Protein AF-0000000084790887 (afdb_homodimer)

Nearest PDB structures (foldseek):
  4cgv-assembly3_C  TM=9.618E-01  e=1.051E-05  Homo sapiens
  2vyi-assembly2_B  TM=9.750E-01  e=2.375E-05  Homo sapiens
  6fd7-assembly1_A  TM=9.585E-01  e=3.428E-05  Homo sapiens
  6q3q-assembly1_B  TM=9.574E-01  e=3.874E-05  Arabidopsis
  6hpg-assembly1_A  TM=9.596E-01  e=4.203E-05  Arabidopsis thaliana

Secondary structure (DSSP, 8-state):
-------HHHHHHHHH-S-GGGS-HHHHHHHHHHHT-HHHHHHHHHHH-TT---HHHHHHH-EETTEEHHHHTTTT--HHHHHIIIIIS---TTPPPSSS---HHHHHHHTT-HHHHHHHHHTT--TT-EETTEEHHHHHHHTT-HHHHHHHHHTT--TT--BTTB-HHHHHHHHT-HHHHHHHHHTT--TT---SS--HHHHHHHTT-HHHHHHHHHTT---S-SSTT--HHHHHHHTT-HHHHHHHHHTT--TT---TTS--HHHHHHHHS-HHHHHHHGGGSPPPTT-SS-SHHHHHHHHHHHHHHTT-HHHHHHHHHHHHHHHHHHHHTT-HHHHHHHHHHHHHH-TT-HHHHHHHHHHHHHTT-HHHHHHHHHHHHHH-TT-HHHHHHHHHHHHHTT-HHHHHHHHHHHHHH-TT-HHHHHHHHHHHHH-/-------HHHHHHHHH-S-GGGS-HHHHHHHHHHHT-HHHHHHHHHHH-TT---HHHHHHH-EETTEEHHHHTTTT--HHHHHIIIIIS---TTPPPSSS---HHHHHHHTT-HHHHHHHHHTT--TT-EETTEEHHHHHHHTT-HHHHHHHHHTT--TT--BTTB-HHHHHHHHT-HHHHHHHHHTT--TT---SS--HHHHHHHTT-HHHHHHHHHTT---S-SSTT--HHHHHHHTT-HHHHHHHHHTT--TT---TTS--HHHHHHHHS-HHHHHHHGGGSPPPTT-SS-SHHHHHHHHHHHHHHTT-HHHHHHHHHHHHHHHHHHHHTT-HHHHHHHHHHHHHH-TT-HHHHHHHHHHHHHTT-HHHHHHHHHHHHHH-TT-HHHHHHHHHHHHHTT-HHHHHHHHHHHHHH-TT-HHHHHHHHHHHHH-

InterPro domains:
  IPR002110 Ankyrin repeat [PF12796] (29-128)
  IPR002110 Ankyrin repeat [PF12796] (134-193)
  IPR002110 Ankyrin repeat [PF12796] (208-282)
  IPR002110 Ankyrin repeat [PR01415] (101-116)
  IPR002110 Ankyrin repeat [PR01415] (148-162)
  IPR002110 Ankyrin repeat [PS50088] (100-132)
  IPR002110 Ankyrin repeat [PS50088] (132-164)
  IPR002110 Ankyrin repeat [PS50088] (164-196)
  IPR002110 Ankyrin repeat [PS50088] (228-260)
  IPR002110 Ankyrin repeat [SM00248] (65-95)
  IPR002110 Ankyrin repeat [SM00248] (100-129)
  IPR002110 Ankyrin repeat [SM00248] (132-161)
  IPR002110 Ankyrin repeat [SM00248] (164-193)
  IPR002110 Ankyrin repeat [SM00248] (196-225)
  IPR002110 Ankyrin repeat [SM00248] (228-257)
  IPR011990 Tetratricopeptide-like helical domain superfamily [G3DSA:1.25.40.10] (318-431)
  IPR011990 Tetratricopeptide-like helical domain superfamily [SSF48452] (320-431)
  IPR019734 Tetratricopeptide repeat [PS50005] (388-421)
  IPR019734 Tetratricopeptide repeat [SM00028] (320-353)
  IPR019734 Tetratricopeptide repeat [SM00028] (354-387)

Radius of gyration: 31.39 Å; Cα contacts (8 Å, |Δi|>4): 1514; chains: 2; bounding box: 66×92×74 Å

Structure (mmCIF, N/CA/C/O backbone):
data_AF-0000000084790887-model_v1
#
loop_
_entity.id
_entity.type
_entity.pdbx_description
1 polymer 'Uncharacterized protein'
#
loop_
_atom_site.group_PDB
_atom_site.id
_atom_site.type_symbol
_atom_site.label_atom_id
_atom_site.label_alt_id
_atom_site.label_comp_id
_atom_site.label_asym_id
_atom_site.label_entity_id
_atom_site.label_seq_id
_atom_site.pdbx_PDB_ins_code
_atom_site.Cartn_x
_atom_site.Cartn_y
_atom_site.Cartn_z
_atom_site.occupancy
_atom_site.B_iso_or_equiv
_atom_site.auth_seq_id
_atom_site.auth_comp_id
_atom_site.auth_asym_id
_atom_site.auth_atom_id
_atom_site.pdbx_PDB_model_num
ATOM 1 N N . MET A 1 1 ? -5.734 0.261 8.133 1 23.77 1 MET A N 1
ATOM 2 C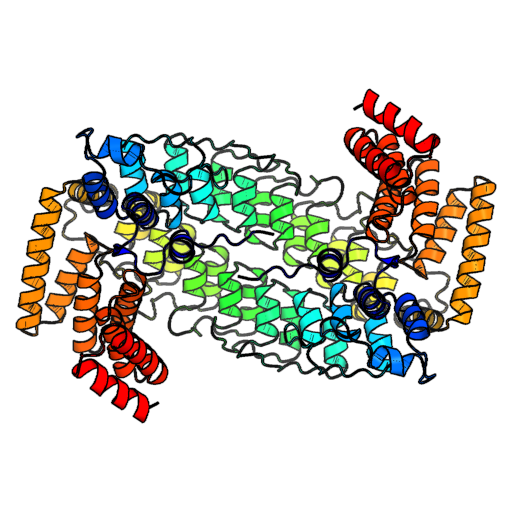 CA . MET A 1 1 ? -4.531 -0.519 8.414 1 23.77 1 MET A CA 1
ATOM 3 C C . MET A 1 1 ? -4.613 -1.898 7.766 1 23.77 1 MET A C 1
ATOM 5 O O . MET A 1 1 ? -5.441 -2.723 8.164 1 23.77 1 MET A O 1
ATOM 9 N N . GLY A 1 2 ? -4.672 -2.01 6.555 1 31.83 2 GLY A N 1
ATOM 10 C CA . GLY A 1 2 ? -5.02 -3.297 5.977 1 31.83 2 GLY A CA 1
ATOM 11 C C . GLY A 1 2 ? -4.152 -4.434 6.48 1 31.83 2 GLY A C 1
ATOM 12 O O . GLY A 1 2 ? -2.926 -4.379 6.375 1 31.83 2 GLY A O 1
ATOM 13 N N . SER A 1 3 ? -4.398 -4.969 7.512 1 35.38 3 SER A N 1
ATOM 14 C CA . SER A 1 3 ? -3.83 -6.234 7.965 1 35.38 3 SER A CA 1
ATOM 15 C C . SER A 1 3 ? -3.561 -7.172 6.793 1 35.38 3 SER A C 1
ATOM 17 O O . SER A 1 3 ? -4.469 -7.492 6.027 1 35.38 3 SER A O 1
ATOM 19 N N . ARG A 1 4 ? -2.645 -6.895 6.137 1 44.56 4 ARG A N 1
ATOM 20 C CA . ARG A 1 4 ? -2.445 -7.973 5.176 1 44.56 4 ARG A CA 1
ATOM 21 C C . ARG A 1 4 ? -2.738 -9.328 5.805 1 44.56 4 ARG A C 1
ATOM 23 O O . ARG A 1 4 ? -2.094 -9.719 6.781 1 44.56 4 ARG A O 1
ATOM 30 N N . GLU A 1 5 ? -3.951 -9.672 5.637 1 58.62 5 GLU A N 1
ATOM 31 C CA . GLU A 1 5 ? -4.461 -10.992 6.016 1 58.62 5 GLU A CA 1
ATOM 32 C C . GLU A 1 5 ? -3.549 -12.102 5.5 1 58.62 5 GLU A C 1
ATOM 34 O O . GLU A 1 5 ? -3.072 -12.047 4.367 1 58.62 5 GLU A O 1
ATOM 39 N N . TYR A 1 6 ? -2.83 -12.625 6.348 1 70.81 6 TYR A N 1
ATOM 40 C CA . TYR A 1 6 ? -2.088 -13.844 6.043 1 70.81 6 TYR A CA 1
ATOM 41 C C . TYR A 1 6 ? -2.881 -14.75 5.109 1 70.81 6 TYR A C 1
ATOM 43 O O . TYR A 1 6 ? -4.098 -14.883 5.25 1 70.81 6 TYR A O 1
ATOM 51 N N . PRO A 1 7 ? -2.113 -15.109 4.066 1 77.81 7 PRO A N 1
ATOM 52 C CA . PRO A 1 7 ? -2.812 -16.125 3.27 1 77.81 7 PRO A CA 1
ATOM 53 C C . PRO A 1 7 ? -3.363 -17.266 4.121 1 77.81 7 PRO A C 1
ATOM 55 O O . PRO A 1 7 ? -2.787 -17.594 5.16 1 77.81 7 PRO A O 1
ATOM 58 N N . LEU A 1 8 ? -4.414 -17.781 3.713 1 82.88 8 LEU A N 1
ATOM 59 C CA . LEU A 1 8 ? -5.18 -18.766 4.465 1 82.88 8 LEU A CA 1
ATOM 60 C C . LEU A 1 8 ? -4.293 -19.922 4.914 1 82.88 8 LEU A C 1
ATOM 62 O O . LEU A 1 8 ? -4.301 -20.297 6.086 1 82.88 8 LEU A O 1
ATOM 66 N N . PRO A 1 9 ? -3.418 -20.469 4.031 1 76.88 9 PRO A N 1
ATOM 67 C CA . PRO A 1 9 ? -2.588 -21.594 4.496 1 76.88 9 PRO A CA 1
ATOM 68 C C . PRO A 1 9 ? -1.619 -21.188 5.602 1 76.88 9 PRO A C 1
ATOM 70 O O . PRO A 1 9 ? -1.329 -21.984 6.496 1 76.88 9 PRO A O 1
ATOM 73 N N . LEU A 1 10 ? -1.149 -20 5.477 1 82.06 10 LEU A N 1
ATOM 74 C CA . LEU A 1 10 ? -0.258 -19.516 6.527 1 82.06 10 LEU A CA 1
ATOM 75 C C . LEU A 1 10 ? -1.007 -19.359 7.848 1 82.06 10 LEU A C 1
ATOM 77 O O . LEU A 1 10 ? -0.46 -19.656 8.914 1 82.06 10 LEU A O 1
ATOM 81 N N . CYS A 1 11 ? -2.18 -18.906 7.773 1 84.81 11 CYS A N 1
ATOM 82 C CA . CYS A 1 11 ? -3.01 -18.812 8.969 1 84.81 11 CYS A CA 1
ATOM 83 C C . CYS A 1 11 ? -3.211 -20.188 9.602 1 84.81 11 CYS A C 1
ATOM 85 O O . CYS A 1 11 ? -3.131 -20.328 10.82 1 84.81 11 CYS A O 1
ATOM 87 N N . PHE A 1 12 ? -3.422 -21.234 8.734 1 89.75 12 PHE A N 1
ATOM 88 C CA . PHE A 1 12 ? -3.621 -22.578 9.227 1 89.75 12 PHE A CA 1
ATOM 89 C C . PHE A 1 12 ? -2.334 -23.141 9.828 1 89.75 12 PHE A C 1
ATOM 91 O O . PHE A 1 12 ? -2.369 -23.844 10.828 1 89.75 12 PHE A O 1
ATOM 98 N N . ASP A 1 13 ? -1.249 -22.766 9.195 1 87.25 13 ASP A N 1
ATOM 99 C CA . ASP A 1 13 ? 0.04 -23.188 9.734 1 87.25 13 ASP A CA 1
ATOM 100 C C . ASP A 1 13 ? 0.243 -22.656 11.148 1 87.25 13 ASP A C 1
ATOM 102 O O . ASP A 1 13 ? 0.751 -23.359 12.016 1 87.25 13 ASP A O 1
ATOM 106 N N . LEU A 1 14 ? -0.068 -21.422 11.328 1 86.25 14 LEU A N 1
ATOM 107 C CA . LEU A 1 14 ? 0.117 -20.75 12.609 1 86.25 14 LEU A CA 1
ATOM 108 C C . LEU A 1 14 ? -0.82 -21.344 13.664 1 86.25 14 LEU A C 1
ATOM 110 O O . LEU A 1 14 ? -0.446 -21.469 14.836 1 86.25 14 LEU A O 1
ATOM 114 N N . LEU A 1 15 ? -2.006 -21.812 13.281 1 88.38 15 LEU A N 1
ATOM 115 C CA . LEU A 1 15 ? -3.027 -22.281 14.211 1 88.38 15 LEU A CA 1
ATOM 116 C C . LEU A 1 15 ? -2.877 -23.781 14.469 1 88.38 15 LEU A C 1
ATOM 118 O O . LEU A 1 15 ? -3.082 -24.25 15.586 1 88.38 15 LEU A O 1
ATOM 122 N N . LEU A 1 16 ? -2.516 -24.578 13.359 1 91.75 16 LEU A N 1
ATOM 123 C CA . LEU A 1 16 ? -2.594 -26.031 13.445 1 91.75 16 LEU A CA 1
ATOM 124 C C . LEU A 1 16 ? -1.202 -26.656 13.383 1 91.75 16 LEU A C 1
ATOM 126 O O . LEU A 1 16 ? -1.039 -27.859 13.648 1 91.75 16 LEU A O 1
ATOM 130 N N . GLY A 1 17 ? -0.258 -25.812 13.109 1 86.94 17 GLY A N 1
ATOM 131 C CA . GLY A 1 17 ? 1.091 -26.328 12.938 1 86.94 17 GLY A CA 1
ATOM 132 C C . GLY A 1 17 ? 1.452 -26.609 11.492 1 86.94 17 GLY A C 1
ATOM 133 O O . GLY A 1 17 ? 0.574 -26.656 10.625 1 86.94 17 GLY A O 1
ATOM 134 N N . LYS A 1 18 ? 2.646 -26.938 11.211 1 84.38 18 LYS A N 1
ATOM 135 C CA . LYS A 1 18 ? 3.166 -27.047 9.852 1 84.38 18 LYS A CA 1
ATOM 136 C C . LYS A 1 18 ? 3.041 -28.469 9.32 1 84.38 18 LYS A C 1
ATOM 138 O O . LYS A 1 18 ? 3.297 -28.719 8.141 1 84.38 18 LYS A O 1
ATOM 143 N N . ASP A 1 19 ? 2.639 -29.375 10.148 1 84.44 19 ASP A N 1
ATOM 144 C CA . ASP A 1 19 ? 2.354 -30.719 9.672 1 84.44 19 ASP A CA 1
ATOM 145 C C . ASP A 1 19 ? 0.948 -30.812 9.078 1 84.44 19 ASP A C 1
ATOM 147 O O . ASP A 1 19 ? 0.016 -31.266 9.75 1 84.44 19 ASP A O 1
ATOM 151 N N . ARG A 1 20 ? 0.774 -30.656 7.875 1 86 20 ARG A N 1
ATOM 152 C CA . ARG A 1 20 ? -0.508 -30.453 7.207 1 86 20 ARG A CA 1
ATOM 153 C C . ARG A 1 20 ? -1.265 -31.766 7.066 1 86 20 ARG A C 1
ATOM 155 O O . ARG A 1 20 ? -2.486 -31.781 6.902 1 86 20 ARG A O 1
ATOM 162 N N . ASP A 1 21 ? -0.528 -32.875 7.117 1 82.94 21 ASP A N 1
ATOM 163 C CA . ASP A 1 21 ?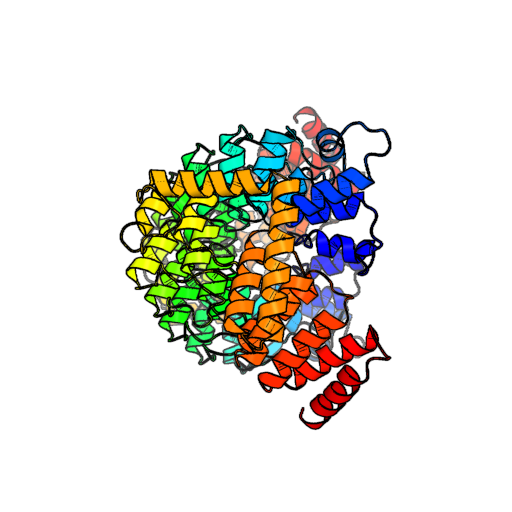 -1.175 -34.156 7.047 1 82.94 21 ASP A CA 1
ATOM 164 C C . ASP A 1 21 ? -1.979 -34.438 8.312 1 82.94 21 ASP A C 1
ATOM 166 O O . ASP A 1 21 ? -2.871 -35.312 8.312 1 82.94 21 ASP A O 1
ATOM 170 N N . ARG A 1 22 ? -1.662 -33.719 9.352 1 89 22 ARG A N 1
ATOM 171 C CA . ARG A 1 22 ? -2.328 -33.938 10.633 1 89 22 ARG A CA 1
ATOM 172 C C . ARG A 1 22 ? -3.475 -32.969 10.836 1 89 22 ARG A C 1
ATOM 174 O O . ARG A 1 22 ? -4.184 -33.031 11.844 1 89 22 ARG A O 1
ATOM 181 N N . TRP A 1 23 ? -3.678 -32.094 9.812 1 93.62 23 TRP A N 1
ATOM 182 C CA . TRP A 1 23 ? -4.797 -31.172 9.906 1 93.62 23 TRP A CA 1
ATOM 183 C C . TRP A 1 23 ? -6.129 -31.906 9.859 1 93.62 23 TRP A C 1
ATOM 185 O O . TRP A 1 23 ? -6.227 -32.969 9.258 1 93.62 23 TRP A O 1
ATOM 195 N N . PRO A 1 24 ? -7.133 -31.359 10.562 1 95 24 PRO A N 1
ATOM 196 C CA . PRO A 1 24 ? -8.461 -31.938 10.359 1 95 24 PRO A CA 1
ATOM 197 C C . PRO A 1 24 ? -8.891 -31.938 8.898 1 95 24 PRO A C 1
ATOM 199 O O . PRO A 1 24 ? -8.516 -31.031 8.141 1 95 24 PRO A O 1
ATOM 202 N N . PRO A 1 25 ? -9.664 -32.906 8.516 1 95.5 25 PRO A N 1
ATOM 203 C CA . PRO A 1 25 ? -10.062 -33 7.109 1 95.5 25 PRO A CA 1
ATOM 204 C C . PRO A 1 25 ? -10.781 -31.75 6.605 1 95.5 25 PRO A C 1
ATOM 206 O O . PRO A 1 25 ? -10.664 -31.406 5.43 1 95.5 25 PRO A O 1
ATOM 209 N N . GLU A 1 26 ? -11.547 -31.109 7.473 1 96.5 26 GLU A N 1
ATOM 210 C CA . GLU A 1 26 ? -12.219 -29.875 7.066 1 96.5 26 GLU A CA 1
ATOM 211 C C . GLU A 1 26 ? -11.211 -28.812 6.621 1 96.5 26 GLU A C 1
ATOM 213 O O . GLU A 1 26 ? -11.398 -28.172 5.59 1 96.5 26 GLU A O 1
ATOM 218 N N . ALA A 1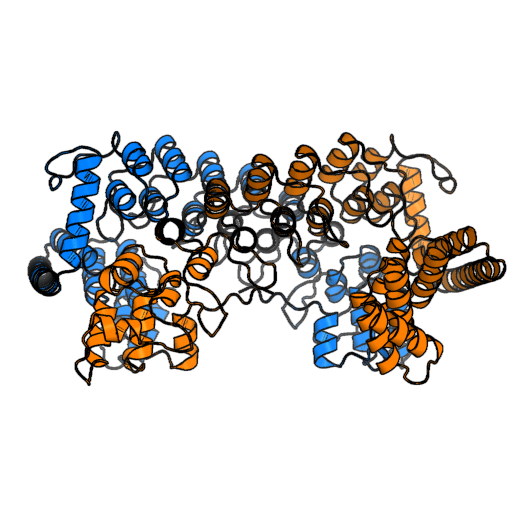 27 ? -10.164 -28.703 7.414 1 96.31 27 ALA A N 1
ATOM 219 C CA . ALA A 1 27 ? -9.125 -27.719 7.105 1 96.31 27 ALA A CA 1
ATOM 220 C C . ALA A 1 27 ? -8.398 -28.094 5.812 1 96.31 27 ALA A C 1
ATOM 222 O O . ALA A 1 27 ? -8.047 -27.203 5.023 1 96.31 27 ALA A O 1
ATOM 223 N N . ARG A 1 28 ? -8.156 -29.312 5.66 1 94.75 28 ARG A N 1
ATOM 224 C CA . ARG A 1 28 ? -7.484 -29.781 4.453 1 94.75 28 ARG A CA 1
ATOM 225 C C . ARG A 1 28 ? -8.344 -29.547 3.215 1 94.75 28 ARG A C 1
ATOM 227 O O . ARG A 1 28 ? -7.828 -29.188 2.154 1 94.75 28 ARG A O 1
ATOM 234 N N . LEU A 1 29 ? -9.617 -29.75 3.387 1 96.88 29 LEU A N 1
ATOM 235 C CA . LEU A 1 29 ? -10.539 -29.5 2.289 1 96.88 29 LEU A CA 1
ATOM 236 C C . LEU A 1 29 ? -10.531 -28.031 1.9 1 96.88 29 LEU A C 1
ATOM 238 O O . LEU A 1 29 ? -10.477 -27.688 0.714 1 96.88 29 LEU A O 1
ATOM 242 N N . ILE A 1 30 ? -10.562 -27.156 2.896 1 96.94 30 ILE A N 1
ATOM 243 C CA . ILE A 1 30 ? -10.57 -25.719 2.66 1 96.94 30 ILE A CA 1
ATOM 244 C C . ILE A 1 30 ? -9.258 -25.281 2.01 1 96.94 30 ILE A C 1
ATOM 246 O O . ILE A 1 30 ? -9.242 -24.438 1.111 1 96.94 30 ILE A O 1
ATOM 250 N N . ARG A 1 31 ? -8.188 -25.828 2.441 1 93.44 31 ARG A N 1
ATOM 251 C CA . ARG A 1 31 ? -6.895 -25.547 1.827 1 93.44 31 ARG A CA 1
ATOM 252 C C . ARG A 1 31 ? -6.879 -25.969 0.365 1 93.44 31 ARG A C 1
ATOM 254 O O . ARG A 1 31 ? -6.336 -25.266 -0.49 1 93.44 31 ARG A O 1
ATOM 261 N N . ALA A 1 32 ? -7.359 -27.156 0.119 1 92.31 32 ALA A N 1
ATOM 262 C CA . ALA A 1 32 ? -7.438 -27.641 -1.258 1 92.31 32 ALA A CA 1
ATOM 263 C C . ALA A 1 32 ? -8.227 -26.672 -2.133 1 92.31 32 ALA A C 1
ATOM 265 O O . ALA A 1 32 ? -7.852 -26.422 -3.279 1 92.31 32 ALA A O 1
ATOM 266 N N . ALA A 1 33 ? -9.312 -26.141 -1.572 1 95.44 33 ALA A N 1
ATOM 267 C CA . ALA A 1 33 ? -10.125 -25.172 -2.293 1 95.44 33 ALA A CA 1
ATOM 268 C C . ALA A 1 33 ? -9.328 -23.891 -2.562 1 95.44 33 ALA A C 1
ATOM 270 O O . ALA A 1 33 ? -9.43 -23.312 -3.645 1 95.44 33 ALA A O 1
ATOM 271 N N . HIS A 1 34 ? -8.57 -23.484 -1.608 1 93.62 34 HIS A N 1
ATOM 272 C CA . HIS A 1 34 ? -7.715 -22.312 -1.746 1 93.62 34 HIS A CA 1
ATOM 273 C C . HIS A 1 34 ? -6.777 -22.438 -2.939 1 93.62 34 HIS A C 1
ATOM 275 O O . HIS A 1 34 ? -6.598 -21.484 -3.703 1 93.62 34 HIS A O 1
ATOM 281 N N . TYR A 1 35 ? -6.262 -23.625 -3.104 1 88.81 35 TYR A N 1
ATOM 282 C CA . TYR A 1 35 ? -5.285 -23.859 -4.164 1 88.81 35 TYR A CA 1
ATOM 283 C C . TYR A 1 35 ? -5.98 -24.203 -5.477 1 88.81 35 TYR A C 1
ATOM 285 O O . TYR A 1 35 ? -5.348 -24.219 -6.535 1 88.81 35 TYR A O 1
ATOM 293 N N . GLY A 1 36 ? -7.246 -24.453 -5.438 1 89.31 36 GLY A N 1
ATOM 294 C CA . GLY A 1 36 ? -7.98 -24.875 -6.621 1 89.31 36 GLY A CA 1
ATOM 295 C C . GLY A 1 36 ? -7.812 -26.344 -6.941 1 89.31 36 GLY A C 1
ATOM 296 O O . GLY A 1 36 ? -7.914 -26.734 -8.102 1 89.31 36 GLY A O 1
ATOM 297 N N . ASP A 1 37 ? -7.492 -27.156 -5.941 1 87.31 37 ASP A N 1
ATOM 298 C CA . ASP A 1 37 ? -7.281 -28.594 -6.078 1 87.31 37 ASP A CA 1
ATOM 299 C C . ASP A 1 37 ? -8.602 -29.344 -5.953 1 87.31 37 ASP A C 1
ATOM 301 O O . ASP A 1 37 ? -8.922 -29.875 -4.883 1 87.31 37 ASP A O 1
ATOM 305 N N . ILE A 1 38 ? -9.289 -29.516 -7.031 1 89.62 38 ILE A N 1
ATOM 306 C CA . ILE A 1 38 ? -10.609 -30.141 -7.047 1 89.62 38 ILE A CA 1
ATOM 307 C C . ILE A 1 38 ? -10.5 -31.594 -6.578 1 89.62 38 ILE A C 1
ATOM 309 O O . ILE A 1 38 ? -11.359 -32.062 -5.84 1 89.62 38 ILE A O 1
ATOM 313 N N . ARG A 1 39 ? -9.453 -32.25 -6.996 1 86.44 39 ARG A N 1
ATOM 314 C CA . ARG A 1 39 ? -9.25 -33.656 -6.574 1 86.44 39 ARG A CA 1
ATOM 315 C C . ARG A 1 39 ? -9.094 -33.719 -5.059 1 86.44 39 ARG A C 1
ATOM 317 O O . ARG A 1 39 ? -9.656 -34.625 -4.426 1 86.44 39 ARG A O 1
ATOM 324 N N . GLY A 1 40 ? -8.25 -32.844 -4.602 1 89.38 40 GLY A N 1
ATOM 325 C CA . GLY A 1 40 ? -8.086 -32.781 -3.156 1 89.38 40 GLY A CA 1
ATOM 326 C C . GLY A 1 40 ? -9.383 -32.5 -2.42 1 89.38 40 GLY A C 1
ATOM 327 O O . GLY A 1 40 ? -9.656 -33.125 -1.384 1 89.38 40 GLY A O 1
ATOM 328 N N . ILE A 1 41 ? -10.234 -31.625 -2.965 1 93.81 41 ILE A N 1
ATOM 329 C CA . ILE A 1 41 ? -11.531 -31.328 -2.375 1 93.81 41 ILE A CA 1
ATOM 330 C C . ILE A 1 41 ? -12.375 -32.594 -2.301 1 93.81 41 ILE A C 1
ATOM 332 O O . ILE A 1 41 ? -12.93 -32.906 -1.248 1 93.81 41 ILE A O 1
ATOM 336 N N . LYS A 1 42 ? -12.445 -33.312 -3.387 1 91.69 42 LYS A N 1
ATOM 337 C CA . LYS A 1 42 ? -13.266 -34.5 -3.451 1 91.69 42 LYS A CA 1
ATOM 338 C C . LYS A 1 42 ? -12.719 -35.594 -2.525 1 91.69 42 LYS A C 1
ATOM 340 O O . LYS A 1 42 ? -13.484 -36.312 -1.877 1 91.69 42 LYS A O 1
ATOM 345 N N . LYS A 1 43 ? -11.43 -35.688 -2.486 1 90 43 LYS A N 1
ATOM 346 C CA . LYS A 1 43 ? -10.789 -36.688 -1.623 1 90 43 LYS A CA 1
ATOM 347 C C . LYS A 1 43 ? -11.148 -36.438 -0.158 1 90 43 LYS A C 1
ATOM 349 O O . LYS A 1 43 ? -11.562 -37.375 0.542 1 90 43 LYS A O 1
ATOM 354 N N . PHE A 1 44 ? -10.984 -35.281 0.262 1 95.31 44 PHE A N 1
ATOM 355 C CA . PHE A 1 44 ? -11.219 -34.969 1.67 1 95.31 44 PHE A CA 1
ATOM 356 C C . PHE A 1 44 ? -12.711 -35 1.98 1 95.31 44 PHE A C 1
ATOM 358 O O . PHE A 1 44 ? -13.117 -35.344 3.086 1 95.31 44 PHE A O 1
ATOM 365 N N . ALA A 1 45 ? -13.562 -34.625 0.987 1 96.56 45 ALA A N 1
ATOM 366 C CA . ALA A 1 45 ? -15.008 -34.719 1.155 1 96.56 45 ALA A CA 1
ATOM 367 C C . ALA A 1 45 ? -15.43 -36.188 1.356 1 96.56 45 ALA A C 1
ATOM 369 O O . ALA A 1 45 ? -16.344 -36.469 2.127 1 96.56 45 ALA A O 1
ATOM 370 N N . LYS A 1 46 ? -14.789 -37.062 0.63 1 94.5 46 LYS A N 1
ATOM 371 C CA . LYS A 1 46 ? -15.078 -38.469 0.797 1 94.5 46 LYS A CA 1
ATOM 372 C C . LYS A 1 46 ? -14.75 -38.938 2.213 1 94.5 46 LYS A C 1
ATOM 374 O O . LYS A 1 46 ? -15.5 -39.719 2.803 1 94.5 46 LYS A O 1
ATOM 379 N N . GLU A 1 47 ? -13.641 -38.469 2.727 1 95.19 47 GLU A N 1
ATOM 380 C CA . GLU A 1 47 ? -13.258 -38.781 4.102 1 95.19 47 GLU A CA 1
ATOM 381 C C . GLU A 1 47 ? -14.281 -38.25 5.098 1 95.19 47 GLU A C 1
ATOM 383 O O . GLU A 1 47 ? -14.492 -38.844 6.156 1 95.19 47 GLU A O 1
ATOM 388 N N . LEU A 1 48 ? -14.898 -37.156 4.754 1 96.56 48 LEU A N 1
ATOM 389 C CA . LEU A 1 48 ? -15.812 -36.469 5.656 1 96.56 48 LEU A CA 1
ATOM 390 C C . LEU A 1 48 ? -17.219 -37.031 5.523 1 96.56 48 LEU A C 1
ATOM 392 O O . LEU A 1 48 ? -18.047 -36.844 6.418 1 96.56 48 LEU A O 1
ATOM 396 N N . ASP A 1 49 ? -17.5 -37.688 4.418 1 95.94 49 ASP A N 1
ATOM 397 C CA . ASP A 1 49 ? -18.844 -38.188 4.137 1 95.94 49 ASP A CA 1
ATOM 398 C C . ASP A 1 49 ? -19.109 -39.5 4.875 1 95.94 49 ASP A C 1
ATOM 400 O O . ASP A 1 49 ? -19.391 -40.5 4.25 1 95.94 49 ASP A O 1
ATOM 404 N N . VAL A 1 50 ? -19.234 -39.5 6.113 1 92.88 50 VAL A N 1
ATOM 405 C CA . VAL A 1 50 ? -19.438 -40.688 6.938 1 92.88 50 VAL A CA 1
ATOM 406 C C . VAL A 1 50 ? -20.906 -41.125 6.836 1 92.88 50 VAL A C 1
ATOM 408 O O . VAL A 1 50 ? -21.219 -42.312 6.992 1 92.88 50 VAL A O 1
ATOM 411 N N . GLN A 1 51 ? -21.844 -40.281 6.613 1 92.75 51 GLN A N 1
ATOM 412 C CA . GLN A 1 51 ? -23.266 -40.594 6.594 1 92.75 51 GLN A CA 1
ATOM 413 C C . GLN A 1 51 ? -23.734 -40.969 5.188 1 92.75 51 GLN A C 1
ATOM 415 O O . GLN A 1 51 ? -24.891 -41.344 4.992 1 92.75 51 GLN A O 1
ATOM 420 N N . GLY A 1 52 ? -22.906 -40.812 4.203 1 93.06 52 GLY A N 1
ATOM 421 C CA . GLY A 1 52 ? -23.234 -41.219 2.844 1 93.06 52 GLY A CA 1
ATOM 422 C C . GLY A 1 52 ? -24.141 -40.219 2.141 1 93.06 52 GLY A C 1
ATOM 423 O O . GLY A 1 52 ? -25.031 -40.594 1.382 1 93.06 52 GLY A O 1
ATOM 424 N N . ASN A 1 53 ? -24.062 -38.969 2.447 1 93.75 53 ASN A N 1
ATOM 425 C CA . ASN A 1 53 ? -24.859 -37.938 1.828 1 93.75 53 ASN A CA 1
ATOM 426 C C . ASN A 1 53 ? -24.391 -37.625 0.406 1 93.75 53 ASN A C 1
ATOM 428 O O . ASN A 1 53 ? -25.125 -37.031 -0.376 1 93.75 53 ASN A O 1
ATOM 432 N N . GLY A 1 54 ? -23.156 -38.062 0.143 1 95.44 54 GLY A N 1
ATOM 433 C CA . GLY A 1 54 ? -22.594 -37.75 -1.167 1 95.44 54 GLY A CA 1
ATOM 434 C C . GLY A 1 54 ? -21.547 -36.656 -1.142 1 95.44 54 GLY A C 1
ATOM 435 O O . GLY A 1 54 ? -21.594 -35.781 -0.281 1 95.44 54 GLY A O 1
ATOM 436 N N . ILE A 1 55 ? -20.719 -36.594 -2.109 1 94.31 55 ILE A N 1
ATOM 437 C CA . ILE A 1 55 ? -19.547 -35.719 -2.148 1 94.31 55 ILE A CA 1
ATOM 438 C C . ILE A 1 55 ? -20 -34.281 -2.328 1 94.31 55 ILE A C 1
ATOM 440 O O . ILE A 1 55 ? -19.609 -33.406 -1.563 1 94.31 55 ILE A O 1
ATOM 444 N N . PRO A 1 56 ? -20.906 -34 -3.293 1 95.5 56 PRO A N 1
ATOM 445 C CA . PRO A 1 56 ? -21.297 -32.594 -3.488 1 95.5 56 PRO A CA 1
ATOM 446 C C . PRO A 1 56 ? -21.938 -31.984 -2.244 1 95.5 56 PRO A C 1
ATOM 448 O O . PRO A 1 56 ? -21.641 -30.844 -1.89 1 95.5 56 PRO A O 1
ATOM 451 N N . VAL A 1 57 ? -22.75 -32.781 -1.574 1 96.62 57 VAL A N 1
ATOM 452 C CA . VAL A 1 57 ? -23.438 -32.281 -0.38 1 96.62 57 VAL A CA 1
ATOM 453 C C . VAL A 1 57 ? -22.422 -32.031 0.734 1 96.62 57 VAL A C 1
ATOM 455 O O . VAL A 1 57 ? -22.484 -31.047 1.454 1 96.62 57 VAL A O 1
ATOM 458 N N . THR A 1 58 ? -21.516 -32.906 0.854 1 97.25 58 THR A N 1
ATOM 459 C CA . THR A 1 58 ? -20.484 -32.781 1.873 1 97.25 58 THR A CA 1
ATOM 460 C C . THR A 1 58 ? -19.609 -31.562 1.618 1 97.25 58 THR A C 1
ATOM 462 O O . THR A 1 58 ? -19.281 -30.828 2.549 1 97.25 58 THR A O 1
ATOM 465 N N . VAL A 1 59 ? -19.219 -31.344 0.382 1 97.69 59 VAL A N 1
ATOM 466 C CA . VAL A 1 59 ? -18.406 -30.188 0.015 1 97.69 59 VAL A CA 1
ATOM 467 C C . VAL A 1 59 ? -19.156 -28.906 0.361 1 97.69 59 VAL A C 1
ATOM 469 O O . VAL A 1 59 ? -18.594 -28 0.979 1 97.69 59 VAL A O 1
ATOM 472 N N . ALA A 1 60 ? -20.391 -28.844 0.048 1 96.88 60 ALA A N 1
ATOM 473 C CA . ALA A 1 60 ? -21.203 -27.641 0.228 1 96.88 60 ALA A CA 1
ATOM 474 C C . ALA A 1 60 ? -21.375 -27.312 1.708 1 96.88 60 ALA A C 1
ATOM 476 O O . ALA A 1 60 ? -21.484 -26.141 2.08 1 96.88 60 ALA A O 1
ATOM 477 N N . ASN A 1 61 ? -21.281 -28.328 2.496 1 95.5 61 ASN A N 1
ATOM 478 C CA . ASN A 1 61 ? -21.609 -28.125 3.904 1 95.5 61 ASN A CA 1
ATOM 479 C C . ASN A 1 61 ? -20.344 -28.062 4.762 1 95.5 61 ASN A C 1
ATOM 481 O O . ASN A 1 61 ? -20.422 -27.828 5.969 1 95.5 61 ASN A O 1
ATOM 485 N N . THR A 1 62 ? -19.219 -28.219 4.191 1 96.94 62 THR A N 1
ATOM 486 C CA . THR A 1 62 ? -17.969 -28.188 4.953 1 96.94 62 THR A CA 1
ATOM 487 C C . THR A 1 62 ? -17.484 -26.766 5.152 1 96.94 62 THR A C 1
ATOM 489 O O . THR A 1 62 ? -17.406 -25.984 4.191 1 96.94 62 THR A O 1
ATOM 492 N N . CYS A 1 63 ? -17.25 -26.406 6.363 1 96.06 63 CYS A N 1
ATOM 493 C CA . CYS A 1 63 ? -16.688 -25.109 6.73 1 96.06 63 CYS A CA 1
ATOM 494 C C . CYS A 1 63 ? -15.57 -25.25 7.746 1 96.06 63 CYS A C 1
ATOM 496 O O . CYS A 1 63 ? -15.539 -26.219 8.508 1 96.06 63 CYS A O 1
ATOM 498 N N . TYR A 1 64 ? -14.703 -24.391 7.695 1 95.38 64 TYR A N 1
ATOM 499 C CA . TYR A 1 64 ? -13.625 -24.328 8.68 1 95.38 64 TYR A CA 1
ATOM 500 C C . TYR A 1 64 ? -13.227 -22.891 8.953 1 95.38 64 TYR A C 1
ATOM 502 O O . TYR A 1 64 ? -12.969 -22.125 8.023 1 95.38 64 TYR A O 1
ATOM 510 N N . MET A 1 65 ? -13.242 -22.531 10.203 1 92.19 65 MET A N 1
ATOM 511 C CA . MET A 1 65 ? -12.922 -21.172 10.656 1 92.19 65 MET A CA 1
ATOM 512 C C . MET A 1 65 ? -13.766 -20.141 9.922 1 92.19 65 MET A C 1
ATOM 514 O O . MET A 1 65 ? -13.25 -19.125 9.461 1 92.19 65 MET A O 1
ATOM 518 N N . GLY A 1 66 ? -14.992 -20.5 9.617 1 93.06 66 GLY A N 1
ATOM 519 C CA . GLY A 1 66 ? -15.977 -19.562 9.086 1 93.06 66 GLY A CA 1
ATOM 520 C C . GLY A 1 66 ? -15.945 -19.453 7.574 1 93.06 66 GLY A C 1
ATOM 521 O O . GLY A 1 66 ? -16.672 -18.656 6.988 1 93.06 66 GLY A O 1
ATOM 522 N N . MET A 1 67 ? -15.133 -20.297 6.938 1 95.69 67 MET A N 1
ATOM 523 C CA . MET A 1 67 ? -15.031 -20.25 5.48 1 95.69 67 MET A CA 1
ATOM 524 C C . MET A 1 67 ? -15.422 -21.594 4.867 1 95.69 67 MET A C 1
ATOM 526 O O . MET A 1 67 ? -15.094 -22.641 5.414 1 95.69 67 MET A O 1
ATOM 530 N N . ASN A 1 68 ? -16.141 -21.547 3.873 1 97.5 68 ASN A N 1
ATOM 531 C CA . ASN A 1 68 ? -16.375 -22.75 3.08 1 97.5 68 ASN A CA 1
ATOM 532 C C . ASN A 1 68 ? -15.492 -22.781 1.841 1 97.5 68 ASN A C 1
ATOM 534 O O . ASN A 1 68 ? -14.617 -21.922 1.671 1 97.5 68 ASN A O 1
ATOM 538 N N . ALA A 1 69 ? -15.68 -23.734 1.022 1 97.94 69 ALA A N 1
ATOM 539 C CA . ALA A 1 69 ? -14.789 -23.984 -0.112 1 97.94 69 ALA A CA 1
ATOM 540 C C . ALA A 1 69 ? -14.867 -22.828 -1.117 1 97.94 69 ALA A C 1
ATOM 542 O O . ALA A 1 69 ? -13.852 -22.453 -1.7 1 97.94 69 ALA A O 1
ATOM 543 N N . LEU A 1 70 ? -16.031 -22.281 -1.278 1 97.94 70 LEU A N 1
ATOM 544 C CA . LEU A 1 70 ? -16.219 -21.234 -2.277 1 97.94 70 LEU A CA 1
ATOM 545 C C . LEU A 1 70 ? -15.531 -19.938 -1.841 1 97.94 70 LEU A C 1
ATOM 547 O O . LEU A 1 70 ? -15.008 -19.203 -2.676 1 97.94 70 LEU A O 1
ATOM 551 N N . HIS A 1 71 ? -15.547 -19.625 -0.554 1 97.44 71 HIS A N 1
ATOM 552 C CA . HIS A 1 71 ? -14.773 -18.516 -0.021 1 97.44 71 HIS A CA 1
ATOM 553 C C . HIS A 1 71 ? -13.281 -18.719 -0.233 1 97.44 71 HIS A C 1
ATOM 555 O O . HIS A 1 71 ? -12.586 -17.828 -0.731 1 97.44 71 HIS A O 1
ATOM 561 N N . ALA A 1 72 ? -12.812 -19.875 0.123 1 96.62 72 ALA A N 1
ATOM 562 C CA . ALA A 1 72 ? -11.391 -20.203 0.094 1 96.62 72 ALA A CA 1
ATOM 563 C C . ALA A 1 72 ? -10.852 -20.188 -1.333 1 96.62 72 ALA A C 1
ATOM 565 O O . ALA A 1 72 ? -9.672 -19.875 -1.556 1 96.62 72 ALA A O 1
ATOM 566 N N . ALA A 1 73 ? -11.672 -20.453 -2.301 1 95.94 73 ALA A N 1
ATOM 567 C CA . ALA A 1 73 ? -11.273 -20.469 -3.705 1 95.94 73 ALA A CA 1
ATOM 568 C C . ALA A 1 73 ? -10.734 -19.109 -4.145 1 95.94 73 ALA A C 1
ATOM 570 O O . ALA A 1 73 ? -9.977 -19.016 -5.113 1 95.94 73 ALA A O 1
ATOM 571 N N . GLY A 1 74 ? -11.109 -18.078 -3.443 1 93.94 74 GLY A N 1
ATOM 572 C CA . GLY A 1 74 ? -10.664 -16.734 -3.768 1 93.94 74 GLY A CA 1
ATOM 573 C C . GLY A 1 74 ? -9.188 -16.516 -3.529 1 93.94 74 GLY A C 1
ATOM 574 O O . GLY A 1 74 ? -8.617 -15.516 -3.963 1 93.94 74 GLY A O 1
ATOM 575 N N . GLY A 1 75 ? -8.547 -17.422 -2.869 1 90.12 75 GLY A N 1
ATOM 576 C CA . GLY A 1 75 ? -7.125 -17.312 -2.586 1 90.12 75 GLY A CA 1
ATOM 577 C C . GLY A 1 75 ? -6.273 -17.234 -3.838 1 90.12 75 GLY A C 1
ATOM 578 O O . GLY A 1 75 ? -5.605 -16.234 -4.078 1 90.12 75 GLY A O 1
ATOM 579 N N . LEU A 1 76 ? -6.418 -18.25 -4.656 1 88.81 76 LEU A N 1
ATOM 580 C CA . LEU A 1 76 ? -5.645 -18.234 -5.895 1 88.81 76 LEU A CA 1
ATOM 581 C C . LEU A 1 76 ? -6.551 -17.984 -7.094 1 88.81 76 LEU A C 1
ATOM 583 O O . LEU A 1 76 ? -6.066 -17.672 -8.188 1 88.81 76 LEU A O 1
ATOM 587 N N . GLY A 1 77 ? -7.758 -18.047 -6.895 1 91.12 77 GLY A N 1
ATOM 588 C CA . GLY A 1 77 ? -8.734 -17.609 -7.875 1 91.12 77 GLY A CA 1
ATOM 589 C C . GLY A 1 77 ? -8.727 -18.438 -9.141 1 91.12 77 GLY A C 1
ATOM 590 O O . GLY A 1 77 ? -8.992 -17.938 -10.234 1 91.12 77 GLY A O 1
ATOM 591 N N . ARG A 1 78 ? -8.43 -19.75 -9 1 88.69 78 ARG A N 1
ATOM 592 C CA . ARG A 1 78 ? -8.43 -20.594 -10.188 1 88.69 78 ARG A CA 1
ATOM 593 C C . ARG A 1 78 ? -9.852 -20.859 -10.68 1 88.69 78 ARG A C 1
ATOM 595 O O . ARG A 1 78 ? -10.711 -21.281 -9.906 1 88.69 78 ARG A O 1
ATOM 602 N N . LEU A 1 79 ? -10.078 -20.672 -11.898 1 90.56 79 LEU A N 1
ATOM 603 C CA . LEU A 1 79 ? -11.422 -20.641 -12.461 1 90.56 79 LEU A CA 1
ATOM 604 C C . LEU A 1 79 ? -12.07 -22.031 -12.383 1 90.56 79 LEU A C 1
ATOM 606 O O . LEU A 1 79 ? -13.242 -22.141 -12.031 1 90.56 79 LEU A O 1
ATOM 610 N N . PRO A 1 80 ? -11.359 -23.109 -12.625 1 87.56 80 PRO A N 1
ATOM 611 C CA . PRO A 1 80 ? -12.008 -24.422 -12.633 1 87.56 80 PRO A CA 1
ATOM 612 C C . PRO A 1 80 ? -12.648 -24.766 -11.289 1 87.56 80 PRO A C 1
ATOM 614 O O . PRO A 1 80 ? -13.688 -25.422 -11.25 1 87.56 80 PRO A O 1
ATOM 617 N N . VAL A 1 81 ? -12.055 -24.359 -10.258 1 92 81 VAL A N 1
ATOM 618 C CA . VAL A 1 81 ? -12.617 -24.688 -8.953 1 92 81 VAL A CA 1
ATOM 619 C C . VAL A 1 81 ? -13.938 -23.953 -8.758 1 92 81 VAL A C 1
ATOM 621 O O . VAL A 1 81 ? -14.875 -24.484 -8.156 1 92 81 VAL A O 1
ATOM 624 N N . TYR A 1 82 ? -14.031 -22.719 -9.266 1 95 82 TYR A N 1
ATOM 625 C CA . TYR A 1 82 ? -15.305 -22 -9.227 1 95 82 TYR A CA 1
ATOM 626 C C . TYR A 1 82 ? -16.375 -22.734 -10.031 1 95 82 TYR A C 1
ATOM 628 O O . TYR A 1 82 ? -17.516 -22.875 -9.578 1 95 82 TYR A O 1
ATOM 636 N N . GLN A 1 83 ? -15.992 -23.188 -11.18 1 92.31 83 GLN A N 1
ATOM 637 C CA . GLN A 1 83 ? -16.922 -23.906 -12.031 1 92.31 83 GLN A CA 1
ATOM 638 C C . GLN A 1 83 ? -17.438 -25.172 -11.344 1 92.31 83 GLN A C 1
ATOM 640 O O . GLN A 1 83 ? -18.641 -25.438 -11.352 1 92.31 83 GLN A O 1
ATOM 645 N N . TYR A 1 84 ? -16.594 -25.906 -10.703 1 92.5 84 TYR A N 1
ATOM 646 C CA . TYR A 1 84 ? -16.984 -27.109 -9.977 1 92.5 84 TYR A CA 1
ATOM 647 C C . TYR A 1 84 ? -17.922 -26.781 -8.82 1 92.5 84 TYR A C 1
ATOM 649 O O . TYR A 1 84 ? -18.984 -27.391 -8.68 1 92.5 84 TYR A O 1
ATOM 657 N N . LEU A 1 85 ? -17.562 -25.797 -8.062 1 96.56 85 LEU A N 1
ATOM 658 C CA . LEU A 1 85 ? -18.297 -25.484 -6.836 1 96.56 85 LEU A CA 1
ATOM 659 C C . LEU A 1 85 ? -19.641 -24.844 -7.145 1 96.56 85 LEU A C 1
ATOM 661 O O . LEU A 1 85 ? -20.641 -25.109 -6.465 1 96.56 85 LEU A O 1
ATOM 665 N N . VAL A 1 86 ? -19.703 -24 -8.203 1 97 86 VAL A N 1
ATOM 666 C CA . VAL A 1 86 ? -20.922 -23.25 -8.508 1 97 86 VAL A CA 1
ATOM 667 C C . VAL A 1 86 ? -21.844 -24.094 -9.375 1 97 86 VAL A C 1
ATOM 669 O O . VAL A 1 86 ? -23.062 -24.141 -9.141 1 97 86 VAL A O 1
ATOM 672 N N . GLU A 1 87 ? -21.312 -24.812 -10.352 1 94 87 GLU A N 1
ATOM 673 C CA . GLU A 1 87 ? -22.156 -25.484 -11.336 1 94 87 GLU A CA 1
ATOM 674 C C . GLU A 1 87 ? -22.469 -26.906 -10.906 1 94 87 GLU A C 1
ATOM 676 O O . GLU A 1 87 ? -23.594 -27.391 -11.117 1 94 87 GLU A O 1
ATOM 681 N N . GLU A 1 88 ? -21.547 -27.609 -10.328 1 92 88 GLU A N 1
ATOM 682 C CA . GLU A 1 88 ? -21.75 -29 -9.961 1 92 88 GLU A CA 1
ATOM 683 C C . GLU A 1 88 ? -22.234 -29.125 -8.516 1 92 88 GLU A C 1
ATOM 685 O O . GLU A 1 88 ? -23.219 -29.797 -8.242 1 92 88 GLU A O 1
ATOM 690 N N . VAL A 1 89 ? -21.547 -28.453 -7.637 1 96.06 89 VAL A N 1
ATOM 691 C CA . VAL A 1 89 ? -21.875 -28.562 -6.223 1 96.06 89 VAL A CA 1
ATOM 692 C C . VAL A 1 89 ? -23.047 -27.625 -5.895 1 96.06 89 VAL A C 1
ATOM 694 O O . VAL A 1 89 ? -23.766 -27.844 -4.918 1 96.06 89 VAL A O 1
ATOM 697 N N . LYS A 1 90 ? -23.266 -26.578 -6.734 1 96.69 90 LYS A N 1
ATOM 698 C CA . LYS A 1 90 ? -24.359 -25.625 -6.625 1 96.69 90 LYS A CA 1
ATOM 699 C C . LYS A 1 90 ? -24.281 -24.859 -5.316 1 96.69 90 LYS A C 1
ATOM 701 O O . LYS A 1 90 ? -25.281 -24.734 -4.605 1 96.69 90 LYS A O 1
ATOM 706 N N . MET A 1 91 ? -23.141 -24.406 -5.031 1 97.5 91 MET A N 1
ATOM 707 C CA . MET A 1 91 ? -22.953 -23.609 -3.82 1 97.5 91 MET A CA 1
ATOM 708 C C . MET A 1 91 ? -23.516 -22.203 -4.004 1 97.5 91 MET A C 1
ATOM 710 O O . MET A 1 91 ? -23.609 -21.703 -5.125 1 97.5 91 MET A O 1
ATOM 714 N N . ASP A 1 92 ? -23.875 -21.562 -2.873 1 96.88 92 ASP A N 1
ATOM 715 C CA . ASP A 1 92 ? -24.438 -20.219 -2.863 1 96.88 92 ASP A CA 1
ATOM 716 C C . ASP A 1 92 ? -23.359 -19.172 -3.049 1 96.88 92 ASP A C 1
ATOM 718 O O . ASP A 1 92 ? -22.547 -18.938 -2.146 1 96.88 92 ASP A O 1
ATOM 722 N N . ILE A 1 93 ? -23.359 -18.438 -4.129 1 97.06 93 ILE A N 1
ATOM 723 C CA . ILE A 1 93 ? -22.312 -17.484 -4.461 1 97.06 93 ILE A CA 1
ATOM 724 C C . ILE A 1 93 ? -22.531 -16.188 -3.689 1 97.06 93 ILE A C 1
ATOM 726 O O . ILE A 1 93 ? -21.656 -15.32 -3.656 1 97.06 93 ILE A O 1
ATOM 730 N N . HIS A 1 94 ? -23.672 -16.047 -2.945 1 96.44 94 HIS A N 1
ATOM 731 C CA . HIS A 1 94 ? -24.016 -14.805 -2.268 1 96.44 94 HIS A CA 1
ATOM 732 C C . HIS A 1 94 ? -23.688 -14.875 -0.78 1 96.44 94 HIS A C 1
ATOM 734 O O . HIS A 1 94 ? -23.688 -13.859 -0.088 1 96.44 94 HIS A O 1
ATOM 740 N N . LYS A 1 95 ? -23.375 -16.016 -0.287 1 95.44 95 LYS A N 1
ATOM 741 C CA . LYS A 1 95 ? -23.188 -16.203 1.149 1 95.44 95 LYS A CA 1
ATOM 742 C C . LYS A 1 95 ? -21.844 -15.648 1.614 1 95.44 95 LYS A C 1
ATOM 744 O O . LYS A 1 95 ? -20.797 -16.078 1.132 1 95.44 95 LYS A O 1
ATOM 749 N N . PRO A 1 96 ? -21.797 -14.68 2.559 1 95.25 96 PRO A N 1
ATOM 750 C CA . PRO A 1 96 ? -20.516 -14.203 3.111 1 95.25 96 PRO A CA 1
ATOM 751 C C . PRO A 1 96 ? -19.922 -15.172 4.125 1 95.25 96 PRO A C 1
ATOM 753 O O . PRO A 1 96 ? -20.641 -15.984 4.715 1 95.25 96 PRO A O 1
ATOM 756 N N . ASP A 1 97 ? -18.609 -15.148 4.266 1 93.94 97 ASP A N 1
ATOM 757 C CA . ASP A 1 97 ? -17.984 -15.922 5.332 1 93.94 97 ASP A CA 1
ATOM 758 C C . ASP A 1 97 ? -18.25 -15.289 6.695 1 93.94 97 ASP A C 1
ATOM 760 O O . ASP A 1 97 ? -18.797 -14.188 6.781 1 93.94 97 ASP A O 1
ATOM 764 N N . THR A 1 98 ? -17.938 -15.93 7.766 1 91.62 98 THR A N 1
ATOM 765 C CA . THR A 1 98 ? -18.25 -15.43 9.102 1 91.62 98 THR A CA 1
ATOM 766 C C . THR A 1 98 ? -17.016 -14.805 9.742 1 91.62 98 THR A C 1
ATOM 768 O O . THR A 1 98 ? -17.109 -14.188 10.805 1 91.62 98 THR A O 1
ATOM 771 N N . THR A 1 99 ? -15.914 -14.93 9.156 1 86.12 99 THR A N 1
ATOM 772 C CA . THR A 1 99 ? -14.68 -14.398 9.703 1 86.12 99 THR A CA 1
ATOM 773 C C . THR A 1 99 ? -14.531 -12.914 9.359 1 86.12 99 THR A C 1
ATOM 775 O O . THR A 1 99 ? -14.305 -12.086 10.242 1 86.12 99 THR A O 1
ATOM 778 N N . GLN A 1 100 ? -14.75 -12.57 8.102 1 86.44 100 GLN A N 1
ATOM 779 C CA . GLN A 1 100 ? -14.555 -11.203 7.629 1 86.44 100 GLN A CA 1
ATOM 780 C C . GLN A 1 100 ? -15.852 -10.609 7.09 1 86.44 100 GLN A C 1
ATOM 782 O O . GLN A 1 100 ? -15.969 -9.398 6.918 1 86.44 100 GLN A O 1
ATOM 787 N N . GLY A 1 101 ? -16.812 -11.539 6.809 1 91.44 101 GLY A N 1
ATOM 788 C CA . GLY A 1 101 ? -18.047 -11.094 6.199 1 91.44 101 GLY A CA 1
ATOM 789 C C . GLY A 1 101 ? -17.938 -10.883 4.703 1 91.44 101 GLY A C 1
ATOM 790 O O . GLY A 1 101 ? -18.688 -10.086 4.125 1 91.44 101 GLY A O 1
ATOM 791 N N . TYR A 1 102 ? -16.984 -11.531 4.035 1 94.38 102 TYR A N 1
ATOM 792 C CA . TYR A 1 102 ? -16.766 -11.375 2.602 1 94.38 102 TYR A CA 1
ATOM 793 C C . TYR A 1 102 ? -17.516 -12.445 1.816 1 94.38 102 TYR A C 1
ATOM 795 O O . TYR A 1 102 ? -17.547 -13.609 2.217 1 94.38 102 TYR A O 1
ATOM 803 N N . THR A 1 103 ? -18.172 -12.047 0.809 1 96.25 103 THR A N 1
ATOM 804 C CA . THR A 1 103 ? -18.688 -12.992 -0.172 1 96.25 103 THR A CA 1
ATOM 805 C C . THR A 1 103 ? -17.562 -13.57 -1.021 1 96.25 103 THR A C 1
ATOM 807 O O . THR A 1 103 ? -16.438 -13.047 -1.014 1 96.25 103 THR A O 1
ATOM 810 N N . PRO A 1 104 ? -17.797 -14.656 -1.765 1 97.19 104 PRO A N 1
ATOM 811 C CA . PRO A 1 104 ? -16.781 -15.18 -2.68 1 97.19 104 PRO A CA 1
ATOM 812 C C . PRO A 1 104 ? -16.281 -14.141 -3.682 1 97.19 104 PRO A C 1
ATOM 814 O O . PRO A 1 104 ? -15.094 -14.078 -3.98 1 97.19 104 PRO A O 1
ATOM 817 N N . LEU A 1 105 ? -17.203 -13.32 -4.141 1 97.38 105 LEU A N 1
ATOM 818 C CA . LEU A 1 105 ? -16.844 -12.266 -5.074 1 97.38 105 LEU A CA 1
ATOM 819 C C . LEU A 1 105 ? -15.859 -11.281 -4.434 1 97.38 105 LEU A C 1
ATOM 821 O O . LEU A 1 105 ? -14.875 -10.883 -5.051 1 97.38 105 LEU A O 1
ATOM 825 N N . GLU A 1 106 ? -16.125 -10.906 -3.223 1 95.94 106 GLU A N 1
ATOM 826 C CA . GLU A 1 106 ? -15.234 -9.984 -2.518 1 95.94 106 GLU A CA 1
ATOM 827 C C . GLU A 1 106 ? -13.852 -10.594 -2.318 1 95.94 106 GLU A C 1
ATOM 829 O O . GLU A 1 106 ? -12.836 -9.898 -2.424 1 95.94 106 GLU A O 1
ATOM 834 N N . HIS A 1 107 ? -13.805 -11.875 -1.997 1 95.88 107 HIS A N 1
ATOM 835 C CA . HIS A 1 107 ? -12.516 -12.547 -1.87 1 95.88 107 HIS A CA 1
ATOM 836 C C . HIS A 1 107 ? -11.742 -12.516 -3.186 1 95.88 107 HIS A C 1
ATOM 838 O O . HIS A 1 107 ? -10.539 -12.273 -3.193 1 95.88 107 HIS A O 1
ATOM 844 N N . ALA A 1 108 ? -12.406 -12.797 -4.246 1 96.81 108 ALA A N 1
ATOM 845 C CA . ALA A 1 108 ? -11.773 -12.789 -5.562 1 96.81 108 ALA A CA 1
ATOM 846 C C . ALA A 1 108 ? -11.234 -11.398 -5.906 1 96.81 108 ALA A C 1
ATOM 848 O O . ALA A 1 108 ? -10.148 -11.266 -6.465 1 96.81 108 ALA A O 1
ATOM 849 N N . ILE A 1 109 ? -11.992 -10.328 -5.574 1 96.81 109 ILE A N 1
ATOM 850 C CA . ILE A 1 109 ? -11.586 -8.953 -5.844 1 96.81 109 ILE A CA 1
ATOM 851 C C . ILE A 1 109 ? -10.398 -8.586 -4.961 1 96.81 109 ILE A C 1
ATOM 853 O O . ILE A 1 109 ? -9.414 -8.008 -5.438 1 96.81 109 ILE A O 1
ATOM 857 N N . ASN A 1 110 ? -10.5 -8.922 -3.684 1 94.38 110 ASN A N 1
ATOM 858 C CA . ASN A 1 110 ? -9.43 -8.617 -2.742 1 94.38 110 ASN A CA 1
ATOM 859 C C . ASN A 1 110 ? -8.094 -9.195 -3.201 1 94.38 110 ASN A C 1
ATOM 861 O O . ASN A 1 110 ? -7.043 -8.594 -2.977 1 94.38 110 ASN A O 1
ATOM 865 N N . ASN A 1 111 ? -8.172 -10.32 -3.865 1 93.62 111 ASN A N 1
ATOM 866 C CA . ASN A 1 111 ? -6.941 -11 -4.266 1 93.62 111 ASN A CA 1
ATOM 867 C C . ASN A 1 111 ? -6.613 -10.742 -5.734 1 93.62 111 ASN A C 1
ATOM 869 O O . ASN A 1 111 ? -5.637 -11.281 -6.258 1 93.62 111 ASN A O 1
ATOM 873 N N . GLY A 1 112 ? -7.383 -10.008 -6.41 1 94.81 112 GLY A N 1
ATOM 874 C CA . GLY A 1 112 ? -7.051 -9.484 -7.723 1 94.81 112 GLY A CA 1
ATOM 875 C C . GLY A 1 112 ? -7.215 -10.5 -8.836 1 94.81 112 GLY A C 1
ATOM 876 O O . GLY A 1 112 ? -6.441 -10.508 -9.797 1 94.81 112 GLY A O 1
ATOM 877 N N . HIS A 1 113 ? -8.133 -11.414 -8.766 1 96.12 113 HIS A N 1
ATOM 878 C CA . HIS A 1 113 ? -8.32 -12.461 -9.766 1 96.12 113 HIS A CA 1
ATOM 879 C C . HIS A 1 113 ? -9.445 -12.102 -10.734 1 96.12 113 HIS A C 1
ATOM 881 O O . HIS A 1 113 ? -10.578 -12.555 -10.578 1 96.12 113 HIS A O 1
ATOM 887 N N . LEU A 1 114 ? -9.102 -11.43 -11.781 1 97.31 114 LEU A N 1
ATOM 888 C CA . LEU A 1 114 ? -10.055 -10.867 -12.734 1 97.31 114 LEU A CA 1
ATOM 889 C C . LEU A 1 114 ? -10.914 -11.969 -13.352 1 97.31 114 LEU A C 1
ATOM 891 O O . LEU A 1 114 ? -12.133 -11.844 -13.422 1 97.31 114 LEU A O 1
ATOM 895 N N . PRO A 1 115 ? -10.352 -13.109 -13.789 1 96.38 115 PRO A N 1
ATOM 896 C CA . PRO A 1 115 ? -11.188 -14.156 -14.383 1 96.38 115 PRO A CA 1
ATOM 897 C C . PRO A 1 115 ? -12.25 -14.68 -13.422 1 96.38 115 PRO A C 1
ATOM 899 O O . PRO A 1 115 ? -13.398 -14.898 -13.82 1 96.38 115 PRO A O 1
ATOM 902 N N . ALA A 1 116 ? -11.836 -14.859 -12.18 1 97 116 ALA A N 1
ATOM 903 C CA . ALA A 1 116 ? -12.789 -15.312 -11.172 1 97 116 ALA A CA 1
ATOM 904 C C . ALA A 1 116 ? -13.875 -14.273 -10.938 1 97 116 ALA A C 1
ATOM 906 O O . ALA A 1 116 ? -15.055 -14.617 -10.789 1 97 116 ALA A O 1
ATOM 907 N N . VAL A 1 117 ? -13.508 -13 -10.875 1 97.81 117 VAL A N 1
ATOM 908 C CA . VAL A 1 117 ? -14.445 -11.898 -10.68 1 97.81 117 VAL A CA 1
ATOM 909 C C . VAL A 1 117 ? -15.469 -11.883 -11.82 1 97.81 117 VAL A C 1
ATOM 911 O O . VAL A 1 117 ? -16.672 -11.828 -11.57 1 97.81 117 VAL A O 1
ATOM 914 N N . SER A 1 118 ? -14.984 -11.922 -13.016 1 97.12 118 SER A N 1
ATOM 915 C CA . SER A 1 118 ? -15.859 -11.93 -14.188 1 97.12 118 SER A CA 1
ATOM 916 C C . SER A 1 118 ? -16.812 -13.117 -14.164 1 97.12 118 SER A C 1
ATOM 918 O O . SER A 1 118 ? -18 -12.969 -14.438 1 97.12 118 SER A O 1
ATOM 920 N N . TYR A 1 119 ? -16.328 -14.266 -13.836 1 96.5 119 TYR A N 1
ATOM 921 C CA . TYR A 1 119 ? -17.125 -15.484 -13.781 1 96.5 119 TYR A CA 1
ATOM 922 C C . TYR A 1 119 ? -18.266 -15.344 -12.773 1 96.5 119 TYR A C 1
ATOM 924 O O . TYR A 1 119 ? -19.406 -15.656 -13.078 1 96.5 119 TYR A O 1
ATOM 932 N N . LEU A 1 120 ? -17.922 -14.906 -11.555 1 97.75 120 LEU A N 1
ATOM 933 C CA . LEU A 1 120 ? -18.906 -14.812 -10.484 1 97.75 120 LEU A CA 1
ATOM 934 C C . LEU A 1 120 ? -19.984 -13.797 -10.828 1 97.75 120 LEU A C 1
ATOM 936 O O . LEU A 1 120 ? -21.172 -14.039 -10.609 1 97.75 120 LEU A O 1
ATOM 940 N N . ILE A 1 121 ? -19.609 -12.68 -11.422 1 97.44 121 ILE A N 1
ATOM 941 C CA . ILE A 1 121 ? -20.562 -11.656 -11.812 1 97.44 121 ILE A CA 1
ATOM 942 C C . ILE A 1 121 ? -21.469 -12.188 -12.914 1 97.44 121 ILE A C 1
ATOM 944 O O . ILE A 1 121 ? -22.688 -12.008 -12.867 1 97.44 121 ILE A O 1
ATOM 948 N N . ASP A 1 122 ? -20.938 -12.891 -13.883 1 96.12 122 ASP A N 1
ATOM 949 C CA . ASP A 1 122 ? -21.703 -13.461 -14.984 1 96.12 122 ASP A CA 1
ATOM 950 C C . ASP A 1 122 ? -22.656 -14.547 -14.484 1 96.12 122 ASP A C 1
ATOM 952 O O . ASP A 1 122 ? -23.641 -14.883 -15.156 1 96.12 122 ASP A O 1
ATOM 956 N N . HIS A 1 123 ? -22.422 -15.07 -13.328 1 96.69 123 HIS A N 1
ATOM 957 C CA . HIS A 1 123 ? -23.281 -16.125 -12.773 1 96.69 123 HIS A CA 1
ATOM 958 C C . HIS A 1 123 ? -24.188 -15.57 -11.688 1 96.69 123 HIS A C 1
ATOM 960 O O . HIS A 1 123 ? -24.719 -16.328 -10.875 1 96.69 123 HIS A O 1
ATOM 966 N N . GLY A 1 124 ? -24.203 -14.273 -11.594 1 96.06 124 GLY A N 1
ATOM 967 C CA . GLY A 1 124 ? -25.281 -13.672 -10.836 1 96.06 124 GLY A CA 1
ATOM 968 C C . GLY A 1 124 ? -24.828 -13.07 -9.523 1 96.06 124 GLY A C 1
ATOM 969 O O . GLY A 1 124 ? -25.641 -12.648 -8.703 1 96.06 124 GLY A O 1
ATOM 970 N N . ALA A 1 125 ? -23.516 -13.031 -9.25 1 96.81 125 ALA A N 1
ATOM 971 C CA . ALA A 1 125 ? -23.062 -12.352 -8.047 1 96.81 125 ALA A CA 1
ATOM 972 C C . ALA A 1 125 ? -23.484 -10.883 -8.055 1 96.81 125 ALA A C 1
ATOM 974 O O . ALA A 1 125 ? -23.609 -10.273 -9.117 1 96.81 125 ALA A O 1
ATOM 975 N N . ASP A 1 126 ? -23.703 -10.312 -6.91 1 95.31 126 ASP A N 1
ATOM 976 C CA . ASP A 1 126 ? -24.25 -8.969 -6.766 1 95.31 126 ASP A CA 1
ATOM 977 C C . ASP A 1 126 ? -23.172 -7.91 -6.918 1 95.31 126 ASP A C 1
ATOM 979 O O . ASP A 1 126 ? -22.375 -7.691 -6 1 95.31 126 ASP A O 1
ATOM 983 N N . LEU A 1 127 ? -23.188 -7.246 -7.977 1 94.12 127 LEU A N 1
ATOM 984 C CA . LEU A 1 127 ? -22.234 -6.191 -8.281 1 94.12 127 LEU A CA 1
ATOM 985 C C . LEU A 1 127 ? -22.406 -5.008 -7.34 1 94.12 127 LEU A C 1
ATOM 987 O O . LEU A 1 127 ? -21.453 -4.258 -7.098 1 94.12 127 LEU A O 1
ATOM 991 N N . HIS A 1 128 ? -23.594 -4.812 -6.848 1 92.19 128 HIS A N 1
ATOM 992 C CA . HIS A 1 128 ? -23.906 -3.619 -6.07 1 92.19 128 HIS A CA 1
ATOM 993 C C . HIS A 1 128 ? -23.906 -3.92 -4.574 1 92.19 128 HIS A C 1
ATOM 995 O O . HIS A 1 128 ? -24.5 -3.182 -3.789 1 92.19 128 HIS A O 1
ATOM 1001 N N . LEU A 1 129 ? -23.25 -4.973 -4.285 1 89.44 129 LEU A N 1
ATOM 1002 C CA . LEU A 1 129 ? -23.078 -5.344 -2.885 1 89.44 129 LEU A CA 1
ATOM 1003 C C . LEU A 1 129 ? -22.453 -4.203 -2.094 1 89.44 129 LEU A C 1
ATOM 1005 O O . LEU A 1 129 ? -21.516 -3.555 -2.568 1 89.44 129 LEU A O 1
ATOM 1009 N N . LEU A 1 130 ? -23.047 -3.861 -0.911 1 88 130 LEU A N 1
ATOM 1010 C CA . LEU A 1 130 ? -22.547 -2.834 -0 1 88 130 LEU A CA 1
ATOM 1011 C C . LEU A 1 130 ? -22.203 -3.432 1.358 1 88 130 LEU A C 1
ATOM 1013 O O . LEU A 1 130 ? -22.969 -4.223 1.907 1 88 130 LEU A O 1
ATOM 1017 N N . ARG A 1 131 ? -20.938 -3.227 1.77 1 86.81 131 ARG A N 1
ATOM 1018 C CA . ARG A 1 131 ? -20.531 -3.572 3.131 1 86.81 131 ARG A CA 1
ATOM 1019 C C . ARG A 1 131 ? -20.188 -2.324 3.932 1 86.81 131 ARG A C 1
ATOM 1021 O O . ARG A 1 131 ? -19.109 -1.747 3.752 1 86.81 131 ARG A O 1
ATOM 1028 N N . SER A 1 132 ? -20.938 -1.814 4.898 1 83.5 132 SER A N 1
ATOM 1029 C CA . SER A 1 132 ? -20.734 -0.594 5.668 1 83.5 132 SER A CA 1
ATOM 1030 C C . SER A 1 132 ? -20.375 0.579 4.762 1 83.5 132 SER A C 1
ATOM 1032 O O . SER A 1 132 ? -19.375 1.257 4.98 1 83.5 132 SER A O 1
ATOM 1034 N N . SER A 1 133 ? -21.016 0.774 3.623 1 87.12 133 SER A N 1
ATOM 1035 C CA . SER A 1 133 ? -20.922 1.873 2.668 1 87.12 133 SER A CA 1
ATOM 1036 C C . SER A 1 133 ? -19.781 1.639 1.674 1 87.12 133 SER A C 1
ATOM 1038 O O . SER A 1 133 ? -19.562 2.449 0.771 1 87.12 133 SER A O 1
ATOM 1040 N N . VAL A 1 134 ? -19.047 0.56 1.821 1 93.31 134 VAL A N 1
ATOM 1041 C CA . VAL A 1 134 ? -17.938 0.237 0.921 1 93.31 134 VAL A CA 1
ATOM 1042 C C . VAL A 1 134 ? -18.453 -0.631 -0.228 1 93.31 134 VAL A C 1
ATOM 1044 O O . VAL A 1 134 ? -19.047 -1.687 -0 1 93.31 134 VAL A O 1
ATOM 1047 N N . THR A 1 135 ? -18.266 -0.182 -1.4 1 96.38 135 THR A N 1
ATOM 1048 C CA . THR A 1 135 ? -18.656 -0.936 -2.586 1 96.38 135 THR A CA 1
ATOM 1049 C C . THR A 1 135 ? -17.516 -1.82 -3.068 1 96.38 135 THR A C 1
ATOM 1051 O O . THR A 1 135 ? -16.391 -1.697 -2.594 1 96.38 135 THR A O 1
ATOM 1054 N N . LEU A 1 136 ? -17.812 -2.697 -4.004 1 97.06 136 LEU A N 1
ATOM 1055 C CA . LEU A 1 136 ? -16.797 -3.547 -4.617 1 97.06 136 LEU A CA 1
ATOM 1056 C C . LEU A 1 136 ? -15.789 -2.711 -5.391 1 97.06 136 LEU A C 1
ATOM 1058 O O . LEU A 1 136 ? -14.609 -3.066 -5.457 1 97.06 136 LEU A O 1
ATOM 1062 N N . LEU A 1 137 ? -16.234 -1.585 -5.938 1 98 137 LEU A N 1
ATOM 1063 C CA . LEU A 1 137 ? -15.336 -0.674 -6.641 1 98 137 LEU A CA 1
ATOM 1064 C C . LEU A 1 137 ? -14.336 -0.05 -5.68 1 98 137 LEU A C 1
ATOM 1066 O O . LEU A 1 137 ? -13.156 0.099 -6.016 1 98 137 LEU A O 1
ATOM 1070 N N . HIS A 1 138 ? -14.797 0.313 -4.461 1 97.69 138 HIS A N 1
ATOM 1071 C CA . HIS A 1 138 ? -13.891 0.788 -3.422 1 97.69 138 HIS A CA 1
ATOM 1072 C C . HIS A 1 138 ? -12.812 -0.242 -3.123 1 97.69 138 HIS A C 1
ATOM 1074 O O . HIS A 1 138 ? -11.625 0.096 -3.061 1 97.69 138 HIS A O 1
ATOM 1080 N N . THR A 1 139 ? -13.227 -1.489 -3.008 1 95.88 139 THR A N 1
ATOM 1081 C CA . THR A 1 139 ? -12.312 -2.57 -2.65 1 95.88 139 THR A CA 1
ATOM 1082 C C . THR A 1 139 ? -11.273 -2.777 -3.742 1 95.88 139 THR A C 1
ATOM 1084 O O . THR A 1 139 ? -10.078 -2.881 -3.455 1 95.88 139 THR A O 1
ATOM 1087 N N . ALA A 1 140 ? -11.695 -2.887 -4.926 1 97.44 140 ALA A N 1
ATOM 1088 C CA . ALA A 1 140 ? -10.766 -3.064 -6.039 1 97.44 140 ALA A CA 1
ATOM 1089 C C . ALA A 1 140 ? -9.781 -1.903 -6.121 1 97.44 140 ALA A C 1
ATOM 1091 O O . ALA A 1 140 ? -8.602 -2.104 -6.422 1 97.44 140 ALA A O 1
ATOM 1092 N N . THR A 1 141 ? -10.242 -0.689 -5.828 1 97.56 141 THR A N 1
ATOM 1093 C CA . THR A 1 141 ? -9.438 0.524 -5.93 1 97.56 141 THR A CA 1
ATOM 1094 C C . THR A 1 141 ? -8.359 0.553 -4.852 1 97.56 141 THR A C 1
ATOM 1096 O O . THR A 1 141 ? -7.207 0.872 -5.129 1 97.56 141 THR A O 1
ATOM 1099 N N . VAL A 1 142 ? -8.75 0.213 -3.68 1 95.06 142 VAL A N 1
ATOM 1100 C CA . VAL A 1 142 ? -7.836 0.306 -2.551 1 95.06 142 VAL A CA 1
ATOM 1101 C C . VAL A 1 142 ? -6.672 -0.662 -2.748 1 95.06 142 VAL A C 1
ATOM 1103 O O . VAL A 1 142 ? -5.547 -0.39 -2.314 1 95.06 142 VAL A O 1
ATOM 1106 N N . HIS A 1 143 ? -6.859 -1.758 -3.527 1 93.75 143 HIS A N 1
ATOM 1107 C CA . HIS A 1 143 ? -5.82 -2.764 -3.719 1 93.75 143 HIS A CA 1
ATOM 1108 C C . HIS A 1 143 ? -5.094 -2.557 -5.043 1 93.75 143 HIS A C 1
ATOM 1110 O O . HIS A 1 143 ? -4.207 -3.338 -5.398 1 93.75 143 HIS A O 1
ATOM 1116 N N . GLY A 1 144 ? -5.477 -1.568 -5.699 1 95 144 GLY A N 1
ATOM 1117 C CA . GLY A 1 144 ? -4.746 -1.176 -6.895 1 95 144 GLY A CA 1
ATOM 1118 C C . GLY A 1 144 ? -5.051 -2.055 -8.094 1 95 144 GLY A C 1
ATOM 1119 O O . GLY A 1 144 ? -4.27 -2.1 -9.047 1 95 144 GLY A O 1
ATOM 1120 N N . HIS A 1 145 ? -6.133 -2.789 -8.156 1 96.25 145 HIS A N 1
ATOM 1121 C CA . HIS A 1 145 ? -6.465 -3.703 -9.242 1 96.25 145 HIS A CA 1
ATOM 1122 C C . HIS A 1 145 ? -7.145 -2.965 -10.391 1 96.25 145 HIS A C 1
ATOM 1124 O O . HIS A 1 145 ? -8.359 -3.045 -10.555 1 96.25 145 HIS A O 1
ATOM 1130 N N . SER A 1 146 ? -6.387 -2.32 -11.234 1 97.31 146 SER A N 1
ATOM 1131 C CA . SER A 1 146 ? -6.871 -1.424 -12.273 1 97.31 146 SER A CA 1
ATOM 1132 C C . SER A 1 146 ? -7.773 -2.16 -13.258 1 97.31 146 SER A C 1
ATOM 1134 O O . SER A 1 146 ? -8.797 -1.625 -13.695 1 97.31 146 SER A O 1
ATOM 1136 N N . GLU A 1 147 ? -7.457 -3.416 -13.586 1 96.75 147 GLU A N 1
ATOM 1137 C CA . GLU A 1 147 ? -8.25 -4.164 -14.562 1 96.75 147 GLU A CA 1
ATOM 1138 C C . GLU A 1 147 ? -9.602 -4.566 -13.984 1 96.75 147 GLU A C 1
ATOM 1140 O O . GLU A 1 147 ? -10.602 -4.602 -14.703 1 96.75 147 GLU A O 1
ATOM 1145 N N . ILE A 1 148 ? -9.594 -4.883 -12.75 1 98 148 ILE A N 1
ATOM 1146 C CA . ILE A 1 148 ? -10.859 -5.203 -12.102 1 98 148 ILE A CA 1
ATOM 1147 C C . ILE A 1 148 ? -11.727 -3.947 -12.008 1 98 148 ILE A C 1
ATOM 1149 O O . ILE A 1 148 ? -12.938 -4 -12.219 1 98 148 ILE A O 1
ATOM 1153 N N . VAL A 1 149 ? -11.094 -2.783 -11.688 1 98.44 149 VAL A N 1
ATOM 1154 C CA . VAL A 1 149 ? -11.797 -1.505 -11.648 1 98.44 149 VAL A CA 1
ATOM 1155 C C . VAL A 1 149 ? -12.461 -1.24 -13 1 98.44 149 VAL A C 1
ATOM 1157 O O . VAL A 1 149 ? -13.648 -0.918 -13.062 1 98.44 149 VAL A O 1
ATOM 1160 N N . LYS A 1 150 ? -11.727 -1.423 -14.062 1 97.44 150 LYS A N 1
ATOM 1161 C CA . LYS A 1 150 ? -12.25 -1.234 -15.406 1 97.44 150 LYS A CA 1
ATOM 1162 C C . LYS A 1 150 ? -13.438 -2.16 -15.664 1 97.44 150 LYS A C 1
ATOM 1164 O O . LYS A 1 150 ? -14.461 -1.733 -16.203 1 97.44 150 LYS A O 1
ATOM 1169 N N . PHE A 1 151 ? -13.289 -3.363 -15.289 1 97.69 151 PHE A N 1
ATOM 1170 C CA . PHE A 1 151 ? -14.328 -4.359 -15.5 1 97.69 151 PHE A CA 1
ATOM 1171 C C . PHE A 1 151 ? -15.594 -3.994 -14.742 1 97.69 151 PHE A C 1
ATOM 1173 O O . PHE A 1 151 ? -16.688 -4.012 -15.297 1 97.69 151 PHE A O 1
ATOM 1180 N N . LEU A 1 152 ? -15.453 -3.682 -13.453 1 98.19 152 LEU A N 1
ATOM 1181 C CA . LEU A 1 152 ? -16.609 -3.34 -12.633 1 98.19 152 LEU A CA 1
ATOM 1182 C C . LEU A 1 152 ? -17.344 -2.131 -13.203 1 98.19 152 LEU A C 1
ATOM 1184 O O . LEU A 1 152 ? -18.578 -2.104 -13.227 1 98.19 152 LEU A O 1
ATOM 1188 N N . LEU A 1 153 ? -16.594 -1.132 -13.672 1 98.31 153 LEU A N 1
ATOM 1189 C CA . LEU A 1 153 ? -17.188 0.06 -14.258 1 98.31 153 LEU A CA 1
ATOM 1190 C C . LEU A 1 153 ? -17.953 -0.287 -15.539 1 98.31 153 LEU A C 1
ATOM 1192 O O . LEU A 1 153 ? -19.047 0.232 -15.773 1 98.31 153 LEU A O 1
ATOM 1196 N N . SER A 1 154 ? -17.391 -1.193 -16.359 1 97.06 154 SER A N 1
ATOM 1197 C CA . SER A 1 154 ? -18.047 -1.609 -17.594 1 97.06 154 SER A CA 1
ATOM 1198 C C . SER A 1 154 ? -19.344 -2.352 -17.312 1 97.06 154 SER A C 1
ATOM 1200 O O . SER A 1 154 ? -20.219 -2.428 -18.172 1 97.06 154 SER A O 1
ATOM 1202 N N . ARG A 1 155 ? -19.469 -2.889 -16.141 1 97.31 155 ARG A N 1
ATOM 1203 C CA . ARG A 1 155 ? -20.656 -3.65 -15.766 1 97.31 155 ARG A CA 1
ATOM 1204 C C . ARG A 1 155 ? -21.625 -2.787 -14.977 1 97.31 155 ARG A C 1
ATOM 1206 O O . ARG A 1 155 ? -22.625 -3.289 -14.461 1 97.31 155 ARG A O 1
ATOM 1213 N N . GLY A 1 156 ? -21.312 -1.539 -14.805 1 96.56 156 GLY A N 1
ATOM 1214 C CA . GLY A 1 156 ? -22.297 -0.6 -14.281 1 96.56 156 GLY A CA 1
ATOM 1215 C C . GLY A 1 156 ? -22.078 -0.266 -12.812 1 96.56 156 GLY A C 1
ATOM 1216 O O . GLY A 1 156 ? -22.984 0.182 -12.133 1 96.56 156 GLY A O 1
ATOM 1217 N N . ALA A 1 157 ? -20.906 -0.499 -12.25 1 97.44 157 ALA A N 1
ATOM 1218 C CA . ALA A 1 157 ? -20.625 -0.078 -10.883 1 97.44 157 ALA A CA 1
ATOM 1219 C C . ALA A 1 157 ? -20.75 1.437 -10.742 1 97.44 157 ALA A C 1
ATOM 1221 O O . ALA A 1 157 ? -20.438 2.182 -11.672 1 97.44 157 ALA A O 1
ATOM 1222 N N . ASP A 1 158 ? -21.172 1.926 -9.602 1 96.81 158 ASP A N 1
ATOM 1223 C CA . ASP A 1 158 ? -21.312 3.354 -9.336 1 96.81 158 ASP A CA 1
ATOM 1224 C C . ASP A 1 158 ? -19.953 4.012 -9.117 1 96.81 158 ASP A C 1
ATOM 1226 O O . ASP A 1 158 ? -19.344 3.84 -8.062 1 96.81 158 ASP A O 1
ATOM 1230 N N . VAL A 1 159 ? -19.547 4.785 -10.039 1 97.69 159 VAL A N 1
ATOM 1231 C CA . VAL A 1 159 ? -18.219 5.375 -10.055 1 97.69 159 VAL A CA 1
ATOM 1232 C C . VAL A 1 159 ? -18.094 6.422 -8.945 1 97.69 159 VAL A C 1
ATOM 1234 O O . VAL A 1 159 ? -17 6.703 -8.461 1 97.69 159 VAL A O 1
ATOM 1237 N N . ASN A 1 160 ? -19.203 6.988 -8.445 1 97 160 ASN A N 1
ATOM 1238 C CA . ASN A 1 160 ? -19.203 8.07 -7.469 1 97 160 ASN A CA 1
ATOM 1239 C C . ASN A 1 160 ? -19.766 7.625 -6.129 1 97 160 ASN A C 1
ATOM 1241 O O . ASN A 1 160 ? -20.25 8.445 -5.348 1 97 160 ASN A O 1
ATOM 1245 N N . ALA A 1 161 ? -19.734 6.27 -5.926 1 95.62 161 ALA A N 1
ATOM 1246 C CA . ALA A 1 161 ? -20.203 5.766 -4.641 1 95.62 161 ALA A CA 1
ATOM 1247 C C . ALA A 1 161 ? -19.422 6.371 -3.486 1 95.62 161 ALA A C 1
ATOM 1249 O O . ALA A 1 161 ? -18.203 6.527 -3.576 1 95.62 161 ALA A O 1
ATOM 1250 N N . MET A 1 162 ? -20.094 6.75 -2.361 1 92.62 162 MET A N 1
ATOM 1251 C CA . MET A 1 162 ? -19.453 7.398 -1.217 1 92.62 162 MET A CA 1
ATOM 1252 C C . MET A 1 162 ? -19.344 6.434 -0.041 1 92.62 162 MET A C 1
ATOM 1254 O O . MET A 1 162 ? -20.312 5.742 0.298 1 92.62 162 MET A O 1
ATOM 1258 N N . SER A 1 163 ? -18.172 6.262 0.462 1 90.62 163 SER A N 1
ATOM 1259 C CA . SER A 1 163 ? -17.922 5.551 1.711 1 90.62 163 SER A CA 1
ATOM 1260 C C . SER A 1 163 ? -17.406 6.496 2.791 1 90.62 163 SER A C 1
ATOM 1262 O O . SER A 1 163 ? -17.297 7.703 2.568 1 90.62 163 SER A O 1
ATOM 1264 N N . ASP A 1 164 ? -17.094 6.031 3.939 1 83.56 164 ASP A N 1
ATOM 1265 C CA . ASP A 1 164 ? -16.531 6.836 5.027 1 83.56 164 ASP A CA 1
ATOM 1266 C C . ASP A 1 164 ? -15.156 7.379 4.664 1 83.56 164 ASP A C 1
ATOM 1268 O O . ASP A 1 164 ? -14.75 8.43 5.168 1 83.56 164 ASP A O 1
ATOM 1272 N N . LEU A 1 165 ? -14.555 6.723 3.744 1 85.62 165 LEU A N 1
ATOM 1273 C CA . LEU A 1 165 ? -13.203 7.129 3.369 1 85.62 165 LEU A CA 1
ATOM 1274 C C . LEU A 1 165 ? -13.227 7.977 2.1 1 85.62 165 LEU A C 1
ATOM 1276 O O . LEU A 1 165 ? -12.195 8.516 1.693 1 85.62 165 LEU A O 1
ATOM 1280 N N . GLY A 1 166 ? -14.406 8.078 1.503 1 92.5 166 GLY A N 1
ATOM 1281 C CA . GLY A 1 166 ? -14.531 8.875 0.296 1 92.5 166 GLY A CA 1
ATOM 1282 C C . GLY A 1 166 ? -14.945 8.062 -0.917 1 92.5 166 GLY A C 1
ATOM 1283 O O . GLY A 1 166 ? -15.453 6.949 -0.782 1 92.5 166 GLY A O 1
ATOM 1284 N N . THR A 1 167 ? -14.836 8.641 -2.057 1 96.69 167 THR A N 1
ATOM 1285 C CA . THR A 1 167 ? -15.156 7.984 -3.318 1 96.69 167 THR A CA 1
ATOM 1286 C C . THR A 1 167 ? -14.008 7.082 -3.773 1 96.69 167 THR A C 1
ATOM 1288 O O . THR A 1 167 ? -12.906 7.156 -3.229 1 96.69 167 THR A O 1
ATOM 1291 N N . PRO A 1 168 ? -14.258 6.191 -4.734 1 97.5 168 PRO A N 1
ATOM 1292 C CA . PRO A 1 168 ? -13.148 5.43 -5.301 1 97.5 168 PRO A CA 1
ATOM 1293 C C . PRO A 1 168 ? -12.023 6.324 -5.816 1 97.5 168 PRO A C 1
ATOM 1295 O O . PRO A 1 168 ? -10.844 5.992 -5.656 1 97.5 168 PRO A O 1
ATOM 1298 N N . LEU A 1 169 ? -12.414 7.453 -6.363 1 98.19 169 LEU A N 1
ATOM 1299 C CA . LEU A 1 169 ? -11.414 8.391 -6.859 1 98.19 169 LEU A CA 1
ATOM 1300 C C . LEU A 1 169 ? -10.555 8.922 -5.719 1 98.19 169 LEU A C 1
ATOM 1302 O O . LEU A 1 169 ? -9.336 9.008 -5.848 1 98.19 169 LEU A O 1
ATOM 1306 N N . ALA A 1 170 ? -11.195 9.281 -4.625 1 96.44 170 ALA A N 1
ATOM 1307 C CA . ALA A 1 170 ? -10.469 9.758 -3.451 1 96.44 170 ALA A CA 1
ATOM 1308 C C . ALA A 1 170 ? -9.516 8.688 -2.922 1 96.44 170 ALA A C 1
ATOM 1310 O O . ALA A 1 170 ? -8.383 8.992 -2.551 1 96.44 170 ALA A O 1
ATOM 1311 N N . LEU A 1 171 ? -9.961 7.477 -2.926 1 96.31 171 LEU A N 1
ATOM 1312 C CA . LEU A 1 171 ? -9.141 6.375 -2.441 1 96.31 171 LEU A CA 1
ATOM 1313 C C . LEU A 1 171 ? -7.945 6.141 -3.361 1 96.31 171 LEU A C 1
ATOM 1315 O O . LEU A 1 171 ? -6.832 5.902 -2.891 1 96.31 171 LEU A O 1
ATOM 1319 N N . ALA A 1 172 ? -8.195 6.105 -4.629 1 97.62 172 ALA A N 1
ATOM 1320 C CA . ALA A 1 172 ? -7.105 5.941 -5.59 1 97.62 172 ALA A CA 1
ATOM 1321 C C . ALA A 1 172 ? -6.047 7.027 -5.414 1 97.62 172 ALA A C 1
ATOM 1323 O O . ALA A 1 172 ? -4.848 6.75 -5.477 1 97.62 172 ALA A O 1
ATOM 1324 N N . ALA A 1 173 ? -6.469 8.273 -5.188 1 96.69 173 ALA A N 1
ATOM 1325 C CA . ALA A 1 173 ? -5.57 9.406 -4.973 1 96.69 173 ALA A CA 1
ATOM 1326 C C . ALA A 1 173 ? -4.77 9.234 -3.686 1 96.69 173 ALA A C 1
ATOM 1328 O O . ALA A 1 173 ? -3.582 9.555 -3.639 1 96.69 173 ALA A O 1
ATOM 1329 N N . LEU A 1 174 ? -5.465 8.797 -2.705 1 94.81 174 LEU A N 1
ATOM 1330 C CA . LEU A 1 174 ? -4.844 8.586 -1.403 1 94.81 174 LEU A CA 1
ATOM 1331 C C . LEU A 1 174 ? -3.75 7.523 -1.491 1 94.81 174 LEU A C 1
ATOM 1333 O O . LEU A 1 174 ? -2.736 7.609 -0.797 1 94.81 174 LEU A O 1
ATOM 1337 N N . LYS A 1 175 ? -3.922 6.52 -2.395 1 95.12 175 LYS A N 1
ATOM 1338 C CA . LYS A 1 175 ? -2.986 5.402 -2.492 1 95.12 175 LYS A CA 1
ATOM 1339 C C . LYS A 1 175 ? -1.938 5.656 -3.574 1 95.12 175 LYS A C 1
ATOM 1341 O O . LYS A 1 175 ? -0.957 4.918 -3.678 1 95.12 175 LYS A O 1
ATOM 1346 N N . GLY A 1 176 ? -2.127 6.66 -4.289 1 95.56 176 GLY A N 1
ATOM 1347 C CA . GLY A 1 176 ? -1.152 7.035 -5.305 1 95.56 176 GLY A CA 1
ATOM 1348 C C . GLY A 1 176 ? -1.223 6.168 -6.547 1 95.56 176 GLY A C 1
ATOM 1349 O O . GLY A 1 176 ? -0.203 5.914 -7.191 1 95.56 176 GLY A O 1
ATOM 1350 N N . TYR A 1 177 ? -2.346 5.59 -6.945 1 96.62 177 TYR A N 1
ATOM 1351 C CA . TYR A 1 177 ? -2.506 4.758 -8.133 1 96.62 177 TYR A CA 1
ATOM 1352 C C . TYR A 1 177 ? -2.922 5.598 -9.336 1 96.62 177 TYR A C 1
ATOM 1354 O O . TYR A 1 177 ? -4.113 5.711 -9.641 1 96.62 177 TYR A O 1
ATOM 1362 N N . ASP A 1 178 ? -2.004 6.035 -10.094 1 96.56 178 ASP A N 1
ATOM 1363 C CA . ASP A 1 178 ? -2.217 6.922 -11.234 1 96.56 178 ASP A CA 1
ATOM 1364 C C . ASP A 1 178 ? -3.15 6.285 -12.266 1 96.56 178 ASP A C 1
ATOM 1366 O O . ASP A 1 178 ? -4.051 6.945 -12.781 1 96.56 178 ASP A O 1
ATOM 1370 N N . SER A 1 179 ? -2.92 5.043 -12.5 1 96.88 179 SER A N 1
ATOM 1371 C CA . SER A 1 179 ? -3.689 4.355 -13.531 1 96.88 179 SER A CA 1
ATOM 1372 C C . SER A 1 179 ? -5.168 4.293 -13.172 1 96.88 179 SER A C 1
ATOM 1374 O O . SER A 1 179 ? -6.035 4.484 -14.023 1 96.88 179 SER A O 1
ATOM 1376 N N . ILE A 1 180 ? -5.438 4.027 -11.953 1 98.19 180 ILE A N 1
ATOM 1377 C CA . ILE A 1 180 ? -6.824 3.924 -11.516 1 98.19 180 ILE A CA 1
ATOM 1378 C C . ILE A 1 180 ? -7.469 5.305 -11.523 1 98.19 180 ILE A C 1
ATOM 1380 O O . ILE A 1 180 ? -8.633 5.453 -11.906 1 98.19 180 ILE A O 1
ATOM 1384 N N . VAL A 1 181 ? -6.727 6.379 -11.062 1 98.56 181 VAL A N 1
ATOM 1385 C CA . VAL A 1 181 ? -7.234 7.746 -11.133 1 98.56 181 VAL A CA 1
ATOM 1386 C C . VAL A 1 181 ? -7.641 8.078 -12.57 1 98.56 181 VAL A C 1
ATOM 1388 O O . VAL A 1 181 ? -8.734 8.602 -12.805 1 98.56 181 VAL A O 1
ATOM 1391 N N . LYS A 1 182 ? -6.801 7.734 -13.492 1 97.81 182 LYS A N 1
ATOM 1392 C CA . LYS A 1 182 ? -7.078 7.984 -14.906 1 97.81 182 LYS A CA 1
ATOM 1393 C C . LYS A 1 182 ? -8.328 7.238 -15.359 1 97.81 182 LYS A C 1
ATOM 1395 O O . LYS A 1 182 ? -9.195 7.816 -16.031 1 97.81 182 LYS A O 1
ATOM 1400 N N . ILE A 1 183 ? -8.422 5.965 -15.023 1 98.38 183 ILE A N 1
ATOM 1401 C CA . ILE A 1 183 ? -9.547 5.125 -15.422 1 98.38 183 ILE A CA 1
ATOM 1402 C C . ILE A 1 183 ? -10.844 5.703 -14.867 1 98.38 183 ILE A C 1
ATOM 1404 O O . ILE A 1 183 ? -11.844 5.816 -15.586 1 98.38 183 ILE A O 1
ATOM 1408 N N . LEU A 1 184 ? -10.844 6.055 -13.594 1 98.75 184 LEU A N 1
ATOM 1409 C CA . LEU A 1 184 ? -12.047 6.574 -12.953 1 98.75 184 LEU A CA 1
ATOM 1410 C C . LEU A 1 184 ? -12.477 7.891 -13.586 1 98.75 184 LEU A C 1
ATOM 1412 O O . LEU A 1 184 ? -13.664 8.102 -13.852 1 98.75 184 LEU A O 1
ATOM 1416 N N . LEU A 1 185 ? -11.516 8.773 -13.875 1 98.56 185 LEU A N 1
ATOM 1417 C CA . LEU A 1 185 ? -11.828 10.055 -14.516 1 98.56 185 LEU A CA 1
ATOM 1418 C C . LEU A 1 185 ? -12.391 9.836 -15.914 1 98.56 185 LEU A C 1
ATOM 1420 O O . LEU A 1 185 ? -13.305 10.539 -16.328 1 98.56 185 LEU A O 1
ATOM 1424 N N . GLN A 1 186 ? -11.852 8.875 -16.656 1 98.06 186 GLN A N 1
ATOM 1425 C CA . GLN A 1 186 ? -12.336 8.547 -17.984 1 98.06 186 GLN A CA 1
ATOM 1426 C C . GLN A 1 186 ? -13.766 8.008 -17.953 1 98.06 186 GLN A C 1
ATOM 1428 O O . GLN A 1 186 ? -14.484 8.07 -18.938 1 98.06 186 GLN A O 1
ATOM 1433 N N . HIS A 1 187 ? -14.141 7.516 -16.812 1 98.31 187 HIS A N 1
ATOM 1434 C CA . HIS A 1 187 ? -15.5 7.008 -16.641 1 98.31 187 HIS A CA 1
ATOM 1435 C C . HIS A 1 187 ? -16.375 8.008 -15.875 1 98.31 187 HIS A C 1
ATOM 1437 O O . HIS A 1 187 ? -17.297 7.613 -15.164 1 98.31 187 HIS A O 1
ATOM 1443 N N . ASN A 1 188 ? -15.992 9.289 -15.867 1 97.19 188 ASN A N 1
ATOM 1444 C CA . ASN A 1 188 ? -16.781 10.438 -15.422 1 97.19 188 ASN A CA 1
ATOM 1445 C C . ASN A 1 188 ? -16.891 10.492 -13.906 1 97.19 188 ASN A C 1
ATOM 1447 O O . ASN A 1 188 ? -17.938 10.844 -13.359 1 97.19 188 ASN A O 1
ATOM 1451 N N . ALA A 1 189 ? -15.906 9.969 -13.234 1 98.31 189 ALA A N 1
ATOM 1452 C CA . ALA A 1 189 ? -15.852 10.211 -11.789 1 98.31 189 ALA A CA 1
ATOM 1453 C C . ALA A 1 189 ? -15.797 11.711 -11.492 1 98.31 189 ALA A C 1
ATOM 1455 O O . ALA A 1 189 ? -15.117 12.461 -12.188 1 98.31 189 ALA A O 1
ATOM 1456 N N . ASP A 1 190 ? -16.484 12.156 -10.484 1 97.5 190 ASP A N 1
ATOM 1457 C CA . ASP A 1 190 ? -16.469 13.555 -10.07 1 97.5 190 ASP A CA 1
ATOM 1458 C C . ASP A 1 190 ? -15.266 13.859 -9.188 1 97.5 190 ASP A C 1
ATOM 1460 O O . ASP A 1 190 ? -15.211 13.445 -8.031 1 97.5 190 ASP A O 1
ATOM 1464 N N . PRO A 1 191 ? -14.305 14.594 -9.703 1 96.44 191 PRO A N 1
ATOM 1465 C CA . PRO A 1 191 ? -13.109 14.883 -8.906 1 96.44 191 PRO A CA 1
ATOM 1466 C C . PRO A 1 191 ? -13.375 15.828 -7.746 1 96.44 191 PRO A C 1
ATOM 1468 O O . PRO A 1 191 ? -12.508 16.031 -6.891 1 96.44 191 PRO A O 1
ATOM 1471 N N . ASN A 1 192 ? -14.586 16.375 -7.66 1 93.31 192 ASN A N 1
ATOM 1472 C CA . ASN A 1 192 ? -14.914 17.359 -6.621 1 93.31 192 ASN A CA 1
ATOM 1473 C C . ASN A 1 192 ? -15.883 16.781 -5.594 1 93.31 192 ASN A C 1
ATOM 1475 O O . ASN A 1 192 ? -16.281 17.469 -4.656 1 93.31 192 ASN A O 1
ATOM 1479 N N . LYS A 1 193 ? -16.25 15.539 -5.812 1 93.12 193 LYS A N 1
ATOM 1480 C CA . LYS A 1 193 ? -17.047 14.875 -4.797 1 93.12 193 LYS A CA 1
ATOM 1481 C C . LYS A 1 193 ? -16.203 14.438 -3.609 1 93.12 193 LYS A C 1
ATOM 1483 O O . LYS A 1 193 ? -15.266 13.648 -3.766 1 93.12 193 LYS A O 1
ATOM 1488 N N . ALA A 1 194 ? -16.453 15.055 -2.42 1 85.69 194 ALA A N 1
ATOM 1489 C CA . ALA A 1 194 ? -15.586 14.852 -1.262 1 85.69 194 ALA A CA 1
ATOM 1490 C C . ALA A 1 194 ? -16.406 14.656 0.011 1 85.69 194 ALA A C 1
ATOM 1492 O O . ALA A 1 194 ? -17.594 14.969 0.039 1 85.69 194 ALA A O 1
ATOM 1493 N N . THR A 1 195 ? -15.68 14.016 0.866 1 79.5 195 THR A N 1
ATOM 1494 C CA . THR A 1 195 ? -16.234 14.023 2.215 1 79.5 195 THR A CA 1
ATOM 1495 C C . THR A 1 195 ? -16.078 15.398 2.854 1 79.5 195 THR A C 1
ATOM 1497 O O . THR A 1 195 ? -15.586 16.328 2.215 1 79.5 195 THR A O 1
ATOM 1500 N N . ARG A 1 196 ? -16.5 15.516 4.016 1 67.81 196 ARG A N 1
ATOM 1501 C CA . ARG A 1 196 ? -16.422 16.797 4.715 1 67.81 196 ARG A CA 1
ATOM 1502 C C . ARG A 1 196 ? -14.969 17.188 4.977 1 67.81 196 ARG A C 1
ATOM 1504 O O . ARG A 1 196 ? -14.648 18.375 5.031 1 67.81 196 ARG A O 1
ATOM 1511 N N . MET A 1 197 ? -14.156 16.25 4.949 1 68.25 197 MET A N 1
ATOM 1512 C CA . MET A 1 197 ? -12.797 16.547 5.402 1 68.25 197 MET A CA 1
ATOM 1513 C C . MET A 1 197 ? -11.828 16.578 4.23 1 68.25 197 MET A C 1
ATOM 1515 O O . MET A 1 197 ? -10.945 17.438 4.168 1 68.25 197 MET A O 1
ATOM 1519 N N . PHE A 1 198 ? -12.039 15.641 3.336 1 77.06 198 PHE A N 1
ATOM 1520 C CA . PHE A 1 198 ? -10.984 15.516 2.338 1 77.06 198 PHE A CA 1
ATOM 1521 C C . PHE A 1 198 ? -11.57 15.164 0.975 1 77.06 198 PHE A C 1
ATOM 1523 O O . PHE A 1 198 ? -12.469 14.328 0.877 1 77.06 198 PHE A O 1
ATOM 1530 N N . GLY A 1 199 ? -11.133 15.922 -0.005 1 88.25 199 GLY A N 1
ATOM 1531 C CA . GLY A 1 199 ? -11.383 15.547 -1.388 1 88.25 199 GLY A CA 1
ATOM 1532 C C . GLY A 1 199 ? -10.211 14.844 -2.037 1 88.25 199 GLY A C 1
ATOM 1533 O O . GLY A 1 199 ? -9.148 14.711 -1.428 1 88.25 199 GLY A O 1
ATOM 1534 N N . PRO A 1 200 ? -10.422 14.32 -3.227 1 94.12 200 PRO A N 1
ATOM 1535 C CA . PRO A 1 200 ? -9.359 13.602 -3.926 1 94.12 200 PRO A CA 1
ATOM 1536 C C . PRO A 1 200 ? -8.078 14.43 -4.066 1 94.12 200 PRO A C 1
ATOM 1538 O O . PRO A 1 200 ? -6.98 13.914 -3.84 1 94.12 200 PRO A O 1
ATOM 1541 N N . LEU A 1 201 ? -8.219 15.727 -4.348 1 94.25 201 LEU A N 1
ATOM 1542 C CA . LEU A 1 201 ? -7.059 16.578 -4.551 1 94.25 201 LEU A CA 1
ATOM 1543 C C . LEU A 1 201 ? -6.293 16.781 -3.246 1 94.25 201 LEU A C 1
ATOM 1545 O O . LEU A 1 201 ? -5.062 16.703 -3.225 1 94.25 201 LEU A O 1
ATOM 1549 N N . ASP A 1 202 ? -7.008 16.984 -2.172 1 91 202 ASP A N 1
ATOM 1550 C CA . ASP A 1 202 ? -6.387 17.156 -0.861 1 91 202 ASP A CA 1
ATOM 1551 C C . ASP A 1 202 ? -5.621 15.906 -0.445 1 91 202 ASP A C 1
ATOM 1553 O O . ASP A 1 202 ? -4.523 16 0.106 1 91 202 ASP A O 1
ATOM 1557 N N . MET A 1 203 ? -6.223 14.828 -0.713 1 92.5 203 MET A N 1
ATOM 1558 C CA . MET A 1 203 ? -5.617 13.562 -0.333 1 92.5 203 MET A CA 1
ATOM 1559 C C . MET A 1 203 ? -4.328 13.32 -1.111 1 92.5 203 MET A C 1
ATOM 1561 O O . MET A 1 203 ? -3.32 12.891 -0.54 1 92.5 203 MET A O 1
ATOM 1565 N N . ALA A 1 204 ? -4.383 13.531 -2.389 1 95.5 204 ALA A N 1
ATOM 1566 C CA . ALA A 1 204 ? -3.193 13.375 -3.223 1 95.5 204 ALA A CA 1
ATOM 1567 C C . ALA A 1 204 ? -2.068 14.297 -2.752 1 95.5 204 ALA A C 1
ATOM 1569 O O . ALA A 1 204 ? -0.903 13.891 -2.715 1 95.5 204 ALA A O 1
ATOM 1570 N N . LEU A 1 205 ? -2.4 15.539 -2.365 1 93.88 205 LEU A N 1
ATOM 1571 C CA . LEU A 1 205 ? -1.416 16.516 -1.904 1 93.88 205 LEU A CA 1
ATOM 1572 C C . LEU A 1 205 ? -0.854 16.109 -0.544 1 93.88 205 LEU A C 1
ATOM 1574 O O . LEU A 1 205 ? 0.352 16.219 -0.31 1 93.88 205 LEU A O 1
ATOM 1578 N N . HIS A 1 206 ? -1.772 15.695 0.259 1 91.12 206 HIS A N 1
ATOM 1579 C CA . HIS A 1 206 ? -1.355 15.289 1.596 1 91.12 206 HIS A CA 1
ATOM 1580 C C . HIS A 1 206 ? -0.317 14.172 1.532 1 91.12 206 HIS A C 1
ATOM 1582 O O . HIS A 1 206 ? 0.629 14.148 2.324 1 91.12 206 HIS A O 1
ATOM 1588 N N . LYS A 1 207 ? -0.43 13.297 0.564 1 93.12 207 LYS A N 1
ATOM 1589 C CA . LYS A 1 207 ? 0.486 12.164 0.433 1 93.12 207 LYS A CA 1
ATOM 1590 C C . LYS A 1 207 ? 1.608 12.484 -0.552 1 93.12 207 LYS A C 1
ATOM 1592 O O . LYS A 1 207 ? 2.502 11.656 -0.768 1 93.12 207 LYS A O 1
ATOM 1597 N N . SER A 1 208 ? 1.585 13.633 -1.116 1 95.56 208 SER A N 1
ATOM 1598 C CA . SER A 1 208 ? 2.617 14.133 -2.018 1 95.56 208 SER A CA 1
ATOM 1599 C C . SER A 1 208 ? 2.67 13.32 -3.305 1 95.56 208 SER A C 1
ATOM 1601 O O . SER A 1 208 ? 3.754 13.031 -3.82 1 95.56 208 SER A O 1
ATOM 1603 N N . PHE A 1 209 ? 1.524 12.859 -3.783 1 96.25 209 PHE A N 1
ATOM 1604 C CA . PHE A 1 209 ? 1.454 12.148 -5.055 1 96.25 209 PHE A CA 1
ATOM 1605 C C . PHE A 1 209 ? 1.2 13.117 -6.203 1 96.25 209 PHE A C 1
ATOM 1607 O O . PHE A 1 209 ? 0.064 13.258 -6.66 1 96.25 209 PHE A O 1
ATOM 1614 N N . VAL A 1 210 ? 2.223 13.695 -6.719 1 97.31 210 VAL A N 1
ATOM 1615 C CA . VAL A 1 210 ? 2.186 14.797 -7.672 1 97.31 210 VAL A CA 1
ATOM 1616 C C . VAL A 1 210 ? 1.514 14.344 -8.969 1 97.31 210 VAL A C 1
ATOM 1618 O O . VAL A 1 210 ? 0.766 15.102 -9.586 1 97.31 210 VAL A O 1
ATOM 1621 N N . SER A 1 211 ? 1.773 13.086 -9.398 1 97.06 211 SER A N 1
ATOM 1622 C CA . SER A 1 211 ? 1.157 12.578 -10.617 1 97.06 211 SER A CA 1
ATOM 1623 C C . SER A 1 211 ? -0.362 12.531 -10.492 1 97.06 211 SER A C 1
ATOM 1625 O O . SER A 1 211 ? -1.078 12.891 -11.43 1 97.06 211 SER A O 1
ATOM 1627 N N . CYS A 1 212 ? -0.833 12.094 -9.352 1 97.81 212 CYS A N 1
ATOM 1628 C CA . CYS A 1 212 ? -2.271 12.078 -9.117 1 97.81 212 CYS A CA 1
ATOM 1629 C C . CYS A 1 212 ? -2.84 13.492 -9.086 1 97.81 212 CYS A C 1
ATOM 1631 O O . CYS A 1 212 ? -3.934 13.734 -9.594 1 97.81 212 CYS A O 1
ATOM 1633 N N . VAL A 1 213 ? -2.08 14.43 -8.492 1 97.62 213 VAL A N 1
ATOM 1634 C CA . VAL A 1 213 ? -2.494 15.828 -8.445 1 97.62 213 VAL A CA 1
ATOM 1635 C C . VAL A 1 213 ? -2.699 16.359 -9.867 1 97.62 213 VAL A C 1
ATOM 1637 O O . VAL A 1 213 ? -3.729 16.969 -10.164 1 97.62 213 VAL A O 1
ATOM 1640 N N . LYS A 1 214 ? -1.787 16.062 -10.734 1 97.62 214 LYS A N 1
ATOM 1641 C CA . LYS A 1 214 ? -1.853 16.516 -12.117 1 97.62 214 LYS A CA 1
ATOM 1642 C C . LYS A 1 214 ? -3.066 15.938 -12.836 1 97.62 214 LYS A C 1
ATOM 1644 O O . LYS A 1 214 ? -3.793 16.656 -13.523 1 97.62 214 LYS A O 1
ATOM 1649 N N . LEU A 1 215 ? -3.275 14.656 -12.625 1 98.12 215 LEU A N 1
ATOM 1650 C CA . LEU A 1 215 ? -4.395 13.977 -13.273 1 98.12 215 LEU A CA 1
ATOM 1651 C C . LEU A 1 215 ? -5.723 14.547 -12.789 1 98.12 215 LEU A C 1
ATOM 1653 O O . LEU A 1 215 ? -6.645 14.734 -13.594 1 98.12 215 LEU A O 1
ATOM 1657 N N . LEU A 1 216 ? -5.82 14.82 -11.5 1 97.94 216 LEU A N 1
ATOM 1658 C CA . LEU A 1 216 ? -7.055 15.344 -10.93 1 97.94 216 LEU A CA 1
ATOM 1659 C C . LEU A 1 216 ? -7.348 16.75 -11.461 1 97.94 216 LEU A C 1
ATOM 1661 O O . LEU A 1 216 ? -8.492 17.062 -11.789 1 97.94 216 LEU A O 1
ATOM 1665 N N . ILE A 1 217 ? -6.309 17.562 -11.586 1 97.38 217 ILE A N 1
ATOM 1666 C CA . ILE A 1 217 ? -6.473 18.922 -12.125 1 97.38 217 ILE A CA 1
ATOM 1667 C C . ILE A 1 217 ? -6.934 18.844 -13.578 1 97.38 217 ILE A C 1
ATOM 1669 O O . ILE A 1 217 ? -7.871 19.531 -13.977 1 97.38 217 ILE A O 1
ATOM 1673 N N . GLN A 1 218 ? -6.312 17.953 -14.32 1 97.25 218 GLN A N 1
ATOM 1674 C CA . GLN A 1 218 ? -6.711 17.734 -15.711 1 97.25 218 GLN A CA 1
ATOM 1675 C C . GLN A 1 218 ? -8.148 17.234 -15.797 1 97.25 218 GLN A C 1
ATOM 1677 O O . GLN A 1 218 ? -8.859 17.531 -16.766 1 97.25 218 GLN A O 1
ATOM 1682 N N . GLY A 1 219 ? -8.547 16.516 -14.773 1 97.25 219 GLY A N 1
ATOM 1683 C CA . GLY A 1 219 ? -9.891 15.953 -14.734 1 97.25 219 GLY A CA 1
ATOM 1684 C C . GLY A 1 219 ? -10.938 16.938 -14.258 1 97.25 219 GLY A C 1
ATOM 1685 O O . GLY A 1 219 ? -12.125 16.625 -14.219 1 97.25 219 GLY A O 1
ATOM 1686 N N . GLY A 1 220 ? -10.523 18.156 -13.867 1 95.31 220 GLY A N 1
ATOM 1687 C CA . GLY A 1 220 ? -11.477 19.188 -13.531 1 95.31 220 GLY A CA 1
ATOM 1688 C C . GLY A 1 220 ? -11.586 19.438 -12.039 1 95.31 220 GLY A C 1
ATOM 1689 O O . GLY A 1 220 ? -12.57 20.016 -11.57 1 95.31 220 GLY A O 1
ATOM 1690 N N . ALA A 1 221 ? -10.656 18.984 -11.258 1 94.88 221 ALA A N 1
ATOM 1691 C CA . ALA A 1 221 ? -10.68 19.266 -9.828 1 94.88 221 ALA A CA 1
ATOM 1692 C C . ALA A 1 221 ? -10.578 20.766 -9.562 1 94.88 221 ALA A C 1
ATOM 1694 O O . ALA A 1 221 ? -9.797 21.469 -10.219 1 94.88 221 ALA A O 1
ATOM 1695 N N . LYS A 1 222 ? -11.312 21.266 -8.688 1 91.25 222 LYS A N 1
ATOM 1696 C CA . LYS A 1 222 ? -11.242 22.688 -8.312 1 91.25 222 LYS A CA 1
ATOM 1697 C C . LYS A 1 222 ? -9.992 22.969 -7.488 1 91.25 222 LYS A C 1
ATOM 1699 O O . LYS A 1 222 ? -9.703 22.266 -6.516 1 91.25 222 LYS A O 1
ATOM 1704 N N . VAL A 1 223 ? -9.305 23.922 -7.957 1 91.19 223 VAL A N 1
ATOM 1705 C CA . VAL A 1 223 ? -8.023 24.219 -7.324 1 91.19 223 VAL A CA 1
ATOM 1706 C C . VAL A 1 223 ? -8.18 25.375 -6.352 1 91.19 223 VAL A C 1
ATOM 1708 O O . VAL A 1 223 ? -7.219 25.797 -5.703 1 91.19 223 VAL A O 1
ATOM 1711 N N . SER A 1 224 ? -9.406 26.047 -6.383 1 77.38 224 SER A N 1
ATOM 1712 C CA . SER A 1 224 ? -9.672 27.188 -5.52 1 77.38 224 SER A CA 1
ATOM 1713 C C . SER A 1 224 ? -10.062 26.734 -4.117 1 77.38 224 SER A C 1
ATOM 1715 O O . SER A 1 224 ? -10.961 25.906 -3.951 1 77.38 224 SER A O 1
ATOM 1717 N N . GLY A 1 225 ? -9.461 25.953 -3.434 1 56.66 225 GLY A N 1
ATOM 1718 C CA . GLY A 1 225 ? -9.781 25.438 -2.113 1 56.66 225 GLY A CA 1
ATOM 1719 C C . GLY A 1 225 ? -11.227 25.672 -1.71 1 56.66 225 GLY A C 1
ATOM 1720 O O . GLY A 1 225 ? -11.828 26.672 -2.105 1 56.66 225 GLY A O 1
ATOM 1721 N N . ALA A 1 226 ? -12.148 24.625 -1.729 1 50.09 226 ALA A N 1
ATOM 1722 C CA . ALA A 1 226 ? -13.539 24.734 -1.303 1 50.09 226 ALA A CA 1
ATOM 1723 C C . ALA A 1 226 ? -13.648 25.438 0.046 1 50.09 226 ALA A C 1
ATOM 1725 O O . ALA A 1 226 ? -14.633 26.125 0.317 1 50.09 226 ALA A O 1
ATOM 1726 N N . ASN A 1 227 ? -12.758 25.109 0.949 1 54.16 227 ASN A N 1
ATOM 1727 C CA . ASN A 1 227 ? -12.719 25.516 2.348 1 54.16 227 ASN A CA 1
ATOM 1728 C C . ASN A 1 227 ? -11.406 26.219 2.686 1 54.16 227 ASN A C 1
ATOM 1730 O O . ASN A 1 227 ? -10.359 25.906 2.117 1 54.16 227 ASN A O 1
ATOM 1734 N N . PRO A 1 228 ? -11.562 27.562 3.109 1 53.06 228 PRO A N 1
ATOM 1735 C CA . PRO A 1 228 ? -10.352 28.266 3.531 1 53.06 228 PRO A CA 1
ATOM 1736 C C . PRO A 1 228 ? -9.32 27.344 4.168 1 53.06 228 PRO A C 1
ATOM 1738 O O . PRO A 1 228 ? -8.125 27.656 4.168 1 53.06 228 PRO A O 1
ATOM 1741 N N . CYS A 1 229 ? -9.844 26.219 4.602 1 56.81 229 CYS A N 1
ATOM 1742 C CA . CYS A 1 229 ? -8.961 25.359 5.383 1 56.81 229 CYS A CA 1
ATOM 1743 C C . CYS A 1 229 ? -8.109 24.484 4.477 1 56.81 229 CYS A C 1
ATOM 1745 O O . CYS A 1 229 ? -7.188 23.812 4.941 1 56.81 229 CYS A O 1
ATOM 1747 N N . ASP A 1 230 ? -8.438 24.625 3.162 1 68 230 ASP A N 1
ATOM 1748 C CA . ASP A 1 230 ? -7.77 23.656 2.311 1 68 230 ASP A CA 1
ATOM 1749 C C . ASP A 1 230 ? -7.148 24.312 1.086 1 68 230 ASP A C 1
ATOM 1751 O O . ASP A 1 230 ? -7.617 24.125 -0.037 1 68 230 ASP A O 1
ATOM 1755 N N . ASN A 1 231 ? -6.266 25.156 1.377 1 85.62 231 ASN A N 1
ATOM 1756 C CA . ASN A 1 231 ? -5.535 25.766 0.263 1 85.62 231 ASN A CA 1
ATOM 1757 C C . ASN A 1 231 ? -4.523 24.797 -0.333 1 85.62 231 ASN A C 1
ATOM 1759 O O . ASN A 1 231 ? -3.469 24.547 0.256 1 85.62 231 ASN A O 1
ATOM 1763 N N . PRO A 1 232 ? -4.883 24.281 -1.519 1 91.75 232 PRO A N 1
ATOM 1764 C CA . PRO A 1 232 ? -3.994 23.297 -2.139 1 91.75 232 PRO A CA 1
ATOM 1765 C C . PRO A 1 232 ? -2.588 23.844 -2.381 1 91.75 232 PRO A C 1
ATOM 1767 O O . PRO A 1 232 ? -1.606 23.109 -2.244 1 91.75 232 PRO A O 1
ATOM 1770 N N . LEU A 1 233 ? -2.506 25.109 -2.686 1 93.94 233 LEU A N 1
ATOM 1771 C CA . LEU A 1 233 ? -1.198 25.703 -2.953 1 93.94 233 LEU A CA 1
ATOM 1772 C C . LEU A 1 233 ? -0.367 25.781 -1.677 1 93.94 233 LEU A C 1
ATOM 1774 O O . LEU A 1 233 ? 0.852 25.594 -1.712 1 93.94 233 LEU A O 1
ATOM 1778 N N . ALA A 1 234 ? -1.012 26.125 -0.61 1 93.44 234 ALA A N 1
ATOM 1779 C CA . ALA A 1 234 ? -0.313 26.156 0.672 1 93.44 234 ALA A CA 1
ATOM 1780 C C . ALA A 1 234 ? 0.228 24.781 1.035 1 93.44 234 ALA A C 1
ATOM 1782 O O . ALA A 1 234 ? 1.364 24.656 1.499 1 93.44 234 ALA A O 1
ATOM 1783 N N . LYS A 1 235 ? -0.594 23.781 0.822 1 92.69 235 LYS A N 1
ATOM 1784 C CA . LYS A 1 235 ? -0.176 22.422 1.12 1 92.69 235 LYS A CA 1
ATOM 1785 C C . LYS A 1 235 ? 0.984 21.984 0.226 1 92.69 235 LYS A C 1
ATOM 1787 O O . LYS A 1 235 ? 1.954 21.391 0.7 1 92.69 235 LYS A O 1
ATOM 1792 N N . ALA A 1 236 ? 0.888 22.219 -1.046 1 95.88 236 ALA A N 1
ATOM 1793 C CA . ALA A 1 236 ? 1.961 21.891 -1.981 1 95.88 236 ALA A CA 1
ATOM 1794 C C . ALA A 1 236 ? 3.262 22.594 -1.587 1 95.88 236 ALA A C 1
ATOM 1796 O O . ALA A 1 236 ? 4.336 22 -1.656 1 95.88 236 ALA A O 1
ATOM 1797 N N . ALA A 1 237 ? 3.146 23.875 -1.186 1 95.94 237 ALA A N 1
ATOM 1798 C CA . ALA A 1 237 ? 4.312 24.656 -0.782 1 95.94 237 ALA A CA 1
ATOM 1799 C C . ALA A 1 237 ? 4.945 24.078 0.483 1 95.94 237 ALA A C 1
ATOM 1801 O O . ALA A 1 237 ? 6.172 23.969 0.572 1 95.94 237 ALA A O 1
ATOM 1802 N N . GLU A 1 238 ? 4.098 23.781 1.396 1 93.19 238 GLU A N 1
ATOM 1803 C CA . GLU A 1 238 ? 4.562 23.219 2.662 1 93.19 238 GLU A CA 1
ATOM 1804 C C . GLU A 1 238 ? 5.301 21.906 2.447 1 93.19 238 GLU A C 1
ATOM 1806 O O . GLU A 1 238 ? 6.27 21.609 3.15 1 93.19 238 GLU A O 1
ATOM 1811 N N . LYS A 1 239 ? 4.902 21.141 1.475 1 95 239 LYS A N 1
ATOM 1812 C CA . LYS A 1 239 ? 5.473 19.828 1.216 1 95 239 LYS A CA 1
ATOM 1813 C C . LYS A 1 239 ? 6.605 19.906 0.195 1 95 239 LYS A C 1
ATOM 1815 O O . LYS A 1 239 ? 7.246 18.906 -0.11 1 95 239 LYS A O 1
ATOM 1820 N N . GLY A 1 240 ? 6.82 21.062 -0.308 1 95.06 240 GLY A N 1
ATOM 1821 C CA . GLY A 1 240 ? 7.902 21.266 -1.255 1 95.06 240 GLY A CA 1
ATOM 1822 C C . GLY A 1 240 ? 7.648 20.625 -2.6 1 95.06 240 GLY A C 1
ATOM 1823 O O . GLY A 1 240 ? 8.562 20.047 -3.199 1 95.06 240 GLY A O 1
ATOM 1824 N N . LEU A 1 241 ? 6.441 20.641 -3.074 1 97.06 241 LEU A N 1
ATOM 1825 C CA . LEU A 1 241 ? 6.074 19.969 -4.324 1 97.06 241 LEU A CA 1
ATOM 1826 C C . LEU A 1 241 ? 6.082 20.969 -5.484 1 97.06 241 LEU A C 1
ATOM 1828 O O . LEU A 1 241 ? 5.027 21.469 -5.887 1 97.06 241 LEU A O 1
ATOM 1832 N N . THR A 1 242 ? 7.18 21.203 -6.059 1 97.19 242 THR A N 1
ATOM 1833 C CA . THR A 1 242 ? 7.418 22.219 -7.07 1 97.19 242 THR A CA 1
ATOM 1834 C C . THR A 1 242 ? 6.496 22.016 -8.273 1 97.19 242 THR A C 1
ATOM 1836 O O . THR A 1 242 ? 5.812 22.953 -8.695 1 97.19 242 THR A O 1
ATOM 1839 N N . GLU A 1 243 ? 6.418 20.766 -8.758 1 96.56 243 GLU A N 1
ATOM 1840 C CA . GLU A 1 243 ? 5.625 20.5 -9.945 1 96.56 243 GLU A CA 1
ATOM 1841 C C . GLU A 1 243 ? 4.133 20.656 -9.664 1 96.56 243 GLU A C 1
ATOM 1843 O O . GLU A 1 243 ? 3.373 21.109 -10.523 1 96.56 243 GLU A O 1
ATOM 1848 N N . ALA A 1 244 ? 3.744 20.219 -8.492 1 97.31 244 ALA A N 1
ATOM 1849 C CA . ALA A 1 244 ? 2.344 20.391 -8.117 1 97.31 244 ALA A CA 1
ATOM 1850 C C . ALA A 1 244 ? 1.972 21.875 -8.055 1 97.31 244 ALA A C 1
ATOM 1852 O O . ALA A 1 244 ? 0.884 22.266 -8.477 1 97.31 244 ALA A O 1
ATOM 1853 N N . MET A 1 245 ? 2.859 22.719 -7.535 1 97.25 245 MET A N 1
ATOM 1854 C CA . MET A 1 245 ? 2.609 24.141 -7.438 1 97.25 245 MET A CA 1
ATOM 1855 C C . MET A 1 245 ? 2.432 24.766 -8.82 1 97.25 245 MET A C 1
ATOM 1857 O O . MET A 1 245 ? 1.522 25.562 -9.039 1 97.25 245 MET A O 1
ATOM 1861 N N . LYS A 1 246 ? 3.281 24.359 -9.727 1 97.12 246 LYS A N 1
ATOM 1862 C CA . LYS A 1 246 ? 3.184 24.859 -11.102 1 97.12 246 LYS A CA 1
ATOM 1863 C C . LYS A 1 246 ? 1.838 24.5 -11.719 1 97.12 246 LYS A C 1
ATOM 1865 O O . LYS A 1 246 ? 1.182 25.344 -12.328 1 97.12 246 LYS A O 1
ATOM 1870 N N . CYS A 1 247 ? 1.449 23.266 -11.5 1 97.12 247 CYS A N 1
ATOM 1871 C CA . CYS A 1 247 ? 0.189 22.797 -12.062 1 97.12 247 CYS A CA 1
ATOM 1872 C C . CYS A 1 247 ? -0.994 23.531 -11.453 1 97.12 247 CYS A C 1
ATOM 1874 O O . CYS A 1 247 ? -1.937 23.891 -12.156 1 97.12 247 CYS A O 1
ATOM 1876 N N . LEU A 1 248 ? -0.939 23.75 -10.18 1 97 248 LEU A N 1
ATOM 1877 C CA . LEU A 1 248 ? -2.014 24.453 -9.477 1 97 248 LEU A CA 1
ATOM 1878 C C . LEU A 1 248 ? -2.127 25.891 -9.961 1 97 248 LEU A C 1
ATOM 1880 O O . LEU A 1 248 ? -3.23 26.375 -10.219 1 97 248 LEU A O 1
ATOM 1884 N N . LEU A 1 249 ? -1.024 26.547 -10.164 1 96.38 249 LEU A N 1
ATOM 1885 C CA . LEU A 1 249 ? -1.01 27.922 -10.641 1 96.38 249 LEU A CA 1
ATOM 1886 C C . LEU A 1 249 ? -1.562 28.016 -12.062 1 96.38 249 LEU A C 1
ATOM 1888 O O . LEU A 1 249 ? -2.363 28.906 -12.359 1 96.38 249 LEU A O 1
ATOM 1892 N N . GLU A 1 250 ? -1.125 27.094 -12.844 1 96.44 250 GLU A N 1
ATOM 1893 C CA . GLU A 1 250 ? -1.598 27.062 -14.227 1 96.44 250 GLU A CA 1
ATOM 1894 C C . GLU A 1 250 ? -3.105 26.828 -14.289 1 96.44 250 GLU A C 1
ATOM 1896 O O . GLU A 1 250 ? -3.777 27.328 -15.195 1 96.44 250 GLU A O 1
ATOM 1901 N N . ALA A 1 251 ? -3.568 26.125 -13.312 1 96.06 251 ALA A N 1
ATOM 1902 C CA . ALA A 1 251 ? -4.992 25.812 -13.266 1 96.06 251 ALA A CA 1
ATOM 1903 C C . ALA A 1 251 ? -5.789 26.953 -12.625 1 96.06 251 ALA A C 1
ATOM 1905 O O . ALA A 1 251 ? -7.02 26.891 -12.562 1 96.06 251 ALA A O 1
ATOM 1906 N N . GLY A 1 252 ? -5.121 27.984 -12.086 1 93.44 252 GLY A N 1
ATOM 1907 C CA . GLY A 1 252 ? -5.801 29.172 -11.602 1 93.44 252 GLY A CA 1
ATOM 1908 C C . GLY A 1 252 ? -5.891 29.234 -10.094 1 93.44 252 GLY A C 1
ATOM 1909 O O . GLY A 1 252 ? -6.727 29.969 -9.547 1 93.44 252 GLY A O 1
ATOM 1910 N N . ALA A 1 253 ? -5.102 28.453 -9.422 1 94.19 253 ALA A N 1
ATOM 1911 C CA . ALA A 1 253 ? -5.109 28.531 -7.965 1 94.19 253 ALA A CA 1
ATOM 1912 C C . ALA A 1 253 ? -4.656 29.922 -7.484 1 94.19 253 ALA A C 1
ATOM 1914 O O . ALA A 1 253 ? -3.74 30.516 -8.062 1 94.19 253 ALA A O 1
ATOM 1915 N N . ASN A 1 254 ? -5.273 30.453 -6.461 1 92.5 254 ASN A N 1
ATOM 1916 C CA . ASN A 1 254 ? -4.953 31.766 -5.914 1 92.5 254 ASN A CA 1
ATOM 1917 C C . ASN A 1 254 ? -3.803 31.703 -4.91 1 92.5 254 ASN A C 1
ATOM 1919 O O . ASN A 1 254 ? -3.953 31.125 -3.83 1 92.5 254 ASN A O 1
ATOM 1923 N N . PRO A 1 255 ? -2.693 32.25 -5.184 1 93.94 255 PRO A N 1
ATOM 1924 C CA . PRO A 1 255 ? -1.541 32.188 -4.281 1 93.94 255 PRO A CA 1
ATOM 1925 C C . PRO A 1 255 ? -1.648 33.156 -3.111 1 93.94 255 PRO A C 1
ATOM 1927 O O . PRO A 1 255 ? -0.787 33.156 -2.229 1 93.94 255 PRO A O 1
ATOM 1930 N N . ASN A 1 256 ? -2.668 33.938 -3.055 1 93 256 ASN A N 1
ATOM 1931 C CA . ASN A 1 256 ? -2.816 34.969 -2.025 1 93 256 ASN A CA 1
ATOM 1932 C C . ASN A 1 256 ? -3.828 34.562 -0.962 1 93 256 ASN A C 1
ATOM 1934 O O . ASN A 1 256 ? -4.484 35.406 -0.358 1 93 256 ASN A O 1
ATOM 1938 N N . VAL A 1 257 ? -4.043 33.312 -0.849 1 90.19 257 VAL A N 1
ATOM 1939 C CA . VAL A 1 257 ? -4.902 32.781 0.201 1 90.19 257 VAL A CA 1
ATOM 1940 C C . VAL A 1 257 ? -4.043 32.219 1.333 1 90.19 257 VAL A C 1
ATOM 1942 O O . VAL A 1 257 ? -3.088 31.469 1.089 1 90.19 257 VAL A O 1
ATOM 1945 N N . LEU A 1 258 ? -4.395 32.531 2.531 1 88.44 258 LEU A N 1
ATOM 1946 C CA . LEU A 1 258 ? -3.625 32.156 3.713 1 88.44 258 LEU A CA 1
ATOM 1947 C C . LEU A 1 258 ? -3.941 30.719 4.133 1 88.44 258 LEU A C 1
ATOM 1949 O O . LEU A 1 258 ? -5.031 30.203 3.857 1 88.44 258 LEU A O 1
ATOM 1953 N N . ASP A 1 259 ? -2.979 30.062 4.738 1 88.62 259 ASP A N 1
ATOM 1954 C CA . ASP A 1 259 ? -3.254 28.766 5.344 1 88.62 259 ASP A CA 1
ATOM 1955 C C . ASP A 1 259 ? -3.916 28.922 6.711 1 88.62 259 ASP A C 1
ATOM 1957 O O . ASP A 1 259 ? -4.309 30.031 7.094 1 88.62 259 ASP A O 1
ATOM 1961 N N . THR A 1 260 ? -4.094 27.828 7.461 1 85.38 260 THR A N 1
ATOM 1962 C CA . THR A 1 260 ? -4.82 27.812 8.719 1 85.38 260 THR A CA 1
ATOM 1963 C C . THR A 1 260 ? -4.102 28.641 9.781 1 85.38 260 THR A C 1
ATOM 1965 O O . THR A 1 260 ? -4.715 29.094 10.75 1 85.38 260 THR A O 1
ATOM 1968 N N . PHE A 1 261 ? -2.795 28.922 9.562 1 88.81 261 PHE A N 1
ATOM 1969 C CA . PHE A 1 261 ? -2.008 29.656 10.547 1 88.81 261 PHE A CA 1
ATOM 1970 C C . PHE A 1 261 ? -1.635 31.031 10.023 1 88.81 261 PHE A C 1
ATOM 1972 O O . PHE A 1 261 ? -0.734 31.688 10.555 1 88.81 261 PHE A O 1
ATOM 1979 N N . GLY A 1 262 ? -2.213 31.406 8.922 1 86.69 262 GLY A N 1
ATOM 1980 C CA . GLY A 1 262 ? -2.066 32.781 8.43 1 86.69 262 GLY A CA 1
ATOM 1981 C C . GLY A 1 262 ? -0.841 32.969 7.559 1 86.69 262 GLY A C 1
ATOM 1982 O O . GLY A 1 262 ? -0.34 34.094 7.422 1 86.69 262 GLY A O 1
ATOM 1983 N N . ARG A 1 263 ? -0.346 31.969 6.98 1 92.38 263 ARG A N 1
ATOM 1984 C CA . ARG A 1 263 ? 0.824 32.094 6.113 1 92.38 263 ARG A CA 1
ATOM 1985 C C . ARG A 1 263 ? 0.432 31.969 4.645 1 92.38 263 ARG A C 1
ATOM 1987 O O . ARG A 1 263 ? -0.448 31.172 4.293 1 92.38 263 ARG A O 1
ATOM 1994 N N . LEU A 1 264 ? 1.111 32.688 3.881 1 93.62 264 LEU A N 1
ATOM 1995 C CA . LEU A 1 264 ? 0.918 32.625 2.439 1 93.62 264 LEU A CA 1
ATOM 1996 C C . LEU A 1 264 ? 1.748 31.469 1.851 1 93.62 264 LEU A C 1
ATOM 1998 O O . LEU A 1 264 ? 2.793 31.109 2.398 1 93.62 264 LEU A O 1
ATOM 2002 N N . PRO A 1 265 ? 1.323 30.891 0.704 1 95.31 265 PRO A N 1
ATOM 2003 C CA . PRO A 1 265 ? 2.1 29.828 0.049 1 95.31 265 PRO A CA 1
ATOM 2004 C C . PRO A 1 265 ? 3.557 30.234 -0.184 1 95.31 265 PRO A C 1
ATOM 2006 O O . PRO A 1 265 ? 4.461 29.406 -0.008 1 95.31 265 PRO A O 1
ATOM 2009 N N . ILE A 1 266 ? 3.76 31.484 -0.529 1 97.69 266 ILE A N 1
ATOM 2010 C CA . ILE A 1 266 ? 5.113 31.922 -0.843 1 97.69 266 ILE A CA 1
ATOM 2011 C C . ILE A 1 266 ? 5.965 31.922 0.424 1 97.69 266 ILE A C 1
ATOM 2013 O O . ILE A 1 266 ? 7.168 31.656 0.371 1 97.69 266 ILE A O 1
ATOM 2017 N N . GLU A 1 267 ? 5.41 32.281 1.563 1 96 267 GLU A N 1
ATOM 2018 C CA . GLU A 1 267 ? 6.121 32.188 2.836 1 96 267 GLU A CA 1
ATOM 2019 C C . GLU A 1 267 ? 6.465 30.75 3.186 1 96 267 GLU A C 1
ATOM 2021 O O . GLU A 1 267 ? 7.555 30.469 3.684 1 96 267 GLU A O 1
ATOM 2026 N N . LEU A 1 268 ? 5.488 29.859 2.938 1 95.25 268 LEU A N 1
ATOM 2027 C CA . LEU A 1 268 ? 5.715 28.438 3.174 1 95.25 268 LEU A CA 1
ATOM 2028 C C . LEU A 1 268 ? 6.836 27.906 2.283 1 95.25 268 LEU A C 1
ATOM 2030 O O . LEU A 1 268 ? 7.676 27.125 2.73 1 95.25 268 LEU A O 1
ATOM 2034 N N . SER A 1 269 ? 6.855 28.328 1.03 1 96.94 269 SER A N 1
ATOM 2035 C CA . SER A 1 269 ? 7.922 27.922 0.117 1 96.94 269 SER A CA 1
ATOM 2036 C C . SER A 1 269 ? 9.281 28.391 0.608 1 96.94 269 SER A C 1
ATOM 2038 O O . SER A 1 269 ? 10.289 27.703 0.446 1 96.94 269 SER A O 1
ATOM 2040 N N . ALA A 1 270 ? 9.281 29.594 1.151 1 96.19 270 ALA A N 1
ATOM 2041 C CA . ALA A 1 270 ? 10.531 30.141 1.675 1 96.19 270 ALA A CA 1
ATOM 2042 C C . ALA A 1 270 ? 11.016 29.344 2.881 1 96.19 270 ALA A C 1
ATOM 2044 O O . ALA A 1 270 ? 12.219 29.188 3.092 1 96.19 270 ALA A O 1
ATOM 2045 N N . GLU A 1 271 ? 10.117 28.906 3.617 1 92.62 271 GLU A N 1
ATOM 2046 C CA . GLU A 1 271 ? 10.445 28.188 4.84 1 92.62 271 GLU A CA 1
ATOM 2047 C C . GLU A 1 271 ? 10.781 26.719 4.543 1 92.62 271 GLU A C 1
ATOM 2049 O O . GLU A 1 271 ? 11.766 26.188 5.066 1 92.62 271 GLU A O 1
ATOM 2054 N N . TYR A 1 272 ? 9.977 26.047 3.711 1 91.88 272 TYR A N 1
ATOM 2055 C CA . TYR A 1 272 ? 10.055 24.594 3.547 1 91.88 272 TYR A CA 1
ATOM 2056 C C . TYR A 1 272 ? 10.594 24.219 2.17 1 91.88 272 TYR A C 1
ATOM 2058 O O . TYR A 1 272 ? 11.07 23.109 1.962 1 91.88 272 TYR A O 1
ATOM 2066 N N . GLY A 1 273 ? 10.469 25.109 1.214 1 91.31 273 GLY A N 1
ATOM 2067 C CA . GLY A 1 273 ? 10.773 24.812 -0.173 1 91.31 273 GLY A CA 1
ATOM 2068 C C . GLY A 1 273 ? 12.156 25.281 -0.597 1 91.31 273 GLY A C 1
ATOM 2069 O O . GLY A 1 273 ? 13.094 25.25 0.195 1 91.31 273 GLY A O 1
ATOM 2070 N N . THR A 1 274 ? 12.195 25.531 -1.885 1 92.69 274 THR A N 1
ATOM 2071 C CA . THR A 1 274 ? 13.438 26 -2.5 1 92.69 274 THR A CA 1
ATOM 2072 C C . THR A 1 274 ? 13.281 27.406 -3.043 1 92.69 274 THR A C 1
ATOM 2074 O O . THR A 1 274 ? 12.172 27.938 -3.082 1 92.69 274 THR A O 1
ATOM 2077 N N . ARG A 1 275 ? 14.398 27.969 -3.34 1 95.25 275 ARG A N 1
ATOM 2078 C CA . ARG A 1 275 ? 14.375 29.266 -4 1 95.25 275 ARG A CA 1
ATOM 2079 C C . ARG A 1 275 ? 13.508 29.234 -5.254 1 95.25 275 ARG A C 1
ATOM 2081 O O . ARG A 1 275 ? 12.781 30.188 -5.543 1 95.25 275 ARG A O 1
ATOM 2088 N N . GLU A 1 276 ? 13.578 28.125 -5.98 1 96.81 276 GLU A N 1
ATOM 2089 C CA . GLU A 1 276 ? 12.773 27.969 -7.188 1 96.81 276 GLU A CA 1
ATOM 2090 C C . GLU A 1 276 ? 11.281 28.062 -6.875 1 96.81 276 GLU A C 1
ATOM 2092 O O . GLU A 1 276 ? 10.523 28.672 -7.637 1 96.81 276 GLU A O 1
ATOM 2097 N N . ASP A 1 277 ? 10.906 27.516 -5.773 1 97.75 277 ASP A N 1
ATOM 2098 C CA . ASP A 1 277 ? 9.5 27.547 -5.367 1 97.75 277 ASP A CA 1
ATOM 2099 C C . ASP A 1 277 ? 9.031 28.969 -5.121 1 97.75 277 ASP A C 1
ATOM 2101 O O . ASP A 1 277 ? 7.914 29.344 -5.484 1 97.75 277 ASP A O 1
ATOM 2105 N N . VAL A 1 278 ? 9.898 29.75 -4.488 1 98.25 278 VAL A N 1
ATOM 2106 C CA . VAL A 1 278 ? 9.578 31.156 -4.23 1 98.25 278 VAL A CA 1
ATOM 2107 C C . VAL A 1 278 ? 9.484 31.906 -5.551 1 98.25 278 VAL A C 1
ATOM 2109 O O . VAL A 1 278 ? 8.57 32.719 -5.75 1 98.25 278 VAL A O 1
ATOM 2112 N N . GLU A 1 279 ? 10.344 31.625 -6.449 1 98.19 279 GLU A N 1
ATOM 2113 C CA . GLU A 1 279 ? 10.383 32.281 -7.754 1 98.19 279 GLU A CA 1
ATOM 2114 C C . GLU A 1 279 ? 9.125 31.984 -8.555 1 98.19 279 GLU A C 1
ATOM 2116 O O . GLU A 1 279 ? 8.625 32.844 -9.281 1 98.19 279 GLU A O 1
ATOM 2121 N N . ILE A 1 280 ? 8.617 30.812 -8.398 1 97.69 280 ILE A N 1
ATOM 2122 C CA . ILE A 1 280 ? 7.434 30.375 -9.133 1 97.69 280 ILE A CA 1
ATOM 2123 C C . ILE A 1 280 ? 6.211 31.156 -8.641 1 97.69 280 ILE A C 1
ATOM 2125 O O . ILE A 1 280 ? 5.352 31.531 -9.438 1 97.69 280 ILE A O 1
ATOM 2129 N N . LEU A 1 281 ? 6.148 31.422 -7.348 1 97.88 281 LEU A N 1
ATOM 2130 C CA . LEU A 1 281 ? 4.977 32.062 -6.746 1 97.88 281 LEU A CA 1
ATOM 2131 C C . LEU A 1 281 ? 5.078 33.562 -6.809 1 97.88 281 LEU A C 1
ATOM 2133 O O . LEU A 1 281 ? 4.062 34.281 -6.781 1 97.88 281 LEU A O 1
ATOM 2137 N N . PHE A 1 282 ? 6.223 34.125 -6.996 1 98.12 282 PHE A N 1
ATOM 2138 C CA . PHE A 1 282 ? 6.555 35.531 -6.812 1 98.12 282 PHE A CA 1
ATOM 2139 C C . PHE A 1 282 ? 5.73 36.406 -7.746 1 98.12 282 PHE A C 1
ATOM 2141 O O . PHE A 1 282 ? 5.102 37.375 -7.305 1 98.12 282 PHE A O 1
ATOM 2148 N N . PRO A 1 283 ? 5.613 36.062 -9.016 1 97.44 283 PRO A N 1
ATOM 2149 C CA . PRO A 1 283 ? 4.895 36.938 -9.938 1 97.44 283 PRO A CA 1
ATOM 2150 C C . PRO A 1 283 ? 3.398 37 -9.641 1 97.44 283 PRO A C 1
ATOM 2152 O O . PRO A 1 283 ? 2.729 37.938 -10.062 1 97.44 283 PRO A O 1
ATOM 2155 N N . PHE A 1 284 ? 2.912 36.094 -8.875 1 96.44 284 PHE A N 1
ATOM 2156 C CA . PHE A 1 284 ? 1.466 36 -8.711 1 96.44 284 PHE A CA 1
ATOM 2157 C C . PHE A 1 284 ? 1.062 36.375 -7.289 1 96.44 284 PHE A C 1
ATOM 2159 O O . PHE A 1 284 ? -0.126 36.375 -6.957 1 96.44 284 PHE A O 1
ATOM 2166 N N . THR A 1 285 ? 2.004 36.625 -6.477 1 96.81 285 THR A N 1
ATOM 2167 C CA . THR A 1 285 ? 1.723 36.938 -5.078 1 96.81 285 THR A CA 1
ATOM 2168 C C . THR A 1 285 ? 1.756 38.469 -4.844 1 96.81 285 THR A C 1
ATOM 2170 O O . THR A 1 285 ? 2.65 39.156 -5.336 1 96.81 285 THR A O 1
ATOM 2173 N N . SER A 1 286 ? 0.783 38.938 -4.129 1 95.88 286 SER A N 1
ATOM 2174 C CA . SER A 1 286 ? 0.765 40.344 -3.744 1 95.88 286 SER A CA 1
ATOM 2175 C C . SER A 1 286 ? 1.829 40.656 -2.695 1 95.88 286 SER A C 1
ATOM 2177 O O . SER A 1 286 ? 2.088 39.844 -1.813 1 95.88 286 SER A O 1
ATOM 2179 N N . PRO A 1 287 ? 2.375 41.812 -2.744 1 95.94 287 PRO A N 1
ATOM 2180 C CA . PRO A 1 287 ? 3.436 42.156 -1.794 1 95.94 287 PRO A CA 1
ATOM 2181 C C . PRO A 1 287 ? 2.975 42.094 -0.341 1 95.94 287 PRO A C 1
ATOM 2183 O O . PRO A 1 287 ? 1.854 42.5 -0.024 1 95.94 287 PRO A O 1
ATOM 2186 N N . ILE A 1 288 ? 3.82 41.562 0.432 1 94.25 288 ILE A N 1
ATOM 2187 C CA . ILE A 1 288 ? 3.602 41.469 1.872 1 94.25 288 ILE A CA 1
ATOM 2188 C C . ILE A 1 288 ? 4.164 42.719 2.562 1 94.25 288 ILE A C 1
ATOM 2190 O O . ILE A 1 288 ? 5.348 43.031 2.42 1 94.25 288 ILE A O 1
ATOM 2194 N N . SER A 1 289 ? 3.463 43.344 3.338 1 92.5 289 SER A N 1
ATOM 2195 C CA . SER A 1 289 ? 3.795 44.656 3.904 1 92.5 289 SER A CA 1
ATOM 2196 C C . SER A 1 289 ? 5 44.562 4.832 1 92.5 289 SER A C 1
ATOM 2198 O O . SER A 1 289 ? 5.773 45.5 4.957 1 92.5 289 SER A O 1
ATOM 2200 N N . THR A 1 290 ? 5.188 43.438 5.453 1 91.5 290 THR A N 1
ATOM 2201 C CA . THR A 1 290 ? 6.246 43.312 6.441 1 91.5 290 THR A CA 1
ATOM 2202 C C . THR A 1 290 ? 7.582 43 5.766 1 91.5 290 THR A C 1
ATOM 2204 O O . THR A 1 290 ? 8.633 43.031 6.414 1 91.5 290 THR A O 1
ATOM 2207 N N . VAL A 1 291 ? 7.496 42.719 4.488 1 95.31 291 VAL A N 1
ATOM 2208 C CA . VAL A 1 291 ? 8.727 42.469 3.75 1 95.31 291 VAL A CA 1
ATOM 2209 C C . VAL A 1 291 ? 9.281 43.781 3.209 1 95.31 291 VAL A C 1
ATOM 2211 O O . VAL A 1 291 ? 8.703 44.375 2.299 1 95.31 291 VAL A O 1
ATOM 2214 N N . GLU A 1 292 ? 10.398 44.25 3.693 1 92.19 292 GLU A N 1
ATOM 2215 C CA . GLU A 1 292 ? 10.969 45.562 3.354 1 92.19 292 GLU A CA 1
ATOM 2216 C C . GLU A 1 292 ? 11.383 45.625 1.886 1 92.19 292 GLU A C 1
ATOM 2218 O O . GLU A 1 292 ? 11.094 46.594 1.189 1 92.19 292 GLU A O 1
ATOM 2223 N N . ASN A 1 293 ? 12.133 44.625 1.453 1 93.56 293 ASN A N 1
ATOM 2224 C CA . ASN A 1 293 ? 12.555 44.5 0.062 1 93.56 293 ASN A CA 1
ATOM 2225 C C . ASN A 1 293 ? 11.789 43.375 -0.662 1 93.56 293 ASN A C 1
ATOM 2227 O O . ASN A 1 293 ? 12.18 42.219 -0.606 1 93.56 293 ASN A O 1
ATOM 2231 N N . TRP A 1 294 ? 10.75 43.844 -1.42 1 96.31 294 TRP A N 1
ATOM 2232 C CA . TRP A 1 294 ? 9.93 42.875 -2.111 1 96.31 294 TRP A CA 1
ATOM 2233 C C . TRP A 1 294 ? 10.688 42.25 -3.281 1 96.31 294 TRP A C 1
ATOM 2235 O O . TRP A 1 294 ? 10.602 42.719 -4.41 1 96.31 294 TRP A O 1
ATOM 2245 N N . SER A 1 295 ? 11.398 41.312 -2.988 1 97.44 295 SER A N 1
ATOM 2246 C CA . SER A 1 295 ? 12.18 40.5 -3.896 1 97.44 295 SER A CA 1
ATOM 2247 C C . SER A 1 295 ? 12.266 39.062 -3.395 1 97.44 295 SER A C 1
ATOM 2249 O O . SER A 1 295 ? 11.891 38.75 -2.258 1 97.44 295 SER A O 1
ATOM 2251 N N . VAL A 1 296 ? 12.602 38.188 -4.207 1 97.88 296 VAL A N 1
ATOM 2252 C CA . VAL A 1 296 ? 12.742 36.781 -3.822 1 97.88 296 VAL A CA 1
ATOM 2253 C C . VAL A 1 296 ? 13.68 36.656 -2.625 1 97.88 296 VAL A C 1
ATOM 2255 O O . VAL A 1 296 ? 13.352 36.031 -1.631 1 97.88 296 VAL A O 1
ATOM 2258 N N . ASP A 1 297 ? 14.844 37.312 -2.688 1 97.19 297 ASP A N 1
ATOM 2259 C CA . ASP A 1 297 ? 15.805 37.312 -1.593 1 97.19 297 ASP A CA 1
ATOM 2260 C C . ASP A 1 297 ? 15.219 37.969 -0.34 1 97.19 297 ASP A C 1
ATOM 2262 O O . ASP A 1 297 ? 15.469 37.5 0.777 1 97.19 297 ASP A O 1
ATOM 2266 N N . GLY A 1 298 ? 14.555 39.031 -0.6 1 96.94 298 GLY A N 1
ATOM 2267 C CA . GLY A 1 298 ? 13.938 39.75 0.517 1 96.94 298 GLY A CA 1
ATOM 2268 C C . GLY A 1 298 ? 12.938 38.875 1.273 1 96.94 298 GLY A C 1
ATOM 2269 O O . GLY A 1 298 ? 12.883 38.938 2.504 1 96.94 298 GLY A O 1
ATOM 2270 N N . ILE A 1 299 ? 12.141 38.156 0.562 1 97.5 299 ILE A N 1
ATOM 2271 C CA . ILE A 1 299 ? 11.125 37.281 1.159 1 97.5 299 ILE A CA 1
ATOM 2272 C C . ILE A 1 299 ? 11.797 36.188 1.969 1 97.5 299 ILE A C 1
ATOM 2274 O O . ILE A 1 299 ? 11.414 35.938 3.115 1 97.5 299 ILE A O 1
ATOM 2278 N N . ILE A 1 300 ? 12.75 35.5 1.4 1 96.38 300 ILE A N 1
ATOM 2279 C CA . ILE A 1 300 ? 13.469 34.406 2.055 1 96.38 300 ILE A CA 1
ATOM 2280 C C . ILE A 1 300 ? 14.125 34.906 3.334 1 96.38 300 ILE A C 1
ATOM 2282 O O . ILE A 1 300 ? 14.023 34.281 4.387 1 96.38 300 ILE A O 1
ATOM 2286 N N . SER A 1 301 ? 14.781 36.062 3.215 1 95.12 301 SER A N 1
ATOM 2287 C CA . SER A 1 301 ? 15.438 36.656 4.371 1 95.12 301 SER A CA 1
ATOM 2288 C C . SER A 1 301 ? 14.43 37 5.465 1 95.12 301 SER A C 1
ATOM 2290 O O . SER A 1 301 ? 14.695 36.781 6.648 1 95.12 301 SER A O 1
ATOM 2292 N N . HIS A 1 302 ? 13.383 37.594 5.02 1 95.25 302 HIS A N 1
ATOM 2293 C CA . HIS A 1 302 ? 12.336 37.969 5.957 1 95.25 302 HIS A CA 1
ATOM 2294 C C . HIS A 1 302 ? 11.82 36.75 6.734 1 95.25 302 HIS A C 1
ATOM 2296 O O . HIS A 1 302 ? 11.695 36.812 7.961 1 95.25 302 HIS A O 1
ATOM 2302 N N . VAL A 1 303 ? 11.477 35.656 6.035 1 93.62 303 VAL A N 1
ATOM 2303 C CA . VAL A 1 303 ? 10.938 34.469 6.656 1 93.62 303 VAL A CA 1
ATOM 2304 C C . VAL A 1 303 ? 11.977 33.875 7.598 1 93.62 303 VAL A C 1
ATOM 2306 O O . VAL A 1 303 ? 11.648 33.438 8.711 1 93.62 303 VAL A O 1
ATOM 2309 N N . ASN A 1 304 ? 13.242 33.844 7.199 1 88.31 304 ASN A N 1
ATOM 2310 C CA . ASN A 1 304 ? 14.312 33.344 8.047 1 88.31 304 ASN A CA 1
ATOM 2311 C C . ASN A 1 304 ? 14.445 34.156 9.336 1 88.31 304 ASN A C 1
ATOM 2313 O O . ASN A 1 304 ? 14.703 33.594 10.398 1 88.31 304 ASN A O 1
ATOM 2317 N N . MET A 1 305 ? 14.328 35.406 9.188 1 88.56 305 MET A N 1
ATOM 2318 C CA . MET A 1 305 ? 14.406 36.281 10.359 1 88.56 305 MET A CA 1
ATOM 2319 C C . MET A 1 305 ? 13.258 36 11.328 1 88.56 305 MET A C 1
ATOM 2321 O O . MET A 1 305 ? 13.461 35.969 12.539 1 88.56 305 MET A O 1
ATOM 2325 N N . GLU A 1 306 ? 12.086 35.812 10.812 1 87.12 306 GLU A N 1
ATOM 2326 C CA . GLU A 1 306 ? 10.93 35.5 11.648 1 87.12 306 GLU A CA 1
ATOM 2327 C C . GLU A 1 306 ? 11.141 34.188 12.406 1 87.12 306 GLU A C 1
ATOM 2329 O O . GLU A 1 306 ? 10.797 34.094 13.586 1 87.12 306 GLU A O 1
ATOM 2334 N N . ILE A 1 307 ? 11.641 33.25 11.727 1 83.25 307 ILE A N 1
ATOM 2335 C CA . ILE A 1 307 ? 11.898 31.953 12.336 1 83.25 307 ILE A CA 1
ATOM 2336 C C . ILE A 1 307 ? 12.922 32.094 13.461 1 83.25 307 ILE A C 1
ATOM 2338 O O . ILE A 1 307 ? 12.758 31.516 14.531 1 83.25 307 ILE A O 1
ATOM 2342 N N . LYS A 1 308 ? 13.93 32.906 13.234 1 79.38 308 LYS A N 1
ATOM 2343 C CA . LYS A 1 308 ? 14.969 33.125 14.234 1 79.38 308 LYS A CA 1
ATOM 2344 C C . LYS A 1 308 ? 14.398 33.812 15.461 1 79.38 308 LYS A C 1
ATOM 2346 O O . LYS A 1 308 ? 14.797 33.531 16.594 1 79.38 308 LYS A O 1
ATOM 2351 N N . GLN A 1 309 ? 13.5 34.719 15.203 1 82.81 309 GLN A N 1
ATOM 2352 C CA . GLN A 1 309 ? 12.875 35.438 16.312 1 82.81 309 GLN A CA 1
ATOM 2353 C C . GLN A 1 309 ? 12.07 34.5 17.203 1 82.81 309 GLN A C 1
ATOM 2355 O O . GLN A 1 309 ? 11.953 34.719 18.406 1 82.81 309 GLN A O 1
ATOM 2360 N N . LEU A 1 310 ? 11.523 33.5 16.641 1 81.62 310 LEU A N 1
ATOM 2361 C CA . LEU A 1 310 ? 10.695 32.562 17.375 1 81.62 310 LEU A CA 1
ATOM 2362 C C . LEU A 1 310 ? 11.547 31.656 18.266 1 81.62 310 LEU A C 1
ATOM 2364 O O . LEU A 1 310 ? 11.031 30.969 19.141 1 81.62 310 LEU A O 1
ATOM 2368 N N . GLU A 1 311 ? 12.836 31.672 18.062 1 73.12 311 GLU A N 1
ATOM 2369 C CA . GLU A 1 311 ? 13.758 30.906 18.906 1 73.12 311 GLU A CA 1
ATOM 2370 C C . GLU A 1 311 ? 14 31.609 20.234 1 73.12 311 GLU A C 1
ATOM 2372 O O . GLU A 1 311 ? 14.445 30.969 21.203 1 73.12 311 GLU A O 1
ATOM 2377 N N . ASP A 1 312 ? 13.75 32.906 20.25 1 77.94 312 ASP A N 1
ATOM 2378 C CA . ASP A 1 312 ? 13.883 33.656 21.484 1 77.94 312 ASP A CA 1
ATOM 2379 C C . ASP A 1 312 ? 12.68 33.438 22.391 1 77.94 312 ASP A C 1
ATOM 2381 O O . ASP A 1 312 ? 11.617 34.031 22.188 1 77.94 312 ASP A O 1
ATOM 2385 N N . GLY A 1 313 ? 12.867 32.75 23.453 1 78.31 313 GLY A N 1
ATOM 2386 C CA . GLY A 1 313 ? 11.789 32.375 24.359 1 78.31 313 GLY A CA 1
ATOM 2387 C C . GLY A 1 313 ? 11.109 33.562 25 1 78.31 313 GLY A C 1
ATOM 2388 O O . GLY A 1 313 ? 9.883 33.562 25.141 1 78.31 313 GLY A O 1
ATOM 2389 N N . LYS A 1 314 ? 11.906 34.5 25.406 1 82.88 314 LYS A N 1
ATOM 2390 C CA . LYS A 1 314 ? 11.352 35.688 26.047 1 82.88 314 LYS A CA 1
ATOM 2391 C C . LYS A 1 314 ? 10.492 36.5 25.078 1 82.88 314 LYS A C 1
ATOM 2393 O O . LYS A 1 314 ? 9.406 36.969 25.438 1 82.88 314 LYS A O 1
ATOM 2398 N N . PHE A 1 315 ? 10.992 36.688 23.891 1 84.94 315 PHE A N 1
ATOM 2399 C CA . PHE A 1 315 ? 10.242 37.375 22.859 1 84.94 315 PHE A CA 1
ATOM 2400 C C . PHE A 1 315 ? 8.914 36.688 22.594 1 84.94 315 PHE A C 1
ATOM 2402 O O . PHE A 1 315 ? 7.867 37.312 22.516 1 84.94 315 PHE A O 1
ATOM 2409 N N . VAL A 1 316 ? 8.914 35.469 22.375 1 87.56 316 VAL A N 1
ATOM 2410 C CA . VAL A 1 316 ? 7.734 34.688 22.047 1 87.56 316 VAL A CA 1
ATOM 2411 C C . VAL A 1 316 ? 6.715 34.781 23.188 1 87.56 316 VAL A C 1
ATOM 2413 O O . VAL A 1 316 ? 5.52 34.969 22.938 1 87.56 316 VAL A O 1
ATOM 2416 N N . LYS A 1 317 ? 7.191 34.625 24.406 1 87.19 317 LYS A N 1
ATOM 2417 C CA . LYS A 1 317 ? 6.297 34.688 25.562 1 87.19 317 LYS A CA 1
ATOM 2418 C C . LYS A 1 317 ? 5.566 36.031 25.609 1 87.19 317 LYS A C 1
ATOM 2420 O O . LYS A 1 317 ? 4.348 36.062 25.797 1 87.19 317 LYS A O 1
ATOM 2425 N N . ASN A 1 318 ? 6.301 37.031 25.469 1 91.94 318 ASN A N 1
ATOM 2426 C CA . ASN A 1 318 ? 5.723 38.375 25.547 1 91.94 318 ASN A CA 1
ATOM 2427 C C . ASN A 1 318 ? 4.773 38.625 24.375 1 91.94 318 ASN A C 1
ATOM 2429 O O . ASN A 1 318 ? 3.682 39.156 24.562 1 91.94 318 ASN A O 1
ATOM 2433 N N . ARG A 1 319 ? 5.207 38.312 23.234 1 92.19 319 ARG A N 1
ATOM 2434 C CA . ARG A 1 319 ? 4.387 38.531 22.047 1 92.19 319 ARG A CA 1
ATOM 2435 C C . ARG A 1 319 ? 3.098 37.719 22.109 1 92.19 319 ARG A C 1
ATOM 2437 O O . ARG A 1 319 ? 2.029 38.219 21.75 1 92.19 319 ARG A O 1
ATOM 2444 N N . MET A 1 320 ? 3.188 36.5 22.531 1 91.75 320 MET A N 1
ATOM 2445 C CA . MET A 1 320 ? 2.02 35.656 22.672 1 91.75 320 MET A CA 1
ATOM 2446 C C . MET A 1 320 ? 1.031 36.219 23.672 1 91.75 320 MET A C 1
ATOM 2448 O O . MET A 1 320 ? -0.178 36.219 23.438 1 91.75 320 MET A O 1
ATOM 2452 N N . ALA A 1 321 ? 1.58 36.625 24.781 1 93.12 321 ALA A N 1
ATOM 2453 C CA . ALA A 1 321 ? 0.734 37.219 25.812 1 93.12 321 ALA A CA 1
ATOM 2454 C C . ALA A 1 321 ? 0.007 38.469 25.297 1 93.12 321 ALA A C 1
ATOM 2456 O O . ALA A 1 321 ? -1.184 38.625 25.562 1 93.12 321 ALA A O 1
ATOM 2457 N N . ASP A 1 322 ? 0.718 39.219 24.625 1 95.88 322 ASP A N 1
ATOM 2458 C CA . ASP A 1 322 ? 0.151 40.469 24.062 1 95.88 322 ASP A CA 1
ATOM 2459 C C . ASP A 1 322 ? -0.947 40.156 23.062 1 95.88 322 ASP A C 1
ATOM 2461 O O . ASP A 1 322 ? -2.039 40.719 23.125 1 95.88 322 ASP A O 1
ATOM 2465 N N . LEU A 1 323 ? -0.704 39.281 22.078 1 96.25 323 LEU A N 1
ATOM 2466 C CA . LEU A 1 323 ? -1.66 38.906 21.047 1 96.25 323 LEU A CA 1
ATOM 2467 C C . LEU A 1 323 ? -2.912 38.281 21.656 1 96.25 323 LEU A C 1
ATOM 2469 O O . LEU A 1 323 ? -4.031 38.625 21.25 1 96.25 323 LEU A O 1
ATOM 2473 N N . LYS A 1 324 ? -2.709 37.406 22.594 1 95.12 324 LYS A N 1
ATOM 2474 C CA . LYS A 1 324 ? -3.848 36.75 23.234 1 95.12 324 LYS A CA 1
ATOM 2475 C C . LYS A 1 324 ? -4.723 37.781 23.969 1 95.12 324 LYS A C 1
ATOM 2477 O O . LYS A 1 324 ? -5.949 37.719 23.891 1 95.12 324 LYS A O 1
ATOM 2482 N N . GLN A 1 325 ? -4.062 38.656 24.672 1 96.31 325 GLN A N 1
ATOM 2483 C CA . GLN A 1 325 ? -4.793 39.688 25.406 1 96.31 325 GLN A CA 1
ATOM 2484 C C . GLN A 1 325 ? -5.609 40.562 24.453 1 96.31 325 GLN A C 1
ATOM 2486 O O . GLN A 1 325 ? -6.781 40.844 24.703 1 96.31 325 GLN A O 1
ATOM 2491 N N . GLN A 1 326 ? -5.012 41 23.406 1 97.69 326 GLN A N 1
ATOM 2492 C CA . GLN A 1 326 ? -5.703 41.812 22.406 1 97.69 326 GLN A CA 1
ATOM 2493 C C . GLN A 1 326 ? -6.859 41.031 21.781 1 97.69 326 GLN A C 1
ATOM 2495 O O . GLN A 1 326 ? -7.934 41.594 21.562 1 97.69 326 GLN A O 1
ATOM 2500 N N . ALA A 1 327 ? -6.625 39.781 21.469 1 97.88 327 ALA A N 1
ATOM 2501 C CA . ALA A 1 327 ? -7.66 38.938 20.875 1 97.88 327 ALA A CA 1
ATOM 2502 C C . ALA A 1 327 ? -8.844 38.781 21.812 1 97.88 327 ALA A C 1
ATOM 2504 O O . ALA A 1 327 ? -10 38.875 21.406 1 97.88 327 ALA A O 1
ATOM 2505 N N . ASP A 1 328 ? -8.539 38.531 23.078 1 97.12 328 ASP A N 1
ATOM 2506 C CA . ASP A 1 328 ? -9.586 38.375 24.094 1 97.12 328 ASP A CA 1
ATOM 2507 C C . ASP A 1 328 ? -10.414 39.656 24.219 1 97.12 328 ASP A C 1
ATOM 2509 O O . ASP A 1 328 ? -11.633 39.594 24.391 1 97.12 328 ASP A O 1
ATOM 2513 N N . GLU A 1 329 ? -9.727 40.719 24.203 1 97.81 329 GLU A N 1
ATOM 2514 C CA . GLU A 1 329 ? -10.414 42 24.297 1 97.81 329 GLU A CA 1
ATOM 2515 C C . GLU A 1 329 ? -11.328 42.219 23.094 1 97.81 329 GLU A C 1
ATOM 2517 O O . GLU A 1 329 ? -12.461 42.688 23.234 1 97.81 329 GLU A O 1
ATOM 2522 N N . ALA A 1 330 ? -10.805 41.969 21.938 1 98.12 330 ALA A N 1
ATOM 2523 C CA . ALA A 1 330 ? -11.609 42.062 20.719 1 98.12 330 ALA A CA 1
ATOM 2524 C C . ALA A 1 330 ? -12.836 41.156 20.797 1 98.12 330 ALA A C 1
ATOM 2526 O O . ALA A 1 330 ? -13.93 41.531 20.375 1 98.12 330 ALA A O 1
ATOM 2527 N N . PHE A 1 331 ? -12.664 39.969 21.25 1 97.38 331 PHE A N 1
ATOM 2528 C CA . PHE A 1 331 ? -13.758 39.031 21.391 1 97.38 331 PHE A CA 1
ATOM 2529 C C . PHE A 1 331 ? -14.828 39.562 22.344 1 97.38 331 PHE A C 1
ATOM 2531 O O . PHE A 1 331 ? -16.016 39.469 22.062 1 97.38 331 PHE A O 1
ATOM 2538 N N . LYS A 1 332 ? -14.391 40.125 23.469 1 97.12 332 LYS A N 1
ATOM 2539 C CA . LYS A 1 332 ? -15.305 40.719 24.453 1 97.12 332 LYS A CA 1
ATOM 2540 C C . LYS A 1 332 ? -16.109 41.844 23.859 1 97.12 332 LYS A C 1
ATOM 2542 O O . LYS A 1 332 ? -17.281 42.062 24.219 1 97.12 332 LYS A O 1
ATOM 2547 N N . LYS A 1 333 ? -15.492 42.531 22.938 1 97.75 333 LYS A N 1
ATOM 2548 C CA . LYS A 1 333 ? -16.156 43.656 22.266 1 97.75 333 LYS A CA 1
ATOM 2549 C C . LYS A 1 333 ? -17 43.156 21.078 1 97.75 333 LYS A C 1
ATOM 2551 O O . LYS A 1 333 ? -17.5 43.938 20.297 1 97.75 333 LYS A O 1
ATOM 2556 N N . GLN A 1 334 ? -16.953 41.844 20.859 1 97.19 334 GLN A N 1
ATOM 2557 C CA . GLN A 1 334 ? -17.734 41.188 19.828 1 97.19 334 GLN A CA 1
ATOM 2558 C C . GLN A 1 334 ? -17.188 41.469 18.438 1 97.19 334 GLN A C 1
ATOM 2560 O O . GLN A 1 334 ? -17.938 41.469 17.453 1 97.19 334 GLN A O 1
ATOM 2565 N N . ASP A 1 335 ? -16.031 41.969 18.469 1 97.88 335 ASP A N 1
ATOM 2566 C CA . ASP A 1 335 ? -15.312 42.062 17.219 1 97.88 335 ASP A CA 1
ATOM 2567 C C . ASP A 1 335 ? -14.641 40.75 16.844 1 97.88 335 ASP A C 1
ATOM 2569 O O . ASP A 1 335 ? -13.414 40.625 16.875 1 97.88 335 ASP A O 1
ATOM 2573 N N . TYR A 1 336 ? -15.406 39.781 16.438 1 97.5 336 TYR A N 1
ATOM 2574 C CA . TYR A 1 336 ? -14.961 38.406 16.234 1 97.5 336 TYR A CA 1
ATOM 2575 C C . TYR A 1 336 ? -13.977 38.312 15.086 1 97.5 336 TYR A C 1
ATOM 2577 O O . TYR A 1 336 ? -13.07 37.469 15.102 1 97.5 336 TYR A O 1
ATOM 2585 N N . LEU A 1 337 ? -14.141 39.125 14.133 1 96.06 337 LEU A N 1
ATOM 2586 C CA . LEU A 1 337 ? -13.211 39.125 13.008 1 96.06 337 LEU A CA 1
ATOM 2587 C C . LEU A 1 337 ? -11.797 39.469 13.461 1 96.06 337 LEU A C 1
ATOM 2589 O O . LEU A 1 337 ? -10.859 38.719 13.188 1 96.06 337 LEU A O 1
ATOM 2593 N N . ASN A 1 338 ? -11.781 40.594 14.164 1 96.94 338 ASN A N 1
ATOM 2594 C CA . ASN A 1 338 ? -10.469 41 14.656 1 96.94 338 ASN A CA 1
ATOM 2595 C C . ASN A 1 338 ? -9.898 40 15.648 1 96.94 338 ASN A C 1
ATOM 2597 O O . ASN A 1 338 ? -8.695 39.75 15.664 1 96.94 338 ASN A O 1
ATOM 2601 N N . ALA A 1 339 ? -10.68 39.469 16.5 1 98 339 ALA A N 1
ATOM 2602 C CA . ALA A 1 339 ? -10.242 38.438 17.438 1 98 339 ALA A CA 1
ATOM 2603 C C . ALA A 1 339 ? -9.641 37.219 16.703 1 98 339 ALA A C 1
ATOM 2605 O O . ALA A 1 339 ? -8.578 36.75 17.078 1 98 339 ALA A O 1
ATOM 2606 N N . SER A 1 340 ? -10.359 36.812 15.625 1 96.06 340 SER A N 1
ATOM 2607 C CA . SER A 1 340 ? -9.891 35.656 14.867 1 96.06 340 SER A CA 1
ATOM 2608 C C . SER A 1 340 ? -8.539 35.938 14.219 1 96.06 340 SER A C 1
ATOM 2610 O O . SER A 1 340 ? -7.68 35.031 14.156 1 96.06 340 SER A O 1
ATOM 2612 N N . VAL A 1 341 ? -8.336 37.125 13.734 1 95.06 341 VAL A N 1
ATOM 2613 C CA . VAL A 1 341 ? -7.07 37.5 13.109 1 95.06 341 VAL A CA 1
ATOM 2614 C C . VAL A 1 341 ? -5.949 37.438 14.141 1 95.06 341 VAL A C 1
ATOM 2616 O O . VAL A 1 341 ? -4.867 36.938 13.875 1 95.06 341 VAL A O 1
ATOM 2619 N N . LEU A 1 342 ? -6.262 38 15.297 1 96.81 342 LEU A N 1
ATOM 2620 C CA . LEU A 1 342 ? -5.266 38.062 16.359 1 96.81 342 LEU A CA 1
ATOM 2621 C C . LEU A 1 342 ? -4.957 36.656 16.891 1 96.81 342 LEU A C 1
ATOM 2623 O O . LEU A 1 342 ? -3.795 36.344 17.141 1 96.81 342 LEU A O 1
ATOM 2627 N N . TYR A 1 343 ? -5.957 35.812 17.062 1 97 343 TYR A N 1
ATOM 2628 C CA . TYR A 1 343 ? -5.715 34.438 17.453 1 97 343 TYR A CA 1
ATOM 2629 C C . TYR A 1 343 ? -4.887 33.688 16.406 1 97 343 TYR A C 1
ATOM 2631 O O . TYR A 1 343 ? -4.023 32.875 16.75 1 97 343 TYR A O 1
ATOM 2639 N N . THR A 1 344 ? -5.156 33.969 15.141 1 94.12 344 THR A N 1
ATOM 2640 C CA . THR A 1 344 ? -4.406 33.344 14.055 1 94.12 344 THR A CA 1
ATOM 2641 C C . THR A 1 344 ? -2.936 33.75 14.117 1 94.12 344 THR A C 1
ATOM 2643 O O . THR A 1 344 ? -2.047 32.938 13.922 1 94.12 344 THR A O 1
ATOM 2646 N N . GLU A 1 345 ? -2.697 35 14.406 1 93.12 345 GLU A N 1
ATOM 2647 C CA . GLU A 1 345 ? -1.324 35.469 14.555 1 93.12 345 GLU A CA 1
ATOM 2648 C C . GLU A 1 345 ? -0.622 34.781 15.719 1 93.12 345 GLU A C 1
ATOM 2650 O O . GLU A 1 345 ? 0.559 34.438 15.625 1 93.12 345 GLU A O 1
ATOM 2655 N N . ALA A 1 346 ? -1.314 34.625 16.75 1 94.31 346 ALA A N 1
ATOM 2656 C CA . ALA A 1 346 ? -0.762 33.906 17.906 1 94.31 346 ALA A CA 1
ATOM 2657 C C . ALA A 1 346 ? -0.48 32.438 17.562 1 94.31 346 ALA A C 1
ATOM 2659 O O . ALA A 1 346 ? 0.544 31.891 17.984 1 94.31 346 ALA A O 1
ATOM 2660 N N . LEU A 1 347 ? -1.389 31.875 16.75 1 92.38 347 LEU A N 1
ATOM 2661 C CA . LEU A 1 347 ? -1.257 30.469 16.375 1 92.38 347 LEU A CA 1
ATOM 2662 C C . LEU A 1 347 ? -0.102 30.281 15.391 1 92.38 347 LEU A C 1
ATOM 2664 O O . LEU A 1 347 ? 0.456 29.188 15.289 1 92.38 347 LEU A O 1
ATOM 2668 N N . LYS A 1 348 ? 0.215 31.281 14.672 1 88.75 348 LYS A N 1
ATOM 2669 C CA . LYS A 1 348 ? 1.391 31.234 13.812 1 88.75 348 LYS A CA 1
ATOM 2670 C C . LYS A 1 348 ? 2.662 31.016 14.625 1 88.75 348 LYS A C 1
ATOM 2672 O O . LYS A 1 348 ? 3.59 30.344 14.156 1 88.75 348 LYS A O 1
ATOM 2677 N N . ILE A 1 349 ? 2.611 31.531 15.82 1 87.31 349 ILE A N 1
ATOM 2678 C CA . ILE A 1 349 ? 3.756 31.438 16.719 1 87.31 349 ILE A CA 1
ATOM 2679 C C . ILE A 1 349 ? 3.738 30.078 17.422 1 87.31 349 ILE A C 1
ATOM 2681 O O . ILE A 1 349 ? 4.777 29.422 17.562 1 87.31 349 ILE A O 1
ATOM 2685 N N . ASP A 1 350 ? 2.562 29.688 17.859 1 85.94 350 ASP A N 1
ATOM 2686 C CA . ASP A 1 350 ? 2.385 28.406 18.531 1 85.94 350 ASP A CA 1
ATOM 2687 C C . ASP A 1 350 ? 1.237 27.609 17.906 1 85.94 350 ASP A C 1
ATOM 2689 O O . ASP A 1 350 ? 0.101 27.688 18.375 1 85.94 350 ASP A O 1
ATOM 2693 N N . ASN A 1 351 ? 1.606 26.75 16.969 1 86.25 351 ASN A N 1
ATOM 2694 C CA . ASN A 1 351 ? 0.619 26.016 16.188 1 86.25 351 ASN A CA 1
ATOM 2695 C C . ASN A 1 351 ? -0.07 24.938 17.047 1 86.25 351 ASN A C 1
ATOM 2697 O O . ASN A 1 351 ? -1.108 24.406 16.656 1 86.25 351 ASN A O 1
ATOM 2701 N N . PHE A 1 352 ? 0.453 24.703 18.25 1 84.81 352 PHE A N 1
ATOM 2702 C CA . PHE A 1 352 ? -0.019 23.562 19.016 1 84.81 352 PHE A CA 1
ATOM 2703 C C . PHE A 1 352 ? -0.752 24.016 20.266 1 84.81 352 PHE A C 1
ATOM 2705 O O . PHE A 1 352 ? -0.89 23.25 21.234 1 84.81 352 PHE A O 1
ATOM 2712 N N . ASN A 1 353 ? -1.143 25.219 20.297 1 88.12 353 ASN A N 1
ATOM 2713 C CA . ASN A 1 353 ? -1.869 25.75 21.438 1 88.12 353 ASN A CA 1
ATOM 2714 C C . ASN A 1 353 ? -3.363 25.453 21.344 1 88.12 353 ASN A C 1
ATOM 2716 O O . ASN A 1 353 ? -4.102 26.172 20.672 1 88.12 353 ASN A O 1
ATOM 2720 N N . ALA A 1 354 ? -3.816 24.453 22.078 1 90.94 354 ALA A N 1
ATOM 2721 C CA . ALA A 1 354 ? -5.203 24 22.016 1 90.94 354 ALA A CA 1
ATOM 2722 C C . ALA A 1 354 ? -6.156 25.109 22.469 1 90.94 354 ALA A C 1
ATOM 2724 O O . ALA A 1 354 ? -7.262 25.234 21.922 1 90.94 354 ALA A O 1
ATOM 2725 N N . THR A 1 355 ? -5.754 25.844 23.406 1 93.44 355 THR A N 1
ATOM 2726 C CA . THR A 1 355 ? -6.602 26.906 23.938 1 93.44 355 THR A CA 1
ATOM 2727 C C . THR A 1 355 ? -6.875 27.953 22.859 1 93.44 355 THR A C 1
ATOM 2729 O O . THR A 1 355 ? -8.008 28.406 22.688 1 93.44 355 THR A O 1
ATOM 2732 N N . LEU A 1 356 ? -5.82 28.344 22.188 1 94.81 356 LEU A N 1
ATOM 2733 C CA . LEU A 1 356 ? -5.977 29.312 21.109 1 94.81 356 LEU A CA 1
ATOM 2734 C C . LEU A 1 356 ? -6.859 28.766 20 1 94.81 356 LEU A C 1
ATOM 2736 O O . LEU A 1 356 ? -7.68 29.5 19.438 1 94.81 356 LEU A O 1
ATOM 2740 N N . LEU A 1 357 ? -6.719 27.5 19.656 1 95.44 357 LEU A N 1
ATOM 2741 C CA . LEU A 1 357 ? -7.566 26.859 18.656 1 95.44 357 LEU A CA 1
ATOM 2742 C C . LEU A 1 357 ? -9.031 26.875 19.094 1 95.44 357 LEU A C 1
ATOM 2744 O O . LEU A 1 357 ? -9.914 27.156 18.297 1 95.44 357 LEU A O 1
ATOM 2748 N N . SER A 1 358 ? -9.203 26.547 20.375 1 96.44 358 SER A N 1
ATOM 2749 C CA . SER A 1 358 ? -10.555 26.562 20.922 1 96.44 358 SER A CA 1
ATOM 2750 C C . SER A 1 358 ? -11.18 27.938 20.828 1 96.44 358 SER A C 1
ATOM 2752 O O . SER A 1 358 ? -12.336 28.078 20.422 1 96.44 358 SER A O 1
ATOM 2754 N N . ASN A 1 359 ? -10.438 28.938 21.188 1 96.75 359 ASN A N 1
ATOM 2755 C CA . ASN A 1 359 ? -10.938 30.312 21.141 1 96.75 359 ASN A CA 1
ATOM 2756 C C . ASN A 1 359 ? -11.242 30.75 19.719 1 96.75 359 ASN A C 1
ATOM 2758 O O . ASN A 1 359 ? -12.258 31.406 19.469 1 96.75 359 ASN A O 1
ATOM 2762 N N . ARG A 1 360 ? -10.375 30.453 18.828 1 96.38 360 ARG A N 1
ATOM 2763 C CA . ARG A 1 360 ? -10.609 30.812 17.438 1 96.38 360 ARG A CA 1
ATOM 2764 C C . ARG A 1 360 ? -11.82 30.062 16.875 1 96.38 360 ARG A C 1
ATOM 2766 O O . ARG A 1 360 ? -12.57 30.594 16.062 1 96.38 360 ARG A O 1
ATOM 2773 N N . SER A 1 361 ? -11.961 28.781 17.281 1 97 361 SER A N 1
ATOM 2774 C CA . SER A 1 361 ? -13.133 28.016 16.891 1 97 361 SER A CA 1
ATOM 2775 C C . SER A 1 361 ? -14.422 28.75 17.25 1 97 361 SER A C 1
ATOM 2777 O O . SER A 1 361 ? -15.352 28.812 16.453 1 97 361 SER A O 1
ATOM 2779 N N . LEU A 1 362 ? -14.453 29.266 18.453 1 96.75 362 LEU A N 1
ATOM 2780 C CA . LEU A 1 362 ? -15.625 30 18.922 1 96.75 362 LEU A CA 1
ATOM 2781 C C . LEU A 1 362 ? -15.852 31.266 18.078 1 96.75 362 LEU A C 1
ATOM 2783 O O . LEU A 1 362 ? -17 31.625 17.797 1 96.75 362 LEU A O 1
ATOM 2787 N N . CYS A 1 363 ? -14.82 31.969 17.719 1 97.19 363 CYS A N 1
ATOM 2788 C CA . CYS A 1 363 ? -14.945 33.125 16.859 1 97.19 363 CYS A CA 1
ATOM 2789 C C . CYS A 1 363 ? -15.586 32.781 15.531 1 97.19 363 CYS A C 1
ATOM 2791 O O . CYS A 1 363 ? -16.484 33.469 15.062 1 97.19 363 CYS A O 1
ATOM 2793 N N . TRP A 1 364 ? -15.102 31.672 14.938 1 94.94 364 TRP A N 1
ATOM 2794 C CA . TRP A 1 364 ? -15.664 31.203 13.68 1 94.94 364 TRP A CA 1
ATOM 2795 C C . TRP A 1 364 ? -17.156 30.938 13.82 1 94.94 364 TRP A C 1
ATOM 2797 O O . TRP A 1 364 ? -17.953 31.312 12.953 1 94.94 364 TRP A O 1
ATOM 2807 N N . LEU A 1 365 ? -17.453 30.25 14.891 1 95.94 365 LEU A N 1
ATOM 2808 C CA . LEU A 1 365 ? -18.859 29.906 15.117 1 95.94 365 LEU A CA 1
ATOM 2809 C C . LEU A 1 365 ? -19.719 31.172 15.195 1 95.94 365 LEU A C 1
ATOM 2811 O O . LEU A 1 365 ? -20.812 31.203 14.641 1 95.94 365 LEU A O 1
ATOM 2815 N N . ARG A 1 366 ? -19.219 32.125 15.844 1 96.81 366 ARG A N 1
ATOM 2816 C CA . ARG A 1 366 ? -19.953 33.375 16 1 96.81 366 ARG A CA 1
ATOM 2817 C C . ARG A 1 366 ? -20.062 34.125 14.68 1 96.81 366 ARG A C 1
ATOM 2819 O O . ARG A 1 366 ? -21.016 34.875 14.461 1 96.81 366 ARG A O 1
ATOM 2826 N N . MET A 1 367 ? -19.156 33.938 13.844 1 95.62 367 MET A N 1
ATOM 2827 C CA . MET A 1 367 ? -19.156 34.594 12.539 1 95.62 367 MET A CA 1
ATOM 2828 C C . MET A 1 367 ? -19.922 33.75 11.516 1 95.62 367 MET A C 1
ATOM 2830 O O . MET A 1 367 ? -20 34.125 10.344 1 95.62 367 MET A O 1
ATOM 2834 N N . GLY A 1 368 ? -20.391 32.625 11.93 1 93.5 368 GLY A N 1
ATOM 2835 C CA . GLY A 1 368 ? -21.234 31.797 11.07 1 93.5 368 GLY A CA 1
ATOM 2836 C C . GLY A 1 368 ? -20.453 30.828 10.195 1 93.5 368 GLY A C 1
ATOM 2837 O O . GLY A 1 368 ? -20.984 30.312 9.211 1 93.5 368 GLY A O 1
ATOM 2838 N N . ASP A 1 369 ? -19.281 30.672 10.492 1 91.56 369 ASP A N 1
ATOM 2839 C CA . ASP A 1 369 ? -18.469 29.734 9.734 1 91.56 369 ASP A CA 1
ATOM 2840 C C . ASP A 1 369 ? -18.281 28.422 10.5 1 91.56 369 ASP A C 1
ATOM 2842 O O . ASP A 1 369 ? -17.25 28.203 11.125 1 91.56 369 ASP A O 1
ATOM 2846 N N . GLY A 1 370 ? -19.156 27.5 10.305 1 90.69 370 GLY A N 1
ATOM 2847 C CA . GLY A 1 370 ? -19.188 26.25 11.039 1 90.69 370 GLY A CA 1
ATOM 2848 C C . GLY A 1 370 ? -18.062 25.312 10.648 1 90.69 370 GLY A C 1
ATOM 2849 O O . GLY A 1 370 ? -17.547 24.562 11.492 1 90.69 370 GLY A O 1
ATOM 2850 N N . GLU A 1 371 ? -17.656 25.375 9.414 1 87.5 371 GLU A N 1
ATOM 2851 C CA . GLU A 1 371 ? -16.625 24.469 8.914 1 87.5 371 GLU A CA 1
ATOM 2852 C C . GLU A 1 371 ? -15.266 24.766 9.555 1 87.5 371 GLU A C 1
ATOM 2854 O O . GLU A 1 371 ? -14.586 23.859 10.031 1 87.5 371 GLU A O 1
ATOM 2859 N N . ARG A 1 372 ? -14.898 25.969 9.609 1 90.25 372 ARG A N 1
ATOM 2860 C CA . ARG A 1 372 ? -13.625 26.344 10.227 1 90.25 372 ARG A CA 1
ATOM 2861 C C . ARG A 1 372 ? -13.656 26.094 11.734 1 90.25 372 ARG A C 1
ATOM 2863 O O . ARG A 1 372 ? -12.648 25.719 12.328 1 90.25 372 ARG A O 1
ATOM 2870 N N . ALA A 1 373 ? -14.828 26.375 12.25 1 93.94 373 ALA A N 1
ATOM 2871 C CA . ALA A 1 373 ? -14.984 26.109 13.672 1 93.94 373 ALA A CA 1
ATOM 2872 C C . ALA A 1 373 ? -14.781 24.625 13.984 1 93.94 373 ALA A C 1
ATOM 2874 O O . ALA A 1 373 ? -14.086 24.281 14.945 1 93.94 373 ALA A O 1
ATOM 2875 N N . PHE A 1 374 ? -15.352 23.844 13.133 1 92.94 374 PHE A N 1
ATOM 2876 C CA . PHE A 1 374 ? -15.234 22.406 13.305 1 92.94 374 PHE A CA 1
ATOM 2877 C C . PHE A 1 374 ? -13.789 21.969 13.172 1 92.94 374 PHE A C 1
ATOM 2879 O O . PHE A 1 374 ? -13.305 21.156 13.961 1 92.94 374 PHE A O 1
ATOM 2886 N N . ASN A 1 375 ? -13.125 22.453 12.172 1 89.94 375 ASN A N 1
ATOM 2887 C CA . ASN A 1 375 ? -11.734 22.078 11.938 1 89.94 375 ASN A CA 1
ATOM 2888 C C . ASN A 1 375 ? -10.844 22.438 13.125 1 89.94 375 ASN A C 1
ATOM 2890 O O . ASN A 1 375 ? -10.023 21.641 13.562 1 89.94 375 ASN A O 1
ATOM 2894 N N . ASP A 1 376 ? -11 23.609 13.656 1 93.19 376 ASP A N 1
ATOM 2895 C CA . ASP A 1 376 ? -10.242 24.047 14.828 1 93.19 376 ASP A CA 1
ATOM 2896 C C . ASP A 1 376 ? -10.539 23.156 16.031 1 93.19 376 ASP A C 1
ATOM 2898 O O . ASP A 1 376 ? -9.625 22.75 16.75 1 93.19 376 ASP A O 1
ATOM 2902 N N . ALA A 1 377 ? -11.805 22.875 16.172 1 95.38 377 ALA A N 1
ATOM 2903 C CA . ALA A 1 377 ? -12.211 22.047 17.312 1 95.38 377 ALA A CA 1
ATOM 2904 C C . ALA A 1 377 ? -11.648 20.641 17.188 1 95.38 377 ALA A C 1
ATOM 2906 O O . ALA A 1 377 ? -11.234 20.047 18.188 1 95.38 377 ALA A O 1
ATOM 2907 N N . THR A 1 378 ? -11.648 20.141 16.016 1 92.06 378 THR A N 1
ATOM 2908 C CA . THR A 1 378 ? -11.117 18.797 15.758 1 92.06 378 THR A CA 1
ATOM 2909 C C . THR A 1 378 ? -9.625 18.734 16.078 1 92.06 378 THR A C 1
ATOM 2911 O O . THR A 1 378 ? -9.156 17.781 16.688 1 92.06 378 THR A O 1
ATOM 2914 N N . GLU A 1 379 ? -8.938 19.719 15.617 1 90.25 379 GLU A N 1
ATOM 2915 C CA . GLU A 1 379 ? -7.512 19.766 15.938 1 90.25 379 GLU A CA 1
ATOM 2916 C C . GLU A 1 379 ? -7.289 19.859 17.438 1 90.25 379 GLU A C 1
ATOM 2918 O O . GLU A 1 379 ? -6.34 19.266 17.969 1 90.25 379 GLU A O 1
ATOM 2923 N N . CYS A 1 380 ? -8.141 20.562 18.109 1 92 380 CYS A N 1
ATOM 2924 C CA . CYS A 1 380 ? -8.078 20.688 19.562 1 92 380 CYS A CA 1
ATOM 2925 C C . CYS A 1 380 ? -8.211 19.312 20.219 1 92 380 CYS A C 1
ATOM 2927 O O . CYS A 1 380 ? -7.461 18.984 21.141 1 92 380 CYS A O 1
ATOM 2929 N N . THR A 1 381 ? -9.156 18.547 19.734 1 91.94 381 THR A N 1
ATOM 2930 C CA . THR A 1 381 ? -9.406 17.234 20.312 1 91.94 381 THR A CA 1
ATOM 2931 C C . THR A 1 381 ? -8.227 16.297 20.078 1 91.94 381 THR A C 1
ATOM 2933 O O . THR A 1 381 ? -7.949 15.422 20.891 1 91.94 381 THR A O 1
ATOM 2936 N N . LYS A 1 382 ? -7.535 16.5 19.016 1 86.25 382 LYS A N 1
ATOM 2937 C CA . LYS A 1 382 ? -6.355 15.695 18.719 1 86.25 382 LYS A CA 1
ATOM 2938 C C . LYS A 1 382 ? -5.207 16.047 19.672 1 86.25 382 LYS A C 1
ATOM 2940 O O . LYS A 1 382 ? -4.477 15.156 20.125 1 86.25 382 LYS A O 1
ATOM 2945 N N . LEU A 1 383 ? -5.066 17.312 19.938 1 85.19 383 LEU A N 1
ATOM 2946 C CA . LEU A 1 383 ? -3.982 17.781 20.781 1 85.19 383 LEU A CA 1
ATOM 2947 C C . LEU A 1 383 ? -4.246 17.438 22.25 1 85.19 383 LEU A C 1
ATOM 2949 O O . LEU A 1 383 ? -3.324 17.078 22.984 1 85.19 383 LEU A O 1
ATOM 2953 N N . ARG A 1 384 ? -5.539 17.531 22.656 1 87.69 384 ARG A N 1
ATOM 2954 C CA . ARG A 1 384 ? -5.957 17.234 24.016 1 87.69 384 ARG A CA 1
ATOM 2955 C C . ARG A 1 384 ? -7.219 16.375 24.031 1 87.69 384 ARG A C 1
ATOM 2957 O O . ARG A 1 384 ? -8.32 16.875 24.266 1 87.69 384 ARG A O 1
ATOM 2964 N N . PRO A 1 385 ? -7.039 15.117 23.938 1 88.5 385 PRO A N 1
ATOM 2965 C CA . PRO A 1 385 ? -8.203 14.242 23.828 1 88.5 385 PRO A CA 1
ATOM 2966 C C . PRO A 1 385 ? -9.039 14.18 25.094 1 88.5 385 PRO A C 1
ATOM 2968 O O . PRO A 1 385 ? -10.219 13.82 25.062 1 88.5 385 PRO A O 1
ATOM 2971 N N . LYS A 1 386 ? -8.531 14.523 26.25 1 89.38 386 LYS A N 1
ATOM 2972 C CA . LYS A 1 386 ? -9.273 14.445 27.5 1 89.38 386 LYS A CA 1
ATOM 2973 C C . LYS A 1 386 ? -9.719 15.828 27.969 1 89.38 386 LYS A C 1
ATOM 2975 O O . LYS A 1 386 ? -10.039 16.031 29.141 1 89.38 386 LYS A O 1
ATOM 2980 N N . TRP A 1 387 ? -9.719 16.797 27.141 1 92.31 387 TRP A N 1
ATOM 2981 C CA . TRP A 1 387 ? -10.188 18.141 27.438 1 92.31 387 TRP A CA 1
ATOM 2982 C C . TRP A 1 387 ? -11.656 18.312 27.047 1 92.31 387 TRP A C 1
ATOM 2984 O O . TRP A 1 387 ? -11.977 18.391 25.859 1 92.31 387 TRP A O 1
ATOM 2994 N N . ALA A 1 388 ? -12.531 18.391 27.969 1 94.88 388 ALA A N 1
ATOM 2995 C CA . ALA A 1 388 ? -13.977 18.422 27.75 1 94.88 388 ALA A CA 1
ATOM 2996 C C . ALA A 1 388 ? -14.359 19.578 26.828 1 94.88 388 ALA A C 1
ATOM 2998 O O . ALA A 1 388 ? -15.25 19.438 25.984 1 94.88 388 ALA A O 1
ATOM 2999 N N . LYS A 1 389 ? -13.711 20.703 27.016 1 95.31 389 LYS A N 1
ATOM 3000 C CA . LYS A 1 389 ? -14.047 21.891 26.234 1 95.31 389 LYS A CA 1
ATOM 3001 C C . LYS A 1 389 ? -13.773 21.672 24.75 1 95.31 389 LYS A C 1
ATOM 3003 O O . LYS A 1 389 ? -14.469 22.234 23.891 1 95.31 389 LYS A O 1
ATOM 3008 N N . ALA A 1 390 ? -12.758 20.969 24.422 1 95.56 390 ALA A N 1
ATOM 3009 C CA . ALA A 1 390 ? -12.445 20.641 23.031 1 95.56 390 ALA A CA 1
ATOM 3010 C C . ALA A 1 390 ? -13.602 19.891 22.375 1 95.56 390 ALA A C 1
ATOM 3012 O O . ALA A 1 390 ? -14 20.219 21.25 1 95.56 390 ALA A O 1
ATOM 3013 N N . HIS A 1 391 ? -14.102 18.969 23.078 1 96.75 391 HIS A N 1
ATOM 3014 C CA . HIS A 1 391 ? -15.211 18.188 22.562 1 96.75 391 HIS A CA 1
ATOM 3015 C C . HIS A 1 391 ? -16.5 19.016 22.5 1 96.75 391 HIS A C 1
ATOM 3017 O O . HIS A 1 391 ? -17.312 18.844 21.594 1 96.75 391 HIS A O 1
ATOM 3023 N N . TYR A 1 392 ? -16.609 19.797 23.531 1 97 392 TYR A N 1
ATOM 3024 C CA . TYR A 1 392 ? -17.734 20.719 23.531 1 97 392 TYR A CA 1
ATOM 3025 C C . TYR A 1 392 ? -17.703 21.609 22.281 1 97 392 TYR A C 1
ATOM 3027 O O . TYR A 1 392 ? -18.719 21.797 21.625 1 97 392 TYR A O 1
ATOM 3035 N N . ARG A 1 393 ? -16.547 22.203 21.922 1 97.56 393 ARG A N 1
ATOM 3036 C CA . ARG A 1 393 ? -16.406 23.078 20.766 1 97.56 393 ARG A CA 1
ATOM 3037 C C . ARG A 1 393 ? -16.719 22.312 19.469 1 97.56 393 ARG A C 1
ATOM 3039 O O . ARG A 1 393 ? -17.344 22.859 18.562 1 97.56 393 ARG A O 1
ATOM 3046 N N . ARG A 1 394 ? -16.266 21.062 19.391 1 96.88 394 ARG A N 1
ATOM 3047 C CA . ARG A 1 394 ? -16.547 20.234 18.234 1 96.88 394 ARG A CA 1
ATOM 3048 C C . ARG A 1 394 ? -18.031 19.984 18.062 1 96.88 394 ARG A C 1
ATOM 3050 O O . ARG A 1 394 ? -18.578 20.125 16.969 1 96.88 394 ARG A O 1
ATOM 3057 N N . GLY A 1 395 ? -18.719 19.688 19.172 1 97.12 395 GLY A N 1
ATOM 3058 C CA . GLY A 1 395 ? -20.156 19.484 19.141 1 97.12 395 GLY A CA 1
ATOM 3059 C C . GLY A 1 395 ? -20.922 20.734 18.75 1 97.12 395 GLY A C 1
ATOM 3060 O O . GLY A 1 395 ? -21.875 20.672 17.969 1 97.12 395 GLY A O 1
ATOM 3061 N N . ALA A 1 396 ? -20.5 21.812 19.312 1 96.81 396 ALA A N 1
ATOM 3062 C CA . ALA A 1 396 ? -21.156 23.078 19 1 96.81 396 ALA A CA 1
ATOM 3063 C C . ALA A 1 396 ? -21.047 23.391 17.5 1 96.81 396 ALA A C 1
ATOM 3065 O O . ALA A 1 396 ? -22.016 23.859 16.891 1 96.81 396 ALA A O 1
ATOM 3066 N N . ALA A 1 397 ? -19.859 23.234 16.969 1 96.19 397 ALA A N 1
ATOM 3067 C CA . ALA A 1 397 ? -19.672 23.453 15.539 1 96.19 397 ALA A CA 1
ATOM 3068 C C . ALA A 1 397 ? -20.562 22.516 14.727 1 96.19 397 ALA A C 1
ATOM 3070 O O . ALA A 1 397 ? -21.156 22.922 13.734 1 96.19 397 ALA A O 1
ATOM 3071 N N . GLN A 1 398 ? -20.625 21.266 15.172 1 95.69 398 GLN A N 1
ATOM 3072 C CA . GLN A 1 398 ? -21.438 20.266 14.477 1 95.69 398 GLN A CA 1
ATOM 3073 C C . GLN A 1 398 ? -22.922 20.609 14.586 1 95.69 398 GLN A C 1
ATOM 3075 O O . GLN A 1 398 ? -23.688 20.406 13.633 1 95.69 398 GLN A O 1
ATOM 3080 N N . MET A 1 399 ? -23.344 21.094 15.727 1 95.69 399 MET A N 1
ATOM 3081 C CA . MET A 1 399 ? -24.734 21.547 15.898 1 95.69 399 MET A CA 1
ATOM 3082 C C . MET A 1 399 ? -25.062 22.656 14.914 1 95.69 399 MET A C 1
ATOM 3084 O O . MET A 1 399 ? -26.141 22.672 14.32 1 95.69 399 MET A O 1
ATOM 3088 N N . PHE A 1 400 ? -24.141 23.547 14.805 1 94.88 400 PHE A N 1
ATOM 3089 C CA . PHE A 1 400 ? -24.312 24.688 13.906 1 94.88 400 PHE A CA 1
ATOM 3090 C C . PHE A 1 400 ? -24.469 24.203 12.461 1 94.88 400 PHE A C 1
ATOM 3092 O O . PHE A 1 400 ? -25.25 24.781 11.703 1 94.88 400 PHE A O 1
ATOM 3099 N N . MET A 1 401 ? -23.781 23.219 12.117 1 93.25 401 MET A N 1
ATOM 3100 C CA . MET A 1 401 ? -23.797 22.703 10.758 1 93.25 401 MET A CA 1
ATOM 3101 C C . MET A 1 401 ? -24.906 21.656 10.586 1 93.25 401 MET A C 1
ATOM 3103 O O . MET A 1 401 ? -24.953 20.969 9.562 1 93.25 401 MET A O 1
ATOM 3107 N N . LYS A 1 402 ? -25.688 21.375 11.594 1 94.06 402 LYS A N 1
ATOM 3108 C CA . LYS A 1 402 ? -26.828 20.469 11.609 1 94.06 402 LYS A CA 1
ATOM 3109 C C . LYS A 1 402 ? -26.406 19.016 11.445 1 94.06 402 LYS A C 1
ATOM 3111 O O . LYS A 1 402 ? -27.109 18.219 10.836 1 94.06 402 LYS A O 1
ATOM 3116 N N . GLU A 1 403 ? -25.281 18.781 11.852 1 93.19 403 GLU A N 1
ATOM 3117 C CA . GLU A 1 403 ? -24.797 17.406 11.961 1 93.19 403 GLU A CA 1
ATOM 3118 C C . GLU A 1 403 ? -25.062 16.828 13.352 1 93.19 403 GLU A C 1
ATOM 3120 O O . GLU A 1 403 ? -24.141 16.594 14.125 1 93.19 403 GLU A O 1
ATOM 3125 N N . TYR A 1 404 ? -26.188 16.453 13.555 1 95.06 404 TYR A N 1
ATOM 3126 C CA . TYR A 1 404 ? -26.672 16.203 14.906 1 95.06 404 TYR A CA 1
ATOM 3127 C C . TYR A 1 404 ? -26.094 14.906 15.469 1 95.06 404 TYR A C 1
ATOM 3129 O O . TYR A 1 404 ? -25.859 14.797 16.672 1 95.06 404 TYR A O 1
ATOM 3137 N N . ASP A 1 405 ? -25.859 13.922 14.625 1 93.19 405 ASP A N 1
ATOM 3138 C CA . ASP A 1 405 ? -25.266 12.68 15.109 1 93.19 405 ASP A CA 1
ATOM 3139 C C . ASP A 1 405 ? -23.859 12.93 15.656 1 93.19 405 ASP A C 1
ATOM 3141 O O . ASP A 1 405 ? -23.516 12.461 16.75 1 93.19 405 ASP A O 1
ATOM 3145 N N . GLY A 1 406 ? -23.156 13.617 14.82 1 94.06 406 GLY A N 1
ATOM 3146 C CA . GLY A 1 406 ? -21.828 13.961 15.273 1 94.06 406 GLY A CA 1
ATOM 3147 C C . GLY A 1 406 ? -21.812 14.805 16.531 1 94.06 406 GLY A C 1
ATOM 3148 O O . GLY A 1 406 ? -21 14.578 17.438 1 94.06 406 GLY A O 1
ATOM 3149 N N . ALA A 1 407 ? -22.734 15.695 16.609 1 96.62 407 ALA A N 1
ATOM 3150 C CA . ALA A 1 407 ? -22.844 16.562 17.766 1 96.62 407 ALA A CA 1
ATOM 3151 C C . ALA A 1 407 ? -23.156 15.766 19.031 1 96.62 407 ALA A C 1
ATOM 3153 O O . ALA A 1 407 ? -22.594 16.016 20.094 1 96.62 407 ALA A O 1
ATOM 3154 N N . TYR A 1 408 ? -24.047 14.852 18.828 1 96 408 TYR A N 1
ATOM 3155 C CA . TYR A 1 408 ? -24.438 14 19.938 1 96 408 TYR A CA 1
ATOM 3156 C C . TYR A 1 408 ? -23.234 13.273 20.531 1 96 408 TYR A C 1
ATOM 3158 O O . TYR A 1 408 ? -23.031 13.273 21.75 1 96 408 TYR A O 1
ATOM 3166 N N . HIS A 1 409 ? -22.453 12.711 19.688 1 95.94 409 HIS A N 1
ATOM 3167 C CA . HIS A 1 409 ? -21.297 11.969 20.141 1 95.94 409 HIS A CA 1
ATOM 3168 C C . HIS A 1 409 ? -20.266 12.891 20.781 1 95.94 409 HIS A C 1
ATOM 3170 O O . HIS A 1 409 ? -19.656 12.531 21.797 1 95.94 409 HIS A O 1
ATOM 3176 N N . ALA A 1 410 ? -20.047 14.016 20.203 1 96.88 410 ALA A N 1
ATOM 3177 C CA . ALA A 1 410 ? -19.094 14.977 20.734 1 96.88 410 ALA A CA 1
ATOM 3178 C C . ALA A 1 410 ? -19.516 15.461 22.125 1 96.88 410 ALA A C 1
ATOM 3180 O O . ALA A 1 410 ? -18.703 15.516 23.047 1 96.88 410 ALA A O 1
ATOM 3181 N N . PHE A 1 411 ? -20.781 15.781 22.281 1 97.06 411 PHE A N 1
ATOM 3182 C CA . PHE A 1 411 ? -21.297 16.25 23.562 1 97.06 411 PHE A CA 1
ATOM 3183 C C . PHE A 1 411 ? -21.281 15.125 24.594 1 97.06 411 PHE A C 1
ATOM 3185 O O . PHE A 1 411 ? -21.047 15.367 25.781 1 97.06 411 PHE A O 1
ATOM 3192 N N . SER A 1 412 ? -21.578 13.945 24.109 1 97 412 SER A N 1
ATOM 3193 C CA . SER A 1 412 ? -21.5 12.797 25 1 97 412 SER A CA 1
ATOM 3194 C C . SER A 1 412 ? -20.109 12.648 25.609 1 97 412 SER A C 1
ATOM 3196 O O . SER A 1 412 ? -19.969 12.445 26.812 1 97 412 SER A O 1
ATOM 3198 N N . ARG A 1 413 ? -19.172 12.727 24.75 1 96.12 413 ARG A N 1
ATOM 3199 C CA . ARG A 1 413 ? -17.797 12.633 25.219 1 96.12 413 ARG A CA 1
ATOM 3200 C C . ARG A 1 413 ? -17.453 13.797 26.141 1 96.12 413 ARG A C 1
ATOM 3202 O O . ARG A 1 413 ? -16.766 13.609 27.156 1 96.12 413 ARG A O 1
ATOM 3209 N N . ALA A 1 414 ? -17.859 15 25.844 1 97 414 ALA A N 1
ATOM 3210 C CA . ALA A 1 414 ? -17.625 16.172 26.672 1 97 414 ALA A CA 1
ATOM 3211 C C . ALA A 1 414 ? -18.219 15.984 28.078 1 97 414 ALA A C 1
ATOM 3213 O O . ALA A 1 414 ? -17.594 16.344 29.078 1 97 414 ALA A O 1
ATOM 3214 N N . LEU A 1 415 ? -19.344 15.383 28.109 1 95.75 415 LEU A N 1
ATOM 3215 C CA . LEU A 1 415 ? -20.047 15.164 29.375 1 95.75 415 LEU A CA 1
ATOM 3216 C C . LEU A 1 415 ? -19.359 14.078 30.188 1 95.75 415 LEU A C 1
ATOM 3218 O O . LEU A 1 415 ? -19.359 14.125 31.422 1 95.75 415 LEU A O 1
ATOM 3222 N N . GLU A 1 416 ? -18.891 13.07 29.5 1 95.75 416 GLU A N 1
ATOM 3223 C CA . GLU A 1 416 ? -18.125 12.039 30.188 1 95.75 416 GLU A CA 1
ATOM 3224 C C . GLU A 1 416 ? -16.922 12.633 30.906 1 95.75 416 GLU A C 1
ATOM 3226 O O . GLU A 1 416 ? -16.547 12.188 32 1 95.75 416 GLU A O 1
ATOM 3231 N N . LEU A 1 417 ? -16.312 13.617 30.281 1 94.62 417 LEU A N 1
ATOM 3232 C CA . LEU A 1 417 ? -15.086 14.219 30.797 1 94.62 417 LEU A CA 1
ATOM 3233 C C . LEU A 1 417 ? -15.406 15.297 31.828 1 94.62 417 LEU A C 1
ATOM 3235 O O . LEU A 1 417 ? -14.617 15.539 32.75 1 94.62 417 LEU A O 1
ATOM 3239 N N . ASP A 1 418 ? -16.547 16 31.656 1 95.56 418 ASP A N 1
ATOM 3240 C CA . ASP A 1 418 ? -17.031 17.016 32.594 1 95.56 418 ASP A CA 1
ATOM 3241 C C . ASP A 1 418 ? -18.531 16.859 32.844 1 95.56 418 ASP A C 1
ATOM 3243 O O . ASP A 1 418 ? -19.328 17.641 32.312 1 95.56 418 ASP A O 1
ATOM 3247 N N . PRO A 1 419 ? -18.859 15.992 33.719 1 93.81 419 PRO A N 1
ATOM 3248 C CA . PRO A 1 419 ? -20.266 15.641 33.938 1 93.81 419 PRO A CA 1
ATOM 3249 C C . PRO A 1 419 ? -21.078 16.781 34.531 1 93.81 419 PRO A C 1
ATOM 3251 O O . PRO A 1 419 ? -22.312 16.781 34.438 1 93.81 419 PRO A O 1
ATOM 3254 N N . GLU A 1 420 ? -20.469 17.734 35.125 1 94.19 420 GLU A N 1
ATOM 3255 C CA . GLU A 1 420 ? -21.188 18.766 35.875 1 94.19 420 GLU A CA 1
ATOM 3256 C C . GLU A 1 420 ? -21.484 19.969 34.969 1 94.19 420 GLU A C 1
ATOM 3258 O O . GLU A 1 420 ? -22.125 20.922 35.406 1 94.19 420 GLU A O 1
ATOM 3263 N N . SER A 1 421 ? -21.094 19.891 33.75 1 94.38 421 SER A N 1
ATOM 3264 C CA . SER A 1 421 ? -21.312 21.016 32.844 1 94.38 421 SER A CA 1
ATOM 3265 C C . SER A 1 421 ? -22.781 21.094 32.406 1 94.38 421 SER A C 1
ATOM 3267 O O . SER A 1 421 ? -23.203 20.328 31.531 1 94.38 421 SER A O 1
ATOM 3269 N N . GLU A 1 422 ? -23.5 22.094 32.875 1 94 422 GLU A N 1
ATOM 3270 C CA . GLU A 1 422 ? -24.922 22.234 32.562 1 94 422 GLU A CA 1
ATOM 3271 C C . GLU A 1 422 ? -25.125 22.625 31.094 1 94 422 GLU A C 1
ATOM 3273 O O . GLU A 1 422 ? -26.062 22.156 30.438 1 94 422 GLU A O 1
ATOM 3278 N N . GLU A 1 423 ? -24.312 23.469 30.703 1 93.69 423 GLU A N 1
ATOM 3279 C CA . GLU A 1 423 ? -24.406 23.906 29.312 1 93.69 423 GLU A CA 1
ATOM 3280 C C . GLU A 1 423 ? -24.234 22.75 28.344 1 93.69 423 GLU A C 1
ATOM 3282 O O . GLU A 1 423 ? -24.984 22.625 27.375 1 93.69 423 GLU A O 1
ATOM 3287 N N . THR A 1 424 ? -23.219 21.891 28.516 1 96.06 424 THR A N 1
ATOM 3288 C CA . THR A 1 424 ? -22.969 20.719 27.672 1 96.06 424 THR A CA 1
ATOM 3289 C C . THR A 1 424 ? -24.141 19.75 27.734 1 96.06 424 THR A C 1
ATOM 3291 O O . THR A 1 424 ? -24.516 19.156 26.719 1 96.06 424 THR A O 1
ATOM 3294 N N . GLU A 1 425 ? -24.688 19.594 28.922 1 95.38 425 GLU A N 1
ATOM 3295 C CA . GLU A 1 425 ? -25.812 18.688 29.094 1 95.38 425 GLU A CA 1
ATOM 3296 C C . GLU A 1 425 ? -27.016 19.156 28.281 1 95.38 425 GLU A C 1
ATOM 3298 O O . GLU A 1 425 ? -27.688 18.344 27.641 1 95.38 425 GLU A O 1
ATOM 3303 N N . LYS A 1 426 ? -27.281 20.406 28.375 1 95.5 426 LYS A N 1
ATOM 3304 C CA . LYS A 1 426 ? -28.406 20.953 27.609 1 95.5 426 LYS A CA 1
ATOM 3305 C C . LYS A 1 426 ? -28.25 20.688 26.125 1 95.5 426 LYS A C 1
ATOM 3307 O O . LYS A 1 426 ? -29.188 20.25 25.469 1 95.5 426 LYS A O 1
ATOM 3312 N N . LEU A 1 427 ? -27.125 20.984 25.625 1 95.31 427 LEU A N 1
ATOM 3313 C CA . LEU A 1 427 ? -26.875 20.812 24.203 1 95.31 427 LEU A CA 1
ATOM 3314 C C . LEU A 1 427 ? -26.891 19.344 23.828 1 95.31 427 LEU A C 1
ATOM 3316 O O . LEU A 1 427 ? -27.281 18.969 22.719 1 95.31 427 LEU A O 1
ATOM 3320 N N . PHE A 1 428 ? -26.406 18.438 24.75 1 95.94 428 PHE A N 1
ATOM 3321 C CA . PHE A 1 428 ? -26.438 17 24.562 1 95.94 428 PHE A CA 1
ATOM 3322 C C . PHE A 1 428 ? -27.859 16.516 24.297 1 95.94 428 PHE A C 1
ATOM 3324 O O . PHE A 1 428 ? -28.109 15.781 23.344 1 95.94 428 PHE A O 1
ATOM 3331 N N . TRP A 1 429 ? -28.781 16.984 25.094 1 95.31 429 TRP A N 1
ATOM 3332 C CA . TRP A 1 429 ? -30.172 16.562 24.969 1 95.31 429 TRP A CA 1
ATOM 3333 C C . TRP A 1 429 ? -30.797 17.156 23.703 1 95.31 429 TRP A C 1
ATOM 3335 O O . TRP A 1 429 ? -31.594 16.5 23.031 1 95.31 429 TRP A O 1
ATOM 3345 N N . GLU A 1 430 ? -30.438 18.344 23.422 1 95.81 430 GLU A N 1
ATOM 3346 C CA . GLU A 1 430 ? -30.922 18.969 22.188 1 95.81 430 GLU A CA 1
ATOM 3347 C C . GLU A 1 430 ? -30.484 18.172 20.969 1 95.81 430 GLU A C 1
ATOM 3349 O O . GLU A 1 430 ? -31.266 17.953 20.047 1 95.81 430 GLU A O 1
ATOM 3354 N N . ALA A 1 431 ? -29.203 17.859 20.953 1 96.06 431 ALA A N 1
ATOM 3355 C CA . ALA A 1 431 ? -28.672 17.062 19.859 1 96.06 431 ALA A CA 1
ATOM 3356 C C . ALA A 1 431 ? -29.359 15.703 19.766 1 96.06 431 ALA A C 1
ATOM 3358 O O . ALA A 1 431 ? -29.641 15.203 18.672 1 96.06 431 ALA A O 1
ATOM 3359 N N . MET A 1 432 ? -29.625 15.102 20.922 1 94.75 432 MET A N 1
ATOM 3360 C CA . MET A 1 432 ? -30.281 13.805 20.984 1 94.75 432 MET A CA 1
ATOM 3361 C C . MET A 1 432 ? -31.688 13.883 20.391 1 94.75 432 MET A C 1
ATOM 3363 O O . MET A 1 432 ? -32.094 12.977 19.656 1 94.75 432 MET A O 1
ATOM 3367 N N . GLU A 1 433 ? -32.375 14.938 20.594 1 94.38 433 GLU A N 1
ATOM 3368 C CA . GLU A 1 433 ? -33.75 15.117 20.094 1 94.38 433 GLU A CA 1
ATOM 3369 C C . GLU A 1 433 ? -33.75 15.352 18.578 1 94.38 433 GLU A C 1
ATOM 3371 O O . GLU A 1 433 ? -34.688 14.922 17.891 1 94.38 433 GLU A O 1
ATOM 3376 N N . LEU A 1 434 ? -32.781 15.984 18.094 1 94.19 434 LEU A N 1
ATOM 3377 C CA . LEU A 1 434 ? -32.781 16.406 16.703 1 94.19 434 LEU A CA 1
ATOM 3378 C C . LEU A 1 434 ? -32.219 15.312 15.812 1 94.19 434 LEU A C 1
ATOM 3380 O O . LEU A 1 434 ? -32.406 15.32 14.594 1 94.19 434 LEU A O 1
ATOM 3384 N N . ARG A 1 435 ? -31.438 14.438 16.422 1 88.31 435 ARG A N 1
ATOM 3385 C CA . ARG A 1 435 ? -30.766 13.453 15.586 1 88.31 435 ARG A CA 1
ATOM 3386 C C . ARG A 1 435 ? -31.75 12.391 15.109 1 88.31 435 ARG A C 1
ATOM 3388 O O . ARG A 1 435 ? -31.609 11.859 14 1 88.31 435 ARG A O 1
ATOM 3395 N N . MET B 1 1 ? 5.52 -7.219 5.156 1 23.7 1 MET B N 1
ATOM 3396 C CA . MET B 1 1 ? 4.254 -6.914 5.816 1 23.7 1 MET B CA 1
ATOM 3397 C C . MET B 1 1 ? 4.309 -5.551 6.5 1 23.7 1 MET B C 1
ATOM 3399 O O . MET B 1 1 ? 5.051 -5.363 7.461 1 23.7 1 MET B O 1
ATOM 3403 N N . GLY B 1 2 ? 4.438 -4.523 5.863 1 31.72 2 GLY B N 1
ATOM 3404 C CA . GLY B 1 2 ? 4.742 -3.277 6.551 1 31.72 2 GLY B CA 1
ATOM 3405 C C . GLY B 1 2 ? 3.768 -2.955 7.668 1 31.72 2 GLY B C 1
ATOM 3406 O O . GLY B 1 2 ? 2.559 -2.873 7.438 1 31.72 2 GLY B O 1
ATOM 3407 N N . SER B 1 3 ? 3.91 -3.439 8.75 1 35.5 3 SER B N 1
ATOM 3408 C CA . SER B 1 3 ? 3.23 -3.008 9.969 1 35.5 3 SER B CA 1
ATOM 3409 C C . SER B 1 3 ? 2.977 -1.504 9.953 1 35.5 3 SER B C 1
ATOM 3411 O O . SER B 1 3 ? 3.91 -0.712 9.812 1 35.5 3 SER B O 1
ATOM 3413 N N . ARG B 1 4 ? 2.131 -1.133 9.234 1 44.12 4 ARG B N 1
ATOM 3414 C CA . ARG B 1 4 ? 1.937 0.296 9.461 1 44.12 4 ARG B CA 1
ATOM 3415 C C . ARG B 1 4 ? 2.125 0.649 10.93 1 44.12 4 ARG B C 1
ATOM 3417 O O . ARG B 1 4 ? 1.396 0.152 11.797 1 44.12 4 ARG B O 1
ATOM 3424 N N . GLU B 1 5 ? 3.324 0.961 11.195 1 58.56 5 GLU B N 1
ATOM 3425 C CA . GLU B 1 5 ? 3.744 1.477 12.492 1 58.56 5 GLU B CA 1
ATOM 3426 C C . GLU B 1 5 ? 2.826 2.602 12.961 1 58.56 5 GLU B C 1
ATOM 3428 O O . GLU B 1 5 ? 2.441 3.467 12.172 1 58.56 5 GLU B O 1
ATOM 3433 N N . TYR B 1 6 ? 2.014 2.299 13.828 1 70.56 6 TYR B N 1
ATOM 3434 C CA . TYR B 1 6 ? 1.251 3.324 14.531 1 70.56 6 TYR B CA 1
ATOM 3435 C C . TYR B 1 6 ? 2.082 4.586 14.719 1 70.56 6 TYR B C 1
ATOM 3437 O O . TYR B 1 6 ? 3.277 4.516 15.016 1 70.56 6 TYR B O 1
ATOM 3445 N N . PRO B 1 7 ? 1.384 5.66 14.297 1 78.19 7 PRO B N 1
ATOM 3446 C CA . PRO B 1 7 ? 2.104 6.887 14.648 1 78.19 7 PRO B CA 1
ATOM 3447 C C . PRO B 1 7 ? 2.541 6.91 16.109 1 78.19 7 PRO B C 1
ATOM 3449 O O . PRO B 1 7 ? 1.871 6.328 16.969 1 78.19 7 PRO B O 1
ATOM 3452 N N . LEU B 1 8 ? 3.592 7.5 16.344 1 83 8 LEU B N 1
ATOM 3453 C CA . LEU B 1 8 ? 4.258 7.492 17.641 1 83 8 LEU B CA 1
ATOM 3454 C C . LEU B 1 8 ? 3.291 7.898 18.75 1 83 8 LEU B C 1
ATOM 3456 O O . LEU B 1 8 ? 3.193 7.219 19.781 1 83 8 LEU B O 1
ATOM 3460 N N . PRO B 1 9 ? 2.467 8.969 18.562 1 77.44 9 PRO B N 1
ATOM 3461 C CA . PRO B 1 9 ? 1.559 9.344 19.656 1 77.44 9 PRO B CA 1
ATOM 3462 C C . PRO B 1 9 ? 0.519 8.258 19.938 1 77.44 9 PRO B C 1
ATOM 3464 O O . PRO B 1 9 ? 0.123 8.07 21.094 1 77.44 9 PRO B O 1
ATOM 3467 N N . LEU B 1 10 ? 0.108 7.621 18.906 1 82.19 10 LEU B N 1
ATOM 3468 C CA . LEU B 1 10 ? -0.848 6.539 19.109 1 82.19 10 LEU B CA 1
ATOM 3469 C C . LEU B 1 10 ? -0.204 5.383 19.859 1 82.19 10 LEU B C 1
ATOM 3471 O O . LEU B 1 10 ? -0.846 4.75 20.703 1 82.19 10 LEU B O 1
ATOM 3475 N N . CYS B 1 11 ? 1.002 5.105 19.547 1 84.94 11 CYS B N 1
ATOM 3476 C CA . CYS B 1 11 ? 1.735 4.082 20.281 1 84.94 11 CYS B CA 1
ATOM 3477 C C . CYS B 1 11 ? 1.832 4.434 21.766 1 84.94 11 CYS B C 1
ATOM 3479 O O . CYS B 1 11 ? 1.649 3.57 22.625 1 84.94 11 CYS B O 1
ATOM 3481 N N . PHE B 1 12 ? 2.074 5.746 22.062 1 89.75 12 PHE B N 1
ATOM 3482 C CA . PHE B 1 12 ? 2.182 6.199 23.453 1 89.75 12 PHE B CA 1
ATOM 3483 C C . PHE B 1 12 ? 0.831 6.129 24.141 1 89.75 12 PHE B C 1
ATOM 3485 O O . PHE B 1 12 ? 0.755 5.785 25.328 1 89.75 12 PHE B O 1
ATOM 3492 N N . ASP B 1 13 ? -0.191 6.426 23.375 1 87.5 13 ASP B N 1
ATOM 3493 C CA . ASP B 1 13 ? -1.534 6.32 23.938 1 87.5 13 ASP B CA 1
ATOM 3494 C C . ASP B 1 13 ? -1.831 4.891 24.391 1 87.5 13 ASP B C 1
ATOM 3496 O O . ASP B 1 13 ? -2.438 4.676 25.438 1 87.5 13 ASP B O 1
ATOM 3500 N N . LEU B 1 14 ? -1.476 3.961 23.547 1 86.56 14 LEU B N 1
ATOM 3501 C CA . LEU B 1 14 ? -1.741 2.551 23.812 1 86.56 14 LEU B CA 1
ATOM 3502 C C . LEU B 1 14 ? -0.915 2.057 25 1 86.56 14 LEU B C 1
ATOM 3504 O O . LEU B 1 14 ? -1.388 1.241 25.797 1 86.56 14 LEU B O 1
ATOM 3508 N N . LEU B 1 15 ? 0.269 2.59 25.219 1 88.5 15 LEU B N 1
ATOM 3509 C CA . LEU B 1 15 ? 1.193 2.119 26.234 1 88.5 15 LEU B CA 1
ATOM 3510 C C . LEU B 1 15 ? 0.971 2.859 27.562 1 88.5 15 LEU B C 1
ATOM 3512 O O . LEU B 1 15 ? 1.068 2.266 28.625 1 88.5 15 LEU B O 1
ATOM 3516 N N . LEU B 1 16 ? 0.659 4.246 27.484 1 91.62 16 LEU B N 1
ATOM 3517 C CA . LEU B 1 16 ? 0.681 5.086 28.688 1 91.62 16 LEU B CA 1
ATOM 3518 C C . LEU B 1 16 ? -0.72 5.582 29.016 1 91.62 16 LEU B C 1
ATOM 3520 O O . LEU B 1 16 ? -0.945 6.121 30.109 1 91.62 16 LEU B O 1
ATOM 3524 N N . GLY B 1 17 ? -1.604 5.316 28.125 1 86.94 17 GLY B N 1
ATOM 3525 C CA . GLY B 1 17 ? -2.951 5.824 28.328 1 86.94 17 GLY B CA 1
ATOM 3526 C C . GLY B 1 17 ? -3.205 7.141 27.609 1 86.94 17 GLY B C 1
ATOM 3527 O O . GLY B 1 17 ? -2.266 7.809 27.188 1 86.94 17 GLY B O 1
ATOM 3528 N N . LYS B 1 18 ? -4.445 7.609 27.578 1 84.94 18 LYS B N 1
ATOM 3529 C CA . LYS B 1 18 ? -4.852 8.75 26.766 1 84.94 18 LYS B CA 1
ATOM 3530 C C . LYS B 1 18 ? -4.73 10.055 27.547 1 84.94 18 LYS B C 1
ATOM 3532 O O . LYS B 1 18 ? -4.926 11.141 27 1 84.94 18 LYS B O 1
ATOM 3537 N N . ASP B 1 19 ? -4.379 9.922 28.859 1 84.44 19 ASP B N 1
ATOM 3538 C CA . ASP B 1 19 ? -4.105 11.117 29.641 1 84.44 19 ASP B CA 1
ATOM 3539 C C . ASP B 1 19 ? -2.66 11.586 29.453 1 84.44 19 ASP B C 1
ATOM 3541 O O . ASP B 1 19 ? -1.798 11.297 30.281 1 84.44 19 ASP B O 1
ATOM 3545 N N . ARG B 1 20 ? -2.4 12.398 28.578 1 85.75 20 ARG B N 1
ATOM 3546 C CA . ARG B 1 20 ? -1.062 12.75 28.109 1 85.75 20 ARG B CA 1
ATOM 3547 C C . ARG B 1 20 ? -0.346 13.641 29.109 1 85.75 20 ARG B C 1
ATOM 3549 O O . ARG B 1 20 ? 0.885 13.719 29.109 1 85.75 20 ARG B O 1
ATOM 3556 N N . ASP B 1 21 ? -1.115 14.336 29.984 1 83.56 21 ASP B N 1
ATOM 3557 C CA . ASP B 1 21 ? -0.509 15.172 31.016 1 83.56 21 ASP B CA 1
ATOM 3558 C C . ASP B 1 21 ? 0.18 14.32 32.062 1 83.56 21 ASP B C 1
ATOM 3560 O O . ASP B 1 21 ? 1.046 14.805 32.812 1 83.56 21 ASP B O 1
ATOM 3564 N N . ARG B 1 22 ? -0.189 13.094 32.062 1 88.75 22 ARG B N 1
ATOM 3565 C CA . ARG B 1 22 ? 0.362 12.203 33.094 1 88.75 22 ARG B CA 1
ATOM 3566 C C . ARG B 1 22 ? 1.523 11.391 32.531 1 88.75 22 ARG B C 1
ATOM 3568 O O . ARG B 1 22 ? 2.141 10.609 33.25 1 88.75 22 ARG B O 1
ATOM 3575 N N . TRP B 1 23 ? 1.833 11.625 31.266 1 93.69 23 TRP B N 1
ATOM 3576 C CA . TRP B 1 23 ? 2.975 10.93 30.688 1 93.69 23 TRP B CA 1
ATOM 3577 C C . TRP B 1 23 ? 4.277 11.375 31.344 1 93.69 23 TRP B C 1
ATOM 3579 O O . TRP B 1 23 ? 4.383 12.5 31.828 1 93.69 23 TRP B O 1
ATOM 3589 N N . PRO B 1 24 ? 5.258 10.453 31.438 1 95 24 PRO B N 1
ATOM 3590 C CA . PRO B 1 24 ? 6.578 10.922 31.875 1 95 24 PRO B CA 1
ATOM 3591 C C . PRO B 1 24 ? 7.117 12.047 30.984 1 95 24 PRO B C 1
ATOM 3593 O O . PRO B 1 24 ? 6.832 12.094 29.797 1 95 24 PRO B O 1
ATOM 3596 N N . PRO B 1 25 ? 7.883 12.914 31.562 1 95.56 25 PRO B N 1
ATOM 3597 C CA . PRO B 1 25 ? 8.383 14.062 30.797 1 95.56 25 PRO B CA 1
ATOM 3598 C C . PRO B 1 25 ? 9.188 13.656 29.562 1 95.56 25 PRO B C 1
ATOM 3600 O O . PRO B 1 25 ? 9.18 14.359 28.562 1 95.56 25 PRO B O 1
ATOM 3603 N N . GLU B 1 26 ? 9.898 12.547 29.656 1 96.5 26 GLU B N 1
ATOM 3604 C CA . GLU B 1 26 ? 10.648 12.07 28.5 1 96.5 26 GLU B CA 1
ATOM 3605 C C . GLU B 1 26 ? 9.719 11.805 27.312 1 96.5 26 GLU B C 1
ATOM 3607 O O . GLU B 1 26 ? 10.016 12.195 26.188 1 96.5 26 GLU B O 1
ATOM 3612 N N . ALA B 1 27 ? 8.617 11.141 27.625 1 96.31 27 ALA B N 1
ATOM 3613 C CA . ALA B 1 27 ? 7.641 10.82 26.594 1 96.31 27 ALA B CA 1
ATOM 3614 C C . ALA B 1 27 ? 7.008 12.086 26.016 1 96.31 27 ALA B C 1
ATOM 3616 O O . ALA B 1 27 ? 6.754 12.164 24.812 1 96.31 27 ALA B O 1
ATOM 3617 N N . ARG B 1 28 ? 6.73 12.984 26.859 1 94.75 28 ARG B N 1
ATOM 3618 C CA . ARG B 1 28 ? 6.133 14.242 26.422 1 94.75 28 ARG B CA 1
ATOM 3619 C C . ARG B 1 28 ? 7.098 15.031 25.547 1 94.75 28 ARG B C 1
ATOM 3621 O O . ARG B 1 28 ? 6.684 15.656 24.562 1 94.75 28 ARG B O 1
ATOM 3628 N N . LEU B 1 29 ? 8.359 14.969 25.922 1 96.88 29 LEU B N 1
ATOM 3629 C CA . LEU B 1 29 ? 9.375 15.633 25.109 1 96.88 29 LEU B CA 1
ATOM 3630 C C . LEU B 1 29 ? 9.453 15.023 23.719 1 96.88 29 LEU B C 1
ATOM 3632 O O . LEU B 1 29 ? 9.5 15.75 22.719 1 96.88 29 LEU B O 1
ATOM 3636 N N . ILE B 1 30 ? 9.43 13.703 23.656 1 97 30 ILE B N 1
ATOM 3637 C CA . ILE B 1 30 ? 9.516 13 22.375 1 97 30 ILE B CA 1
ATOM 3638 C C . ILE B 1 30 ? 8.281 13.289 21.547 1 97 30 ILE B C 1
ATOM 3640 O O . ILE B 1 30 ? 8.375 13.469 20.328 1 97 30 ILE B O 1
ATOM 3644 N N . ARG B 1 31 ? 7.156 13.328 22.141 1 93.44 31 ARG B N 1
ATOM 3645 C CA . ARG B 1 31 ? 5.926 13.68 21.438 1 93.44 31 ARG B CA 1
ATOM 3646 C C . ARG B 1 31 ? 6.016 15.094 20.875 1 93.44 31 ARG B C 1
ATOM 3648 O O . ARG B 1 31 ? 5.57 15.352 19.75 1 93.44 31 ARG B O 1
ATOM 3655 N N . ALA B 1 32 ? 6.457 16 21.688 1 92.25 32 ALA B N 1
ATOM 3656 C CA . ALA B 1 32 ? 6.629 17.375 21.219 1 92.25 32 ALA B CA 1
ATOM 3657 C C . ALA B 1 32 ? 7.523 17.422 19.984 1 92.25 32 ALA B C 1
ATOM 3659 O O . ALA B 1 32 ? 7.25 18.188 19.047 1 92.25 32 ALA B O 1
ATOM 3660 N N . ALA B 1 33 ? 8.586 16.625 20 1 95.5 33 ALA B N 1
ATOM 3661 C CA . ALA B 1 33 ? 9.484 16.547 18.859 1 95.5 33 ALA B CA 1
ATOM 3662 C C . ALA B 1 33 ? 8.766 15.992 17.625 1 95.5 33 ALA B C 1
ATOM 3664 O O . ALA B 1 33 ? 8.984 16.469 16.516 1 95.5 33 ALA B O 1
ATOM 3665 N N . HIS B 1 34 ? 7.953 15.016 17.828 1 93.69 34 HIS B N 1
ATOM 3666 C CA . HIS B 1 34 ? 7.16 14.43 16.75 1 93.69 34 HIS B CA 1
ATOM 3667 C C . HIS B 1 34 ? 6.32 15.484 16.047 1 93.69 34 HIS B C 1
ATOM 3669 O O . HIS B 1 34 ? 6.234 15.492 14.82 1 93.69 34 HIS B O 1
ATOM 3675 N N . TYR B 1 35 ? 5.766 16.359 16.828 1 88.88 35 TYR B N 1
ATOM 3676 C CA . TYR B 1 35 ? 4.871 17.375 16.281 1 88.88 35 TYR B CA 1
ATOM 3677 C C . TYR B 1 35 ? 5.652 18.594 15.789 1 88.88 35 TYR B C 1
ATOM 3679 O O . TYR B 1 35 ? 5.109 19.453 15.094 1 88.88 35 TYR B O 1
ATOM 3687 N N . GLY B 1 36 ? 6.902 18.672 16.109 1 89.44 36 GLY B N 1
ATOM 3688 C CA . GLY B 1 36 ? 7.711 19.828 15.758 1 89.44 36 GLY B CA 1
ATOM 3689 C C . GLY B 1 36 ? 7.512 21 16.703 1 89.44 36 GLY B C 1
ATOM 3690 O O . GLY B 1 36 ? 7.684 22.156 16.297 1 89.44 36 GLY B O 1
ATOM 3691 N N . ASP B 1 37 ? 7.086 20.734 17.938 1 87.44 37 ASP B N 1
ATOM 3692 C CA . ASP B 1 37 ? 6.828 21.734 18.953 1 87.44 37 ASP B CA 1
ATOM 3693 C C . ASP B 1 37 ? 8.102 22.062 19.734 1 87.44 37 ASP B C 1
ATOM 3695 O O . ASP B 1 37 ? 8.312 21.547 20.828 1 87.44 37 ASP B O 1
ATOM 3699 N N . ILE B 1 38 ? 8.867 22.984 19.266 1 89.62 38 ILE B N 1
ATOM 3700 C CA . ILE B 1 38 ? 10.156 23.328 19.844 1 89.62 38 ILE B CA 1
ATOM 3701 C C . ILE B 1 38 ? 9.953 23.875 21.266 1 89.62 38 ILE B C 1
ATOM 3703 O O . ILE B 1 38 ? 10.727 23.562 22.172 1 89.62 38 ILE B O 1
ATOM 3707 N N . ARG B 1 39 ? 8.914 24.656 21.453 1 86.44 39 ARG B N 1
ATOM 3708 C CA . ARG B 1 39 ? 8.625 25.203 22.766 1 86.44 39 ARG B CA 1
ATOM 3709 C C . ARG B 1 39 ? 8.344 24.078 23.766 1 86.44 39 ARG B C 1
ATOM 3711 O O . ARG B 1 39 ? 8.812 24.109 24.906 1 86.44 39 ARG B O 1
ATOM 3718 N N . GLY B 1 40 ? 7.508 23.188 23.266 1 89.31 40 GLY B N 1
ATOM 3719 C CA . GLY B 1 40 ? 7.23 22.031 24.109 1 89.31 40 GLY B CA 1
ATOM 3720 C C . GLY B 1 40 ? 8.477 21.234 24.453 1 89.31 40 GLY B C 1
ATOM 3721 O O . GLY B 1 40 ? 8.641 20.797 25.594 1 89.31 40 GLY B O 1
ATOM 3722 N N . ILE B 1 41 ? 9.398 21.078 23.5 1 93.75 41 ILE B N 1
ATOM 3723 C CA . ILE B 1 41 ? 10.656 20.375 23.734 1 93.75 41 ILE B CA 1
ATOM 3724 C C . ILE B 1 41 ? 11.445 21.078 24.844 1 93.75 41 ILE B C 1
ATOM 3726 O O . ILE B 1 41 ? 11.898 20.422 25.781 1 93.75 41 ILE B O 1
ATOM 3730 N N . LYS B 1 42 ? 11.578 22.359 24.734 1 91.75 42 LYS B N 1
ATOM 3731 C CA . LYS B 1 42 ? 12.344 23.125 25.719 1 91.75 42 LYS B CA 1
ATOM 3732 C C . LYS B 1 42 ? 11.68 23.094 27.094 1 91.75 42 LYS B C 1
ATOM 3734 O O . LYS B 1 42 ? 12.367 23 28.109 1 91.75 42 LYS B O 1
ATOM 3739 N N . LYS B 1 43 ? 10.398 23.188 27.094 1 90.06 43 LYS B N 1
ATOM 3740 C CA . LYS B 1 43 ? 9.648 23.141 28.344 1 90.06 43 LYS B CA 1
ATOM 3741 C C . LYS B 1 43 ? 9.898 21.828 29.094 1 90.06 43 LYS B C 1
ATOM 3743 O O . LYS B 1 43 ? 10.227 21.844 30.281 1 90.06 43 LYS B O 1
ATOM 3748 N N . PHE B 1 44 ? 9.758 20.797 28.422 1 95.31 44 PHE B N 1
ATOM 3749 C CA . PHE B 1 44 ? 9.898 19.5 29.078 1 95.31 44 PHE B CA 1
ATOM 3750 C C . PHE B 1 44 ? 11.359 19.203 29.391 1 95.31 44 PHE B C 1
ATOM 3752 O O . PHE B 1 44 ? 11.664 18.547 30.391 1 95.31 44 PHE B O 1
ATOM 3759 N N . ALA B 1 45 ? 12.289 19.703 28.562 1 96.62 45 ALA B N 1
ATOM 3760 C CA . ALA B 1 45 ? 13.711 19.594 28.859 1 96.62 45 ALA B CA 1
ATOM 3761 C C . ALA B 1 45 ? 14.055 20.312 30.156 1 96.62 45 ALA B C 1
ATOM 3763 O O . ALA B 1 45 ? 14.898 19.859 30.938 1 96.62 45 ALA B O 1
ATOM 3764 N N . LYS B 1 46 ? 13.43 21.453 30.344 1 94.62 46 LYS B N 1
ATOM 3765 C CA . LYS B 1 46 ? 13.648 22.188 31.578 1 94.62 46 LYS B CA 1
ATOM 3766 C C . LYS B 1 46 ? 13.195 21.391 32.781 1 94.62 46 LYS B C 1
ATOM 3768 O O . LYS B 1 46 ? 13.859 21.391 33.812 1 94.62 46 LYS B O 1
ATOM 3773 N N . GLU B 1 47 ? 12.078 20.703 32.625 1 95.19 47 GLU B N 1
ATOM 3774 C CA . GLU B 1 47 ? 11.578 19.844 33.719 1 95.19 47 GLU B CA 1
ATOM 3775 C C . GLU B 1 47 ? 12.539 18.688 33.969 1 95.19 47 GLU B C 1
ATOM 3777 O O . GLU B 1 47 ? 12.633 18.219 35.125 1 95.19 47 GLU B O 1
ATOM 3782 N N . LEU B 1 48 ? 13.227 18.281 32.969 1 96.62 48 LEU B N 1
ATOM 3783 C CA . LEU B 1 48 ? 14.094 17.109 33.062 1 96.62 48 LEU B CA 1
ATOM 3784 C C . LEU B 1 48 ? 15.492 17.5 33.531 1 96.62 48 LEU B C 1
ATOM 3786 O O . LEU B 1 48 ? 16.25 16.656 34 1 96.62 48 LEU B O 1
ATOM 3790 N N . ASP B 1 49 ? 15.812 18.766 33.375 1 96 49 ASP B N 1
ATOM 3791 C CA . ASP B 1 49 ? 17.156 19.234 33.719 1 96 49 ASP B CA 1
ATOM 3792 C C . ASP B 1 49 ? 17.312 19.469 35.219 1 96 49 ASP B C 1
ATOM 3794 O O . ASP B 1 49 ? 17.594 20.578 35.656 1 96 49 ASP B O 1
ATOM 3798 N N . VAL B 1 50 ? 17.344 18.5 36 1 93 50 VAL B N 1
ATOM 3799 C CA . VAL B 1 50 ? 17.453 18.594 37.469 1 93 50 VAL B CA 1
ATOM 3800 C C . VAL B 1 50 ? 18.891 18.891 37.875 1 93 50 VAL B C 1
ATOM 3802 O O . VAL B 1 50 ? 19.141 19.484 38.906 1 93 50 VAL B O 1
ATOM 3805 N N . GLN B 1 51 ? 19.875 18.5 37.125 1 92.88 51 GLN B N 1
ATOM 3806 C CA . GLN B 1 51 ? 21.281 18.656 37.469 1 92.88 51 GLN B CA 1
ATOM 3807 C C . GLN B 1 51 ? 21.844 19.969 36.938 1 92.88 51 GLN B C 1
ATOM 3809 O O . GLN B 1 51 ? 22.984 20.312 37.219 1 92.88 51 GLN B O 1
ATOM 3814 N N . GLY B 1 52 ? 21.094 20.672 36.125 1 93.12 52 GLY B N 1
ATOM 3815 C CA . GLY B 1 52 ? 21.531 21.969 35.625 1 93.12 52 GLY B CA 1
ATOM 3816 C C . GLY B 1 52 ? 22.516 21.875 34.5 1 93.12 52 GLY B C 1
ATOM 3817 O O . GLY B 1 52 ? 23.453 22.672 34.375 1 93.12 52 GLY B O 1
ATOM 3818 N N . ASN B 1 53 ? 22.469 20.875 33.688 1 93.88 53 ASN B N 1
ATOM 3819 C CA . ASN B 1 53 ? 23.359 20.672 32.562 1 93.88 53 ASN B CA 1
ATOM 3820 C C . ASN B 1 53 ? 23.016 21.625 31.406 1 93.88 53 ASN B C 1
ATOM 3822 O O . ASN B 1 53 ? 23.828 21.828 30.516 1 93.88 53 ASN B O 1
ATOM 3826 N N . GLY B 1 54 ? 21.781 22.141 31.469 1 95.56 54 GLY B N 1
ATOM 3827 C CA . GLY B 1 54 ? 21.344 23.016 30.406 1 95.56 54 GLY B CA 1
ATOM 3828 C C . GLY B 1 54 ? 20.344 22.344 29.469 1 95.56 54 GLY B C 1
ATOM 3829 O O . GLY B 1 54 ? 20.359 21.125 29.312 1 95.56 54 GLY B O 1
ATOM 3830 N N . ILE B 1 55 ? 19.594 23.109 28.766 1 94.38 55 ILE B N 1
ATOM 3831 C CA . ILE B 1 55 ? 18.469 22.641 27.953 1 94.38 55 ILE B CA 1
ATOM 3832 C C . ILE B 1 55 ? 18.984 21.859 26.75 1 94.38 55 ILE B C 1
ATOM 3834 O O . ILE B 1 55 ? 18.562 20.734 26.5 1 94.38 55 ILE B O 1
ATOM 3838 N N . PRO B 1 56 ? 19.969 22.406 26.016 1 95.5 56 PRO B N 1
ATOM 3839 C CA . PRO B 1 56 ? 20.422 21.672 24.828 1 95.5 56 PRO B CA 1
ATOM 3840 C C . PRO B 1 56 ? 20.984 20.297 25.156 1 95.5 56 PRO B C 1
ATOM 3842 O O . PRO B 1 56 ? 20.703 19.312 24.469 1 95.5 56 PRO B O 1
ATOM 3845 N N . VAL B 1 57 ? 21.719 20.219 26.25 1 96.62 57 VAL B N 1
ATOM 3846 C CA . VAL B 1 57 ? 22.328 18.953 26.656 1 96.62 57 VAL B CA 1
ATOM 3847 C C . VAL B 1 57 ? 21.234 17.969 27.078 1 96.62 57 VAL B C 1
ATOM 3849 O O . VAL B 1 57 ? 21.281 16.781 26.75 1 96.62 57 VAL B O 1
ATOM 3852 N N . THR B 1 58 ? 20.281 18.453 27.766 1 97.31 58 THR B N 1
ATOM 3853 C CA . THR B 1 58 ? 19.188 17.625 28.219 1 97.31 58 THR B CA 1
ATOM 3854 C C . THR B 1 58 ? 18.375 17.094 27.031 1 97.31 58 THR B C 1
ATOM 3856 O O . THR B 1 58 ? 18 15.922 27 1 97.31 58 THR B O 1
ATOM 3859 N N . VAL B 1 59 ? 18.109 17.938 26.078 1 97.75 59 VAL B N 1
ATOM 3860 C CA . VAL B 1 59 ? 17.375 17.547 24.875 1 97.75 59 VAL B CA 1
ATOM 3861 C C . VAL B 1 59 ? 18.141 16.438 24.141 1 97.75 59 VAL B C 1
ATOM 3863 O O . VAL B 1 59 ? 17.562 15.422 23.766 1 97.75 59 VAL B O 1
ATOM 3866 N N . ALA B 1 60 ? 19.391 16.609 23.984 1 96.94 60 ALA B N 1
ATOM 3867 C CA . ALA B 1 60 ? 20.234 15.688 23.234 1 96.94 60 ALA B CA 1
ATOM 3868 C C . ALA B 1 60 ? 20.297 14.32 23.891 1 96.94 60 ALA B C 1
ATOM 3870 O O . ALA B 1 60 ? 20.422 13.297 23.219 1 96.94 60 ALA B O 1
ATOM 3871 N N . ASN B 1 61 ? 20.109 14.336 25.172 1 95.56 61 ASN B N 1
ATOM 3872 C CA . ASN B 1 61 ? 20.328 13.094 25.906 1 95.56 61 ASN B CA 1
ATOM 3873 C C . ASN B 1 61 ? 19 12.43 26.281 1 95.56 61 ASN B C 1
ATOM 3875 O O . ASN B 1 61 ? 18.984 11.336 26.844 1 95.56 61 ASN B O 1
ATOM 3879 N N . THR B 1 62 ? 17.906 13.023 25.969 1 97 62 THR B N 1
ATOM 3880 C CA . THR B 1 62 ? 16.609 12.461 26.328 1 97 62 THR B CA 1
ATOM 3881 C C . THR B 1 62 ? 16.172 11.438 25.281 1 97 62 THR B C 1
ATOM 3883 O O . THR B 1 62 ? 16.188 11.711 24.078 1 97 62 THR B O 1
ATOM 3886 N N . CYS B 1 63 ? 15.844 10.281 25.734 1 96.06 63 CYS B N 1
ATOM 3887 C CA . CYS B 1 63 ? 15.32 9.203 24.906 1 96.06 63 CYS B CA 1
ATOM 3888 C C . CYS B 1 63 ? 14.109 8.547 25.562 1 96.06 63 CYS B C 1
ATOM 3890 O O . CYS B 1 63 ? 13.984 8.555 26.781 1 96.06 63 CYS B O 1
ATOM 3892 N N . TYR B 1 64 ? 13.281 8.086 24.781 1 95.38 64 TYR B N 1
ATOM 3893 C CA . TYR B 1 64 ? 12.133 7.316 25.25 1 95.38 64 TYR B CA 1
ATOM 3894 C C . TYR B 1 64 ? 11.766 6.219 24.266 1 95.38 64 TYR B C 1
ATOM 3896 O O . TYR B 1 64 ? 11.617 6.48 23.062 1 95.38 64 TYR B O 1
ATOM 3904 N N . MET B 1 65 ? 11.703 5.02 24.75 1 92.12 65 MET B N 1
ATOM 3905 C CA . MET B 1 65 ? 11.398 3.84 23.938 1 92.12 65 MET B CA 1
ATOM 3906 C C . MET B 1 65 ? 12.344 3.738 22.75 1 92.12 65 MET B C 1
ATOM 3908 O O . MET B 1 65 ? 11.898 3.492 21.625 1 92.12 65 MET B O 1
ATOM 3912 N N . GLY B 1 66 ? 13.57 4.152 22.953 1 93.06 66 GLY B N 1
ATOM 3913 C CA . GLY B 1 66 ? 14.633 3.949 21.969 1 93.06 66 GLY B CA 1
ATOM 3914 C C . GLY B 1 66 ? 14.727 5.07 20.953 1 93.06 66 GLY B C 1
ATOM 3915 O O . GLY B 1 66 ? 15.539 5.004 20.031 1 93.06 66 GLY B O 1
ATOM 3916 N N . MET B 1 67 ? 13.938 6.102 21.141 1 95.62 67 MET B N 1
ATOM 3917 C CA . MET B 1 67 ? 13.945 7.219 20.203 1 95.62 67 MET B CA 1
ATOM 3918 C C . MET B 1 67 ? 14.336 8.516 20.906 1 95.62 67 MET B C 1
ATOM 3920 O O . MET B 1 67 ? 13.93 8.758 22.031 1 95.62 67 MET B O 1
ATOM 3924 N N . ASN B 1 68 ? 15.148 9.242 20.297 1 97.5 68 ASN B N 1
ATOM 3925 C CA . ASN B 1 68 ? 15.398 10.602 20.766 1 97.5 68 ASN B CA 1
ATOM 3926 C C . ASN B 1 68 ? 14.609 11.625 19.969 1 97.5 68 ASN B C 1
ATOM 3928 O O . ASN B 1 68 ? 13.789 11.258 19.125 1 97.5 68 ASN B O 1
ATOM 3932 N N . ALA B 1 69 ? 14.82 12.852 20.219 1 97.94 69 ALA B N 1
ATOM 3933 C CA . ALA B 1 69 ? 14.016 13.922 19.641 1 97.94 69 ALA B CA 1
ATOM 3934 C C . ALA B 1 69 ? 14.211 13.992 18.125 1 97.94 69 ALA B C 1
ATOM 3936 O O . ALA B 1 69 ? 13.258 14.242 17.391 1 97.94 69 ALA B O 1
ATOM 3937 N N . LEU B 1 70 ? 15.406 13.727 17.688 1 98 70 LEU B N 1
ATOM 3938 C CA . LEU B 1 70 ? 15.703 13.852 16.266 1 98 70 LEU B CA 1
ATOM 3939 C C . LEU B 1 70 ? 15.039 12.734 15.477 1 98 70 LEU B C 1
ATOM 3941 O O . LEU B 1 70 ? 14.617 12.945 14.336 1 98 70 LEU B O 1
ATOM 3945 N N . HIS B 1 71 ? 14.969 11.531 16.031 1 97.44 71 HIS B N 1
ATOM 3946 C CA . HIS B 1 71 ? 14.203 10.453 15.414 1 97.44 71 HIS B CA 1
ATOM 3947 C C . HIS B 1 71 ? 12.719 10.805 15.328 1 97.44 71 HIS B C 1
ATOM 3949 O O . HIS B 1 71 ? 12.109 10.664 14.273 1 97.44 71 HIS B O 1
ATOM 3955 N N . ALA B 1 72 ? 12.188 11.266 16.422 1 96.62 72 ALA B N 1
ATOM 3956 C CA . ALA B 1 72 ? 10.758 11.547 16.547 1 96.62 72 ALA B CA 1
ATOM 3957 C C . ALA B 1 72 ? 10.336 12.672 15.609 1 96.62 72 ALA B C 1
ATOM 3959 O O . ALA B 1 72 ? 9.195 12.703 15.141 1 96.62 72 ALA B O 1
ATOM 3960 N N . ALA B 1 73 ? 11.227 13.562 15.273 1 96 73 ALA B N 1
ATOM 3961 C CA . ALA B 1 73 ? 10.938 14.688 14.391 1 96 73 ALA B CA 1
ATOM 3962 C C . ALA B 1 73 ? 10.484 14.203 13.016 1 96 73 ALA B C 1
ATOM 3964 O O . ALA B 1 73 ? 9.812 14.938 12.289 1 96 73 ALA B O 1
ATOM 3965 N N . GLY B 1 74 ? 10.844 13.008 12.68 1 94 74 GLY B N 1
ATOM 3966 C CA . GLY B 1 74 ? 10.477 12.438 11.391 1 94 74 GLY B CA 1
ATOM 3967 C C . GLY B 1 74 ? 8.992 12.172 11.258 1 94 74 GLY B C 1
ATOM 3968 O O . GLY B 1 74 ? 8.5 11.906 10.156 1 94 74 GLY B O 1
ATOM 3969 N N . GLY B 1 75 ? 8.273 12.25 12.328 1 90.19 75 GLY B N 1
ATOM 3970 C CA . GLY B 1 75 ? 6.836 12.016 12.305 1 90.19 75 GLY B CA 1
ATOM 3971 C C . GLY B 1 75 ? 6.086 12.977 11.398 1 90.19 75 GLY B C 1
ATOM 3972 O O . GLY B 1 75 ? 5.484 12.562 10.406 1 90.19 75 GLY B O 1
ATOM 3973 N N . LEU B 1 76 ? 6.246 14.234 11.688 1 89 76 LEU B N 1
ATOM 3974 C CA . LEU B 1 76 ? 5.578 15.234 10.852 1 89 76 LEU B CA 1
ATOM 3975 C C . LEU B 1 76 ? 6.578 15.977 9.977 1 89 76 LEU B C 1
ATOM 3977 O O . LEU B 1 76 ? 6.191 16.656 9.023 1 89 76 LEU B O 1
ATOM 3981 N N . GLY B 1 77 ? 7.77 15.812 10.258 1 91.38 77 GLY B N 1
ATOM 3982 C CA . GLY B 1 77 ? 8.836 16.266 9.375 1 91.38 77 GLY B CA 1
ATOM 3983 C C . GLY B 1 77 ? 8.891 17.781 9.25 1 91.38 77 GLY B C 1
ATOM 3984 O O . GLY B 1 77 ? 9.266 18.312 8.195 1 91.38 77 GLY B O 1
ATOM 3985 N N . ARG B 1 78 ? 8.539 18.484 10.328 1 88.75 78 ARG B N 1
ATOM 3986 C CA . ARG B 1 78 ? 8.602 19.953 10.266 1 88.75 78 ARG B CA 1
ATOM 3987 C C . ARG B 1 78 ? 10.047 20.438 10.281 1 88.75 78 ARG B C 1
ATOM 3989 O O . ARG B 1 78 ? 10.828 20.062 11.156 1 88.75 78 ARG B O 1
ATOM 3996 N N . LEU B 1 79 ? 10.367 21.266 9.391 1 90.62 79 LEU B N 1
ATOM 3997 C CA . LEU B 1 79 ? 11.75 21.641 9.133 1 90.62 79 LEU B CA 1
ATOM 3998 C C . LEU B 1 79 ? 12.336 22.406 10.312 1 90.62 79 LEU B C 1
ATOM 4000 O O . LEU B 1 79 ? 13.477 22.156 10.711 1 90.62 79 LEU B O 1
ATOM 4004 N N . PRO B 1 80 ? 11.609 23.312 10.961 1 87.56 80 PRO B N 1
ATOM 4005 C CA . PRO B 1 80 ? 12.211 24.109 12.039 1 87.56 80 PRO B CA 1
ATOM 4006 C C . PRO B 1 80 ? 12.727 23.25 13.188 1 87.56 80 PRO B C 1
ATOM 4008 O O . PRO B 1 80 ? 13.734 23.578 13.812 1 87.56 80 PRO B O 1
ATOM 4011 N N . VAL B 1 81 ? 12.078 22.203 13.461 1 92.06 81 VAL B N 1
ATOM 4012 C CA . VAL B 1 81 ? 12.516 21.359 14.562 1 92.06 81 VAL B CA 1
ATOM 4013 C C . VAL B 1 81 ? 13.852 20.688 14.211 1 92.06 81 VAL B C 1
ATOM 4015 O O . VAL B 1 81 ? 14.711 20.516 15.078 1 92.06 81 VAL B O 1
ATOM 4018 N N . TYR B 1 82 ? 14.023 20.328 12.945 1 94.94 82 TYR B N 1
ATOM 4019 C CA . TYR B 1 82 ? 15.312 19.797 12.508 1 94.94 82 TYR B CA 1
ATOM 4020 C C . TYR B 1 82 ? 16.406 20.844 12.664 1 94.94 82 TYR B C 1
ATOM 4022 O O . TYR B 1 82 ? 17.5 20.531 13.148 1 94.94 82 TYR B O 1
ATOM 4030 N N . GLN B 1 83 ? 16.125 22.031 12.281 1 92.25 83 GLN B N 1
ATOM 4031 C CA . GLN B 1 83 ? 17.094 23.109 12.398 1 92.25 83 GLN B CA 1
ATOM 4032 C C . GLN B 1 83 ? 17.5 23.328 13.852 1 92.25 83 GLN B C 1
ATOM 4034 O O . GLN B 1 83 ? 18.688 23.469 14.148 1 92.25 83 GLN B O 1
ATOM 4039 N N . TYR B 1 84 ? 16.578 23.328 14.758 1 92.44 84 TYR B N 1
ATOM 4040 C CA . TYR B 1 84 ? 16.844 23.5 16.172 1 92.44 84 TYR B CA 1
ATOM 4041 C C . TYR B 1 84 ? 17.703 22.344 16.703 1 92.44 84 TYR B C 1
ATOM 4043 O O . TYR B 1 84 ? 18.734 22.578 17.344 1 92.44 84 TYR B O 1
ATOM 4051 N N . LEU B 1 85 ? 17.344 21.156 16.359 1 96.62 85 LEU B N 1
ATOM 4052 C CA . LEU B 1 85 ? 17.969 19.984 16.938 1 96.62 85 LEU B CA 1
ATOM 4053 C C . LEU B 1 85 ? 19.359 19.766 16.359 1 96.62 85 LEU B C 1
ATOM 4055 O O . LEU B 1 85 ? 20.297 19.359 17.062 1 96.62 85 LEU B O 1
ATOM 4059 N N . VAL B 1 86 ? 19.547 20.078 15.047 1 97.06 86 VAL B N 1
ATOM 4060 C CA . VAL B 1 86 ? 20.812 19.797 14.367 1 97.06 86 VAL B CA 1
ATOM 4061 C C . VAL B 1 86 ? 21.766 20.969 14.562 1 97.06 86 VAL B C 1
ATOM 4063 O O . VAL B 1 86 ? 22.953 20.766 14.836 1 97.06 86 VAL B O 1
ATOM 4066 N N . GLU B 1 87 ? 21.297 22.203 14.484 1 94 87 GLU B N 1
ATOM 4067 C CA . GLU B 1 87 ? 22.188 23.359 14.469 1 94 87 GLU B CA 1
ATOM 4068 C C . GLU B 1 87 ? 22.406 23.891 15.875 1 94 87 GLU B C 1
ATOM 4070 O O . GLU B 1 87 ? 23.516 24.312 16.219 1 94 87 GLU B O 1
ATOM 4075 N N . GLU B 1 88 ? 21.406 23.922 16.703 1 92 88 GLU B N 1
ATOM 4076 C CA . GLU B 1 88 ? 21.531 24.484 18.031 1 92 88 GLU B CA 1
ATOM 4077 C C . GLU B 1 88 ? 21.891 23.406 19.062 1 92 88 GLU B C 1
ATOM 4079 O O . GLU B 1 88 ? 22.828 23.578 19.844 1 92 88 GLU B O 1
ATOM 4084 N N . VAL B 1 89 ? 21.156 22.328 19.031 1 96.12 89 VAL B N 1
ATOM 4085 C CA . VAL B 1 89 ? 21.375 21.266 20.016 1 96.12 89 VAL B CA 1
ATOM 4086 C C . VAL B 1 89 ? 22.547 20.391 19.578 1 96.12 89 VAL B C 1
ATOM 4088 O O . VAL B 1 89 ? 23.172 19.734 20.406 1 96.12 89 VAL B O 1
ATOM 4091 N N . LYS B 1 90 ? 22.875 20.391 18.266 1 96.69 90 LYS B N 1
ATOM 4092 C CA . LYS B 1 90 ? 24 19.672 17.672 1 96.69 90 LYS B CA 1
ATOM 4093 C C . LYS B 1 90 ? 23.844 18.172 17.875 1 96.69 90 LYS B C 1
ATOM 4095 O O . LYS B 1 90 ? 24.797 17.5 18.297 1 96.69 90 LYS B O 1
ATOM 4100 N N . MET B 1 91 ? 22.703 17.703 17.594 1 97.5 91 MET B N 1
ATOM 4101 C CA . MET B 1 91 ? 22.453 16.281 17.703 1 97.5 91 MET B CA 1
ATOM 4102 C C . MET B 1 91 ? 23.078 15.523 16.547 1 97.5 91 MET B C 1
ATOM 4104 O O . MET B 1 91 ? 23.281 16.094 15.469 1 97.5 91 MET B O 1
ATOM 4108 N N . ASP B 1 92 ? 23.375 14.227 16.766 1 96.88 92 ASP B N 1
ATOM 4109 C CA . ASP B 1 92 ? 23.984 13.359 15.766 1 96.88 92 ASP B CA 1
ATOM 4110 C C . ASP B 1 92 ? 22.953 12.891 14.742 1 96.88 92 ASP B C 1
ATOM 4112 O O . ASP B 1 92 ? 22.094 12.062 15.055 1 96.88 92 ASP B O 1
ATOM 4116 N N . ILE B 1 93 ? 23.062 13.289 13.508 1 97.06 93 ILE B N 1
ATOM 4117 C CA . ILE B 1 93 ? 22.078 12.992 12.469 1 97.06 93 ILE B CA 1
ATOM 4118 C C . ILE B 1 93 ? 22.297 11.578 11.945 1 97.06 93 ILE B C 1
ATOM 4120 O O . ILE B 1 93 ? 21.469 11.039 11.211 1 97.06 93 ILE B O 1
ATOM 4124 N N . HIS B 1 94 ? 23.391 10.867 12.383 1 96.44 94 HIS B N 1
ATOM 4125 C CA . HIS B 1 94 ? 23.734 9.555 11.859 1 96.44 94 HIS B CA 1
ATOM 4126 C C . HIS B 1 94 ? 23.281 8.445 12.812 1 96.44 94 HIS B C 1
ATOM 4128 O O . HIS B 1 94 ? 23.266 7.273 12.445 1 96.44 94 HIS B O 1
ATOM 4134 N N . LYS B 1 95 ? 22.875 8.789 13.977 1 95.44 95 LYS B N 1
ATOM 4135 C CA . LYS B 1 95 ? 22.578 7.797 15 1 95.44 95 LYS B CA 1
ATOM 4136 C C . LYS B 1 95 ? 21.219 7.137 14.75 1 95.44 95 LYS B C 1
ATOM 4138 O O . LYS B 1 95 ? 20.188 7.816 14.688 1 95.44 95 LYS B O 1
ATOM 4143 N N . PRO B 1 96 ? 21.125 5.793 14.57 1 95.25 96 PRO B N 1
ATOM 4144 C CA . PRO B 1 96 ? 19.844 5.109 14.438 1 95.25 96 PRO B CA 1
ATOM 4145 C C . PRO B 1 96 ? 19.125 4.945 15.773 1 95.25 96 PRO B C 1
ATOM 4147 O O . PRO B 1 96 ? 19.766 4.961 16.828 1 95.25 96 PRO B O 1
ATOM 4150 N N . ASP B 1 97 ? 17.812 4.875 15.734 1 93.94 97 ASP B N 1
ATOM 4151 C CA . ASP B 1 97 ? 17.078 4.547 16.953 1 93.94 97 ASP B CA 1
ATOM 4152 C C . ASP B 1 97 ? 17.266 3.076 17.328 1 93.94 97 ASP B C 1
ATOM 4154 O O . ASP B 1 97 ? 17.844 2.305 16.562 1 93.94 97 ASP B O 1
ATOM 4158 N N . THR B 1 98 ? 16.844 2.652 18.469 1 91.69 98 THR B N 1
ATOM 4159 C CA . THR B 1 98 ? 17.062 1.287 18.938 1 91.69 98 THR B CA 1
ATOM 4160 C C . THR B 1 98 ? 15.812 0.438 18.75 1 91.69 98 THR B C 1
ATOM 4162 O O . THR B 1 98 ? 15.844 -0.778 18.938 1 91.69 98 THR B O 1
ATOM 4165 N N . THR B 1 99 ? 14.758 1.02 18.391 1 86.19 99 THR B N 1
ATOM 4166 C CA . THR B 1 99 ? 13.5 0.3 18.203 1 86.19 99 THR B CA 1
ATOM 4167 C C . THR B 1 99 ? 13.438 -0.344 16.828 1 86.19 99 THR B C 1
ATOM 4169 O O . THR B 1 99 ? 13.18 -1.543 16.703 1 86.19 99 THR B O 1
ATOM 4172 N N . GLN B 1 100 ? 13.773 0.407 15.789 1 86.56 100 GLN B N 1
ATOM 4173 C CA . GLN B 1 100 ? 13.664 -0.067 14.414 1 86.56 100 GLN B CA 1
ATOM 4174 C C . GLN B 1 100 ? 15.023 -0.056 13.719 1 86.56 100 GLN B C 1
ATOM 4176 O O . GLN B 1 100 ? 15.195 -0.679 12.672 1 86.56 100 GLN B O 1
ATOM 4181 N N . GLY B 1 101 ? 15.961 0.695 14.352 1 91.56 101 GLY B N 1
ATOM 4182 C CA . GLY B 1 101 ? 17.266 0.85 13.727 1 91.56 101 GLY B CA 1
ATOM 4183 C C . GLY B 1 101 ? 17.281 1.893 12.625 1 91.56 101 GLY B C 1
ATOM 4184 O O . GLY B 1 101 ? 18.109 1.824 11.711 1 91.56 101 GLY B O 1
ATOM 4185 N N . TYR B 1 102 ? 16.344 2.857 12.648 1 94.38 102 TYR B N 1
ATOM 4186 C CA . TYR B 1 102 ? 16.25 3.889 11.617 1 94.38 102 TYR B CA 1
ATOM 4187 C C . TYR B 1 102 ? 17.016 5.137 12.031 1 94.38 102 TYR B C 1
ATOM 4189 O O . TYR B 1 102 ? 16.984 5.547 13.188 1 94.38 102 TYR B O 1
ATOM 4197 N N . THR B 1 103 ? 17.766 5.66 11.141 1 96.25 103 THR B N 1
ATOM 4198 C CA . THR B 1 103 ? 18.328 6.996 11.312 1 96.25 103 THR B CA 1
ATOM 4199 C C . THR B 1 103 ? 17.25 8.062 11.156 1 96.25 103 THR B C 1
ATOM 4201 O O . THR B 1 103 ? 16.156 7.773 10.656 1 96.25 103 THR B O 1
ATOM 4204 N N . PRO B 1 104 ? 17.5 9.305 11.562 1 97.19 104 PRO B N 1
ATOM 4205 C CA . PRO B 1 104 ? 16.531 10.383 11.328 1 97.19 104 PRO B CA 1
ATOM 4206 C C . PRO B 1 104 ? 16.172 10.539 9.852 1 97.19 104 PRO B C 1
ATOM 4208 O O . PRO B 1 104 ? 15.008 10.781 9.523 1 97.19 104 PRO B O 1
ATOM 4211 N N . LEU B 1 105 ? 17.156 10.352 9 1 97.44 105 LEU B N 1
ATOM 4212 C CA . LEU B 1 105 ? 16.906 10.445 7.566 1 97.44 105 LEU B CA 1
ATOM 4213 C C . LEU B 1 105 ? 15.914 9.367 7.121 1 97.44 105 LEU B C 1
ATOM 4215 O O . LEU B 1 105 ? 14.992 9.641 6.355 1 97.44 105 LEU B O 1
ATOM 4219 N N . GLU B 1 106 ? 16.094 8.172 7.59 1 95.94 106 GLU B N 1
ATOM 4220 C CA . GLU B 1 106 ? 15.188 7.082 7.234 1 95.94 106 GLU B CA 1
ATOM 4221 C C . GLU B 1 106 ? 13.766 7.355 7.723 1 95.94 106 GLU B C 1
ATOM 4223 O O . GLU B 1 106 ? 12.797 7.047 7.031 1 95.94 106 GLU B O 1
ATOM 4228 N N . HIS B 1 107 ? 13.648 7.91 8.93 1 95.94 107 HIS B N 1
ATOM 4229 C CA . HIS B 1 107 ? 12.328 8.281 9.43 1 95.94 107 HIS B CA 1
ATOM 4230 C C . HIS B 1 107 ? 11.672 9.312 8.531 1 95.94 107 HIS B C 1
ATOM 4232 O O . HIS B 1 107 ? 10.477 9.219 8.242 1 95.94 107 HIS B O 1
ATOM 4238 N N . ALA B 1 108 ? 12.406 10.297 8.141 1 96.88 108 ALA B N 1
ATOM 4239 C CA . ALA B 1 108 ? 11.875 11.344 7.27 1 96.88 108 ALA B CA 1
ATOM 4240 C C . ALA B 1 108 ? 11.422 10.773 5.93 1 96.88 108 ALA B C 1
ATOM 4242 O O . ALA B 1 108 ? 10.383 11.164 5.395 1 96.88 108 ALA B O 1
ATOM 4243 N N . ILE B 1 109 ? 12.18 9.82 5.359 1 96.88 109 ILE B N 1
ATOM 4244 C CA . ILE B 1 109 ? 11.852 9.195 4.086 1 96.88 109 ILE B CA 1
ATOM 4245 C C . ILE B 1 109 ? 10.609 8.312 4.246 1 96.88 109 ILE B C 1
ATOM 4247 O O . ILE B 1 109 ? 9.695 8.367 3.422 1 96.88 109 ILE B O 1
ATOM 4251 N N . ASN B 1 110 ? 10.609 7.523 5.309 1 94.56 110 ASN B N 1
ATOM 4252 C CA . ASN B 1 110 ? 9.477 6.633 5.562 1 94.56 110 ASN B CA 1
ATOM 4253 C C . ASN B 1 110 ? 8.164 7.406 5.625 1 94.56 110 ASN B C 1
ATOM 4255 O O . ASN B 1 110 ? 7.121 6.898 5.211 1 94.56 110 ASN B O 1
ATOM 4259 N N . ASN B 1 111 ? 8.25 8.625 6.102 1 93.81 111 ASN B N 1
ATOM 4260 C CA . ASN B 1 111 ? 7.031 9.406 6.293 1 93.81 111 ASN B CA 1
ATOM 4261 C C . ASN B 1 111 ? 6.824 10.406 5.156 1 93.81 111 ASN B C 1
ATOM 4263 O O . ASN B 1 111 ? 5.875 11.188 5.18 1 93.81 111 ASN B O 1
ATOM 4267 N N . GLY B 1 112 ? 7.66 10.453 4.219 1 94.94 112 GLY B N 1
ATOM 4268 C CA . GLY B 1 112 ? 7.453 11.164 2.971 1 94.94 112 GLY B CA 1
ATOM 4269 C C . GLY B 1 112 ? 7.668 12.664 3.1 1 94.94 112 GLY B C 1
ATOM 4270 O O . GLY B 1 112 ? 6.977 13.453 2.449 1 94.94 112 GLY B O 1
ATOM 4271 N N . HIS B 1 113 ? 8.547 13.148 3.924 1 96.25 113 HIS B N 1
ATOM 4272 C CA . HIS B 1 113 ? 8.773 14.57 4.148 1 96.25 113 HIS B CA 1
ATOM 4273 C C . HIS B 1 113 ? 9.977 15.07 3.357 1 96.25 113 HIS B C 1
ATOM 4275 O O . HIS B 1 113 ? 11.078 15.18 3.9 1 96.25 113 HIS B O 1
ATOM 4281 N N . LEU B 1 114 ? 9.75 15.477 2.152 1 97.38 114 LEU B N 1
ATOM 4282 C CA . LEU B 1 114 ? 10.797 15.836 1.205 1 97.38 114 LEU B CA 1
ATOM 4283 C C . LEU B 1 114 ? 11.656 16.969 1.751 1 97.38 114 LEU B C 1
ATOM 4285 O O . LEU B 1 114 ? 12.883 16.906 1.701 1 97.38 114 LEU B O 1
ATOM 4289 N N . PRO B 1 115 ? 11.086 18.047 2.34 1 96.38 115 PRO B N 1
ATOM 4290 C CA . PRO B 1 115 ? 11.93 19.125 2.852 1 96.38 115 PRO B CA 1
ATOM 4291 C C . PRO B 1 115 ? 12.891 18.656 3.941 1 96.38 115 PRO B C 1
ATOM 4293 O O . PRO B 1 115 ? 14.055 19.062 3.957 1 96.38 115 PRO B O 1
ATOM 4296 N N . ALA B 1 116 ? 12.375 17.812 4.812 1 97 116 ALA B N 1
ATOM 4297 C CA . ALA B 1 116 ? 13.227 17.266 5.867 1 97 116 ALA B CA 1
ATOM 4298 C C . ALA B 1 116 ? 14.336 16.391 5.281 1 97 116 ALA B C 1
ATOM 4300 O O . ALA B 1 116 ? 15.484 16.453 5.734 1 97 116 ALA B O 1
ATOM 4301 N N . VAL B 1 117 ? 14.008 15.57 4.297 1 97.81 117 VAL B N 1
ATOM 4302 C CA . VAL B 1 117 ? 14.969 14.703 3.625 1 97.81 117 VAL B CA 1
ATOM 4303 C C . VAL B 1 117 ? 16.078 15.539 2.994 1 97.81 117 VAL B C 1
ATOM 4305 O O . VAL B 1 117 ? 17.266 15.266 3.195 1 97.81 117 VAL B O 1
ATOM 4308 N N . SER B 1 118 ? 15.68 16.531 2.25 1 97.12 118 SER B N 1
ATOM 4309 C CA . SER B 1 118 ? 16.641 17.406 1.599 1 97.12 118 SER B CA 1
ATOM 4310 C C . SER B 1 118 ? 17.547 18.094 2.621 1 97.12 118 SER B C 1
ATOM 4312 O O . SER B 1 118 ? 18.75 18.172 2.432 1 97.12 118 SER B O 1
ATOM 4314 N N . TYR B 1 119 ? 16.984 18.562 3.684 1 96.5 119 TYR B N 1
ATOM 4315 C CA . TYR B 1 119 ? 17.734 19.25 4.734 1 96.5 119 TYR B CA 1
ATOM 4316 C C . TYR B 1 119 ? 18.797 18.328 5.34 1 96.5 119 TYR B C 1
ATOM 4318 O O . TYR B 1 119 ? 19.953 18.719 5.484 1 96.5 119 TYR B O 1
ATOM 4326 N N . LEU B 1 120 ? 18.375 17.125 5.715 1 97.75 120 LEU B N 1
ATOM 4327 C CA . LEU B 1 120 ? 19.281 16.188 6.383 1 97.75 120 LEU B CA 1
ATOM 4328 C C . LEU B 1 120 ? 20.422 15.781 5.457 1 97.75 120 LEU B C 1
ATOM 4330 O O . LEU B 1 120 ? 21.578 15.719 5.883 1 97.75 120 LEU B O 1
ATOM 4334 N N . ILE B 1 121 ? 20.141 15.562 4.188 1 97.44 121 ILE B N 1
ATOM 4335 C CA . ILE B 1 121 ? 21.172 15.188 3.223 1 97.44 121 ILE B CA 1
ATOM 4336 C C . ILE B 1 121 ? 22.141 16.359 3.029 1 97.44 121 ILE B C 1
ATOM 4338 O O . ILE B 1 121 ? 23.359 16.156 3.012 1 97.44 121 ILE B O 1
ATOM 4342 N N . ASP B 1 122 ? 21.641 17.578 2.945 1 96.12 122 ASP B N 1
ATOM 4343 C CA . ASP B 1 122 ? 22.469 18.75 2.773 1 96.12 122 ASP B CA 1
ATOM 4344 C C . ASP B 1 122 ? 23.344 19 4.004 1 96.12 122 ASP B C 1
ATOM 4346 O O . ASP B 1 122 ? 24.359 19.703 3.926 1 96.12 122 ASP B O 1
ATOM 4350 N N . HIS B 1 123 ? 23 18.438 5.113 1 96.69 123 HIS B N 1
ATOM 4351 C CA . HIS B 1 123 ? 23.75 18.625 6.344 1 96.69 123 HIS B CA 1
ATOM 4352 C C . HIS B 1 123 ? 24.609 17.391 6.652 1 96.69 123 HIS B C 1
ATOM 4354 O O . HIS B 1 123 ? 25.047 17.203 7.793 1 96.69 123 HIS B O 1
ATOM 4360 N N . GLY B 1 124 ? 24.672 16.516 5.691 1 96.06 124 GLY B N 1
ATOM 4361 C CA . GLY B 1 124 ? 25.703 15.508 5.781 1 96.06 124 GLY B CA 1
ATOM 4362 C C . GLY B 1 124 ? 25.156 14.117 6.078 1 96.06 124 GLY B C 1
ATOM 4363 O O . GLY B 1 124 ? 25.938 13.188 6.316 1 96.06 124 GLY B O 1
ATOM 4364 N N . ALA B 1 125 ? 23.844 13.938 6.109 1 96.81 125 ALA B N 1
ATOM 4365 C CA . ALA B 1 125 ? 23.312 12.586 6.281 1 96.81 125 ALA B CA 1
ATOM 4366 C C . ALA B 1 125 ? 23.797 11.664 5.168 1 96.81 125 ALA B C 1
ATOM 4368 O O . ALA B 1 125 ? 24.047 12.109 4.047 1 96.81 125 ALA B O 1
ATOM 4369 N N . ASP B 1 126 ? 23.953 10.406 5.449 1 95.31 126 ASP B N 1
ATOM 4370 C CA . ASP B 1 126 ? 24.531 9.438 4.531 1 95.31 126 ASP B CA 1
ATOM 4371 C C . ASP B 1 126 ? 23.5 8.938 3.525 1 95.31 126 ASP B C 1
ATOM 4373 O O . ASP B 1 126 ? 22.656 8.109 3.861 1 95.31 126 ASP B O 1
ATOM 4377 N N . LEU B 1 127 ? 23.641 9.344 2.354 1 94.06 127 LEU B N 1
ATOM 4378 C CA . LEU B 1 127 ? 22.75 8.961 1.265 1 94.06 127 LEU B CA 1
ATOM 4379 C C . LEU B 1 127 ? 22.891 7.484 0.932 1 94.06 127 LEU B C 1
ATOM 4381 O O . LEU B 1 127 ? 21.953 6.863 0.413 1 94.06 127 LEU B O 1
ATOM 4385 N N . HIS B 1 128 ? 24.047 6.934 1.179 1 92.06 128 HIS B N 1
ATOM 4386 C CA . HIS B 1 128 ? 24.344 5.57 0.75 1 92.06 128 HIS B CA 1
ATOM 4387 C C . HIS B 1 128 ? 24.219 4.586 1.908 1 92.06 128 HIS B C 1
ATOM 4389 O O . HIS B 1 128 ? 24.781 3.492 1.864 1 92.06 128 HIS B O 1
ATOM 4395 N N . LEU B 1 129 ? 23.5 5.043 2.865 1 89.31 129 LEU B N 1
ATOM 4396 C CA . LEU B 1 129 ? 23.203 4.184 4.004 1 89.31 129 LEU B CA 1
ATOM 4397 C C . LEU B 1 129 ? 22.562 2.881 3.549 1 89.31 129 LEU B C 1
ATOM 4399 O O . LEU B 1 129 ? 21.688 2.887 2.676 1 89.31 129 LEU B O 1
ATOM 4403 N N . LEU B 1 130 ? 23.062 1.713 4.055 1 87.88 130 LEU B N 1
ATOM 4404 C CA . LEU B 1 130 ? 22.547 0.382 3.771 1 87.88 130 LEU B CA 1
ATOM 4405 C C . LEU B 1 130 ? 22.062 -0.297 5.051 1 87.88 130 LEU B C 1
ATOM 4407 O O . LEU B 1 130 ? 22.766 -0.255 6.074 1 87.88 130 LEU B O 1
ATOM 4411 N N . ARG B 1 131 ? 20.781 -0.691 5.043 1 86.81 131 ARG B N 1
ATOM 4412 C CA . ARG B 1 131 ? 20.266 -1.526 6.121 1 86.81 131 ARG B CA 1
ATOM 4413 C C . ARG B 1 131 ? 19.891 -2.914 5.613 1 86.81 131 ARG B C 1
ATOM 4415 O O . ARG B 1 131 ? 18.859 -3.086 4.961 1 86.81 131 ARG B O 1
ATOM 4422 N N . SER B 1 132 ? 20.578 -4.012 5.871 1 83.5 132 SER B N 1
ATOM 4423 C CA . SER B 1 132 ? 20.359 -5.367 5.379 1 83.5 132 SER B CA 1
ATOM 4424 C C . SER B 1 132 ? 20.109 -5.371 3.871 1 83.5 132 SER B C 1
ATOM 4426 O O . SER B 1 132 ? 19.109 -5.922 3.4 1 83.5 132 SER B O 1
ATOM 4428 N N . SER B 1 133 ? 20.859 -4.633 3.059 1 87 133 SER B N 1
ATOM 4429 C CA . SER B 1 133 ? 20.875 -4.566 1.601 1 87 133 SER B CA 1
ATOM 4430 C C . SER B 1 133 ? 19.812 -3.598 1.083 1 87 133 SER B C 1
ATOM 4432 O O . SER B 1 133 ? 19.703 -3.385 -0.125 1 87 133 SER B O 1
ATOM 4434 N N . VAL B 1 134 ? 19.031 -3.016 1.967 1 93.31 134 VAL B N 1
ATOM 4435 C CA . VAL B 1 134 ? 17.984 -2.068 1.577 1 93.31 134 VAL B CA 1
ATOM 4436 C C . VAL B 1 134 ? 18.547 -0.65 1.587 1 93.31 134 VAL B C 1
ATOM 4438 O O . VAL B 1 134 ? 19.078 -0.195 2.602 1 93.31 134 VAL B O 1
ATOM 4441 N N . THR B 1 135 ? 18.484 0.007 0.499 1 96.31 135 THR B N 1
ATOM 4442 C CA . THR B 1 135 ? 18.938 1.387 0.388 1 96.31 135 THR B CA 1
ATOM 4443 C C . THR B 1 135 ? 17.812 2.359 0.692 1 96.31 135 THR B C 1
ATOM 4445 O O . THR B 1 135 ? 16.641 1.954 0.801 1 96.31 135 THR B O 1
ATOM 4448 N N . LEU B 1 136 ? 18.156 3.615 0.824 1 97.06 136 LEU B N 1
ATOM 4449 C CA . LEU B 1 136 ? 17.156 4.66 1.033 1 97.06 136 LEU B CA 1
ATOM 4450 C C . LEU B 1 136 ? 16.234 4.785 -0.179 1 97.06 136 LEU B C 1
ATOM 4452 O O . LEU B 1 136 ? 15.055 5.105 -0.038 1 97.06 136 LEU B O 1
ATOM 4456 N N . LEU B 1 137 ? 16.766 4.504 -1.367 1 98 137 LEU B N 1
ATOM 4457 C CA . LEU B 1 137 ? 15.961 4.523 -2.584 1 98 137 LEU B CA 1
ATOM 4458 C C . LEU B 1 137 ? 14.914 3.42 -2.561 1 98 137 LEU B C 1
ATOM 4460 O O . LEU B 1 137 ? 13.773 3.635 -2.977 1 98 137 LEU B O 1
ATOM 4464 N N . HIS B 1 138 ? 15.297 2.223 -2.053 1 97.69 138 HIS B N 1
ATOM 4465 C CA . HIS B 1 138 ? 14.328 1.149 -1.854 1 97.69 138 HIS B CA 1
ATOM 4466 C C . HIS B 1 138 ? 13.188 1.597 -0.948 1 97.69 138 HIS B C 1
ATOM 4468 O O . HIS B 1 138 ? 12.016 1.385 -1.269 1 97.69 138 HIS B O 1
ATOM 4474 N N . THR B 1 139 ? 13.547 2.268 0.13 1 95.88 139 THR B N 1
ATOM 4475 C CA . THR B 1 139 ? 12.57 2.695 1.124 1 95.88 139 THR B CA 1
ATOM 4476 C C . THR B 1 139 ? 11.609 3.721 0.529 1 95.88 139 THR B C 1
ATOM 4478 O O . THR B 1 139 ? 10.391 3.607 0.695 1 95.88 139 THR B O 1
ATOM 4481 N N . ALA B 1 140 ? 12.125 4.695 -0.092 1 97.44 140 ALA B N 1
ATOM 4482 C CA . ALA B 1 140 ? 11.281 5.711 -0.713 1 97.44 140 ALA B CA 1
ATOM 4483 C C . ALA B 1 140 ? 10.344 5.094 -1.75 1 97.44 140 ALA B C 1
ATOM 4485 O O . ALA B 1 140 ? 9.188 5.5 -1.874 1 97.44 140 ALA B O 1
ATOM 4486 N N . THR B 1 141 ? 10.82 4.094 -2.477 1 97.62 141 THR B N 1
ATOM 4487 C CA . THR B 1 141 ? 10.078 3.453 -3.553 1 97.62 141 THR B CA 1
ATOM 4488 C C . THR B 1 141 ? 8.922 2.633 -2.994 1 97.62 141 THR B C 1
ATOM 4490 O O . THR B 1 141 ? 7.801 2.699 -3.51 1 97.62 141 THR B O 1
ATOM 4493 N N . VAL B 1 142 ? 9.203 1.912 -1.979 1 95.12 142 VAL B N 1
ATOM 4494 C CA . VAL B 1 142 ? 8.203 1.006 -1.426 1 95.12 142 VAL B CA 1
ATOM 4495 C C . VAL B 1 142 ? 7.02 1.809 -0.886 1 95.12 142 VAL B C 1
ATOM 4497 O O . VAL B 1 142 ? 5.879 1.347 -0.928 1 95.12 142 VAL B O 1
ATOM 4500 N N . HIS B 1 143 ? 7.23 3.09 -0.484 1 93.88 143 HIS B N 1
ATOM 4501 C CA . HIS B 1 143 ? 6.172 3.906 0.101 1 93.88 143 HIS B CA 1
ATOM 4502 C C . HIS B 1 143 ? 5.562 4.844 -0.936 1 93.88 143 HIS B C 1
ATOM 4504 O O . HIS B 1 143 ? 4.676 5.637 -0.615 1 93.88 143 HIS B O 1
ATOM 4510 N N . GLY B 1 144 ? 6.035 4.73 -2.094 1 95.12 144 GLY B N 1
ATOM 4511 C CA . GLY B 1 144 ? 5.418 5.449 -3.197 1 95.12 144 GLY B CA 1
ATOM 4512 C C . GLY B 1 144 ? 5.781 6.922 -3.227 1 95.12 144 GLY B C 1
ATOM 4513 O O . GLY B 1 144 ? 5.078 7.727 -3.844 1 95.12 144 GLY B O 1
ATOM 4514 N N . HIS B 1 145 ? 6.832 7.387 -2.604 1 96.38 145 HIS B N 1
ATOM 4515 C CA . HIS B 1 145 ? 7.215 8.789 -2.531 1 96.38 145 HIS B CA 1
ATOM 4516 C C . HIS B 1 145 ? 8.008 9.211 -3.766 1 96.38 145 HIS B C 1
ATOM 4518 O O . HIS B 1 145 ? 9.234 9.344 -3.707 1 96.38 145 HIS B O 1
ATOM 4524 N N . SER B 1 146 ? 7.34 9.484 -4.852 1 97.38 146 SER B N 1
ATOM 4525 C CA . SER B 1 146 ? 7.941 9.727 -6.16 1 97.38 146 SER B CA 1
ATOM 4526 C C . SER B 1 146 ? 8.891 10.914 -6.117 1 97.38 146 SER B C 1
ATOM 4528 O O . SER B 1 146 ? 9.961 10.883 -6.723 1 97.38 146 SER B O 1
ATOM 4530 N N . GLU B 1 147 ? 8.547 11.969 -5.359 1 96.81 147 GLU B N 1
ATOM 4531 C CA . GLU B 1 147 ? 9.383 13.164 -5.316 1 96.81 147 GLU B CA 1
ATOM 4532 C C . GLU B 1 147 ? 10.672 12.914 -4.535 1 96.81 147 GLU B C 1
ATOM 4534 O O . GLU B 1 147 ? 11.727 13.461 -4.875 1 96.81 147 GLU B O 1
ATOM 4539 N N . ILE B 1 148 ? 10.555 12.141 -3.523 1 98 148 ILE B N 1
ATOM 4540 C CA . ILE B 1 148 ? 11.758 11.789 -2.775 1 98 148 ILE B CA 1
ATOM 4541 C C . ILE B 1 148 ? 12.656 10.898 -3.633 1 98 148 ILE B C 1
ATOM 4543 O O . ILE B 1 148 ? 13.883 11.047 -3.621 1 98 148 ILE B O 1
ATOM 4547 N N . VAL B 1 149 ? 12.047 9.938 -4.391 1 98.44 149 VAL B N 1
ATOM 4548 C CA . VAL B 1 149 ? 12.797 9.094 -5.312 1 98.44 149 VAL B CA 1
ATOM 4549 C C . VAL B 1 149 ? 13.57 9.961 -6.301 1 98.44 149 VAL B C 1
ATOM 4551 O O . VAL B 1 149 ? 14.773 9.766 -6.5 1 98.44 149 VAL B O 1
ATOM 4554 N N . LYS B 1 150 ? 12.914 10.938 -6.871 1 97.44 150 LYS B N 1
ATOM 4555 C CA . LYS B 1 150 ? 13.555 11.852 -7.809 1 97.44 150 LYS B CA 1
ATOM 4556 C C . LYS B 1 150 ? 14.719 12.586 -7.152 1 97.44 150 LYS B C 1
ATOM 4558 O O . LYS B 1 150 ? 15.797 12.711 -7.742 1 97.44 150 LYS B O 1
ATOM 4563 N N . PHE B 1 151 ? 14.492 13.047 -5.992 1 97.75 151 PHE B N 1
ATOM 4564 C CA . PHE B 1 151 ? 15.508 13.797 -5.262 1 97.75 151 PHE B CA 1
ATOM 4565 C C . PHE B 1 151 ? 16.719 12.922 -4.973 1 97.75 151 PHE B C 1
ATOM 4567 O O . PHE B 1 151 ? 17.859 13.328 -5.219 1 97.75 151 PHE B O 1
ATOM 4574 N N . LEU B 1 152 ? 16.5 11.727 -4.438 1 98.25 152 LEU B N 1
ATOM 4575 C CA . LEU B 1 152 ? 17.594 10.828 -4.105 1 98.25 152 LEU B CA 1
ATOM 4576 C C . LEU B 1 152 ? 18.422 10.5 -5.348 1 98.25 152 LEU B C 1
ATOM 4578 O O . LEU B 1 152 ? 19.641 10.453 -5.289 1 98.25 152 LEU B O 1
ATOM 4582 N N . LEU B 1 153 ? 17.75 10.266 -6.484 1 98.31 153 LEU B N 1
ATOM 4583 C CA . LEU B 1 153 ? 18.438 9.961 -7.734 1 98.31 153 LEU B CA 1
ATOM 4584 C C . LEU B 1 153 ? 19.281 11.148 -8.188 1 98.31 153 LEU B C 1
ATOM 4586 O O . LEU B 1 153 ? 20.406 10.977 -8.656 1 98.31 153 LEU B O 1
ATOM 4590 N N . SER B 1 154 ? 18.75 12.383 -8.031 1 97.12 154 SER B N 1
ATOM 4591 C CA . SER B 1 154 ? 19.469 13.586 -8.422 1 97.12 154 SER B CA 1
ATOM 4592 C C . SER B 1 154 ? 20.719 13.773 -7.559 1 97.12 154 SER B C 1
ATOM 4594 O O . SER B 1 154 ? 21.656 14.469 -7.961 1 97.12 154 SER B O 1
ATOM 4596 N N . ARG B 1 155 ? 20.734 13.18 -6.398 1 97.25 155 ARG B N 1
ATOM 4597 C CA . ARG B 1 155 ? 21.859 13.32 -5.477 1 97.25 155 ARG B CA 1
ATOM 4598 C C . ARG B 1 155 ? 22.797 12.133 -5.586 1 97.25 155 ARG B C 1
ATOM 4600 O O . ARG B 1 155 ? 23.734 12.008 -4.801 1 97.25 155 ARG B O 1
ATOM 4607 N N . GLY B 1 156 ? 22.516 11.227 -6.477 1 96.56 156 GLY B N 1
ATOM 4608 C CA . GLY B 1 156 ? 23.484 10.188 -6.809 1 96.56 156 GLY B CA 1
ATOM 4609 C C . GLY B 1 156 ? 23.156 8.844 -6.188 1 96.56 156 GLY B C 1
ATOM 4610 O O . GLY B 1 156 ? 24.047 7.996 -6.043 1 96.56 156 GLY B O 1
ATOM 4611 N N . ALA B 1 157 ? 21.953 8.594 -5.75 1 97.44 157 ALA B N 1
ATOM 4612 C CA . ALA B 1 157 ? 21.578 7.273 -5.258 1 97.44 157 ALA B CA 1
ATOM 4613 C C . ALA B 1 157 ? 21.75 6.215 -6.344 1 97.44 157 ALA B C 1
ATOM 4615 O O . ALA B 1 157 ? 21.531 6.492 -7.527 1 97.44 157 ALA B O 1
ATOM 4616 N N . ASP B 1 158 ? 22.094 5 -5.988 1 96.75 158 ASP B N 1
ATOM 4617 C CA . ASP B 1 158 ? 22.281 3.902 -6.934 1 96.75 158 ASP B CA 1
ATOM 4618 C C . ASP B 1 158 ? 20.922 3.373 -7.422 1 96.75 158 ASP B C 1
ATOM 4620 O O . ASP B 1 158 ? 20.219 2.674 -6.684 1 96.75 158 ASP B O 1
ATOM 4624 N N . VAL B 1 159 ? 20.625 3.641 -8.633 1 97.69 159 VAL B N 1
ATOM 4625 C CA . VAL B 1 159 ? 19.328 3.334 -9.203 1 97.69 159 VAL B CA 1
ATOM 4626 C C . VAL B 1 159 ? 19.156 1.823 -9.352 1 97.69 159 VAL B C 1
ATOM 4628 O O . VAL B 1 159 ? 18.047 1.31 -9.359 1 97.69 159 VAL B O 1
ATOM 4631 N N . ASN B 1 160 ? 20.234 1.039 -9.398 1 97 160 ASN B N 1
ATOM 4632 C CA . ASN B 1 160 ? 20.203 -0.398 -9.648 1 97 160 ASN B CA 1
ATOM 4633 C C . ASN B 1 160 ? 20.656 -1.192 -8.422 1 97 160 ASN B C 1
ATOM 4635 O O . ASN B 1 160 ? 21.109 -2.33 -8.555 1 97 160 ASN B O 1
ATOM 4639 N N . ALA B 1 161 ? 20.547 -0.509 -7.246 1 95.56 161 ALA B N 1
ATOM 4640 C CA . ALA B 1 161 ? 20.891 -1.22 -6.02 1 95.56 161 ALA B CA 1
ATOM 4641 C C . ALA B 1 161 ? 20.047 -2.471 -5.848 1 95.56 161 ALA B C 1
ATOM 4643 O O . ALA B 1 161 ? 18.844 -2.455 -6.125 1 95.56 161 ALA B O 1
ATOM 4644 N N . MET B 1 162 ? 20.641 -3.613 -5.398 1 92.56 162 MET B N 1
ATOM 4645 C CA . MET B 1 162 ? 19.953 -4.887 -5.25 1 92.56 162 MET B CA 1
ATOM 4646 C C . MET B 1 162 ? 19.703 -5.207 -3.777 1 92.56 162 MET B C 1
ATOM 4648 O O . MET B 1 162 ? 20.609 -5.074 -2.949 1 92.56 162 MET B O 1
ATOM 4652 N N . SER B 1 163 ? 18.484 -5.457 -3.424 1 90.5 163 SER B N 1
ATOM 4653 C CA . SER B 1 163 ? 18.109 -5.984 -2.115 1 90.5 163 SER B CA 1
ATOM 4654 C C . SER B 1 163 ? 17.547 -7.391 -2.229 1 90.5 163 SER B C 1
ATOM 4656 O O . SER B 1 163 ? 17.484 -7.961 -3.322 1 90.5 163 SER B O 1
ATOM 4658 N N . ASP B 1 164 ? 17.125 -7.992 -1.178 1 83.44 164 ASP B N 1
ATOM 4659 C CA . ASP B 1 164 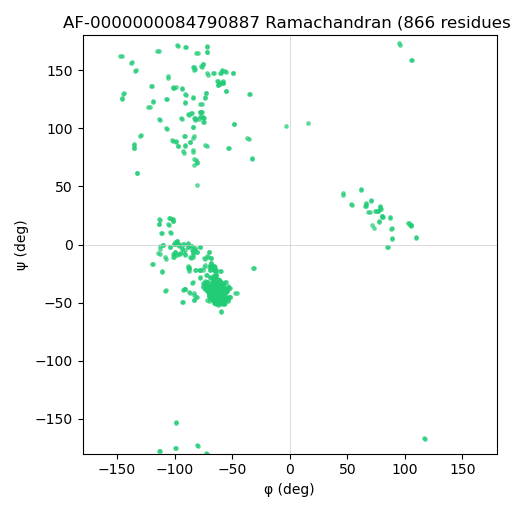? 16.516 -9.32 -1.182 1 83.44 164 ASP B CA 1
ATOM 4660 C C . ASP B 1 164 ? 15.188 -9.305 -1.935 1 83.44 164 ASP B C 1
ATOM 4662 O O . ASP B 1 164 ? 14.773 -10.328 -2.48 1 83.44 164 ASP B O 1
ATOM 4666 N N . LEU B 1 165 ? 14.648 -8.148 -2.033 1 85.25 165 LEU B N 1
ATOM 4667 C CA . LEU B 1 165 ? 13.344 -8.047 -2.686 1 85.25 165 LEU B CA 1
ATOM 4668 C C . LEU B 1 165 ? 13.5 -7.582 -4.129 1 85.25 165 LEU B C 1
ATOM 4670 O O . LEU B 1 165 ? 12.523 -7.551 -4.883 1 85.25 165 LEU B O 1
ATOM 4674 N N . GLY B 1 166 ? 14.734 -7.238 -4.477 1 92.44 166 GLY B N 1
ATOM 4675 C CA . GLY B 1 166 ? 14.984 -6.797 -5.84 1 92.44 166 GLY B CA 1
ATOM 4676 C C . GLY B 1 166 ? 15.461 -5.359 -5.926 1 92.44 166 GLY B C 1
ATOM 4677 O O . GLY B 1 166 ? 15.922 -4.793 -4.934 1 92.44 166 GLY B O 1
ATOM 4678 N N . THR B 1 167 ? 15.453 -4.82 -7.086 1 96.62 167 THR B N 1
ATOM 4679 C CA . THR B 1 167 ? 15.852 -3.436 -7.328 1 96.62 167 THR B CA 1
ATOM 4680 C C . THR B 1 167 ? 14.711 -2.479 -7 1 96.62 167 THR B C 1
ATOM 4682 O O . THR B 1 167 ? 13.57 -2.906 -6.809 1 96.62 167 THR B O 1
ATOM 4685 N N . PRO B 1 168 ? 15 -1.187 -6.875 1 97.5 168 PRO B N 1
ATOM 4686 C CA . PRO B 1 168 ? 13.906 -0.226 -6.719 1 97.5 168 PRO B CA 1
ATOM 4687 C C . PRO B 1 168 ? 12.859 -0.334 -7.828 1 97.5 168 PRO B C 1
ATOM 4689 O O . PRO B 1 168 ? 11.664 -0.21 -7.566 1 97.5 168 PRO B O 1
ATOM 4692 N N . LEU B 1 169 ? 13.344 -0.62 -9.023 1 98.25 169 LEU B N 1
ATOM 4693 C CA . LEU B 1 169 ? 12.422 -0.776 -10.141 1 98.25 169 LEU B CA 1
ATOM 4694 C C . LEU B 1 169 ? 11.492 -1.967 -9.922 1 98.25 169 LEU B C 1
ATOM 4696 O O . LEU B 1 169 ? 10.289 -1.877 -10.172 1 98.25 169 LEU B O 1
ATOM 4700 N N . ALA B 1 170 ? 12.055 -3.062 -9.469 1 96.44 170 ALA B N 1
ATOM 4701 C CA . ALA B 1 170 ? 11.258 -4.254 -9.172 1 96.44 170 ALA B CA 1
ATOM 4702 C C . ALA B 1 170 ? 10.227 -3.965 -8.086 1 96.44 170 ALA B C 1
ATOM 4704 O O . ALA B 1 170 ? 9.078 -4.398 -8.188 1 96.44 170 ALA B O 1
ATOM 4705 N N . LEU B 1 171 ? 10.633 -3.229 -7.105 1 96.31 171 LEU B N 1
ATOM 4706 C CA . LEU B 1 171 ? 9.727 -2.893 -6.012 1 96.31 171 LEU B CA 1
ATOM 4707 C C . LEU B 1 171 ? 8.602 -1.982 -6.496 1 96.31 171 LEU B C 1
ATOM 4709 O O . LEU B 1 171 ? 7.449 -2.16 -6.109 1 96.31 171 LEU B O 1
ATOM 4713 N N . ALA B 1 172 ? 8.953 -0.974 -7.234 1 97.62 172 ALA B N 1
ATOM 4714 C CA . ALA B 1 172 ? 7.941 -0.077 -7.781 1 97.62 172 ALA B CA 1
ATOM 4715 C C . ALA B 1 172 ? 6.914 -0.848 -8.609 1 97.62 172 ALA B C 1
ATOM 4717 O O . ALA B 1 172 ? 5.715 -0.58 -8.531 1 97.62 172 ALA B O 1
ATOM 4718 N N . ALA B 1 173 ? 7.359 -1.812 -9.398 1 96.69 173 ALA B N 1
ATOM 4719 C CA . ALA B 1 173 ? 6.488 -2.645 -10.227 1 96.69 173 ALA B CA 1
ATOM 4720 C C . ALA B 1 173 ? 5.582 -3.518 -9.367 1 96.69 173 ALA B C 1
ATOM 4722 O O . ALA B 1 173 ? 4.406 -3.707 -9.68 1 96.69 173 ALA B O 1
ATOM 4723 N N . LEU B 1 174 ? 6.184 -4.043 -8.367 1 94.81 174 LEU B N 1
ATOM 4724 C CA . LEU B 1 174 ? 5.453 -4.906 -7.449 1 94.81 174 LEU B CA 1
ATOM 4725 C C . LEU B 1 174 ? 4.332 -4.137 -6.758 1 94.81 174 LEU B C 1
ATOM 4727 O O . LEU B 1 174 ? 3.27 -4.699 -6.473 1 94.81 174 LEU B O 1
ATOM 4731 N N . LYS B 1 175 ? 4.527 -2.816 -6.512 1 95.12 175 LYS B N 1
ATOM 4732 C CA . LYS B 1 175 ? 3.561 -2.012 -5.773 1 95.12 175 LYS B CA 1
ATOM 4733 C C . LYS B 1 175 ? 2.617 -1.279 -6.723 1 95.12 175 LYS B C 1
ATOM 4735 O O . LYS B 1 175 ? 1.62 -0.696 -6.293 1 95.12 175 LYS B O 1
ATOM 4740 N N . GLY B 1 176 ? 2.898 -1.351 -7.941 1 95.5 176 GLY B N 1
ATOM 4741 C CA . GLY B 1 176 ? 2.023 -0.753 -8.938 1 95.5 176 GLY B CA 1
ATOM 4742 C C . GLY B 1 176 ? 2.156 0.756 -9.023 1 95.5 176 GLY B C 1
ATOM 4743 O O . GLY B 1 176 ? 1.183 1.456 -9.305 1 95.5 176 GLY B O 1
ATOM 4744 N N . TYR B 1 177 ? 3.289 1.383 -8.727 1 96.69 177 TYR B N 1
ATOM 4745 C CA . TYR B 1 177 ? 3.508 2.822 -8.789 1 96.69 177 TYR B CA 1
ATOM 4746 C C . TYR B 1 177 ? 4.051 3.23 -10.156 1 96.69 177 TYR B C 1
ATOM 4748 O O . TYR B 1 177 ? 5.262 3.346 -10.336 1 96.69 177 TYR B O 1
ATOM 4756 N N . ASP B 1 178 ? 3.217 3.586 -11.039 1 96.69 178 ASP B N 1
ATOM 4757 C CA . ASP B 1 178 ? 3.553 3.92 -12.422 1 96.69 178 ASP B CA 1
ATOM 4758 C C . ASP B 1 178 ? 4.539 5.082 -12.484 1 96.69 178 ASP B C 1
ATOM 4760 O O . ASP B 1 178 ? 5.504 5.051 -13.25 1 96.69 178 ASP B O 1
ATOM 4764 N N . SER B 1 179 ? 4.285 6.051 -11.672 1 96.94 179 SER B N 1
ATOM 4765 C CA . SER B 1 179 ? 5.109 7.258 -11.703 1 96.94 179 SER B CA 1
ATOM 4766 C C . SER B 1 179 ? 6.551 6.953 -11.312 1 96.94 179 SER B C 1
ATOM 4768 O O . SER B 1 179 ? 7.488 7.473 -11.922 1 96.94 179 SER B O 1
ATOM 4770 N N . ILE B 1 180 ? 6.699 6.148 -10.336 1 98.19 180 ILE B N 1
ATOM 4771 C CA . ILE B 1 180 ? 8.039 5.812 -9.875 1 98.19 180 ILE B CA 1
ATOM 4772 C C . ILE B 1 180 ? 8.742 4.938 -10.914 1 98.19 180 ILE B C 1
ATOM 4774 O O . ILE B 1 180 ? 9.938 5.105 -11.172 1 98.19 180 ILE B O 1
ATOM 4778 N N . VAL B 1 181 ? 8.008 3.941 -11.531 1 98.56 181 VAL B N 1
ATOM 4779 C CA . VAL B 1 181 ? 8.57 3.129 -12.602 1 98.56 181 VAL B CA 1
ATOM 4780 C C . VAL B 1 1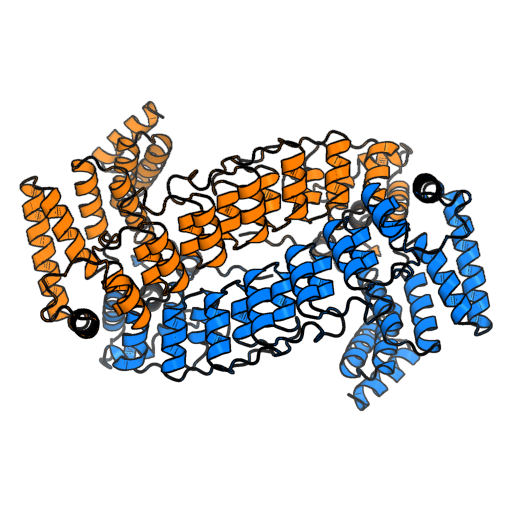81 ? 9.102 4.031 -13.711 1 98.56 181 VAL B C 1
ATOM 4782 O O . VAL B 1 181 ? 10.227 3.85 -14.188 1 98.56 181 VAL B O 1
ATOM 4785 N N . LYS B 1 182 ? 8.328 5.008 -14.086 1 97.81 182 LYS B N 1
ATOM 4786 C CA . LYS B 1 182 ? 8.727 5.949 -15.133 1 97.81 182 LYS B CA 1
ATOM 4787 C C . LYS B 1 182 ? 9.977 6.719 -14.727 1 97.81 182 LYS B C 1
ATOM 4789 O O . LYS B 1 182 ? 10.914 6.848 -15.523 1 97.81 182 LYS B O 1
ATOM 4794 N N . ILE B 1 183 ? 10 7.238 -13.516 1 98.38 183 ILE B N 1
ATOM 4795 C CA . ILE B 1 183 ? 11.117 8.031 -13.008 1 98.38 183 ILE B CA 1
ATOM 4796 C C . ILE B 1 183 ? 12.391 7.184 -13.016 1 98.38 183 ILE B C 1
ATOM 4798 O O . ILE B 1 183 ? 13.445 7.637 -13.469 1 98.38 183 ILE B O 1
ATOM 4802 N N . LEU B 1 184 ? 12.297 5.973 -12.5 1 98.75 184 LEU B N 1
ATOM 4803 C CA . LEU B 1 184 ? 13.461 5.098 -12.414 1 98.75 184 LEU B CA 1
ATOM 4804 C C . LEU B 1 184 ? 13.992 4.758 -13.805 1 98.75 184 LEU B C 1
ATOM 4806 O O . LEU B 1 184 ? 15.203 4.789 -14.039 1 98.75 184 LEU B O 1
ATOM 4810 N N . LEU B 1 185 ? 13.094 4.469 -14.75 1 98.56 185 LEU B N 1
ATOM 4811 C CA . LEU B 1 185 ? 13.508 4.16 -16.125 1 98.56 185 LEU B CA 1
ATOM 4812 C C . LEU B 1 185 ? 14.172 5.371 -16.766 1 98.56 185 LEU B C 1
ATOM 4814 O O . LEU B 1 185 ? 15.148 5.223 -17.516 1 98.56 185 LEU B O 1
ATOM 4818 N N . GLN B 1 186 ? 13.648 6.562 -16.516 1 98.12 186 GLN B N 1
ATOM 4819 C CA . GLN B 1 186 ? 14.227 7.797 -17.047 1 98.12 186 GLN B CA 1
ATOM 4820 C C . GLN B 1 186 ? 15.625 8.039 -16.484 1 98.12 186 GLN B C 1
ATOM 4822 O O . GLN B 1 186 ? 16.422 8.75 -17.094 1 98.12 186 GLN B O 1
ATOM 4827 N N . HIS B 1 187 ? 15.891 7.453 -15.359 1 98.31 187 HIS B N 1
ATOM 4828 C CA . HIS B 1 187 ? 17.203 7.582 -14.742 1 98.31 187 HIS B CA 1
ATOM 4829 C C . HIS B 1 187 ? 18.047 6.336 -14.984 1 98.31 187 HIS B C 1
ATOM 4831 O O . HIS B 1 187 ? 18.906 5.988 -14.164 1 98.31 187 HIS B O 1
ATOM 4837 N N . ASN B 1 188 ? 17.734 5.543 -16.016 1 97.19 188 ASN B N 1
ATOM 4838 C CA . ASN B 1 188 ? 18.531 4.457 -16.578 1 97.19 188 ASN B CA 1
ATOM 4839 C C . ASN B 1 188 ? 18.5 3.229 -15.672 1 97.19 188 ASN B C 1
ATOM 4841 O O . ASN B 1 188 ? 19.516 2.541 -15.523 1 97.19 188 ASN B O 1
ATOM 4845 N N . ALA B 1 189 ? 17.453 3.055 -14.938 1 98.31 189 ALA B N 1
ATOM 4846 C CA . ALA B 1 189 ? 17.297 1.778 -14.25 1 98.31 189 ALA B CA 1
ATOM 4847 C C . ALA B 1 189 ? 17.266 0.617 -15.234 1 98.31 189 ALA B C 1
ATOM 4849 O O . ALA B 1 189 ? 16.672 0.72 -16.312 1 98.31 189 ALA B O 1
ATOM 4850 N N . ASP B 1 190 ? 17.891 -0.47 -14.914 1 97.56 190 ASP B N 1
ATOM 4851 C CA . ASP B 1 190 ? 17.906 -1.665 -15.75 1 97.56 190 ASP B CA 1
ATOM 4852 C C . ASP B 1 190 ? 16.641 -2.496 -15.539 1 97.56 190 ASP B C 1
ATOM 4854 O O . ASP B 1 190 ? 16.484 -3.148 -14.508 1 97.56 190 ASP B O 1
ATOM 4858 N N . PRO B 1 191 ? 15.75 -2.52 -16.516 1 96.44 191 PRO B N 1
ATOM 4859 C CA . PRO B 1 191 ? 14.508 -3.273 -16.344 1 96.44 191 PRO B CA 1
ATOM 4860 C C . PRO B 1 191 ? 14.727 -4.785 -16.344 1 96.44 191 PRO B C 1
ATOM 4862 O O . PRO B 1 191 ? 13.812 -5.547 -16.031 1 96.44 191 PRO B O 1
ATOM 4865 N N . ASN B 1 192 ? 15.953 -5.234 -16.625 1 93.38 192 ASN B N 1
ATOM 4866 C CA . ASN B 1 192 ? 16.234 -6.66 -16.734 1 93.38 192 ASN B CA 1
ATOM 4867 C C . ASN B 1 192 ? 17.094 -7.145 -15.57 1 93.38 192 ASN B C 1
ATOM 4869 O O . ASN B 1 192 ? 17.453 -8.32 -15.5 1 93.38 192 ASN B O 1
ATOM 4873 N N . LYS B 1 193 ? 17.438 -6.219 -14.703 1 93.06 193 LYS B N 1
ATOM 4874 C CA . LYS B 1 193 ? 18.125 -6.625 -13.492 1 93.06 193 LYS B CA 1
ATOM 4875 C C . LYS B 1 193 ? 17.172 -7.254 -12.484 1 93.06 193 LYS B C 1
ATOM 4877 O O . LYS B 1 193 ? 16.219 -6.609 -12.047 1 93.06 193 LYS B O 1
ATOM 4882 N N . ALA B 1 194 ? 17.359 -8.586 -12.203 1 85.62 194 ALA B N 1
ATOM 4883 C CA . ALA B 1 194 ? 16.391 -9.328 -11.398 1 85.62 194 ALA B CA 1
ATOM 4884 C C . ALA B 1 194 ? 17.094 -10.242 -10.398 1 85.62 194 ALA B C 1
ATOM 4886 O O . ALA B 1 194 ? 18.297 -10.508 -10.531 1 85.62 194 ALA B O 1
ATOM 4887 N N . THR B 1 195 ? 16.281 -10.469 -9.43 1 79.38 195 THR B N 1
ATOM 4888 C CA . THR B 1 195 ? 16.719 -11.555 -8.562 1 79.38 195 THR B CA 1
ATOM 4889 C C . THR B 1 195 ? 16.562 -12.898 -9.258 1 79.38 195 THR B C 1
ATOM 4891 O O . THR B 1 195 ? 16.141 -12.961 -10.414 1 79.38 195 THR B O 1
ATOM 4894 N N . ARG B 1 196 ? 16.906 -13.898 -8.602 1 67.88 196 ARG B N 1
ATOM 4895 C CA . ARG B 1 196 ? 16.812 -15.234 -9.172 1 67.88 196 ARG B CA 1
ATOM 4896 C C . ARG B 1 196 ? 15.367 -15.633 -9.438 1 67.88 196 ARG B C 1
ATOM 4898 O O . ARG B 1 196 ? 15.086 -16.391 -10.359 1 67.88 196 ARG B O 1
ATOM 4905 N N . MET B 1 197 ? 14.523 -14.992 -8.766 1 67.94 197 MET B N 1
ATOM 4906 C CA . MET B 1 197 ? 13.148 -15.484 -8.836 1 67.94 197 MET B CA 1
ATOM 4907 C C . MET B 1 197 ? 12.273 -14.547 -9.656 1 67.94 197 MET B C 1
ATOM 4909 O O . MET B 1 197 ? 11.438 -15 -10.438 1 67.94 197 MET B O 1
ATOM 4913 N N . PHE B 1 198 ? 12.523 -13.273 -9.469 1 77 198 PHE B N 1
ATOM 4914 C CA . PHE B 1 198 ? 11.547 -12.383 -10.07 1 77 198 PHE B CA 1
ATOM 4915 C C . PHE B 1 198 ? 12.211 -11.109 -10.594 1 77 198 PHE B C 1
ATOM 4917 O O . PHE B 1 198 ? 13.078 -10.539 -9.922 1 77 198 PHE B O 1
ATOM 4924 N N . GLY B 1 199 ? 11.906 -10.805 -11.82 1 88.25 199 GLY B N 1
ATOM 4925 C CA . GLY B 1 199 ? 12.242 -9.5 -12.367 1 88.25 199 GLY B CA 1
ATOM 4926 C C . GLY B 1 199 ? 11.094 -8.508 -12.312 1 88.25 199 GLY B C 1
ATOM 4927 O O . GLY B 1 199 ? 9.984 -8.867 -11.914 1 88.25 199 GLY B O 1
ATOM 4928 N N . PRO B 1 200 ? 11.383 -7.27 -12.617 1 94.19 200 PRO B N 1
ATOM 4929 C CA . PRO B 1 200 ? 10.352 -6.234 -12.57 1 94.19 200 PRO B CA 1
ATOM 4930 C C . PRO B 1 200 ? 9.125 -6.59 -13.406 1 94.19 200 PRO B C 1
ATOM 4932 O O . PRO B 1 200 ? 7.988 -6.406 -12.953 1 94.19 200 PRO B O 1
ATOM 4935 N N . LEU B 1 201 ? 9.336 -7.172 -14.578 1 94.31 201 LEU B N 1
ATOM 4936 C CA . LEU B 1 201 ? 8.219 -7.5 -15.461 1 94.31 201 LEU B CA 1
ATOM 4937 C C . LEU B 1 201 ? 7.367 -8.617 -14.867 1 94.31 201 LEU B C 1
ATOM 4939 O O . LEU B 1 201 ? 6.137 -8.539 -14.891 1 94.31 201 LEU B O 1
ATOM 4943 N N . ASP B 1 202 ? 7.996 -9.617 -14.32 1 91.06 202 ASP B N 1
ATOM 4944 C CA . ASP B 1 202 ? 7.281 -10.727 -13.688 1 91.06 202 ASP B CA 1
ATOM 4945 C C . ASP B 1 202 ? 6.438 -10.242 -12.516 1 91.06 202 ASP B C 1
ATOM 4947 O O . ASP B 1 202 ? 5.305 -10.688 -12.328 1 91.06 202 ASP B O 1
ATOM 4951 N N . MET B 1 203 ? 7.02 -9.383 -11.789 1 92.44 203 MET B N 1
ATOM 4952 C CA . MET B 1 203 ? 6.336 -8.867 -10.609 1 92.44 203 MET B CA 1
ATOM 4953 C C . MET B 1 203 ? 5.102 -8.062 -11 1 92.44 203 MET B C 1
ATOM 4955 O O . MET B 1 203 ? 4.039 -8.211 -10.398 1 92.44 203 MET B O 1
ATOM 4959 N N . ALA B 1 204 ? 5.266 -7.203 -11.961 1 95.5 204 ALA B N 1
ATOM 4960 C CA . ALA B 1 204 ? 4.141 -6.41 -12.445 1 95.5 204 ALA B CA 1
ATOM 4961 C C . ALA B 1 204 ? 3.02 -7.305 -12.961 1 95.5 204 ALA B C 1
ATOM 4963 O O . ALA B 1 204 ? 1.841 -7.043 -12.711 1 95.5 204 ALA B O 1
ATOM 4964 N N . LEU B 1 205 ? 3.361 -8.391 -13.664 1 93.94 205 LEU B N 1
ATOM 4965 C CA . LEU B 1 205 ? 2.381 -9.312 -14.219 1 93.94 205 LEU B CA 1
ATOM 4966 C C . LEU B 1 205 ? 1.701 -10.109 -13.109 1 93.94 205 LEU B C 1
ATOM 4968 O O . LEU B 1 205 ? 0.486 -10.32 -13.141 1 93.94 205 LEU B O 1
ATOM 4972 N N . HIS B 1 206 ? 2.539 -10.516 -12.211 1 91 206 HIS B N 1
ATOM 4973 C CA . HIS B 1 206 ? 2.004 -11.289 -11.102 1 91 206 HIS B CA 1
ATOM 4974 C C . HIS B 1 206 ? 0.93 -10.508 -10.352 1 91 206 HIS B C 1
ATOM 4976 O O . HIS B 1 206 ? -0.074 -11.086 -9.922 1 91 206 HIS B O 1
ATOM 4982 N N . LYS B 1 207 ? 1.084 -9.211 -10.25 1 93.06 207 LYS B N 1
ATOM 4983 C CA . LYS B 1 207 ? 0.137 -8.375 -9.523 1 93.06 207 LYS B CA 1
ATOM 4984 C C . LYS B 1 207 ? -0.89 -7.754 -10.461 1 93.06 207 LYS B C 1
ATOM 4986 O O . LYS B 1 207 ? -1.789 -7.035 -10.023 1 93.06 207 LYS B O 1
ATOM 4991 N N . SER B 1 208 ? -0.777 -8.031 -11.727 1 95.44 208 SER B N 1
ATOM 4992 C CA . SER B 1 208 ? -1.717 -7.594 -12.75 1 95.44 208 SER B CA 1
ATOM 4993 C C . SER B 1 208 ? -1.698 -6.074 -12.906 1 95.44 208 SER B C 1
ATOM 4995 O O . SER B 1 208 ? -2.748 -5.453 -13.078 1 95.44 208 SER B O 1
ATOM 4997 N N . PHE B 1 209 ? -0.535 -5.461 -12.758 1 96.19 209 PHE B N 1
ATOM 4998 C CA . PHE B 1 209 ? -0.394 -4.027 -12.977 1 96.19 209 PHE B CA 1
ATOM 4999 C C . PHE B 1 209 ? -0.014 -3.738 -14.43 1 96.19 209 PHE B C 1
ATOM 5001 O O . PHE B 1 209 ? 1.156 -3.502 -14.734 1 96.19 209 PHE B O 1
ATOM 5008 N N . VAL B 1 210 ? -0.972 -3.656 -15.273 1 97.31 210 VAL B N 1
ATOM 5009 C CA . VAL B 1 210 ? -0.819 -3.598 -16.719 1 97.31 210 VAL B CA 1
ATOM 5010 C C . VAL B 1 210 ? -0.064 -2.33 -17.109 1 97.31 210 VAL B C 1
ATOM 5012 O O . VAL B 1 210 ? 0.76 -2.348 -18.031 1 97.31 210 VAL B O 1
ATOM 5015 N N . SER B 1 211 ? -0.334 -1.21 -16.422 1 97.06 211 SER B N 1
ATOM 5016 C CA . SER B 1 211 ? 0.356 0.039 -16.719 1 97.06 211 SER B CA 1
ATOM 5017 C C . SER B 1 211 ? 1.858 -0.089 -16.484 1 97.06 211 SER B C 1
ATOM 5019 O O . SER B 1 211 ? 2.658 0.399 -17.297 1 97.06 211 SER B O 1
ATOM 5021 N N . CYS B 1 212 ? 2.227 -0.728 -15.406 1 97.81 212 CYS B N 1
ATOM 5022 C CA . CYS B 1 212 ? 3.641 -0.955 -15.133 1 97.81 212 CYS B CA 1
ATOM 5023 C C . CYS B 1 212 ? 4.258 -1.874 -16.172 1 97.81 212 CYS B C 1
ATOM 5025 O O . CYS B 1 212 ? 5.398 -1.666 -16.594 1 97.81 212 CYS B O 1
ATOM 5027 N N . VAL B 1 213 ? 3.486 -2.896 -16.609 1 97.62 213 VAL B N 1
ATOM 5028 C CA . VAL B 1 213 ? 3.949 -3.816 -17.641 1 97.62 213 VAL B CA 1
ATOM 5029 C C . VAL B 1 213 ? 4.285 -3.039 -18.922 1 97.62 213 VAL B C 1
ATOM 5031 O O . VAL B 1 213 ? 5.355 -3.223 -19.5 1 97.62 213 VAL B O 1
ATOM 5034 N N . LYS B 1 214 ? 3.43 -2.145 -19.297 1 97.62 214 LYS B N 1
ATOM 5035 C CA . LYS B 1 214 ? 3.621 -1.343 -20.5 1 97.62 214 LYS B CA 1
ATOM 5036 C C . LYS B 1 214 ? 4.867 -0.468 -20.391 1 97.62 214 LYS B C 1
ATOM 5038 O O . LYS B 1 214 ? 5.672 -0.401 -21.328 1 97.62 214 LYS B O 1
ATOM 5043 N N . LEU B 1 215 ? 5.004 0.157 -19.25 1 98.12 215 LEU B N 1
ATOM 5044 C CA . LEU B 1 215 ? 6.145 1.039 -19.016 1 98.12 215 LEU B CA 1
ATOM 5045 C C . LEU B 1 215 ? 7.453 0.258 -19.062 1 98.12 215 LEU B C 1
ATOM 5047 O O . LEU B 1 215 ? 8.445 0.729 -19.641 1 98.12 215 LEU B O 1
ATOM 5051 N N . LEU B 1 216 ? 7.457 -0.926 -18.484 1 97.94 216 LEU B N 1
ATOM 5052 C CA . LEU B 1 216 ? 8.664 -1.745 -18.438 1 97.94 216 LEU B CA 1
ATOM 5053 C C . LEU B 1 216 ? 9.055 -2.211 -19.844 1 97.94 216 LEU B C 1
ATOM 5055 O O . LEU B 1 216 ? 10.234 -2.193 -20.203 1 97.94 216 LEU B O 1
ATOM 5059 N N . ILE B 1 217 ? 8.062 -2.586 -20.641 1 97.44 217 ILE B N 1
ATOM 5060 C CA . ILE B 1 217 ? 8.32 -3.008 -22.016 1 97.44 217 ILE B CA 1
ATOM 5061 C C . ILE B 1 217 ? 8.891 -1.841 -22.812 1 97.44 217 ILE B C 1
ATOM 5063 O O . ILE B 1 217 ? 9.883 -1.998 -23.531 1 97.44 217 ILE B O 1
ATOM 5067 N N . GLN B 1 218 ? 8.289 -0.684 -22.625 1 97.25 218 GLN B N 1
ATOM 5068 C CA . GLN B 1 218 ? 8.789 0.518 -23.297 1 97.25 218 GLN B CA 1
ATOM 5069 C C . GLN B 1 218 ? 10.211 0.844 -22.844 1 97.25 218 GLN B C 1
ATOM 5071 O O . GLN B 1 218 ? 11 1.393 -23.609 1 97.25 218 GLN B O 1
ATOM 5076 N N . GLY B 1 219 ? 10.492 0.472 -21.609 1 97.31 219 GLY B N 1
ATOM 5077 C CA . GLY B 1 219 ? 11.805 0.746 -21.047 1 97.31 219 GLY B CA 1
ATOM 5078 C C . GLY B 1 219 ? 12.852 -0.28 -21.438 1 97.31 219 GLY B C 1
ATOM 5079 O O . GLY B 1 219 ? 14.023 -0.154 -21.078 1 97.31 219 GLY B O 1
ATOM 5080 N N . GLY B 1 220 ? 12.453 -1.313 -22.172 1 95.31 220 GLY B N 1
ATOM 5081 C CA . GLY B 1 220 ? 13.422 -2.26 -22.703 1 95.31 220 GLY B CA 1
ATOM 5082 C C . GLY B 1 220 ? 13.43 -3.584 -21.969 1 95.31 220 GLY B C 1
ATOM 5083 O O . GLY B 1 220 ? 14.391 -4.348 -22.047 1 95.31 220 GLY B O 1
ATOM 5084 N N . ALA B 1 221 ? 12.422 -3.891 -21.203 1 94.94 221 ALA B N 1
ATOM 5085 C CA . ALA B 1 221 ? 12.344 -5.191 -20.531 1 94.94 221 ALA B CA 1
ATOM 5086 C C . ALA B 1 221 ? 12.273 -6.324 -21.562 1 94.94 221 ALA B C 1
ATOM 5088 O O . ALA B 1 221 ? 11.578 -6.211 -22.562 1 94.94 221 ALA B O 1
ATOM 5089 N N . LYS B 1 222 ? 12.961 -7.34 -21.344 1 91.25 222 LYS B N 1
ATOM 5090 C CA . LYS B 1 222 ? 12.914 -8.508 -22.234 1 91.25 222 LYS B CA 1
ATOM 5091 C C . LYS B 1 222 ? 11.617 -9.289 -22.047 1 91.25 222 LYS B C 1
ATOM 5093 O O . LYS B 1 222 ? 11.227 -9.602 -20.922 1 91.25 222 LYS B O 1
ATOM 5098 N N . VAL B 1 223 ? 11 -9.461 -23.125 1 91.19 223 VAL B N 1
ATOM 5099 C CA . VAL B 1 223 ? 9.688 -10.102 -23.062 1 91.19 223 VAL B CA 1
ATOM 5100 C C . VAL B 1 223 ? 9.82 -11.594 -23.359 1 91.19 223 VAL B C 1
ATOM 5102 O O . VAL B 1 223 ? 8.828 -12.328 -23.344 1 91.19 223 VAL B O 1
ATOM 5105 N N . SER B 1 224 ? 11.102 -11.969 -23.797 1 77.38 224 SER B N 1
ATOM 5106 C CA . SER B 1 224 ? 11.352 -13.367 -24.125 1 77.38 224 SER B CA 1
ATOM 5107 C C . SER B 1 224 ? 11.664 -14.18 -22.875 1 77.38 224 SER B C 1
ATOM 5109 O O . SER B 1 224 ? 12.375 -13.711 -21.984 1 77.38 224 SER B O 1
ATOM 5111 N N . GLY B 1 225 ? 10.875 -14.438 -21.984 1 56.88 225 GLY B N 1
ATOM 5112 C CA . GLY B 1 225 ? 11.078 -15.164 -20.734 1 56.88 225 GLY B CA 1
ATOM 5113 C C . GLY B 1 225 ? 12.484 -15.719 -20.594 1 56.88 225 GLY B C 1
ATOM 5114 O O . GLY B 1 225 ? 13.109 -16.109 -21.578 1 56.88 225 GLY B O 1
ATOM 5115 N N . ALA B 1 226 ? 13.414 -15.023 -19.75 1 50.06 226 ALA B N 1
ATOM 5116 C CA . ALA B 1 226 ? 14.766 -15.516 -19.5 1 50.06 226 ALA B CA 1
ATOM 5117 C C . ALA B 1 226 ? 14.758 -17.016 -19.172 1 50.06 226 ALA B C 1
ATOM 5119 O O . ALA B 1 226 ? 15.719 -17.719 -19.484 1 50.06 226 ALA B O 1
ATOM 5120 N N . ASN B 1 227 ? 13.797 -17.391 -18.391 1 54.09 227 ASN B N 1
ATOM 5121 C CA . ASN B 1 227 ? 13.648 -18.734 -17.828 1 54.09 227 ASN B CA 1
ATOM 5122 C C . ASN B 1 227 ? 12.328 -19.375 -18.234 1 54.09 227 ASN B C 1
ATOM 5124 O O .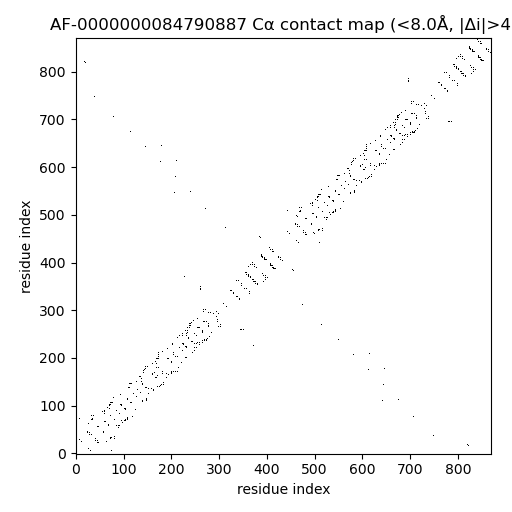 ASN B 1 227 ? 11.328 -18.688 -18.406 1 54.09 227 ASN B O 1
ATOM 5128 N N . PRO B 1 228 ? 12.477 -20.562 -19 1 52.75 228 PRO B N 1
ATOM 5129 C CA . PRO B 1 228 ? 11.258 -21.281 -19.359 1 52.75 228 PRO B CA 1
ATOM 5130 C C . PRO B 1 228 ? 10.148 -21.141 -18.312 1 52.75 228 PRO B C 1
ATOM 5132 O O . PRO B 1 228 ? 8.969 -21.266 -18.641 1 52.75 228 PRO B O 1
ATOM 5135 N N . CYS B 1 229 ? 10.609 -20.781 -17.141 1 56.75 229 CYS B N 1
ATOM 5136 C CA . CYS B 1 229 ? 9.648 -20.812 -16.047 1 56.75 229 CYS B CA 1
ATOM 5137 C C . CYS B 1 229 ? 8.852 -19.516 -15.984 1 56.75 229 CYS B C 1
ATOM 5139 O O . CYS B 1 229 ? 7.879 -19.406 -15.242 1 56.75 229 CYS B O 1
ATOM 5141 N N . ASP B 1 230 ? 9.289 -18.594 -16.891 1 67.62 230 ASP B N 1
ATOM 5142 C CA . ASP B 1 230 ? 8.672 -17.297 -16.703 1 67.62 230 ASP B CA 1
ATOM 5143 C C . ASP B 1 230 ? 8.172 -16.734 -18.031 1 67.62 230 ASP B C 1
ATOM 5145 O O . ASP B 1 230 ? 8.719 -15.75 -18.547 1 67.62 230 ASP B O 1
ATOM 5149 N N . ASN B 1 231 ? 7.297 -17.438 -18.578 1 85.62 231 ASN B N 1
ATOM 5150 C CA . ASN B 1 231 ? 6.68 -16.922 -19.797 1 85.62 231 ASN B CA 1
ATOM 5151 C C . ASN B 1 231 ? 5.676 -15.812 -19.484 1 85.62 231 ASN B C 1
ATOM 5153 O O . ASN B 1 231 ? 4.574 -16.078 -19 1 85.62 231 ASN B O 1
ATOM 5157 N N . PRO B 1 232 ? 6.102 -14.578 -19.781 1 91.69 232 PRO B N 1
ATOM 5158 C CA . PRO B 1 232 ? 5.227 -13.445 -19.469 1 91.69 232 PRO B CA 1
ATOM 5159 C C . PRO B 1 232 ? 3.863 -13.547 -20.156 1 91.69 232 PRO B C 1
ATOM 5161 O O . PRO B 1 232 ? 2.846 -13.164 -19.578 1 91.69 232 PRO B O 1
ATOM 5164 N N . LEU B 1 233 ? 3.857 -14.102 -21.344 1 93.94 233 LEU B N 1
ATOM 5165 C CA . LEU B 1 233 ? 2.598 -14.211 -22.078 1 93.94 233 LEU B CA 1
ATOM 5166 C C . LEU B 1 233 ? 1.673 -15.227 -21.406 1 93.94 233 LEU B C 1
ATOM 5168 O O . LEU B 1 233 ? 0.455 -15.031 -21.375 1 93.94 233 LEU B O 1
ATOM 5172 N N . ALA B 1 234 ? 2.246 -16.297 -20.969 1 93.44 234 ALA B N 1
ATOM 5173 C CA . ALA B 1 234 ? 1.449 -17.297 -20.266 1 93.44 234 ALA B CA 1
ATOM 5174 C C . ALA B 1 234 ? 0.829 -16.703 -19 1 93.44 234 ALA B C 1
ATOM 5176 O O . ALA B 1 234 ? -0.345 -16.938 -18.703 1 93.44 234 ALA B O 1
ATOM 5177 N N . LYS B 1 235 ? 1.626 -15.938 -18.281 1 92.56 235 LYS B N 1
ATOM 5178 C CA . LYS B 1 235 ? 1.133 -15.305 -17.062 1 92.56 235 LYS B CA 1
ATOM 5179 C C . LYS B 1 235 ? 0.031 -14.297 -17.375 1 92.56 235 LYS B C 1
ATOM 5181 O O . LYS B 1 235 ? -0.996 -14.258 -16.688 1 92.56 235 LYS B O 1
ATOM 5186 N N . ALA B 1 236 ? 0.241 -13.453 -18.344 1 95.88 236 ALA B N 1
ATOM 5187 C CA . ALA B 1 236 ? -0.767 -12.477 -18.75 1 95.88 236 ALA B CA 1
ATOM 5188 C C . ALA B 1 236 ? -2.066 -13.164 -19.156 1 95.88 236 ALA B C 1
ATOM 5190 O O . ALA B 1 236 ? -3.156 -12.703 -18.812 1 95.88 236 ALA B O 1
ATOM 5191 N N . ALA B 1 237 ? -1.938 -14.281 -19.891 1 95.94 237 ALA B N 1
ATOM 5192 C CA . ALA B 1 237 ? -3.102 -15.039 -20.344 1 95.94 237 ALA B CA 1
ATOM 5193 C C . ALA B 1 237 ? -3.854 -15.648 -19.172 1 95.94 237 ALA B C 1
ATOM 5195 O O . ALA B 1 237 ? -5.086 -15.594 -19.109 1 95.94 237 ALA B O 1
ATOM 5196 N N . GLU B 1 238 ? -3.092 -16.203 -18.297 1 93.12 238 GLU B N 1
ATOM 5197 C CA . GLU B 1 238 ? -3.678 -16.828 -17.125 1 93.12 238 GLU B CA 1
ATOM 5198 C C . GLU B 1 238 ? -4.449 -15.812 -16.281 1 93.12 238 GLU B C 1
ATOM 5200 O O . GLU B 1 238 ? -5.48 -16.141 -15.695 1 93.12 238 GLU B O 1
ATOM 5205 N N . LYS B 1 239 ? -4.012 -14.594 -16.25 1 94.88 239 LYS B N 1
ATOM 5206 C CA . LYS B 1 239 ? -4.613 -13.555 -15.43 1 94.88 239 LYS B CA 1
ATOM 5207 C C . LYS B 1 239 ? -5.652 -12.758 -16.219 1 94.88 239 LYS B C 1
ATOM 5209 O O . LYS B 1 239 ? -6.305 -11.867 -15.672 1 94.88 239 LYS B O 1
ATOM 5214 N N . GLY B 1 240 ? -5.773 -13.078 -17.453 1 94.94 240 GLY B N 1
ATOM 5215 C CA . GLY B 1 240 ? -6.77 -12.422 -18.281 1 94.94 240 GLY B CA 1
ATOM 5216 C C . GLY B 1 240 ? -6.434 -10.969 -18.578 1 94.94 240 GLY B C 1
ATOM 5217 O O . GLY B 1 240 ? -7.316 -10.109 -18.578 1 94.94 240 GLY B O 1
ATOM 5218 N N . LEU B 1 241 ? -5.188 -10.664 -18.797 1 97 241 LEU B N 1
ATOM 5219 C CA . LEU B 1 241 ? -4.754 -9.289 -19.016 1 97 241 LEU B CA 1
ATOM 5220 C C . LEU B 1 241 ? -4.625 -9 -20.516 1 97 241 LEU B C 1
ATOM 5222 O O . LEU B 1 241 ? -3.525 -9.039 -21.062 1 97 241 LEU B O 1
ATOM 5226 N N . THR B 1 242 ? -5.672 -8.648 -21.141 1 97.19 242 THR B N 1
ATOM 5227 C CA . THR B 1 242 ? -5.789 -8.484 -22.578 1 97.19 242 THR B CA 1
ATOM 5228 C C . THR B 1 242 ? -4.785 -7.453 -23.094 1 97.19 242 THR B C 1
ATOM 5230 O O . THR B 1 242 ? -4.031 -7.723 -24.031 1 97.19 242 THR B O 1
ATOM 5233 N N . GLU B 1 243 ? -4.715 -6.305 -22.406 1 96.56 243 GLU B N 1
ATOM 5234 C CA . GLU B 1 243 ? -3.84 -5.23 -22.875 1 96.56 243 GLU B CA 1
ATOM 5235 C C . GLU B 1 243 ? -2.369 -5.605 -22.688 1 96.56 243 GLU B C 1
ATOM 5237 O O . GLU B 1 243 ? -1.527 -5.242 -23.516 1 96.56 243 GLU B O 1
ATOM 5242 N N . ALA B 1 244 ? -2.098 -6.273 -21.609 1 97.31 244 ALA B N 1
ATOM 5243 C CA . ALA B 1 244 ? -0.726 -6.727 -21.391 1 97.31 244 ALA B CA 1
ATOM 5244 C C . ALA B 1 244 ? -0.302 -7.715 -22.484 1 97.31 244 ALA B C 1
ATOM 5246 O O . ALA B 1 244 ? 0.832 -7.664 -22.969 1 97.31 244 ALA B O 1
ATOM 5247 N N . MET B 1 245 ? -1.193 -8.602 -22.891 1 97.25 245 MET B N 1
ATOM 5248 C CA . MET B 1 245 ? -0.896 -9.578 -23.938 1 97.25 245 MET B CA 1
ATOM 5249 C C . MET B 1 245 ? -0.587 -8.883 -25.25 1 97.25 245 MET B C 1
ATOM 5251 O O . MET B 1 245 ? 0.365 -9.25 -25.953 1 97.25 245 MET B O 1
ATOM 5255 N N . LYS B 1 246 ? -1.376 -7.887 -25.562 1 97.19 246 LYS B N 1
ATOM 5256 C CA . LYS B 1 246 ? -1.152 -7.129 -26.781 1 97.19 246 LYS B CA 1
ATOM 5257 C C . LYS B 1 246 ? 0.225 -6.469 -26.781 1 97.19 246 LYS B C 1
ATOM 5259 O O . LYS B 1 246 ? 0.958 -6.547 -27.766 1 97.19 246 LYS B O 1
ATOM 5264 N N . CYS B 1 247 ? 0.548 -5.895 -25.656 1 97.12 247 CYS B N 1
ATOM 5265 C CA . CYS B 1 247 ? 1.83 -5.211 -25.531 1 97.12 247 CYS B CA 1
ATOM 5266 C C . CYS B 1 247 ? 2.988 -6.195 -25.641 1 97.12 247 CYS B C 1
ATOM 5268 O O . CYS B 1 247 ? 3.998 -5.906 -26.281 1 97.12 247 CYS B O 1
ATOM 5270 N N . LEU B 1 248 ? 2.842 -7.328 -25.031 1 97 248 LEU B N 1
ATOM 5271 C CA . LEU B 1 248 ? 3.883 -8.352 -25.062 1 97 248 LEU B CA 1
ATOM 5272 C C . LEU B 1 248 ? 4.09 -8.875 -26.469 1 97 248 LEU B C 1
ATOM 5274 O O . LEU B 1 248 ? 5.23 -9.016 -26.922 1 97 248 LEU B O 1
ATOM 5278 N N . LEU B 1 249 ? 3.037 -9.078 -27.203 1 96.31 249 LEU B N 1
ATOM 5279 C CA . LEU B 1 249 ? 3.115 -9.562 -28.578 1 96.31 249 LEU B CA 1
ATOM 5280 C C . LEU B 1 249 ? 3.781 -8.531 -29.469 1 96.31 249 LEU B C 1
ATOM 5282 O O . LEU B 1 249 ? 4.641 -8.875 -30.297 1 96.31 249 LEU B O 1
ATOM 5286 N N . GLU B 1 250 ? 3.375 -7.328 -29.281 1 96.38 250 GLU B N 1
ATOM 5287 C CA . GLU B 1 250 ? 3.955 -6.242 -30.062 1 96.38 250 GLU B CA 1
ATOM 5288 C C . GLU B 1 250 ? 5.453 -6.109 -29.797 1 96.38 250 GLU B C 1
ATOM 5290 O O . GLU B 1 250 ? 6.215 -5.734 -30.703 1 96.38 250 GLU B O 1
ATOM 5295 N N . ALA B 1 251 ? 5.805 -6.457 -28.609 1 96.06 251 ALA B N 1
ATOM 5296 C CA . ALA B 1 251 ? 7.211 -6.348 -28.219 1 96.06 251 ALA B CA 1
ATOM 5297 C C . ALA B 1 251 ? 7.996 -7.586 -28.656 1 96.06 251 ALA B C 1
ATOM 5299 O O . ALA B 1 251 ? 9.211 -7.645 -28.484 1 96.06 251 ALA B O 1
ATOM 5300 N N . GLY B 1 252 ? 7.324 -8.617 -29.172 1 93.44 252 GLY B N 1
ATOM 5301 C CA . GLY B 1 252 ? 8.008 -9.758 -29.766 1 93.44 252 GLY B CA 1
ATOM 5302 C C . GLY B 1 252 ? 7.98 -10.992 -28.875 1 93.44 252 GLY B C 1
ATOM 5303 O O . GLY B 1 252 ? 8.797 -11.906 -29.047 1 93.44 252 GLY B O 1
ATOM 5304 N N . ALA B 1 253 ? 7.117 -11.008 -27.906 1 94.25 253 ALA B N 1
ATOM 5305 C CA . ALA B 1 253 ? 7.016 -12.203 -27.062 1 94.25 253 ALA B CA 1
ATOM 5306 C C . ALA B 1 253 ? 6.574 -13.414 -27.891 1 94.25 253 ALA B C 1
ATOM 5308 O O . ALA B 1 253 ? 5.727 -13.297 -28.781 1 94.25 253 ALA B O 1
ATOM 5309 N N . ASN B 1 254 ? 7.133 -14.578 -27.625 1 92.56 254 ASN B N 1
ATOM 5310 C CA . ASN B 1 254 ? 6.82 -15.805 -28.344 1 92.56 254 ASN B CA 1
ATOM 5311 C C . ASN B 1 254 ? 5.594 -16.5 -27.75 1 92.56 254 ASN B C 1
ATOM 5313 O O . ASN B 1 254 ? 5.641 -17 -26.625 1 92.56 254 ASN B O 1
ATOM 5317 N N . PRO B 1 255 ? 4.523 -16.578 -28.438 1 94 255 PRO B N 1
ATOM 5318 C CA . PRO B 1 255 ? 3.303 -17.203 -27.922 1 94 255 PRO B CA 1
ATOM 5319 C C . PRO B 1 255 ? 3.354 -18.734 -27.953 1 94 255 PRO B C 1
ATOM 5321 O O . PRO B 1 255 ? 2.428 -19.391 -27.469 1 94 255 PRO B O 1
ATOM 5324 N N . ASN B 1 256 ? 4.398 -19.297 -28.453 1 93.06 256 ASN B N 1
ATOM 5325 C CA . ASN B 1 256 ? 4.504 -20.75 -28.609 1 93.06 256 ASN B CA 1
ATOM 5326 C C . ASN B 1 256 ? 5.414 -21.359 -27.547 1 93.06 256 ASN B C 1
ATOM 5328 O O . ASN B 1 256 ? 6.047 -22.391 -27.781 1 93.06 256 ASN B O 1
ATOM 5332 N N . VAL B 1 257 ? 5.566 -20.672 -26.484 1 90.19 257 VAL B N 1
ATOM 5333 C CA . VAL B 1 257 ? 6.316 -21.188 -25.344 1 90.19 257 VAL B CA 1
ATOM 5334 C C . VAL B 1 257 ? 5.348 -21.703 -24.281 1 90.19 257 VAL B C 1
ATOM 5336 O O . VAL B 1 257 ? 4.383 -21.016 -23.938 1 90.19 257 VAL B O 1
ATOM 5339 N N . LEU B 1 258 ? 5.621 -22.844 -23.75 1 88.44 258 LEU B N 1
ATOM 5340 C CA . LEU B 1 258 ? 4.746 -23.516 -22.797 1 88.44 258 LEU B CA 1
ATOM 5341 C C . LEU B 1 258 ? 4.973 -22.969 -21.391 1 88.44 258 LEU B C 1
ATOM 5343 O O . LEU B 1 258 ? 6.062 -22.484 -21.078 1 88.44 258 LEU B O 1
ATOM 5347 N N . ASP B 1 259 ? 3.939 -23 -20.594 1 88.5 259 ASP B N 1
ATOM 5348 C CA . ASP B 1 259 ? 4.113 -22.688 -19.172 1 88.5 259 ASP B CA 1
ATOM 5349 C C . ASP B 1 259 ? 4.672 -23.875 -18.406 1 88.5 259 ASP B C 1
ATOM 5351 O O . ASP B 1 259 ? 5.07 -24.875 -19 1 88.5 259 ASP B O 1
ATOM 5355 N N . THR B 1 260 ? 4.75 -23.781 -17.078 1 85.19 260 THR B N 1
ATOM 5356 C CA . THR B 1 260 ? 5.375 -24.781 -16.219 1 85.19 260 THR B CA 1
ATOM 5357 C C . THR B 1 260 ? 4.605 -26.094 -16.281 1 85.19 260 THR B C 1
ATOM 5359 O O . THR B 1 260 ? 5.156 -27.156 -15.984 1 85.19 260 THR B O 1
ATOM 5362 N N . PHE B 1 261 ? 3.328 -26.062 -16.734 1 88.62 261 PHE B N 1
ATOM 5363 C CA . PHE B 1 261 ? 2.496 -27.25 -16.766 1 88.62 261 PHE B CA 1
ATOM 5364 C C . PHE B 1 261 ? 2.223 -27.688 -18.203 1 88.62 261 PHE B C 1
ATOM 5366 O O . PHE B 1 261 ? 1.307 -28.484 -18.453 1 88.62 261 PHE B O 1
ATOM 5373 N N . GLY B 1 262 ? 2.9 -27.094 -19.125 1 86.44 262 GLY B N 1
ATOM 5374 C CA . GLY B 1 262 ? 2.852 -27.547 -20.5 1 86.44 262 GLY B CA 1
ATOM 5375 C C . GLY B 1 262 ? 1.708 -26.938 -21.297 1 86.44 262 GLY B C 1
ATOM 5376 O O . GLY B 1 262 ? 1.27 -27.5 -22.297 1 86.44 262 GLY B O 1
ATOM 5377 N N . ARG B 1 263 ? 1.221 -25.844 -20.922 1 92.25 263 ARG B N 1
ATOM 5378 C CA . ARG B 1 263 ? 0.129 -25.188 -21.625 1 92.25 263 ARG B CA 1
ATOM 5379 C C . ARG B 1 263 ? 0.632 -23.984 -22.406 1 92.25 263 ARG B C 1
ATOM 5381 O O . ARG B 1 263 ? 1.507 -23.25 -21.938 1 92.25 263 ARG B O 1
ATOM 5388 N N . LEU B 1 264 ? 0.042 -23.828 -23.516 1 93.62 264 LEU B N 1
ATOM 5389 C CA . LEU B 1 264 ? 0.346 -22.641 -24.328 1 93.62 264 LEU B CA 1
ATOM 5390 C C . LEU B 1 264 ? -0.477 -21.438 -23.859 1 93.62 264 LEU B C 1
ATOM 5392 O O . LEU B 1 264 ? -1.574 -21.609 -23.312 1 93.62 264 LEU B O 1
ATOM 5396 N N . PRO B 1 265 ? 0.012 -20.203 -24.062 1 95.31 265 PRO B N 1
ATOM 5397 C CA . PRO B 1 265 ? -0.751 -19.016 -23.703 1 95.31 265 PRO B CA 1
ATOM 5398 C C . PRO B 1 265 ? -2.168 -19.016 -24.281 1 95.31 265 PRO B C 1
ATOM 5400 O O . PRO B 1 265 ? -3.113 -18.609 -23.594 1 95.31 265 PRO B O 1
ATOM 5403 N N . ILE B 1 266 ? -2.291 -19.516 -25.484 1 97.69 266 ILE B N 1
ATOM 5404 C CA . ILE B 1 266 ? -3.598 -19.484 -26.125 1 97.69 266 ILE B CA 1
ATOM 5405 C C . ILE B 1 266 ? -4.547 -20.453 -25.422 1 97.69 266 ILE B C 1
ATOM 5407 O O . ILE B 1 266 ? -5.75 -20.188 -25.328 1 97.69 266 ILE B O 1
ATOM 5411 N N . GLU B 1 267 ? -4.074 -21.578 -24.953 1 95.94 267 GLU B N 1
ATOM 5412 C CA . GLU B 1 267 ? -4.887 -22.5 -24.156 1 95.94 267 GLU B CA 1
ATOM 5413 C C . GLU B 1 267 ? -5.312 -21.859 -22.844 1 95.94 267 GLU B C 1
ATOM 5415 O O . GLU B 1 267 ? -6.453 -22.031 -22.406 1 95.94 267 GLU B O 1
ATOM 5420 N N . LEU B 1 268 ? -4.355 -21.141 -22.219 1 95.19 268 LEU B N 1
ATOM 5421 C CA . LEU B 1 268 ? -4.656 -20.438 -20.984 1 95.19 268 LEU B CA 1
ATOM 5422 C C . LEU B 1 268 ? -5.723 -19.375 -21.203 1 95.19 268 LEU B C 1
ATOM 5424 O O . LEU B 1 268 ? -6.629 -19.203 -20.375 1 95.19 268 LEU B O 1
ATOM 5428 N N . SER B 1 269 ? -5.621 -18.656 -22.297 1 96.88 269 SER B N 1
ATOM 5429 C CA . SER B 1 269 ? -6.625 -17.641 -22.625 1 96.88 269 SER B CA 1
ATOM 5430 C C . SER B 1 269 ? -8 -18.281 -22.812 1 96.88 269 SER B C 1
ATOM 5432 O O . SER B 1 269 ? -9.016 -17.672 -22.453 1 96.88 269 SER B O 1
ATOM 5434 N N . ALA B 1 270 ? -8 -19.438 -23.406 1 96.12 270 ALA B N 1
ATOM 5435 C CA . ALA B 1 270 ? -9.266 -20.141 -23.609 1 96.12 270 ALA B CA 1
ATOM 5436 C C . ALA B 1 270 ? -9.875 -20.578 -22.281 1 96.12 270 ALA B C 1
ATOM 5438 O O . ALA B 1 270 ? -11.094 -20.609 -22.125 1 96.12 270 ALA B O 1
ATOM 5439 N N . GLU B 1 271 ? -9.055 -20.922 -21.422 1 92.56 271 GLU B N 1
ATOM 5440 C CA . GLU B 1 271 ? -9.508 -21.406 -20.125 1 92.56 271 GLU B CA 1
ATOM 5441 C C . GLU B 1 271 ? -9.883 -20.266 -19.188 1 92.56 271 GLU B C 1
ATOM 5443 O O . GLU B 1 271 ? -10.914 -20.297 -18.531 1 92.56 271 GLU B O 1
ATOM 5448 N N . TYR B 1 272 ? -9.047 -19.203 -19.109 1 91.81 272 TYR B N 1
ATOM 5449 C CA . TYR B 1 272 ? -9.164 -18.172 -18.078 1 91.81 272 TYR B CA 1
ATOM 5450 C C . TYR B 1 272 ? -9.609 -16.844 -18.688 1 91.81 272 TYR B C 1
ATOM 5452 O O . TYR B 1 272 ? -10.117 -15.969 -17.984 1 91.81 272 TYR B O 1
ATOM 5460 N N . GLY B 1 273 ? -9.367 -16.656 -19.969 1 91.12 273 GLY B N 1
ATOM 5461 C CA . GLY B 1 273 ? -9.578 -15.367 -20.609 1 91.12 273 GLY B CA 1
ATOM 5462 C C . GLY B 1 273 ? -10.898 -15.281 -21.344 1 91.12 273 GLY B C 1
ATOM 5463 O O . GLY B 1 273 ? -11.898 -15.852 -20.906 1 91.12 273 GLY B O 1
ATOM 5464 N N . THR B 1 274 ? -10.836 -14.414 -22.328 1 92.62 274 THR B N 1
ATOM 5465 C CA . THR B 1 274 ? -12 -14.172 -23.172 1 92.62 274 THR B CA 1
ATOM 5466 C C . THR B 1 274 ? -11.742 -14.641 -24.594 1 92.62 274 THR B C 1
ATOM 5468 O O . THR B 1 274 ? -10.617 -14.984 -24.953 1 92.62 274 THR B O 1
ATOM 5471 N N . ARG B 1 275 ? -12.82 -14.711 -25.312 1 95.31 275 ARG B N 1
ATOM 5472 C CA . ARG B 1 275 ? -12.688 -15.008 -26.734 1 95.31 275 ARG B CA 1
ATOM 5473 C C . ARG B 1 275 ? -11.727 -14.039 -27.422 1 95.31 275 ARG B C 1
ATOM 5475 O O . ARG B 1 275 ? -10.945 -14.43 -28.281 1 95.31 275 ARG B O 1
ATOM 5482 N N . GLU B 1 276 ? -11.781 -12.781 -27 1 96.81 276 GLU B N 1
ATOM 5483 C CA . GLU B 1 276 ? -10.891 -11.766 -27.562 1 96.81 276 GLU B CA 1
ATOM 5484 C C . GLU B 1 276 ? -9.43 -12.133 -27.328 1 96.81 276 GLU B C 1
ATOM 5486 O O . GLU B 1 276 ? -8.586 -11.93 -28.203 1 96.81 276 GLU B O 1
ATOM 5491 N N . ASP B 1 277 ? -9.156 -12.664 -26.188 1 97.75 277 ASP B N 1
ATOM 5492 C CA . ASP B 1 277 ? -7.793 -13.047 -25.844 1 97.75 277 ASP B CA 1
ATOM 5493 C C . ASP B 1 277 ? -7.289 -14.148 -26.781 1 97.75 277 ASP B C 1
ATOM 5495 O O . ASP B 1 277 ? -6.129 -14.133 -27.188 1 97.75 277 ASP B O 1
ATOM 5499 N N . VAL B 1 278 ? -8.164 -15.102 -27.062 1 98.25 278 VAL B N 1
ATOM 5500 C CA . VAL B 1 278 ? -7.812 -16.188 -27.969 1 98.25 278 VAL B CA 1
ATOM 5501 C C . VAL B 1 278 ? -7.586 -15.625 -29.375 1 98.25 278 VAL B C 1
ATOM 5503 O O . VAL B 1 278 ? -6.625 -16 -30.062 1 98.25 278 VAL B O 1
ATOM 5506 N N . GLU B 1 279 ? -8.383 -14.711 -29.781 1 98.19 279 GLU B N 1
ATOM 5507 C CA . GLU B 1 279 ? -8.297 -14.094 -31.094 1 98.19 279 GLU B CA 1
ATOM 5508 C C . GLU B 1 279 ? -6.984 -13.336 -31.266 1 98.19 279 GLU B C 1
ATOM 5510 O O . GLU B 1 279 ? -6.395 -13.328 -32.344 1 98.19 279 GLU B O 1
ATOM 5515 N N . ILE B 1 280 ? -6.539 -12.742 -30.203 1 97.62 280 ILE B N 1
ATOM 5516 C CA . ILE B 1 280 ? -5.316 -11.945 -30.219 1 97.62 280 ILE B CA 1
ATOM 5517 C C . ILE B 1 280 ? -4.109 -12.859 -30.422 1 97.62 280 ILE B C 1
ATOM 5519 O O . ILE B 1 280 ? -3.174 -12.508 -31.141 1 97.62 280 ILE B O 1
ATOM 5523 N N . LEU B 1 281 ? -4.137 -14.047 -29.828 1 97.88 281 LEU B N 1
ATOM 5524 C CA . LEU B 1 281 ? -2.992 -14.945 -29.859 1 97.88 281 LEU B CA 1
ATOM 5525 C C . LEU B 1 281 ? -3.031 -15.836 -31.094 1 97.88 281 LEU B C 1
ATOM 5527 O O . LEU B 1 281 ? -1.993 -16.328 -31.547 1 97.88 281 LEU B O 1
ATOM 5531 N N . PHE B 1 282 ? -4.137 -15.984 -31.734 1 98.12 282 PHE B N 1
ATOM 5532 C CA . PHE B 1 282 ? -4.426 -16.984 -32.75 1 98.12 282 PHE B CA 1
ATOM 5533 C C . PHE B 1 282 ? -3.496 -16.828 -33.938 1 98.12 282 PHE B C 1
ATOM 5535 O O . PHE B 1 282 ? -2.871 -17.797 -34.375 1 98.12 282 PHE B O 1
ATOM 5542 N N . PRO B 1 283 ? -3.297 -15.625 -34.438 1 97.38 283 PRO B N 1
ATOM 5543 C CA . PRO B 1 283 ? -2.473 -15.477 -35.656 1 97.38 283 PRO B CA 1
ATOM 5544 C C . PRO B 1 283 ? -1.005 -15.812 -35.406 1 97.38 283 PRO B C 1
ATOM 5546 O O . PRO B 1 283 ? -0.267 -16.094 -36.344 1 97.38 283 PRO B O 1
ATOM 5549 N N . PHE B 1 284 ? -0.612 -15.867 -34.156 1 96.5 284 PHE B N 1
ATOM 5550 C CA . PHE B 1 284 ? 0.811 -15.992 -33.875 1 96.5 284 PHE B CA 1
ATOM 5551 C C . PHE B 1 284 ? 1.119 -17.359 -33.25 1 96.5 284 PHE B C 1
ATOM 5553 O O . PHE B 1 284 ? 2.275 -17.656 -32.969 1 96.5 284 PHE B O 1
ATOM 5560 N N . THR B 1 285 ? 0.126 -18.125 -33.062 1 96.81 285 THR B N 1
ATOM 5561 C CA . THR B 1 285 ? 0.31 -19.422 -32.406 1 96.81 285 THR B CA 1
ATOM 5562 C C . THR B 1 285 ? 0.316 -20.547 -33.438 1 96.81 285 THR B C 1
ATOM 5564 O O . THR B 1 285 ? -0.508 -20.547 -34.344 1 96.81 285 THR B O 1
ATOM 5567 N N . SER B 1 286 ? 1.246 -21.438 -33.281 1 95.88 286 SER B N 1
ATOM 5568 C CA . SER B 1 286 ? 1.287 -22.609 -34.156 1 95.88 286 SER B CA 1
ATOM 5569 C C . SER B 1 286 ? 0.154 -23.578 -33.844 1 95.88 286 SER B C 1
ATOM 5571 O O . SER B 1 286 ? -0.21 -23.75 -32.656 1 95.88 286 SER B O 1
ATOM 5573 N N . PRO B 1 287 ? -0.341 -24.266 -34.812 1 95.81 287 PRO B N 1
ATOM 5574 C CA . PRO B 1 287 ? -1.462 -25.172 -34.594 1 95.81 287 PRO B CA 1
ATOM 5575 C C . PRO B 1 287 ? -1.12 -26.281 -33.594 1 95.81 287 PRO B C 1
ATOM 5577 O O . PRO B 1 287 ? -0.013 -26.828 -33.625 1 95.81 287 PRO B O 1
ATOM 5580 N N . ILE B 1 288 ? -2.053 -26.531 -32.781 1 94.12 288 ILE B N 1
ATOM 5581 C CA . ILE B 1 288 ? -1.954 -27.609 -31.797 1 94.12 288 ILE B CA 1
ATOM 5582 C C . ILE B 1 288 ? -2.52 -28.906 -32.406 1 94.12 288 ILE B C 1
ATOM 5584 O O . ILE B 1 288 ? -3.674 -28.938 -32.812 1 94.12 288 ILE B O 1
ATOM 5588 N N . SER B 1 289 ? -1.854 -29.922 -32.344 1 92.44 289 SER B N 1
ATOM 5589 C CA . SER B 1 289 ? -2.182 -31.156 -33.031 1 92.44 289 SER B CA 1
ATOM 5590 C C . SER B 1 289 ? -3.457 -31.781 -32.5 1 92.44 289 SER B C 1
ATOM 5592 O O . SER B 1 289 ? -4.199 -32.438 -33.219 1 92.44 289 SER B O 1
ATOM 5594 N N . THR B 1 290 ? -3.732 -31.562 -31.266 1 91.56 290 THR B N 1
ATOM 5595 C CA . THR B 1 290 ? -4.871 -32.219 -30.625 1 91.56 290 THR B CA 1
ATOM 5596 C C . THR B 1 290 ? -6.16 -31.438 -30.906 1 91.56 290 THR B C 1
ATOM 5598 O O . THR B 1 290 ? -7.254 -31.922 -30.609 1 91.56 290 THR B O 1
ATOM 5601 N N . VAL B 1 291 ? -5.992 -30.266 -31.453 1 95.19 291 VAL B N 1
ATOM 5602 C CA . VAL B 1 291 ? -7.172 -29.484 -31.812 1 95.19 291 VAL B CA 1
ATOM 5603 C C . VAL B 1 291 ? -7.629 -29.859 -33.219 1 95.19 291 VAL B C 1
ATOM 5605 O O . VAL B 1 291 ? -6.957 -29.547 -34.219 1 95.19 291 VAL B O 1
ATOM 5608 N N . GLU B 1 292 ? -8.766 -30.5 -33.406 1 92.12 292 GLU B N 1
ATOM 5609 C CA . GLU B 1 292 ? -9.258 -31.016 -34.656 1 92.12 292 GLU B CA 1
ATOM 5610 C C . GLU B 1 292 ? -9.547 -29.875 -35.656 1 92.12 292 GLU B C 1
ATOM 5612 O O . GLU B 1 292 ? -9.164 -29.953 -36.812 1 92.12 292 GLU B O 1
ATOM 5617 N N . ASN B 1 293 ? -10.289 -28.891 -35.188 1 93.56 293 ASN B N 1
ATOM 5618 C CA . ASN B 1 293 ? -10.609 -27.703 -36 1 93.56 293 ASN B CA 1
ATOM 5619 C C . ASN B 1 293 ? -9.828 -26.484 -35.5 1 93.56 293 ASN B C 1
ATOM 5621 O O . ASN B 1 293 ? -10.258 -25.797 -34.594 1 93.56 293 ASN B O 1
ATOM 5625 N N . TRP B 1 294 ? -8.711 -26.219 -36.281 1 96.31 294 TRP B N 1
ATOM 5626 C CA . TRP B 1 294 ? -7.871 -25.094 -35.844 1 96.31 294 TRP B CA 1
ATOM 5627 C C . TRP B 1 294 ? -8.555 -23.766 -36.156 1 96.31 294 TRP B C 1
ATOM 5629 O O . TRP B 1 294 ? -8.367 -23.203 -37.219 1 96.31 294 TRP B O 1
ATOM 5639 N N . SER B 1 295 ? -9.328 -23.406 -35.312 1 97.38 295 SER B N 1
ATOM 5640 C CA . SER B 1 295 ? -10.07 -22.156 -35.281 1 97.38 295 SER B CA 1
ATOM 5641 C C . SER B 1 295 ? -10.25 -21.641 -33.844 1 97.38 295 SER B C 1
ATOM 5643 O O . SER B 1 295 ? -9.969 -22.375 -32.906 1 97.38 295 SER B O 1
ATOM 5645 N N . VAL B 1 296 ? -10.547 -20.453 -33.719 1 97.88 296 VAL B N 1
ATOM 5646 C CA . VAL B 1 296 ? -10.773 -19.891 -32.375 1 97.88 296 VAL B CA 1
ATOM 5647 C C . VAL B 1 296 ? -11.805 -20.719 -31.625 1 97.88 296 VAL B C 1
ATOM 5649 O O . VAL B 1 296 ? -11.586 -21.109 -30.484 1 97.88 296 VAL B O 1
ATOM 5652 N N . ASP B 1 297 ? -12.93 -21.016 -32.25 1 97.19 297 ASP B N 1
ATOM 5653 C CA . ASP B 1 297 ? -13.977 -21.844 -31.656 1 97.19 297 ASP B CA 1
ATOM 5654 C C . ASP B 1 297 ? -13.477 -23.25 -31.344 1 97.19 297 ASP B C 1
ATOM 5656 O O . ASP B 1 297 ? -13.828 -23.828 -30.328 1 97.19 297 ASP B O 1
ATOM 5660 N N . GLY B 1 298 ? -12.742 -23.734 -32.312 1 96.94 298 GLY B N 1
ATOM 5661 C CA . GLY B 1 298 ? -12.188 -25.062 -32.094 1 96.94 298 GLY B CA 1
ATOM 5662 C C . GLY B 1 298 ? -11.281 -25.156 -30.891 1 96.94 298 GLY B C 1
ATOM 5663 O O . GLY B 1 298 ? -11.328 -26.156 -30.172 1 96.94 298 GLY B O 1
ATOM 5664 N N . ILE B 1 299 ? -10.469 -24.188 -30.703 1 97.5 299 ILE B N 1
ATOM 5665 C CA . ILE B 1 299 ? -9.531 -24.156 -29.578 1 97.5 299 ILE B CA 1
ATOM 5666 C C . ILE B 1 299 ? -10.312 -24.078 -28.266 1 97.5 299 ILE B C 1
ATOM 5668 O O . ILE B 1 299 ? -10.039 -24.828 -27.344 1 97.5 299 ILE B O 1
ATOM 5672 N N . ILE B 1 300 ? -11.25 -23.172 -28.156 1 96.38 300 ILE B N 1
ATOM 5673 C CA . ILE B 1 300 ? -12.055 -22.969 -26.953 1 96.38 300 ILE B CA 1
ATOM 5674 C C . ILE B 1 300 ? -12.797 -24.266 -26.625 1 96.38 300 ILE B C 1
ATOM 5676 O O . ILE B 1 300 ? -12.805 -24.703 -25.469 1 96.38 300 ILE B O 1
ATOM 5680 N N . SER B 1 301 ? -13.391 -24.859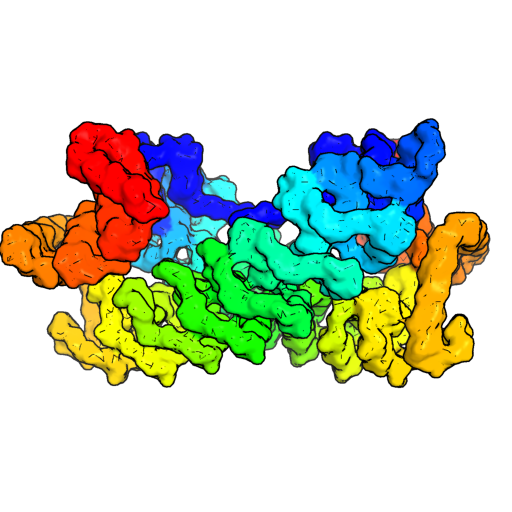 -27.656 1 95.12 301 SER B N 1
ATOM 5681 C CA . SER B 1 301 ? -14.109 -26.125 -27.453 1 95.12 301 SER B CA 1
ATOM 5682 C C . SER B 1 301 ? -13.18 -27.219 -26.969 1 95.12 301 SER B C 1
ATOM 5684 O O . SER B 1 301 ? -13.547 -28.016 -26.094 1 95.12 301 SER B O 1
ATOM 5686 N N . HIS B 1 302 ? -12.086 -27.266 -27.594 1 95.19 302 HIS B N 1
ATOM 5687 C CA . HIS B 1 302 ? -11.102 -28.281 -27.234 1 95.19 302 HIS B CA 1
ATOM 5688 C C . HIS B 1 302 ? -10.695 -28.156 -25.766 1 95.19 302 HIS B C 1
ATOM 5690 O O . HIS B 1 302 ? -10.664 -29.156 -25.047 1 95.19 302 HIS B O 1
ATOM 5696 N N . VAL B 1 303 ? -10.336 -26.953 -25.328 1 93.56 303 VAL B N 1
ATOM 5697 C CA . VAL B 1 303 ? -9.898 -26.719 -23.969 1 93.56 303 VAL B CA 1
ATOM 5698 C C . VAL B 1 303 ? -11.031 -27.047 -22.984 1 93.56 303 VAL B C 1
ATOM 5700 O O . VAL B 1 303 ? -10.805 -27.656 -21.953 1 93.56 303 VAL B O 1
ATOM 5703 N N . ASN B 1 304 ? -12.266 -26.672 -23.328 1 88.31 304 ASN B N 1
ATOM 5704 C CA . ASN B 1 304 ? -13.422 -26.969 -22.5 1 88.31 304 ASN B CA 1
ATOM 5705 C C . ASN B 1 304 ? -13.625 -28.469 -22.344 1 88.31 304 ASN B C 1
ATOM 5707 O O . ASN B 1 304 ? -13.984 -28.953 -21.266 1 88.31 304 ASN B O 1
ATOM 5711 N N . MET B 1 305 ? -13.445 -29.141 -23.391 1 88.62 305 MET B N 1
ATOM 5712 C CA . MET B 1 305 ? -13.578 -30.594 -23.359 1 88.62 305 MET B CA 1
ATOM 5713 C C . MET B 1 305 ? -12.523 -31.219 -22.453 1 88.62 305 MET B C 1
ATOM 5715 O O . MET B 1 305 ? -12.82 -32.156 -21.703 1 88.62 305 MET B O 1
ATOM 5719 N N . GLU B 1 306 ? -11.32 -30.75 -22.531 1 87.12 306 GLU B N 1
ATOM 5720 C CA . GLU B 1 306 ? -10.25 -31.25 -21.688 1 87.12 306 GLU B CA 1
ATOM 5721 C C . GLU B 1 306 ? -10.57 -31.031 -20.203 1 87.12 306 GLU B C 1
ATOM 5723 O O . GLU B 1 306 ? -10.328 -31.906 -19.375 1 87.12 306 GLU B O 1
ATOM 5728 N N . ILE B 1 307 ? -11.047 -29.891 -19.938 1 83.19 307 ILE B N 1
ATOM 5729 C CA . ILE B 1 307 ? -11.398 -29.547 -18.562 1 83.19 307 ILE B CA 1
ATOM 5730 C C . ILE B 1 307 ? -12.5 -30.484 -18.062 1 83.19 307 ILE B C 1
ATOM 5732 O O . ILE B 1 307 ? -12.445 -30.969 -16.922 1 83.19 307 ILE B O 1
ATOM 5736 N N . LYS B 1 308 ? -13.461 -30.75 -18.906 1 79.44 308 LYS B N 1
ATOM 5737 C CA . LYS B 1 308 ? -14.562 -31.641 -18.547 1 79.44 308 LYS B CA 1
ATOM 5738 C C . LYS B 1 308 ? -14.07 -33.062 -18.281 1 79.44 308 LYS B C 1
ATOM 5740 O O . LYS B 1 308 ? -14.57 -33.75 -17.391 1 79.44 308 LYS B O 1
ATOM 5745 N N . GLN B 1 309 ? -13.117 -33.438 -19.062 1 82.88 309 GLN B N 1
ATOM 5746 C CA . GLN B 1 309 ? -12.555 -34.781 -18.906 1 82.88 309 GLN B CA 1
ATOM 5747 C C . GLN B 1 309 ? -11.852 -34.938 -17.562 1 82.88 309 GLN B C 1
ATOM 5749 O O . GLN B 1 309 ? -11.82 -36 -16.969 1 82.88 309 GLN B O 1
ATOM 5754 N N . LEU B 1 310 ? -11.305 -33.875 -17.078 1 81.62 310 LEU B N 1
ATOM 5755 C CA . LEU B 1 310 ? -10.57 -33.906 -15.812 1 81.62 310 LEU B CA 1
ATOM 5756 C C . LEU B 1 310 ? -11.531 -34 -14.633 1 81.62 310 LEU B C 1
ATOM 5758 O O . LEU B 1 310 ? -11.109 -34.281 -13.508 1 81.62 310 LEU B O 1
ATOM 5762 N N . GLU B 1 311 ? -12.797 -33.812 -14.867 1 73.31 311 GLU B N 1
ATOM 5763 C CA . GLU B 1 311 ? -13.812 -33.969 -13.828 1 73.31 311 GLU B CA 1
ATOM 5764 C C . GLU B 1 311 ? -14.133 -35.438 -13.562 1 73.31 311 GLU B C 1
ATOM 5766 O O . GLU B 1 311 ? -14.672 -35.75 -12.508 1 73.31 311 GLU B O 1
ATOM 5771 N N . ASP B 1 312 ? -13.828 -36.25 -14.555 1 78 312 ASP B N 1
ATOM 5772 C CA . ASP B 1 312 ? -14.031 -37.688 -14.398 1 78 312 ASP B CA 1
ATOM 5773 C C . ASP B 1 312 ? -12.906 -38.312 -13.57 1 78 312 ASP B C 1
ATOM 5775 O O . ASP B 1 312 ? -11.812 -38.531 -14.078 1 78 312 ASP B O 1
ATOM 5779 N N . GLY B 1 313 ? -13.195 -38.688 -12.398 1 78.19 313 GLY B N 1
ATOM 5780 C CA . GLY B 1 313 ? -12.211 -39.188 -11.461 1 78.19 313 GLY B CA 1
ATOM 5781 C C . GLY B 1 313 ? -11.531 -40.469 -11.945 1 78.19 313 GLY B C 1
ATOM 5782 O O . GLY B 1 313 ? -10.32 -40.625 -11.773 1 78.19 313 GLY B O 1
ATOM 5783 N N . LYS B 1 314 ? -12.336 -41.344 -12.5 1 83.06 314 LYS B N 1
ATOM 5784 C CA . LYS B 1 314 ? -11.789 -42.594 -12.992 1 83.06 314 LYS B CA 1
ATOM 5785 C C . LYS B 1 314 ? -10.82 -42.375 -14.148 1 83.06 314 LYS B C 1
ATOM 5787 O O . LYS B 1 314 ? -9.75 -42.969 -14.211 1 83.06 314 LYS B O 1
ATOM 5792 N N . PHE B 1 315 ? -11.234 -41.562 -15.047 1 84.81 315 PHE B N 1
ATOM 5793 C CA . PHE B 1 315 ? -10.375 -41.219 -16.172 1 84.81 315 PHE B CA 1
ATOM 5794 C C . PHE B 1 315 ? -9.055 -40.625 -15.688 1 84.81 315 PHE B C 1
ATOM 5796 O O . PHE B 1 315 ? -7.984 -41 -16.156 1 84.81 315 PHE B O 1
ATOM 5803 N N . VAL B 1 316 ? -9.086 -39.688 -14.867 1 87.38 316 VAL B N 1
ATOM 5804 C CA . VAL B 1 316 ? -7.914 -39 -14.344 1 87.38 316 VAL B CA 1
ATOM 5805 C C . VAL B 1 316 ? -6.984 -39.969 -13.648 1 87.38 316 VAL B C 1
ATOM 5807 O O . VAL B 1 316 ? -5.77 -39.938 -13.844 1 87.38 316 VAL B O 1
ATOM 5810 N N . LYS B 1 317 ? -7.559 -40.812 -12.82 1 87.12 317 LYS B N 1
ATOM 5811 C CA . LYS B 1 317 ? -6.758 -41.781 -12.086 1 87.12 317 LYS B CA 1
ATOM 5812 C C . LYS B 1 317 ? -5.98 -42.688 -13.047 1 87.12 317 LYS B C 1
ATOM 5814 O O . LYS B 1 317 ? -4.781 -42.906 -12.859 1 87.12 317 LYS B O 1
ATOM 5819 N N . ASN B 1 318 ? -6.668 -43.188 -13.969 1 91.81 318 ASN B N 1
ATOM 5820 C CA . ASN B 1 318 ? -6.047 -44.094 -14.93 1 91.81 318 ASN B CA 1
ATOM 5821 C C . ASN B 1 318 ? -4.996 -43.375 -15.773 1 91.81 318 ASN B C 1
ATOM 5823 O O . ASN B 1 318 ? -3.902 -43.906 -15.992 1 91.81 318 ASN B O 1
ATOM 5827 N N . ARG B 1 319 ? -5.355 -42.25 -16.266 1 92.06 319 ARG B N 1
ATOM 5828 C CA . ARG B 1 319 ? -4.441 -41.5 -17.109 1 92.06 319 ARG B CA 1
ATOM 5829 C C . ARG B 1 319 ? -3.191 -41.094 -16.328 1 92.06 319 ARG B C 1
ATOM 5831 O O . ARG B 1 319 ? -2.078 -41.156 -16.844 1 92.06 319 ARG B O 1
ATOM 5838 N N . MET B 1 320 ? -3.354 -40.688 -15.133 1 91.69 320 MET B N 1
ATOM 5839 C CA . MET B 1 320 ? -2.234 -40.281 -14.281 1 91.69 320 MET B CA 1
ATOM 5840 C C . MET B 1 320 ? -1.308 -41.469 -14.031 1 91.69 320 MET B C 1
ATOM 5842 O O . MET B 1 320 ? -0.085 -41.344 -14.078 1 91.69 320 MET B O 1
ATOM 5846 N N . ALA B 1 321 ? -1.933 -42.594 -13.711 1 93.06 321 ALA B N 1
ATOM 5847 C CA . ALA B 1 321 ? -1.149 -43.781 -13.461 1 93.06 321 ALA B CA 1
ATOM 5848 C C . ALA B 1 321 ? -0.334 -44.188 -14.688 1 93.06 321 ALA B C 1
ATOM 5850 O O . ALA B 1 321 ? 0.838 -44.531 -14.578 1 93.06 321 ALA B O 1
ATOM 5851 N N . ASP B 1 322 ? -0.962 -44.094 -15.773 1 95.81 322 ASP B N 1
ATOM 5852 C CA . ASP B 1 322 ? -0.304 -44.469 -17.031 1 95.81 322 ASP B CA 1
ATOM 5853 C C . ASP B 1 322 ? 0.858 -43.5 -17.328 1 95.81 322 ASP B C 1
ATOM 5855 O O . ASP B 1 322 ? 1.963 -43.969 -17.641 1 95.81 322 ASP B O 1
ATOM 5859 N N . LEU B 1 323 ? 0.658 -42.219 -17.266 1 96.25 323 LEU B N 1
ATOM 5860 C CA . LEU B 1 323 ? 1.679 -41.188 -17.531 1 96.25 323 LEU B CA 1
ATOM 5861 C C . LEU B 1 323 ? 2.854 -41.344 -16.578 1 96.25 323 LEU B C 1
ATOM 5863 O O . LEU B 1 323 ? 4.012 -41.281 -16.984 1 96.25 323 LEU B O 1
ATOM 5867 N N . LYS B 1 324 ? 2.551 -41.531 -15.328 1 95.12 324 LYS B N 1
ATOM 5868 C CA . LYS B 1 324 ? 3.607 -41.656 -14.328 1 95.12 324 LYS B CA 1
ATOM 5869 C C . LYS B 1 324 ? 4.461 -42.906 -14.609 1 95.12 324 LYS B C 1
ATOM 5871 O O . LYS B 1 324 ? 5.688 -42.844 -14.516 1 95.12 324 LYS B O 1
ATOM 5876 N N . GLN B 1 325 ? 3.773 -43.969 -14.898 1 96.31 325 GLN B N 1
ATOM 5877 C CA . GLN B 1 325 ? 4.484 -45.219 -15.195 1 96.31 325 GLN B CA 1
ATOM 5878 C C . GLN B 1 325 ? 5.402 -45.031 -16.406 1 96.31 325 GLN B C 1
ATOM 5880 O O . GLN B 1 325 ? 6.562 -45.469 -16.375 1 96.31 325 GLN B O 1
ATOM 5885 N N . GLN B 1 326 ? 4.898 -44.5 -17.438 1 97.69 326 GLN B N 1
ATOM 5886 C CA . GLN B 1 326 ? 5.695 -44.25 -18.641 1 97.69 326 GLN B CA 1
ATOM 5887 C C . GLN B 1 326 ? 6.871 -43.312 -18.328 1 97.69 326 GLN B C 1
ATOM 5889 O O . GLN B 1 326 ? 7.977 -43.531 -18.828 1 97.69 326 GLN B O 1
ATOM 5894 N N . ALA B 1 327 ? 6.609 -42.281 -17.562 1 97.81 327 ALA B N 1
ATOM 5895 C CA . ALA B 1 327 ? 7.656 -41.312 -17.188 1 97.81 327 ALA B CA 1
ATOM 5896 C C . ALA B 1 327 ? 8.75 -42 -16.375 1 97.81 327 ALA B C 1
ATOM 5898 O O . ALA B 1 327 ? 9.945 -41.781 -16.625 1 97.81 327 ALA B O 1
ATOM 5899 N N . ASP B 1 328 ? 8.344 -42.844 -15.438 1 97.06 328 ASP B N 1
ATOM 5900 C CA . ASP B 1 328 ? 9.297 -43.562 -14.609 1 97.06 328 ASP B CA 1
ATOM 5901 C C . ASP B 1 328 ? 10.156 -44.5 -15.461 1 97.06 328 ASP B C 1
ATOM 5903 O O . ASP B 1 328 ? 11.352 -44.625 -15.219 1 97.06 328 ASP B O 1
ATOM 5907 N N . GLU B 1 329 ? 9.516 -45.125 -16.359 1 97.75 329 GLU B N 1
ATOM 5908 C CA . GLU B 1 329 ? 10.242 -46.031 -17.25 1 97.75 329 GLU B CA 1
ATOM 5909 C C . GLU B 1 329 ? 11.25 -45.25 -18.094 1 97.75 329 GLU B C 1
ATOM 5911 O O . GLU B 1 329 ? 12.383 -45.688 -18.281 1 97.75 329 GLU B O 1
ATOM 5916 N N . ALA B 1 330 ? 10.805 -44.156 -18.641 1 98.12 330 ALA B N 1
ATOM 5917 C CA . ALA B 1 330 ? 11.711 -43.312 -19.406 1 98.12 330 ALA B CA 1
ATOM 5918 C C . ALA B 1 330 ? 12.891 -42.844 -18.547 1 98.12 330 ALA B C 1
ATOM 5920 O O . ALA B 1 330 ? 14.031 -42.812 -19.031 1 98.12 330 ALA B O 1
ATOM 5921 N N . PHE B 1 331 ? 12.641 -42.469 -17.375 1 97.31 331 PHE B N 1
ATOM 5922 C CA . PHE B 1 331 ? 13.688 -42.031 -16.453 1 97.31 331 PHE B CA 1
ATOM 5923 C C . PHE B 1 331 ? 14.695 -43.156 -16.203 1 97.31 331 PHE B C 1
ATOM 5925 O O . PHE B 1 331 ? 15.906 -42.938 -16.219 1 97.31 331 PHE B O 1
ATOM 5932 N N . LYS B 1 332 ? 14.188 -44.375 -15.992 1 97.12 332 LYS B N 1
ATOM 5933 C CA . LYS B 1 332 ? 15.039 -45.531 -15.758 1 97.12 332 LYS B CA 1
ATOM 5934 C C . LYS B 1 332 ? 15.938 -45.812 -16.953 1 97.12 332 LYS B C 1
ATOM 5936 O O . LYS B 1 332 ? 17.078 -46.25 -16.797 1 97.12 332 LYS B O 1
ATOM 5941 N N . LYS B 1 333 ? 15.414 -45.469 -18.109 1 97.75 333 LYS B N 1
ATOM 5942 C CA . LYS B 1 333 ? 16.172 -45.656 -19.344 1 97.75 333 LYS B CA 1
ATOM 5943 C C . LYS B 1 333 ? 17.078 -44.469 -19.609 1 97.75 333 LYS B C 1
ATOM 5945 O O . LYS B 1 333 ? 17.688 -44.375 -20.688 1 97.75 333 LYS B O 1
ATOM 5950 N N . GLN B 1 334 ? 17.016 -43.5 -18.75 1 97.19 334 GLN B N 1
ATOM 5951 C CA . GLN B 1 334 ? 17.844 -42.281 -18.797 1 97.19 334 GLN B CA 1
ATOM 5952 C C . GLN B 1 334 ? 17.438 -41.375 -19.922 1 97.19 334 GLN B C 1
ATOM 5954 O O . GLN B 1 334 ? 18.25 -40.625 -20.469 1 97.19 334 GLN B O 1
ATOM 5959 N N . ASP B 1 335 ? 16.297 -41.656 -20.359 1 97.81 335 ASP B N 1
ATOM 5960 C CA . ASP B 1 335 ? 15.68 -40.719 -21.281 1 97.81 335 ASP B CA 1
ATOM 5961 C C . ASP B 1 335 ? 14.992 -39.562 -20.531 1 97.81 335 ASP B C 1
ATOM 5963 O O . ASP B 1 335 ? 13.766 -39.469 -20.531 1 97.81 335 ASP B O 1
ATOM 5967 N N . TYR B 1 336 ? 15.766 -38.688 -20 1 97.5 336 TYR B N 1
ATOM 5968 C CA . TYR B 1 336 ? 15.289 -37.656 -19.078 1 97.5 336 TYR B CA 1
ATOM 5969 C C . TYR B 1 336 ? 14.391 -36.656 -19.797 1 97.5 336 TYR B C 1
ATOM 5971 O O . TYR B 1 336 ? 13.461 -36.125 -19.203 1 97.5 336 TYR B O 1
ATOM 5979 N N . LEU B 1 337 ? 14.656 -36.438 -21 1 96 337 LEU B N 1
ATOM 5980 C CA . LEU B 1 337 ? 13.82 -35.531 -21.766 1 96 337 LEU B CA 1
ATOM 5981 C C . LEU B 1 337 ? 12.391 -36.031 -21.875 1 96 337 LEU B C 1
ATOM 5983 O O . LEU B 1 337 ? 11.445 -35.312 -21.531 1 96 337 LEU B O 1
ATOM 5987 N N . ASN B 1 338 ? 12.359 -37.281 -22.297 1 96.88 338 ASN B N 1
ATOM 5988 C CA . ASN B 1 338 ? 11.031 -37.875 -22.422 1 96.88 338 ASN B CA 1
ATOM 5989 C C . ASN B 1 338 ? 10.344 -38 -21.062 1 96.88 338 ASN B C 1
ATOM 5991 O O . ASN B 1 338 ? 9.133 -37.812 -20.938 1 96.88 338 ASN B O 1
ATOM 5995 N N . ALA B 1 339 ? 11.039 -38.344 -20.062 1 97.94 339 ALA B N 1
ATOM 5996 C CA . ALA B 1 339 ? 10.492 -38.438 -18.703 1 97.94 339 ALA B CA 1
ATOM 5997 C C . ALA B 1 339 ? 9.906 -37.094 -18.281 1 97.94 339 ALA B C 1
ATOM 5999 O O . ALA B 1 339 ? 8.797 -37.031 -17.75 1 97.94 339 ALA B O 1
ATOM 6000 N N . SER B 1 340 ? 10.695 -36 -18.547 1 96 340 SER B N 1
ATOM 6001 C CA . SER B 1 340 ? 10.25 -34.688 -18.156 1 96 340 SER B CA 1
ATOM 6002 C C . SER B 1 340 ? 8.969 -34.281 -18.875 1 96 340 SER B C 1
ATOM 6004 O O . SER B 1 340 ? 8.086 -33.656 -18.297 1 96 340 SER B O 1
ATOM 6006 N N . VAL B 1 341 ? 8.844 -34.656 -20.125 1 95 341 VAL B N 1
ATOM 6007 C CA . VAL B 1 341 ? 7.648 -34.344 -20.906 1 95 341 VAL B CA 1
ATOM 6008 C C . VAL B 1 341 ? 6.445 -35.094 -20.328 1 95 341 VAL B C 1
ATOM 6010 O O . VAL B 1 341 ? 5.371 -34.5 -20.156 1 95 341 VAL B O 1
ATOM 6013 N N . LEU B 1 342 ? 6.684 -36.344 -20.016 1 96.75 342 LEU B N 1
ATOM 6014 C CA . LEU B 1 342 ? 5.605 -37.156 -19.484 1 96.75 342 LEU B CA 1
ATOM 6015 C C . LEU B 1 342 ? 5.203 -36.688 -18.078 1 96.75 342 LEU B C 1
ATOM 6017 O O . LEU B 1 342 ? 4.012 -36.656 -17.766 1 96.75 342 LEU B O 1
ATOM 6021 N N . TYR B 1 343 ? 6.156 -36.344 -17.25 1 96.94 343 TYR B N 1
ATOM 6022 C CA . TYR B 1 343 ? 5.832 -35.781 -15.938 1 96.94 343 TYR B CA 1
ATOM 6023 C C . TYR B 1 343 ? 5.062 -34.469 -16.078 1 96.94 343 TYR B C 1
ATOM 6025 O O . TYR B 1 343 ? 4.145 -34.188 -15.297 1 96.94 343 TYR B O 1
ATOM 6033 N N . THR B 1 344 ? 5.434 -33.656 -17.062 1 94.06 344 THR B N 1
ATOM 6034 C CA . THR B 1 344 ? 4.75 -32.406 -17.297 1 94.06 344 THR B CA 1
ATOM 6035 C C . THR B 1 344 ? 3.297 -32.625 -17.703 1 94.06 344 THR B C 1
ATOM 6037 O O . THR B 1 344 ? 2.396 -31.938 -17.234 1 94.06 344 THR B O 1
ATOM 6040 N N . GLU B 1 345 ? 3.096 -33.625 -18.516 1 93 345 GLU B N 1
ATOM 6041 C CA . GLU B 1 345 ? 1.734 -34 -18.891 1 93 345 GLU B CA 1
ATOM 6042 C C . GLU B 1 345 ? 0.916 -34.438 -17.688 1 93 345 GLU B C 1
ATOM 6044 O O . GLU B 1 345 ? -0.267 -34.125 -17.578 1 93 345 GLU B O 1
ATOM 6049 N N . ALA B 1 346 ? 1.511 -35.188 -16.875 1 94.25 346 ALA B N 1
ATOM 6050 C CA . ALA B 1 346 ? 0.84 -35.625 -15.648 1 94.25 346 ALA B CA 1
ATOM 6051 C C . ALA B 1 346 ? 0.53 -34.438 -14.734 1 94.25 346 ALA B C 1
ATOM 6053 O O . ALA B 1 346 ? -0.545 -34.375 -14.133 1 94.25 346 ALA B O 1
ATOM 6054 N N . LEU B 1 347 ? 1.483 -33.469 -14.711 1 92.31 347 LEU B N 1
ATOM 6055 C CA . LEU B 1 347 ? 1.328 -32.312 -13.867 1 92.31 347 LEU B CA 1
ATOM 6056 C C . LEU B 1 347 ? 0.248 -31.375 -14.414 1 92.31 347 LEU B C 1
ATOM 6058 O O . LEU B 1 347 ? -0.345 -30.594 -13.664 1 92.31 347 LEU B O 1
ATOM 6062 N N . LYS B 1 348 ? 0.028 -31.422 -15.672 1 88.62 348 LYS B N 1
ATOM 6063 C CA . LYS B 1 348 ? -1.076 -30.672 -16.266 1 88.62 348 LYS B CA 1
ATOM 6064 C C . LYS B 1 348 ? -2.416 -31.125 -15.68 1 88.62 348 LYS B C 1
ATOM 6066 O O . LYS B 1 348 ? -3.33 -30.312 -15.523 1 88.62 348 LYS B O 1
ATOM 6071 N N . ILE B 1 349 ? -2.439 -32.375 -15.344 1 87.12 349 ILE B N 1
ATOM 6072 C CA . ILE B 1 349 ? -3.654 -32.969 -14.805 1 87.12 349 ILE B CA 1
ATOM 6073 C C . ILE B 1 349 ? -3.748 -32.688 -13.305 1 87.12 349 ILE B C 1
ATOM 6075 O O . ILE B 1 349 ? -4.82 -32.344 -12.797 1 87.12 349 ILE B O 1
ATOM 6079 N N . ASP B 1 350 ? -2.627 -32.812 -12.648 1 85.88 350 ASP B N 1
ATOM 6080 C CA . ASP B 1 350 ? -2.553 -32.562 -11.211 1 85.88 350 ASP B CA 1
ATOM 6081 C C . ASP B 1 350 ? -1.393 -31.625 -10.883 1 85.88 350 ASP B C 1
ATOM 6083 O O . ASP B 1 350 ? -0.297 -32.062 -10.555 1 85.88 350 ASP B O 1
ATOM 6087 N N . ASN B 1 351 ? -1.729 -30.344 -10.82 1 86.12 351 ASN B N 1
ATOM 6088 C CA . ASN B 1 351 ? -0.714 -29.312 -10.641 1 86.12 351 ASN B CA 1
ATOM 6089 C C . ASN B 1 351 ? -0.134 -29.344 -9.227 1 86.12 351 ASN B C 1
ATOM 6091 O O . ASN B 1 351 ? 0.912 -28.734 -8.969 1 86.12 351 ASN B O 1
ATOM 6095 N N . PHE B 1 352 ? -0.758 -30.109 -8.336 1 84.69 352 PHE B N 1
ATOM 6096 C CA . PHE B 1 352 ? -0.392 -30.016 -6.93 1 84.69 352 PHE B CA 1
ATOM 6097 C C . PHE B 1 352 ? 0.258 -31.312 -6.453 1 84.69 352 PHE B C 1
ATOM 6099 O O . PHE B 1 352 ? 0.297 -31.594 -5.254 1 84.69 352 PHE B O 1
ATOM 6106 N N . ASN B 1 353 ? 0.687 -32.094 -7.348 1 88.12 353 ASN B N 1
ATOM 6107 C CA . ASN B 1 353 ? 1.342 -33.344 -7 1 88.12 353 ASN B CA 1
ATOM 6108 C C . ASN B 1 353 ? 2.824 -33.156 -6.703 1 88.12 353 ASN B C 1
ATOM 6110 O O . ASN B 1 353 ? 3.645 -33.094 -7.621 1 88.12 353 ASN B O 1
ATOM 6114 N N . ALA B 1 354 ? 3.172 -33.125 -5.426 1 91 354 ALA B N 1
ATOM 6115 C CA . ALA B 1 354 ? 4.543 -32.844 -5 1 91 354 ALA B CA 1
ATOM 6116 C C . ALA B 1 354 ? 5.5 -33.906 -5.512 1 91 354 ALA B C 1
ATOM 6118 O O . ALA B 1 354 ? 6.648 -33.625 -5.852 1 91 354 ALA B O 1
ATOM 6119 N N . THR B 1 355 ? 5.051 -35.094 -5.543 1 93.44 355 THR B N 1
ATOM 6120 C CA . THR B 1 355 ? 5.895 -36.188 -5.992 1 93.44 355 THR B CA 1
ATOM 6121 C C . THR B 1 355 ? 6.293 -36.031 -7.453 1 93.44 355 THR B C 1
ATOM 6123 O O . THR B 1 355 ? 7.457 -36.219 -7.812 1 93.44 355 THR B O 1
ATOM 6126 N N . LEU B 1 356 ? 5.32 -35.688 -8.25 1 94.75 356 LEU B N 1
ATOM 6127 C CA . LEU B 1 356 ? 5.602 -35.469 -9.664 1 94.75 356 LEU B CA 1
ATOM 6128 C C . LEU B 1 356 ? 6.555 -34.281 -9.852 1 94.75 356 LEU B C 1
ATOM 6130 O O . LEU B 1 356 ? 7.445 -34.344 -10.703 1 94.75 356 LEU B O 1
ATOM 6134 N N . LEU B 1 357 ? 6.379 -33.25 -9.07 1 95.44 357 LEU B N 1
ATOM 6135 C CA . LEU B 1 357 ? 7.281 -32.094 -9.117 1 95.44 357 LEU B CA 1
ATOM 6136 C C . LEU B 1 357 ? 8.703 -32.5 -8.742 1 95.44 357 LEU B C 1
ATOM 6138 O O . LEU B 1 357 ? 9.664 -32.094 -9.391 1 95.44 357 LEU B O 1
ATOM 6142 N N . SER B 1 358 ? 8.758 -33.281 -7.695 1 96.38 358 SER B N 1
ATOM 6143 C CA . SER B 1 358 ? 10.062 -33.781 -7.25 1 96.38 358 SER B CA 1
ATOM 6144 C C . SER B 1 358 ? 10.75 -34.594 -8.344 1 96.38 358 SER B C 1
ATOM 6146 O O . SER B 1 358 ? 11.938 -34.406 -8.602 1 96.38 358 SER B O 1
ATOM 6148 N N . ASN B 1 359 ? 10.016 -35.469 -8.961 1 96.69 359 ASN B N 1
ATOM 6149 C CA . ASN B 1 359 ? 10.57 -36.312 -10.016 1 96.69 359 ASN B CA 1
ATOM 6150 C C . ASN B 1 359 ? 11 -35.469 -11.219 1 96.69 359 ASN B C 1
ATOM 6152 O O . ASN B 1 359 ? 12.062 -35.719 -11.805 1 96.69 359 ASN B O 1
ATOM 6156 N N . ARG B 1 360 ? 10.195 -34.562 -11.602 1 96.38 360 ARG B N 1
ATOM 6157 C CA . ARG B 1 360 ? 10.562 -33.688 -12.727 1 96.38 360 ARG B CA 1
ATOM 6158 C C . ARG B 1 360 ? 11.773 -32.844 -12.391 1 96.38 360 ARG B C 1
ATOM 6160 O O . ARG B 1 360 ? 12.609 -32.562 -13.258 1 96.38 360 ARG B O 1
ATOM 6167 N N . SER B 1 361 ? 11.844 -32.375 -11.133 1 96.94 361 SER B N 1
ATOM 6168 C CA . SER B 1 361 ? 13.023 -31.641 -10.68 1 96.94 361 SER B CA 1
ATOM 6169 C C . SER B 1 361 ? 14.297 -32.438 -10.93 1 96.94 361 SER B C 1
ATOM 6171 O O . SER B 1 361 ? 15.297 -31.891 -11.398 1 96.94 361 SER B O 1
ATOM 6173 N N . LEU B 1 362 ? 14.242 -33.688 -10.602 1 96.69 362 LEU B N 1
ATOM 6174 C CA . LEU B 1 362 ? 15.398 -34.562 -10.789 1 96.69 362 LEU B CA 1
ATOM 6175 C C . LEU B 1 362 ? 15.742 -34.688 -12.266 1 96.69 362 LEU B C 1
ATOM 6177 O O . LEU B 1 362 ? 16.922 -34.75 -12.633 1 96.69 362 LEU B O 1
ATOM 6181 N N . CYS B 1 363 ? 14.781 -34.812 -13.109 1 97.12 363 CYS B N 1
ATOM 6182 C CA . CYS B 1 363 ? 15.016 -34.875 -14.547 1 97.12 363 CYS B CA 1
ATOM 6183 C C . CYS B 1 363 ? 15.75 -33.625 -15.039 1 97.12 363 CYS B C 1
ATOM 6185 O O . CYS B 1 363 ? 16.719 -33.75 -15.805 1 97.12 363 CYS B O 1
ATOM 6187 N N . TRP B 1 364 ? 15.258 -32.469 -14.578 1 94.94 364 TRP B N 1
ATOM 6188 C CA . TRP B 1 364 ? 15.906 -31.219 -14.953 1 94.94 364 TRP B CA 1
ATOM 6189 C C . TRP B 1 364 ? 17.375 -31.219 -14.539 1 94.94 364 TRP B C 1
ATOM 6191 O O . TRP B 1 364 ? 18.25 -30.797 -15.305 1 94.94 364 TRP B O 1
ATOM 6201 N N . LEU B 1 365 ? 17.562 -31.641 -13.32 1 95.88 365 LEU B N 1
ATOM 6202 C CA . LEU B 1 365 ? 18.922 -31.656 -12.797 1 95.88 365 LEU B CA 1
ATOM 6203 C C . LEU B 1 365 ? 19.828 -32.531 -13.656 1 95.88 365 LEU B C 1
ATOM 6205 O O . LEU B 1 365 ? 20.969 -32.156 -13.953 1 95.88 365 LEU B O 1
ATOM 6209 N N . ARG B 1 366 ? 19.312 -33.625 -14.062 1 96.75 366 ARG B N 1
ATOM 6210 C CA . ARG B 1 366 ? 20.062 -34.562 -14.883 1 96.75 366 ARG B CA 1
ATOM 6211 C C . ARG B 1 366 ? 20.312 -34 -16.266 1 96.75 366 ARG B C 1
ATOM 6213 O O . ARG B 1 366 ? 21.312 -34.312 -16.906 1 96.75 366 ARG B O 1
ATOM 6220 N N . MET B 1 367 ? 19.469 -33.188 -16.703 1 95.69 367 MET B N 1
ATOM 6221 C CA . MET B 1 367 ? 19.609 -32.562 -18.016 1 95.69 367 MET B CA 1
ATOM 6222 C C . MET B 1 367 ? 20.422 -31.281 -17.938 1 95.69 367 MET B C 1
ATOM 6224 O O . MET B 1 367 ? 20.609 -30.594 -18.938 1 95.69 367 MET B O 1
ATOM 6228 N N . GLY B 1 368 ? 20.812 -30.922 -16.75 1 93.44 368 GLY B N 1
ATOM 6229 C CA . GLY B 1 368 ? 21.703 -29.781 -16.578 1 93.44 368 GLY B CA 1
ATOM 6230 C C . GLY B 1 368 ? 20.953 -28.469 -16.438 1 93.44 368 GLY B C 1
ATOM 6231 O O . GLY B 1 368 ? 21.547 -27.391 -16.594 1 93.44 368 GLY B O 1
ATOM 6232 N N . ASP B 1 369 ? 19.766 -28.547 -16.219 1 91.56 369 ASP B N 1
ATOM 6233 C CA . ASP B 1 369 ? 18.969 -27.344 -16.016 1 91.56 369 ASP B CA 1
ATOM 6234 C C . ASP B 1 369 ? 18.688 -27.109 -14.531 1 91.56 369 ASP B C 1
ATOM 6236 O O . ASP B 1 369 ? 17.594 -27.422 -14.055 1 91.56 369 ASP B O 1
ATOM 6240 N N . GLY B 1 370 ? 19.516 -26.422 -13.867 1 90.69 370 GLY B N 1
ATOM 6241 C CA . GLY B 1 370 ? 19.438 -26.203 -12.43 1 90.69 370 GLY B CA 1
ATOM 6242 C C . GLY B 1 370 ? 18.312 -25.281 -12.023 1 90.69 370 GLY B C 1
ATOM 6243 O O . GLY B 1 370 ? 17.703 -25.453 -10.969 1 90.69 370 GLY B O 1
ATOM 6244 N N . GLU B 1 371 ? 18.016 -24.344 -12.867 1 87.56 371 GLU B N 1
ATOM 6245 C CA . GLU B 1 371 ? 16.984 -23.344 -12.555 1 87.56 371 GLU B CA 1
ATOM 6246 C C . GLU B 1 371 ? 15.602 -23.984 -12.492 1 87.56 371 GLU B C 1
ATOM 6248 O O . GLU B 1 371 ? 14.852 -23.766 -11.539 1 87.56 371 GLU B O 1
ATOM 6253 N N . ARG B 1 372 ? 15.273 -24.75 -13.43 1 90.31 372 ARG B N 1
ATOM 6254 C CA . ARG B 1 372 ? 13.969 -25.422 -13.438 1 90.31 372 ARG B CA 1
ATOM 6255 C C . ARG B 1 372 ? 13.875 -26.453 -12.32 1 90.31 372 ARG B C 1
ATOM 6257 O O . ARG B 1 372 ? 12.805 -26.641 -11.734 1 90.31 372 ARG B O 1
ATOM 6264 N N . ALA B 1 373 ? 15.016 -27.062 -12.133 1 94 373 ALA B N 1
ATOM 6265 C CA . ALA B 1 373 ? 15.047 -28.016 -11.031 1 94 373 ALA B CA 1
ATOM 6266 C C . ALA B 1 373 ? 14.758 -27.328 -9.695 1 94 373 ALA B C 1
ATOM 6268 O O . ALA B 1 373 ? 13.977 -27.844 -8.891 1 94 373 ALA B O 1
ATOM 6269 N N . PHE B 1 374 ? 15.375 -26.203 -9.562 1 92.88 374 PHE B N 1
ATOM 6270 C CA . PHE B 1 374 ? 15.188 -25.438 -8.336 1 92.88 374 PHE B CA 1
ATOM 6271 C C . PHE B 1 374 ? 13.734 -25 -8.188 1 92.88 374 PHE B C 1
ATOM 6273 O O . PHE B 1 374 ? 13.164 -25.094 -7.102 1 92.88 374 PHE B O 1
ATOM 6280 N N . ASN B 1 375 ? 13.18 -24.5 -9.242 1 89.94 375 ASN B N 1
ATOM 6281 C CA . ASN B 1 375 ? 11.805 -24.031 -9.203 1 89.94 375 ASN B CA 1
ATOM 6282 C C . ASN B 1 375 ? 10.836 -25.156 -8.828 1 89.94 375 ASN B C 1
ATOM 6284 O O . ASN B 1 375 ? 9.953 -24.953 -7.992 1 89.94 375 ASN B O 1
ATOM 6288 N N . ASP B 1 376 ? 10.984 -26.281 -9.398 1 93.12 376 ASP B N 1
ATOM 6289 C CA . ASP B 1 376 ? 10.156 -27.438 -9.07 1 93.12 376 ASP B CA 1
ATOM 6290 C C . ASP B 1 376 ? 10.32 -27.844 -7.605 1 93.12 376 ASP B C 1
ATOM 6292 O O . ASP B 1 376 ? 9.336 -28.125 -6.922 1 93.12 376 ASP B O 1
ATOM 6296 N N . ALA B 1 377 ? 11.555 -27.844 -7.203 1 95.31 377 ALA B N 1
ATOM 6297 C CA . ALA B 1 377 ? 11.836 -28.234 -5.824 1 95.31 377 ALA B CA 1
ATOM 6298 C C . ALA B 1 377 ? 11.227 -27.234 -4.84 1 95.31 377 ALA B C 1
ATOM 6300 O O . ALA B 1 377 ? 10.711 -27.625 -3.791 1 95.31 377 ALA B O 1
ATOM 6301 N N . THR B 1 378 ? 11.297 -26 -5.18 1 92 378 THR B N 1
ATOM 6302 C CA . THR B 1 378 ? 10.742 -24.938 -4.332 1 92 378 THR B CA 1
ATOM 6303 C C . THR B 1 378 ? 9.227 -25.094 -4.215 1 92 378 THR B C 1
ATOM 6305 O O . THR B 1 378 ? 8.672 -24.969 -3.121 1 92 378 THR B O 1
ATOM 6308 N N . GLU B 1 379 ? 8.625 -25.312 -5.324 1 90.38 379 GLU B N 1
ATOM 6309 C CA . GLU B 1 379 ? 7.184 -25.547 -5.285 1 90.38 379 GLU B CA 1
ATOM 6310 C C . GLU B 1 379 ? 6.84 -26.766 -4.438 1 90.38 379 GLU B C 1
ATOM 6312 O O . GLU B 1 379 ? 5.828 -26.766 -3.732 1 90.38 379 GLU B O 1
ATOM 6317 N N . CYS B 1 380 ? 7.652 -27.766 -4.504 1 92 380 CYS B N 1
ATOM 6318 C CA . CYS B 1 380 ? 7.477 -28.969 -3.699 1 92 380 CYS B CA 1
ATOM 6319 C C . CYS B 1 380 ? 7.504 -28.641 -2.211 1 92 380 CYS B C 1
ATOM 6321 O O . CYS B 1 380 ? 6.672 -29.125 -1.446 1 92 380 CYS B O 1
ATOM 6323 N N . THR B 1 381 ? 8.461 -27.828 -1.842 1 91.94 381 THR B N 1
ATOM 6324 C CA . THR B 1 381 ? 8.617 -27.469 -0.435 1 91.94 381 THR B CA 1
ATOM 6325 C C . THR B 1 381 ? 7.426 -26.656 0.054 1 91.94 381 THR B C 1
ATOM 6327 O O . THR B 1 381 ? 7.051 -26.734 1.226 1 91.94 381 THR B O 1
ATOM 6330 N N . LYS B 1 382 ? 6.824 -25.922 -0.82 1 86.56 382 LYS B N 1
ATOM 6331 C CA . LYS B 1 382 ? 5.641 -25.141 -0.457 1 86.56 382 LYS B CA 1
ATOM 6332 C C . LYS B 1 382 ? 4.434 -26.062 -0.236 1 86.56 382 LYS B C 1
ATOM 6334 O O . LYS B 1 382 ? 3.637 -25.828 0.678 1 86.56 382 LYS B O 1
ATOM 6339 N N . LEU B 1 383 ? 4.32 -27.047 -1.067 1 85.38 383 LEU B N 1
ATOM 6340 C CA . LEU B 1 383 ? 3.191 -27.969 -1.002 1 85.38 383 LEU B CA 1
ATOM 6341 C C . LEU B 1 383 ? 3.322 -28.906 0.192 1 85.38 383 LEU B C 1
ATOM 6343 O O . LEU B 1 383 ? 2.33 -29.219 0.85 1 85.38 383 LEU B O 1
ATOM 6347 N N . ARG B 1 384 ? 4.578 -29.328 0.464 1 87.94 384 ARG B N 1
ATOM 6348 C CA . ARG B 1 384 ? 4.871 -30.219 1.577 1 87.94 384 ARG B CA 1
ATOM 6349 C C . ARG B 1 384 ? 6.094 -29.75 2.355 1 87.94 384 ARG B C 1
ATOM 6351 O O . ARG B 1 384 ? 7.188 -30.297 2.193 1 87.94 384 ARG B O 1
ATOM 6358 N N . PRO B 1 385 ? 5.875 -28.891 3.277 1 88.56 385 PRO B N 1
ATOM 6359 C CA . PRO B 1 385 ? 7.012 -28.297 3.98 1 88.56 385 PRO B CA 1
ATOM 6360 C C . PRO B 1 385 ? 7.734 -29.281 4.891 1 88.56 385 PRO B C 1
ATOM 6362 O O . PRO B 1 385 ? 8.898 -29.078 5.238 1 88.56 385 PRO B O 1
ATOM 6365 N N . LYS B 1 386 ? 7.156 -30.391 5.297 1 89.75 386 LYS B N 1
ATOM 6366 C CA . LYS B 1 386 ? 7.793 -31.344 6.195 1 89.75 386 LYS B CA 1
ATOM 6367 C C . LYS B 1 386 ? 8.25 -32.594 5.438 1 89.75 386 LYS B C 1
ATOM 6369 O O . LYS B 1 386 ? 8.477 -33.625 6.039 1 89.75 386 LYS B O 1
ATOM 6374 N N . TRP B 1 387 ? 8.359 -32.531 4.16 1 92.56 387 TRP B N 1
ATOM 6375 C CA . TRP B 1 387 ? 8.852 -33.625 3.332 1 92.56 387 TRP B CA 1
ATOM 6376 C C . TRP B 1 387 ? 10.344 -33.469 3.074 1 92.56 387 TRP B C 1
ATOM 6378 O O . TRP B 1 387 ? 10.766 -32.625 2.301 1 92.56 387 TRP B O 1
ATOM 6388 N N . ALA B 1 388 ? 11.141 -34.281 3.65 1 95 388 ALA B N 1
ATOM 6389 C CA . ALA B 1 388 ? 12.602 -34.188 3.607 1 95 388 ALA B CA 1
ATOM 6390 C C . ALA B 1 388 ? 13.109 -34.219 2.168 1 95 388 ALA B C 1
ATOM 6392 O O . ALA B 1 388 ? 14.047 -33.5 1.827 1 95 388 ALA B O 1
ATOM 6393 N N . LYS B 1 389 ? 12.492 -35.031 1.344 1 95.31 389 LYS B N 1
ATOM 6394 C CA . LYS B 1 389 ? 12.938 -35.156 -0.038 1 95.31 389 LYS B CA 1
ATOM 6395 C C . LYS B 1 389 ? 12.773 -33.875 -0.813 1 95.31 389 LYS B C 1
ATOM 6397 O O . LYS B 1 389 ? 13.555 -33.562 -1.719 1 95.31 389 LYS B O 1
ATOM 6402 N N . ALA B 1 390 ? 11.758 -33.125 -0.541 1 95.69 390 ALA B N 1
ATOM 6403 C CA . ALA B 1 390 ? 11.547 -31.828 -1.179 1 95.69 390 ALA B CA 1
ATOM 6404 C C . ALA B 1 390 ? 12.719 -30.891 -0.906 1 95.69 390 ALA B C 1
ATOM 6406 O O . ALA B 1 390 ? 13.227 -30.234 -1.82 1 95.69 390 ALA B O 1
ATOM 6407 N N . HIS B 1 391 ? 13.133 -30.875 0.295 1 96.88 391 HIS B N 1
ATOM 6408 C CA . HIS B 1 391 ? 14.258 -30.031 0.683 1 96.88 391 HIS B CA 1
ATOM 6409 C C . HIS B 1 391 ? 15.57 -30.562 0.1 1 96.88 391 HIS B C 1
ATOM 6411 O O . HIS B 1 391 ? 16.438 -29.781 -0.267 1 96.88 391 HIS B O 1
ATOM 6417 N N . TYR B 1 392 ? 15.617 -31.859 0.119 1 97 392 TYR B N 1
ATOM 6418 C CA . TYR B 1 392 ? 16.766 -32.469 -0.521 1 97 392 TYR B CA 1
ATOM 6419 C C . TYR B 1 392 ? 16.875 -32.062 -1.981 1 97 392 TYR B C 1
ATOM 6421 O O . TYR B 1 392 ? 17.969 -31.703 -2.455 1 97 392 TYR B O 1
ATOM 6429 N N . ARG B 1 393 ? 15.781 -32.094 -2.752 1 97.5 393 ARG B N 1
ATOM 6430 C CA . ARG B 1 393 ? 15.758 -31.719 -4.16 1 97.5 393 ARG B CA 1
ATOM 6431 C C . ARG B 1 393 ? 16.156 -30.25 -4.332 1 97.5 393 ARG B C 1
ATOM 6433 O O . ARG B 1 393 ? 16.875 -29.906 -5.273 1 97.5 393 ARG B O 1
ATOM 6440 N N . ARG B 1 394 ? 15.664 -29.422 -3.461 1 96.81 394 ARG B N 1
ATOM 6441 C CA . ARG B 1 394 ? 15.992 -28 -3.51 1 96.81 394 ARG B CA 1
ATOM 6442 C C . ARG B 1 394 ? 17.484 -27.781 -3.295 1 96.81 394 ARG B C 1
ATOM 6444 O O . ARG B 1 394 ? 18.125 -27.031 -4.035 1 96.81 394 ARG B O 1
ATOM 6451 N N . GLY B 1 395 ? 18.078 -28.469 -2.303 1 97.06 395 GLY B N 1
ATOM 6452 C CA . GLY B 1 395 ? 19.5 -28.375 -2.055 1 97.06 395 GLY B CA 1
ATOM 6453 C C . GLY B 1 395 ? 20.344 -28.875 -3.215 1 97.06 395 GLY B C 1
ATOM 6454 O O . GLY B 1 395 ? 21.359 -28.266 -3.561 1 97.06 395 GLY B O 1
ATOM 6455 N N . ALA B 1 396 ? 19.922 -29.984 -3.744 1 96.75 396 ALA B N 1
ATOM 6456 C CA . ALA B 1 396 ? 20.641 -30.547 -4.883 1 96.75 396 ALA B CA 1
ATOM 6457 C C . ALA B 1 396 ? 20.672 -29.578 -6.055 1 96.75 396 ALA B C 1
ATOM 6459 O O . ALA B 1 396 ? 21.688 -29.422 -6.719 1 96.75 396 ALA B O 1
ATOM 6460 N N . ALA B 1 397 ? 19.516 -29 -6.348 1 96.12 397 ALA B N 1
ATOM 6461 C CA . ALA B 1 397 ? 19.453 -28 -7.414 1 96.12 397 ALA B CA 1
ATOM 6462 C C . ALA B 1 397 ? 20.375 -26.828 -7.113 1 96.12 397 ALA B C 1
ATOM 6464 O O . ALA B 1 397 ? 21.078 -26.328 -8 1 96.12 397 ALA B O 1
ATOM 6465 N N . GLN B 1 398 ? 20.344 -26.391 -5.859 1 95.56 398 GLN B N 1
ATOM 6466 C CA . GLN B 1 398 ? 21.172 -25.266 -5.453 1 95.56 398 GLN B CA 1
ATOM 6467 C C . GLN B 1 398 ? 22.656 -25.625 -5.523 1 95.56 398 GLN B C 1
ATOM 6469 O O . GLN B 1 398 ? 23.484 -24.781 -5.902 1 95.56 398 GLN B O 1
ATOM 6474 N N . MET B 1 399 ? 23.016 -26.828 -5.16 1 95.62 399 MET B N 1
ATOM 6475 C CA . MET B 1 399 ? 24.391 -27.297 -5.293 1 95.62 399 MET B CA 1
ATOM 6476 C C . MET B 1 399 ? 24.844 -27.234 -6.75 1 95.62 399 MET B C 1
ATOM 6478 O O . MET B 1 399 ? 25.969 -26.828 -7.035 1 95.62 399 MET B O 1
ATOM 6482 N N . PHE B 1 400 ? 23.969 -27.672 -7.594 1 94.75 400 PHE B N 1
ATOM 6483 C CA . PHE B 1 400 ? 24.25 -27.688 -9.023 1 94.75 400 PHE B CA 1
ATOM 6484 C C . PHE B 1 400 ? 24.5 -26.266 -9.531 1 94.75 400 PHE B C 1
ATOM 6486 O O . PHE B 1 400 ? 25.359 -26.062 -10.391 1 94.75 400 PHE B O 1
ATOM 6493 N N . MET B 1 401 ? 23.812 -25.359 -9.031 1 93.25 401 MET B N 1
ATOM 6494 C CA . MET B 1 401 ? 23.906 -23.969 -9.461 1 93.25 401 MET B CA 1
ATOM 6495 C C . MET B 1 401 ? 24.984 -23.234 -8.672 1 93.25 401 MET B C 1
ATOM 6497 O O . MET B 1 401 ? 25.094 -22.016 -8.758 1 93.25 401 MET B O 1
ATOM 6501 N N . LYS B 1 402 ? 25.672 -23.875 -7.754 1 94 402 LYS B N 1
ATOM 6502 C CA . LYS B 1 402 ? 26.797 -23.359 -6.953 1 94 402 LYS B CA 1
ATOM 6503 C C . LYS B 1 402 ? 26.312 -22.312 -5.953 1 94 402 LYS B C 1
ATOM 6505 O O . LYS B 1 402 ? 27.047 -21.359 -5.652 1 94 402 LYS B O 1
ATOM 6510 N N . GLU B 1 403 ? 25.156 -22.453 -5.598 1 93.19 403 GLU B N 1
ATOM 6511 C CA . GLU B 1 403 ? 24.625 -21.672 -4.496 1 93.19 403 GLU B CA 1
ATOM 6512 C C . GLU B 1 403 ? 24.75 -22.406 -3.168 1 93.19 403 GLU B C 1
ATOM 6514 O O . GLU B 1 403 ? 23.75 -22.828 -2.582 1 93.19 403 GLU B O 1
ATOM 6519 N N . TYR B 1 404 ? 25.844 -22.359 -2.641 1 95 404 TYR B N 1
ATOM 6520 C CA . TYR B 1 404 ? 26.203 -23.266 -1.569 1 95 404 TYR B CA 1
ATOM 6521 C C . TYR B 1 404 ? 25.531 -22.875 -0.259 1 95 404 TYR B C 1
ATOM 6523 O O . TYR B 1 404 ? 25.188 -23.75 0.55 1 95 404 TYR B O 1
ATOM 6531 N N . ASP B 1 405 ? 25.328 -21.594 -0.027 1 93.06 405 ASP B N 1
ATOM 6532 C CA . ASP B 1 405 ? 24.641 -21.188 1.192 1 93.06 405 ASP B CA 1
ATOM 6533 C C . ASP B 1 405 ? 23.203 -21.719 1.224 1 93.06 405 ASP B C 1
ATOM 6535 O O . ASP B 1 405 ? 22.766 -22.266 2.234 1 93.06 405 ASP B O 1
ATOM 6539 N N . GLY B 1 406 ? 22.609 -21.453 0.105 1 94 406 GLY B N 1
ATOM 6540 C CA . GLY B 1 406 ? 21.266 -21.969 0.004 1 94 406 GLY B CA 1
ATOM 6541 C C . GLY B 1 406 ? 21.188 -23.484 0.125 1 94 406 GLY B C 1
ATOM 6542 O O . GLY B 1 406 ? 20.297 -24.016 0.799 1 94 406 GLY B O 1
ATOM 6543 N N . ALA B 1 407 ? 22.109 -24.125 -0.464 1 96.62 407 ALA B N 1
ATOM 6544 C CA . ALA B 1 407 ? 22.172 -25.594 -0.418 1 96.62 407 ALA B CA 1
ATOM 6545 C C . ALA B 1 407 ? 22.359 -26.078 1.013 1 96.62 407 ALA B C 1
ATOM 6547 O O . ALA B 1 407 ? 21.703 -27.047 1.432 1 96.62 407 ALA B O 1
ATOM 6548 N N . TYR B 1 408 ? 23.234 -25.406 1.685 1 95.94 408 TYR B N 1
ATOM 6549 C CA . TYR B 1 408 ? 23.484 -25.766 3.074 1 95.94 408 TYR B CA 1
ATOM 6550 C C . TYR B 1 408 ? 22.219 -25.719 3.9 1 95.94 408 TYR B C 1
ATOM 6552 O O . TYR B 1 408 ? 21.906 -26.656 4.641 1 95.94 408 TYR B O 1
ATOM 6560 N N . HIS B 1 409 ? 21.484 -24.688 3.756 1 95.94 409 HIS B N 1
ATOM 6561 C CA . HIS B 1 409 ? 20.266 -24.531 4.527 1 95.94 409 HIS B CA 1
ATOM 6562 C C . HIS B 1 409 ? 19.219 -25.562 4.121 1 95.94 409 HIS B C 1
ATOM 6564 O O . HIS B 1 409 ? 18.516 -26.109 4.973 1 95.94 409 HIS B O 1
ATOM 6570 N N . ALA B 1 410 ? 19.094 -25.797 2.861 1 96.94 410 ALA B N 1
ATOM 6571 C CA . ALA B 1 410 ? 18.141 -26.781 2.365 1 96.94 410 ALA B CA 1
ATOM 6572 C C . ALA B 1 410 ? 18.469 -28.172 2.873 1 96.94 410 ALA B C 1
ATOM 6574 O O . ALA B 1 410 ? 17.578 -28.906 3.338 1 96.94 410 ALA B O 1
ATOM 6575 N N . PHE B 1 411 ? 19.734 -28.547 2.814 1 97.06 411 PHE B N 1
ATOM 6576 C CA . PHE B 1 411 ? 20.141 -29.859 3.283 1 97.06 411 PHE B CA 1
ATOM 6577 C C . PHE B 1 411 ? 20 -29.969 4.797 1 97.06 411 PHE B C 1
ATOM 6579 O O . PHE B 1 411 ? 19.688 -31.031 5.324 1 97.06 411 PHE B O 1
ATOM 6586 N N . SER B 1 412 ? 20.297 -28.859 5.457 1 96.94 412 SER B N 1
ATOM 6587 C CA . SER B 1 412 ? 20.109 -28.844 6.902 1 96.94 412 SER B CA 1
ATOM 6588 C C . SER B 1 412 ? 18.672 -29.172 7.277 1 96.94 412 SER B C 1
ATOM 6590 O O . SER B 1 412 ? 18.422 -29.984 8.172 1 96.94 412 SER B O 1
ATOM 6592 N N . ARG B 1 413 ? 17.812 -28.516 6.605 1 96.19 413 ARG B N 1
ATOM 6593 C CA . ARG B 1 413 ? 16.391 -28.766 6.859 1 96.19 413 ARG B CA 1
ATOM 6594 C C . ARG B 1 413 ? 16.016 -30.203 6.504 1 96.19 413 ARG B C 1
ATOM 6596 O O . ARG B 1 413 ? 15.242 -30.844 7.215 1 96.19 413 ARG B O 1
ATOM 6603 N N . ALA B 1 414 ? 16.516 -30.734 5.402 1 97.06 414 ALA B N 1
ATOM 6604 C CA . ALA B 1 414 ? 16.25 -32.094 4.98 1 97.06 414 ALA B CA 1
ATOM 6605 C C . ALA B 1 414 ? 16.719 -33.094 6.035 1 97.06 414 ALA B C 1
ATOM 6607 O O . ALA B 1 414 ? 16.031 -34.094 6.324 1 97.06 414 ALA B O 1
ATOM 6608 N N . LEU B 1 415 ? 17.812 -32.781 6.629 1 95.75 415 LEU B N 1
ATOM 6609 C CA . LEU B 1 415 ? 18.406 -33.688 7.637 1 95.75 415 LEU B CA 1
ATOM 6610 C C . LEU B 1 415 ? 17.609 -33.594 8.938 1 95.75 415 LEU B C 1
ATOM 6612 O O . LEU B 1 415 ? 17.5 -34.594 9.664 1 95.75 415 LEU B O 1
ATOM 6616 N N . GLU B 1 416 ? 17.156 -32.438 9.266 1 95.81 416 GLU B N 1
ATOM 6617 C CA . GLU B 1 416 ? 16.281 -32.281 10.43 1 95.81 416 GLU B CA 1
ATOM 6618 C C . GLU B 1 416 ? 15.047 -33.188 10.312 1 95.81 416 GLU B C 1
ATOM 6620 O O . GLU B 1 416 ? 14.586 -33.75 11.305 1 95.81 416 GLU B O 1
ATOM 6625 N N . LEU B 1 417 ? 14.547 -33.281 9.102 1 94.75 417 LEU B N 1
ATOM 6626 C CA . LEU B 1 417 ? 13.312 -34 8.859 1 94.75 417 LEU B CA 1
ATOM 6627 C C . LEU B 1 417 ? 13.594 -35.5 8.68 1 94.75 417 LEU B C 1
ATOM 6629 O O . LEU B 1 417 ? 12.742 -36.344 8.992 1 94.75 417 LEU B O 1
ATOM 6633 N N . ASP B 1 418 ? 14.758 -35.844 8.102 1 95.62 418 ASP B N 1
ATOM 6634 C CA . ASP B 1 418 ? 15.203 -37.219 7.93 1 95.62 418 ASP B CA 1
ATOM 6635 C C . ASP B 1 418 ? 16.672 -37.375 8.32 1 95.62 418 ASP B C 1
ATOM 6637 O O . ASP B 1 418 ? 17.547 -37.469 7.453 1 95.62 418 ASP B O 1
ATOM 6641 N N . PRO B 1 419 ? 16.906 -37.531 9.578 1 93.81 419 PRO B N 1
ATOM 6642 C CA . PRO B 1 419 ? 18.281 -37.531 10.094 1 93.81 419 PRO B CA 1
ATOM 6643 C C . PRO B 1 419 ? 19.078 -38.75 9.648 1 93.81 419 PRO B C 1
ATOM 6645 O O . PRO B 1 419 ? 20.312 -38.75 9.68 1 93.81 419 PRO B O 1
ATOM 6648 N N . GLU B 1 420 ? 18.469 -39.781 9.219 1 94.19 420 GLU B N 1
ATOM 6649 C CA . GLU B 1 420 ? 19.156 -41.031 8.914 1 94.19 420 GLU B CA 1
ATOM 6650 C C . GLU B 1 420 ? 19.578 -41.094 7.445 1 94.19 420 GLU B C 1
ATOM 6652 O O . GLU B 1 420 ? 20.203 -42.062 7.012 1 94.19 420 GLU B O 1
ATOM 6657 N N . SER B 1 421 ? 19.281 -40.062 6.723 1 94.31 421 SER B N 1
ATOM 6658 C CA . SER B 1 421 ? 19.625 -40.094 5.305 1 94.31 421 SER B CA 1
ATOM 6659 C C . SER B 1 421 ? 21.109 -39.844 5.09 1 94.31 421 SER B C 1
ATOM 6661 O O . SER B 1 421 ? 21.578 -38.688 5.18 1 94.31 421 SER B O 1
ATOM 6663 N N . GLU B 1 422 ? 21.828 -40.875 4.66 1 93.88 422 GLU B N 1
ATOM 6664 C CA . GLU B 1 422 ? 23.266 -40.781 4.461 1 93.88 422 GLU B CA 1
ATOM 6665 C C . GLU B 1 422 ? 23.609 -39.875 3.268 1 93.88 422 GLU B C 1
ATOM 6667 O O . GLU B 1 422 ? 24.578 -39.125 3.303 1 93.88 422 GLU B O 1
ATOM 6672 N N . GLU B 1 423 ? 22.844 -40.062 2.309 1 93.56 423 GLU B N 1
ATOM 6673 C CA . GLU B 1 423 ? 23.062 -39.25 1.107 1 93.56 423 GLU B CA 1
ATOM 6674 C C . GLU B 1 423 ? 22.938 -37.781 1.405 1 93.56 423 GLU B C 1
ATOM 6676 O O . GLU B 1 423 ? 23.75 -36.969 0.965 1 93.56 423 GLU B O 1
ATOM 6681 N N . THR B 1 424 ? 21.875 -37.312 2.098 1 96 424 THR B N 1
ATOM 6682 C CA . THR B 1 424 ? 21.656 -35.938 2.467 1 96 424 THR B CA 1
ATOM 6683 C C . THR B 1 424 ? 22.781 -35.406 3.355 1 96 424 THR B C 1
ATOM 6685 O O . THR B 1 424 ? 23.219 -34.281 3.213 1 96 424 THR B O 1
ATOM 6688 N N . GLU B 1 425 ? 23.219 -36.281 4.258 1 95.31 425 GLU B N 1
ATOM 6689 C CA . GLU B 1 425 ? 24.312 -35.875 5.164 1 95.31 425 GLU B CA 1
ATOM 6690 C C . GLU B 1 425 ? 25.594 -35.594 4.391 1 95.31 425 GLU B C 1
ATOM 6692 O O . GLU B 1 425 ? 26.281 -34.594 4.684 1 95.31 425 GLU B O 1
ATOM 6697 N N . LYS B 1 426 ? 25.891 -36.438 3.506 1 95.5 426 LYS B N 1
ATOM 6698 C CA . LYS B 1 426 ? 27.078 -36.25 2.695 1 95.5 426 LYS B CA 1
ATOM 6699 C C . LYS B 1 426 ? 27.047 -34.906 1.974 1 95.5 426 LYS B C 1
ATOM 6701 O O . LYS B 1 426 ? 28.016 -34.156 1.983 1 95.5 426 LYS B O 1
ATOM 6706 N N . LEU B 1 427 ? 25.969 -34.656 1.341 1 95.25 427 LEU B N 1
ATOM 6707 C CA . LEU B 1 427 ? 25.844 -33.438 0.573 1 95.25 427 LEU B CA 1
ATOM 6708 C C . LEU B 1 427 ? 25.812 -32.219 1.494 1 95.25 427 LEU B C 1
ATOM 6710 O O . LEU B 1 427 ? 26.297 -31.141 1.121 1 95.25 427 LEU B O 1
ATOM 6714 N N . PHE B 1 428 ? 25.234 -32.344 2.717 1 95.81 428 PHE B N 1
ATOM 6715 C CA . PHE B 1 428 ? 25.219 -31.312 3.729 1 95.81 428 PHE B CA 1
ATOM 6716 C C . PHE B 1 428 ? 26.641 -30.859 4.062 1 95.81 428 PHE B C 1
ATOM 6718 O O . PHE B 1 428 ? 26.938 -29.672 4.055 1 95.81 428 PHE B O 1
ATOM 6725 N N . TRP B 1 429 ? 27.516 -31.828 4.262 1 95.25 429 TRP B N 1
ATOM 6726 C CA . TRP B 1 429 ? 28.891 -31.516 4.617 1 95.25 429 TRP B CA 1
ATOM 6727 C C . TRP B 1 429 ? 29.641 -30.922 3.428 1 95.25 429 TRP B C 1
ATOM 6729 O O . TRP B 1 429 ? 30.469 -30.031 3.59 1 95.25 429 TRP B O 1
ATOM 6739 N N . GLU B 1 430 ? 29.344 -31.438 2.301 1 95.69 430 GLU B N 1
ATOM 6740 C CA . GLU B 1 430 ? 29.953 -30.875 1.099 1 95.69 430 GLU B CA 1
ATOM 6741 C C . GLU B 1 430 ? 29.578 -29.406 0.915 1 95.69 430 GLU B C 1
ATOM 6743 O O . GLU B 1 430 ? 30.422 -28.578 0.583 1 95.69 430 GLU B O 1
ATOM 6748 N N . ALA B 1 431 ? 28.297 -29.141 1.053 1 96 431 ALA B N 1
ATOM 6749 C CA . ALA B 1 431 ? 27.828 -27.766 0.948 1 96 431 ALA B CA 1
ATOM 6750 C C . ALA B 1 431 ? 28.484 -26.891 2.012 1 96 431 ALA B C 1
ATOM 6752 O O . ALA B 1 431 ? 28.812 -25.734 1.748 1 96 431 ALA B O 1
ATOM 6753 N N . MET B 1 432 ? 28.609 -27.406 3.217 1 94.62 432 MET B N 1
ATOM 6754 C CA . MET B 1 432 ? 29.219 -26.688 4.324 1 94.62 432 MET B CA 1
ATOM 6755 C C . MET B 1 432 ? 30.656 -26.312 4.004 1 94.62 432 MET B C 1
ATOM 6757 O O . MET B 1 432 ? 31.109 -25.203 4.293 1 94.62 432 MET B O 1
ATOM 6761 N N . GLU B 1 433 ? 31.375 -27.172 3.371 1 94.12 433 GLU B N 1
ATOM 6762 C CA . GLU B 1 433 ? 32.781 -26.953 3.033 1 94.12 433 GLU B CA 1
ATOM 6763 C C . GLU B 1 433 ? 32.906 -25.922 1.916 1 94.12 433 GLU B C 1
ATOM 6765 O O . GLU B 1 433 ? 33.875 -25.156 1.897 1 94.12 433 GLU B O 1
ATOM 6770 N N . LEU B 1 434 ? 32.031 -25.906 1.045 1 94.06 434 LEU B N 1
ATOM 6771 C CA . LEU B 1 434 ? 32.156 -25.078 -0.151 1 94.06 434 LEU B CA 1
ATOM 6772 C C . LEU B 1 434 ? 31.594 -23.672 0.103 1 94.06 434 LEU B C 1
ATOM 6774 O O . LEU B 1 434 ? 31.891 -22.734 -0.645 1 94.06 434 LEU B O 1
ATOM 6778 N N . ARG B 1 435 ? 30.75 -23.594 1.096 1 88.19 435 ARG B N 1
ATOM 6779 C CA . ARG B 1 435 ? 30.109 -22.297 1.291 1 88.19 435 ARG B CA 1
ATOM 6780 C C . ARG B 1 435 ? 31.094 -21.297 1.899 1 88.19 435 ARG B C 1
ATOM 6782 O O . ARG B 1 435 ? 31.031 -20.109 1.601 1 88.19 435 ARG B O 1
#

Sequence (870 aa):
MGSREYPLPLCFDLLLGKDRDRWPPEARLIRAAHYGDIRGIKKFAKELDVQGNGIPVTVANTCYMGMNALHAAGGLGRLPVYQYLVEEVKMDIHKPDTTQGYTPLEHAINNGHLPAVSYLIDHGADLHLLRSSVTLLHTATVHGHSEIVKFLLSRGADVNAMSDLGTPLALAALKGYDSIVKILLQHNADPNKATRMFGPLDMALHKSFVSCVKLLIQGGAKVSGANPCDNPLAKAAEKGLTEAMKCLLEAGANPNVLDTFGRLPIELSAEYGTREDVEILFPFTSPISTVENWSVDGIISHVNMEIKQLEDGKFVKNRMADLKQQADEAFKKQDYLNASVLYTEALKIDNFNATLLSNRSLCWLRMGDGERAFNDATECTKLRPKWAKAHYRRGAAQMFMKEYDGAYHAFSRALELDPESEETEKLFWEAMELRMGSREYPLPLCFDLLLGKDRDRWPPEARLIRAAHYGDIRGIKKFAKELDVQGNGIPVTVANTCYMGMNALHAAGGLGRLPVYQYLVEEVKMDIHKPDTTQGYTPLEHAINNGHLPAVSYLIDHGADLHLLRSSVTLLHTATVHGHSEIVKFLLSRGADVNAMSDLGTPLALAALKGYDSIVKILLQHNADPNKATRMFGPLDMALHKSFVSCVKLLIQGGAKVSGANPCDNPLAKAAEKGLTEAMKCLLEAGANPNVLDTFGRLPIELSAEYGTREDVEILFPFTSPISTVENWSVDGIISHVNMEIKQLEDGKFVKNRMADLKQQADEAFKKQDYLNASVLYTEALKIDNFNATLLSNRSLCWLRMGDGERAFNDATECTKLRPKWAKAHYRRGAAQMFMKEYDGAYHAFSRALELDPESEETEKLFWEAMELR

Foldseek 3Di:
DPPPPPQLVVVCCVVVNDPLVPDQLLSQLLVCLLVLNVVSNQVSLVVVPPVVPDSLQSQQPRDDPQDGSLLSNLNVLDVVSVCCNCPPSVHDQAAATPNPRDGSLLSNLLNQPQVSNVVSVVVPHDQQDDDQQQGSLLNNLLNLNQVNNLVSVVVPHDLQRQHPQGGSLLNNLLNLNLSNNLSSLVSPHDQAGGDLPDTSLQNNLQVVNLSSNLSSLVSPYDQAPPDLQGNSLLSCLLVQPQSSNLSSVVSPYQQARAHQLGDTSLLSNLVRYDLSSNVSCLVRYDDDPQQPDSDSVSSSVSSVVVVVQLVDPVSLVVLLVVLQVVLVVCVVVVVLVSSLVSLSNSCNSPVLDLVSLLSNLVSCVSVLNLSSSLVSLVSSCVSPVLALSSLQSNLSSCVSVVVLVSNLVSLVSSCVSPVVDPVSVVSNVVSVVSD/DPPPPPQLVVVCCVVPNPPLVPDQLLSQLLVCLLVLNVVSNQVSLVVVPPVVPDSLQSQQPRDDPQDGSLLSNLNVLDVVSVCCNCPPSVHDQAAATPNPRDGSLLSNLLNLPQVSNVVSVVVPHDQQDDDQQQGSLLNNLLNLNQVNNLVSVVVPHDLQRQHPQGGSLLNNLLNLNLSNNLSSLVSPHDQAGGDLPDTSLQNNLQVVNLSSNLSSLVSPYDQAPPDLARNSLLSCLLQQPQSSNLSSVVSPYQQARAHQLGDTSLLSNLVRYDLSSNVSCLVRYDDDPQQPDSDSVSSSVSSVVVVVQLVDPVSLVVLLVVLQVVLVVCVVVVVLVSSLVSLSNSCNSPVLDLVSLLSNLVSCVSVLNLSSSLVSLVSSCVSPVLALSSLQSNLSSCVSVVVLVSNLVSLVSSCVSPVPDPVSVVSNVVSVVSD

pLDDT: mean 92.44, std 8.81, range [23.7, 98.75]

Solvent-accessible surface area (backbone atoms only — not comparable to full-atom values): 44315 Å² total; per-residue (Å²): 127,79,65,74,69,63,56,66,67,57,48,44,31,74,75,72,40,70,56,65,87,74,47,56,54,50,52,49,23,32,48,21,21,21,72,36,35,57,68,49,30,52,54,32,20,54,74,66,34,78,84,66,75,40,51,49,56,35,46,65,68,40,56,44,88,46,32,35,36,64,44,30,25,14,65,62,25,44,53,69,40,50,49,45,42,46,71,71,41,56,47,73,62,74,56,51,31,72,71,84,59,43,26,27,54,51,33,11,44,72,56,59,26,44,42,34,36,53,51,40,46,76,70,65,40,69,74,79,47,69,58,93,52,39,37,56,59,39,51,20,35,72,70,58,27,44,64,48,40,52,50,43,49,76,72,64,47,69,58,70,46,63,32,94,81,24,22,35,52,24,39,15,22,53,70,44,30,49,67,44,39,53,53,39,44,75,64,67,33,58,49,72,59,51,48,97,84,48,34,23,57,54,33,4,52,74,64,50,25,50,68,38,37,52,52,37,48,76,60,62,29,74,50,60,37,97,41,75,77,42,39,54,55,34,51,25,20,52,51,43,36,59,67,46,41,53,52,38,48,76,72,62,30,67,53,75,49,45,38,84,44,66,44,37,20,49,57,32,8,48,73,36,36,43,72,66,43,27,58,69,40,48,86,68,40,74,87,56,85,87,38,88,48,90,43,71,68,33,47,40,50,46,52,52,50,53,56,55,50,62,68,36,62,68,57,43,52,51,51,41,52,50,31,49,52,53,16,51,51,28,42,75,70,64,36,34,66,60,14,35,53,30,36,27,55,38,28,55,75,41,81,80,44,45,66,52,32,45,53,35,16,52,27,28,47,74,72,68,35,30,67,61,7,27,53,29,10,49,53,18,29,69,76,36,69,76,40,30,65,28,26,38,43,29,12,51,19,25,48,70,65,68,35,24,62,62,13,26,54,26,20,48,52,15,34,73,66,38,72,83,43,62,70,52,50,53,51,28,52,51,22,58,73,71,85,128,80,68,76,69,61,56,65,67,55,49,44,30,73,73,71,39,73,57,63,89,73,46,57,55,52,53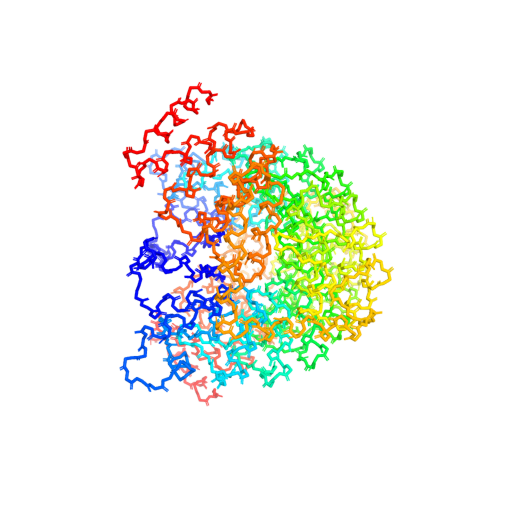,48,23,32,48,20,22,21,72,36,34,58,66,49,29,52,53,33,20,52,72,65,35,79,85,67,76,42,52,48,58,37,47,65,67,40,57,44,89,46,31,35,37,66,43,29,24,16,64,63,25,44,52,68,38,51,49,45,40,46,70,72,41,56,45,71,65,76,56,50,31,70,71,83,58,43,26,28,54,52,34,12,43,71,57,59,25,44,42,34,36,53,51,40,46,77,71,64,39,67,72,80,49,68,58,93,51,38,37,55,59,39,51,20,34,70,72,58,27,45,62,50,40,52,49,43,49,75,72,63,47,70,58,70,46,62,32,94,80,23,23,35,53,26,39,14,21,54,70,44,29,49,68,44,38,51,52,40,46,76,65,67,34,61,47,70,58,51,48,95,84,48,34,21,57,55,32,6,52,74,63,49,24,49,68,37,38,53,52,37,49,74,61,63,28,74,50,58,40,94,43,76,78,43,39,54,55,36,51,24,20,53,51,41,36,59,70,46,40,53,52,37,48,75,71,62,29,66,53,76,49,45,38,84,44,65,43,37,20,48,58,33,7,48,72,35,36,44,74,66,46,26,57,71,40,49,86,68,40,75,87,56,85,86,38,87,49,91,42,71,67,32,46,38,49,46,52,52,48,53,56,56,50,63,69,36,63,68,57,42,52,52,52,41,52,51,31,48,50,53,15,53,52,29,43,75,71,64,35,33,67,59,14,36,52,30,36,27,56,37,28,55,75,41,81,80,43,44,66,53,31,44,52,35,16,51,29,28,46,74,71,67,35,30,66,61,7,28,53,29,10,49,53,18,31,70,76,36,71,75,41,30,66,28,28,38,43,28,12,51,20,25,49,70,63,68,35,24,62,61,14,27,53,27,19,47,54,16,32,73,63,38,72,81,42,62,68,53,50,53,52,27,52,51,23,58,74,70,84

Organism: Brachypodium distachyon (NCBI:txid15368)